Protein AF-A0A9D0LI19-F1 (afdb_monomer_lite)

Sequence (854 aa):
GFLISRSLTASMRCRFCRLLSAALICAGLSLLLEYLQAHLPGRVPAASDLILNSIGGLTGALLASVTRQGAPFVQRMMRVRNRWIVPGTLADLGLLVLAFWALSQLSPLVPSLDIGNLRHGIKPLWHALFDPGRISILRTLEYLLGLAAIGVVIGSLLRIRSYSLQPFILFSLLVLLLKVPVLSRQLSAEAVLGLLGSILLLLLLQPLSRPLRTGVAACALIGAVLAAGLFEVPGADPATGFNWVPFRAHLTNNLIGIIDILGGLWPFLALSYLALLQGKRQRRLLFWIGTPLIFLFTFALEWHQQTLPGRSADITDALLALLAWLLPLLYVRRHTPGQMEKADATPVSVPAFPTAGRSRWTVISLLLFPPLVFGLLALVGQAPIEQGLDESRQPLLPAPEALPDAVLPGFRSVHPRLPAPTPGEIARLREKNRGYLAKLQRGVRHPKAPFDTIILYAYLAPGTQDLDALYQRLMKLKISWRGHAQAKPVAMAYDWLYDQWSPEQRRGLRDRLANNALYLIDRIRRKERLSPYNVYLYNSPLQALMATAIALYRDDPRGGPVMNFLYDYWKNRTLPVWRQVMGNNGGWHEGGEYVGIGIGQAVYQLPAMWRRATGEDLFATEPAIRGFLDFLVYRIRPDGTQIRWGDAAYFDRDAPDRIPLAIEYRDRGAYSTPACPSPYRPSSWPWGPLTDPALCDPEAIRNRPLQRLFDGIGLLVARSSWDRDATFLTFKAGDNFWSHSHLDQGAFTLFKGAPLAIDSGLYGPRYGADHHMNYTYQSVAHNLITVTDPADRTPTPPRRQRDKPREIANDGGQRRIGSGWGIESAPLDRQEWEQKRDIYHTGRIERYLSAEDL

Foldseek 3Di:
DQVQLVVCVVVDDDLVVSLVVQLVVQLVVQVVVLVVQVVPPPGHRDPVSSVVSSVVSSVNNVVNVCCDPPRPVVVVVVVVLVQWFDDDLLLVLLVVLLVLVLCLQQPVVAFAPPPVLLCVQAVQVVCCVVPVVPADPLLLLLLQLLLLLNLLSQCNTTPDNVCSLVCSLVSLVVSLVSQSRHGPGHRHPSNVSSSVNSSVVNVVCVVPDLLLSLLSSLLSLLSSVLSVLPDFDAPAAAQDPAAEDACPVCVVDVRVSVSVLSVLQSSLSSNLSSLVPDDPVSSVVCCVVVLVVLLCSLLVSLVVSSRGGNDHSYNNSSVSSNCSNCVSVVSCCVPPVDVSPPVPPDDDDDDDDDDDDDPPVSVVVSVPPVVVVVVVVVPPPDDDAPAFDDPVPDDFDDALVPFDFFDFPQFDPAFPLFDADDPVLLVCCVVPPVVVLVVLVVQLPDPPRQLLSLLNNCLSPPPPDDVVSSLVVLLPDDQDDLRQSNLQSLLSNCRRCVVVDDPVSNVSSLVVLLVSLVVLSCCCTPVPVDALLAQSCQLGSLLSLLSSLLSNQPVDPSSRSSVSSNSCLVPVFNVQVLCQQQPLQADHQQFQPSLLSGCLQPLCSVQSSVCSRRVDRCLVVPSRSVNNLVVLQLQQALQRFGHPFFADPGRNRHRLNNQLNCVVVLPLCSCQVPHHDDFSDFSHPPGGRTRHCVSHDNCSVQPDDQWDQSASFRKIWGWPTSHSQIKIKIATAWWAQAARGALAHRFMWIDGPHTDFDQDDHSDPDQLDLCNQQENRWHLSTRHDAAFDVPPFDFQRAPDPPRHGHTYDRPSTFDDGHDNRSRDDRQRGPVSCVVVVVRGTGGHDPDDADPVND

Radius of gyration: 36.64 Å; chains: 1; bounding box: 106×63×86 Å

pLDDT: mean 86.01, std 15.21, range [27.78, 98.81]

Secondary structure (DSSP, 8-state):
-HHHHHHTTTT---HHHHHHHHHHHHHHHHHHHHHHHTTSTT----HHHHHHHHHHHHHHHHHHHHTSTT-HHHHHHHHHHHHHB--SHHHHHHHHHHHHHHHHHHTT--B---HHHHHHHHHHHHHHHH-GGG--HHHHHHHHHHHHHHHHHHHHHBS-GGGSHHHHHHHHHHHHHHTTTBTT----HHHHHHHHHHHHHHHHHTTS-HHHHHHHHHHHHHHHHHHHHS---TTPPPPEEEE-STTHHHHHSHHHHHHHHHHHHHHHHHHHHHHHTS-HHHHHHHHHHHHHHHHHHHHHHHHHHTTSTT-EEEHHHHHHHHHHHHHHHHHHHHH-TTTTTGGGS-------------SSHHHHTTTSSHHHHHHHHTTS---PPPPP--GGGSPPPPPGGGSPPP--TT---SSP-S----HHHHHHHHHH-HHHHHHHHHHHTSTT--HHHHHHHHHHSTTSS-HHHHHHHHHT----TTSHHHHHHHHHHHHHTGGGS-HHHHHHHHHHHHHHHHHHHHIIIIIS---TTSHHHHTTHHHHHHHHHHHHTTTSTTHHHHHHHHHIIIIIIIHHHHHHHHTTT---TTHHHHHHHTGGGTTTHHHHHHHHHH---HHHH-HHHHHHHHHHHHTB-TTSPBP--SS-S-S----TTHHHHHHHTT-HHHHHSSSPPPSS-B-STTT-PBP-GGG--GGGGGGS-SEEEETTTTEEEEES-SSTT--EEEEE-S---STT--S-TT-EEEEESEEEE---S---SSTT-HHIIIIITSGGGSBS-----TT--PPBPPSSTTSPPBP----S-S---STTT-SSPPPSSHHHHHHTHHHH-----S----TT--

Structure (mmCIF, N/CA/C/O backbone):
data_AF-A0A9D0LI19-F1
#
_entry.id   AF-A0A9D0LI19-F1
#
loop_
_atom_site.group_PDB
_atom_site.id
_atom_site.type_symbol
_atom_site.label_atom_id
_atom_site.label_alt_id
_atom_site.label_comp_id
_atom_site.label_asym_id
_atom_site.label_entity_id
_atom_site.label_seq_id
_atom_site.pdbx_PDB_ins_code
_atom_site.Cartn_x
_atom_site.Cartn_y
_atom_site.Cartn_z
_atom_site.occupancy
_atom_site.B_iso_or_equiv
_atom_site.auth_seq_id
_atom_site.auth_comp_id
_atom_site.auth_asym_id
_atom_site.auth_atom_id
_atom_site.pdbx_PDB_model_num
ATOM 1 N N . GLY A 1 1 ? 39.579 -21.455 -3.914 1.00 83.69 1 GLY A N 1
ATOM 2 C CA . GLY A 1 1 ? 40.216 -22.602 -4.590 1.00 83.69 1 GLY A CA 1
ATOM 3 C C . GLY A 1 1 ? 41.482 -22.231 -5.346 1.00 83.69 1 GLY A C 1
ATOM 4 O O . GLY A 1 1 ? 42.576 -22.523 -4.877 1.00 83.69 1 GLY A O 1
ATOM 5 N N . PHE A 1 2 ? 41.351 -21.575 -6.506 1.00 88.31 2 PHE A N 1
ATOM 6 C CA . PHE A 1 2 ? 42.458 -21.348 -7.452 1.00 88.31 2 PHE A CA 1
ATOM 7 C C . PHE A 1 2 ? 43.676 -20.628 -6.851 1.00 88.31 2 PHE A C 1
ATOM 9 O O . PHE A 1 2 ? 44.794 -21.137 -6.920 1.00 88.31 2 PHE A O 1
ATOM 16 N N . LEU A 1 3 ? 43.458 -19.469 -6.218 1.00 88.62 3 LEU A N 1
ATOM 17 C CA . LEU A 1 3 ? 44.534 -18.671 -5.614 1.00 88.62 3 LEU A CA 1
ATOM 18 C C . LEU A 1 3 ? 45.218 -19.400 -4.450 1.00 88.62 3 LEU A C 1
ATOM 20 O O . LEU A 1 3 ? 46.441 -19.390 -4.366 1.00 88.62 3 LEU A O 1
ATOM 24 N N . ILE A 1 4 ? 44.441 -20.092 -3.610 1.00 88.56 4 ILE A N 1
ATOM 25 C CA . ILE A 1 4 ? 44.950 -20.885 -2.479 1.00 88.56 4 ILE A CA 1
ATOM 26 C C . ILE A 1 4 ? 45.829 -22.034 -2.989 1.00 88.56 4 ILE A C 1
ATOM 28 O O . ILE A 1 4 ? 46.943 -22.229 -2.524 1.00 88.56 4 ILE A O 1
ATOM 32 N N . SER A 1 5 ? 45.390 -22.768 -4.013 1.00 88.62 5 SER A N 1
ATOM 33 C CA . SER A 1 5 ? 46.210 -23.835 -4.601 1.00 88.62 5 SER A CA 1
ATOM 34 C C . SER A 1 5 ? 47.517 -23.294 -5.215 1.00 88.62 5 SER A C 1
ATOM 36 O O . SER A 1 5 ? 48.574 -23.926 -5.109 1.00 88.62 5 SER A O 1
ATOM 38 N N . ARG A 1 6 ? 47.486 -22.085 -5.799 1.00 85.38 6 ARG A N 1
ATOM 39 C CA . ARG A 1 6 ? 48.684 -21.398 -6.309 1.00 85.38 6 ARG A CA 1
ATOM 40 C C . ARG A 1 6 ? 49.636 -20.943 -5.210 1.00 85.38 6 ARG A C 1
ATOM 42 O O . ARG A 1 6 ? 50.831 -21.178 -5.360 1.00 85.38 6 ARG A O 1
ATOM 49 N N . SER A 1 7 ? 49.148 -20.355 -4.121 1.00 85.88 7 SER A N 1
ATOM 50 C CA . SER A 1 7 ? 50.007 -19.946 -3.002 1.00 85.88 7 SER A CA 1
ATOM 51 C C . SER A 1 7 ? 50.646 -21.157 -2.315 1.00 85.88 7 SER A C 1
ATOM 53 O O . SER A 1 7 ? 51.851 -21.167 -2.077 1.00 85.88 7 SER A O 1
ATOM 55 N N . LEU A 1 8 ? 49.882 -22.237 -2.127 1.00 85.69 8 LEU A N 1
ATOM 56 C CA . LEU A 1 8 ? 50.369 -23.495 -1.548 1.00 85.69 8 LEU A CA 1
ATOM 57 C C . LEU A 1 8 ? 51.350 -24.252 -2.456 1.00 85.69 8 LEU A C 1
ATOM 59 O O . LEU A 1 8 ? 51.994 -25.203 -2.020 1.00 85.69 8 LEU A O 1
ATOM 63 N N . THR A 1 9 ? 51.500 -23.849 -3.722 1.00 79.06 9 THR A N 1
ATOM 64 C CA . THR A 1 9 ? 52.505 -24.433 -4.624 1.00 79.06 9 THR A CA 1
ATOM 65 C C . THR A 1 9 ? 53.933 -24.092 -4.196 1.00 79.06 9 THR A C 1
ATOM 67 O O . THR A 1 9 ? 54.839 -24.868 -4.487 1.00 79.06 9 THR A O 1
ATOM 70 N N . ALA A 1 10 ? 54.135 -22.983 -3.477 1.00 72.62 10 ALA A N 1
ATOM 71 C CA . ALA A 1 10 ? 55.438 -22.623 -2.923 1.00 72.62 10 ALA A CA 1
ATOM 72 C C . ALA A 1 10 ? 55.803 -23.441 -1.669 1.00 72.62 10 ALA A C 1
ATOM 74 O O . ALA A 1 10 ? 56.981 -23.677 -1.424 1.00 72.62 10 ALA A O 1
ATOM 75 N N . SER A 1 11 ? 54.810 -23.896 -0.896 1.00 77.62 11 SER A N 1
ATOM 76 C CA . SER A 1 11 ? 55.011 -24.547 0.406 1.00 77.62 11 SER A CA 1
ATOM 77 C C . SER A 1 11 ? 54.778 -26.063 0.411 1.00 77.62 11 SER A C 1
ATOM 79 O O . SER A 1 11 ? 55.285 -26.744 1.296 1.00 77.62 11 SER A O 1
ATOM 81 N N . MET A 1 12 ? 54.056 -26.630 -0.568 1.00 80.81 12 MET A N 1
ATOM 82 C CA . MET A 1 12 ? 53.722 -28.061 -0.602 1.00 80.81 12 MET A CA 1
ATOM 83 C C . MET A 1 12 ? 54.031 -28.733 -1.945 1.00 80.81 12 MET A C 1
ATOM 85 O O . MET A 1 12 ? 53.520 -28.354 -3.001 1.00 80.81 12 MET A O 1
ATOM 89 N N . ARG A 1 13 ? 54.817 -29.819 -1.901 1.00 76.81 13 ARG A N 1
ATOM 90 C CA . ARG A 1 13 ? 55.215 -30.597 -3.093 1.00 76.81 13 ARG A CA 1
ATOM 91 C C . ARG A 1 13 ? 54.128 -31.581 -3.558 1.00 76.81 13 ARG A C 1
ATOM 93 O O . ARG A 1 13 ? 53.882 -31.712 -4.761 1.00 76.81 13 ARG A O 1
ATOM 100 N N . CYS A 1 14 ? 53.417 -32.212 -2.621 1.00 85.12 14 CYS A N 1
ATOM 101 C CA . CYS A 1 14 ? 52.343 -33.175 -2.890 1.00 85.12 14 CYS A CA 1
ATOM 102 C C . CYS A 1 14 ? 51.148 -32.518 -3.618 1.00 85.12 14 CYS A C 1
ATOM 104 O O . CYS A 1 14 ? 50.566 -31.540 -3.148 1.00 85.12 14 CYS A O 1
ATOM 106 N N . ARG A 1 15 ? 50.777 -33.037 -4.801 1.00 80.88 15 ARG A N 1
ATOM 107 C CA . ARG A 1 15 ? 49.671 -32.494 -5.624 1.00 80.88 15 ARG A CA 1
ATOM 108 C C . ARG A 1 15 ? 48.304 -32.745 -4.999 1.00 80.88 15 ARG A C 1
ATOM 110 O O . ARG A 1 15 ? 47.504 -31.820 -4.918 1.00 80.88 15 ARG A O 1
ATOM 117 N N . PHE A 1 16 ? 48.074 -33.972 -4.541 1.00 85.88 16 PHE A N 1
ATOM 118 C CA . PHE A 1 16 ? 46.836 -34.354 -3.870 1.00 85.88 16 PHE A CA 1
ATOM 119 C C . PHE A 1 16 ? 46.623 -33.523 -2.599 1.00 85.88 16 PHE A C 1
ATOM 121 O O . PHE A 1 16 ? 45.575 -32.913 -2.431 1.00 85.88 16 PHE A O 1
ATOM 128 N N . CYS A 1 17 ? 47.670 -33.374 -1.786 1.00 87.94 17 CYS A N 1
ATOM 129 C CA . CYS A 1 17 ? 47.646 -32.581 -0.563 1.00 87.94 17 CYS A CA 1
ATOM 130 C C . CYS A 1 17 ? 47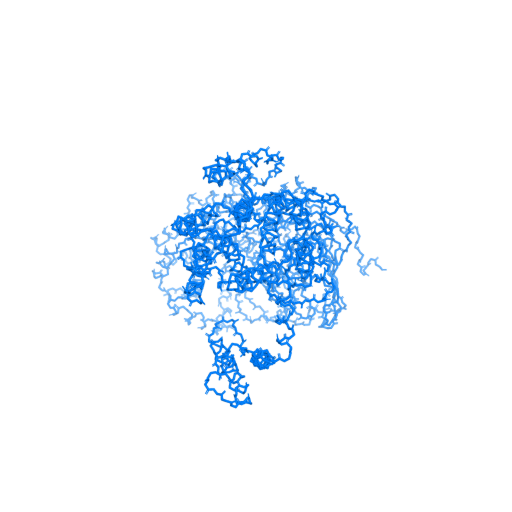.300 -31.108 -0.838 1.00 87.94 17 CYS A C 1
ATOM 132 O O . CYS A 1 17 ? 46.469 -30.540 -0.148 1.00 87.94 17 CYS A O 1
ATOM 134 N N . ARG A 1 18 ? 47.840 -30.493 -1.903 1.00 86.94 18 ARG A N 1
ATOM 135 C CA . ARG A 1 18 ? 47.467 -29.119 -2.296 1.00 86.94 18 ARG A CA 1
ATOM 136 C C . ARG A 1 18 ? 46.001 -28.971 -2.686 1.00 86.94 18 ARG A C 1
ATOM 138 O O . ARG A 1 18 ? 45.389 -27.962 -2.343 1.00 86.94 18 ARG A O 1
ATOM 145 N N . LEU A 1 19 ? 45.464 -29.930 -3.438 1.00 88.31 19 LEU A N 1
ATOM 146 C CA . LEU A 1 19 ? 44.056 -29.928 -3.841 1.00 88.31 19 LEU A CA 1
ATOM 147 C C . LEU A 1 19 ? 43.154 -30.097 -2.620 1.00 88.31 19 LEU A C 1
ATOM 149 O O . LEU A 1 19 ? 42.242 -29.296 -2.428 1.00 88.31 19 LEU A O 1
ATOM 153 N N . LEU A 1 20 ? 43.471 -31.077 -1.772 1.00 89.38 20 LEU A N 1
ATOM 154 C CA . LEU A 1 20 ? 42.736 -31.368 -0.550 1.00 89.38 20 LEU A CA 1
ATOM 155 C C . LEU A 1 20 ? 42.773 -30.183 0.419 1.00 89.38 20 LEU A C 1
ATOM 157 O O . LEU A 1 20 ? 41.724 -29.733 0.858 1.00 89.38 20 LEU A O 1
ATOM 161 N N . SER A 1 21 ? 43.944 -29.599 0.688 1.00 89.94 21 SER A N 1
ATOM 162 C CA . SER A 1 21 ? 44.060 -28.425 1.560 1.00 89.94 21 SER A CA 1
ATOM 163 C C . SER A 1 21 ? 43.317 -27.213 1.000 1.00 89.94 21 SER A C 1
ATOM 165 O O . SER A 1 21 ? 42.638 -26.522 1.749 1.00 89.94 21 SER A O 1
ATOM 167 N N . ALA A 1 22 ? 43.391 -26.952 -0.309 1.00 90.06 22 ALA A N 1
ATOM 168 C CA . ALA A 1 22 ? 42.645 -25.847 -0.910 1.00 90.06 22 ALA A CA 1
ATOM 169 C C . ALA A 1 22 ? 41.122 -26.061 -0.834 1.00 90.06 22 ALA A C 1
ATOM 171 O O . ALA A 1 22 ? 40.392 -25.094 -0.623 1.00 90.06 22 ALA A O 1
ATOM 172 N N . ALA A 1 23 ? 40.651 -27.303 -0.987 1.00 90.31 23 ALA A N 1
ATOM 173 C CA . ALA A 1 23 ? 39.244 -27.658 -0.834 1.00 90.31 23 ALA A CA 1
ATOM 174 C C . ALA A 1 23 ? 38.786 -27.538 0.628 1.00 90.31 23 ALA A C 1
ATOM 176 O O . ALA A 1 23 ? 37.778 -26.888 0.883 1.00 90.31 23 ALA A O 1
ATOM 177 N N . LEU A 1 24 ? 39.560 -28.065 1.582 1.00 93.00 24 LEU A N 1
ATOM 178 C CA . LEU A 1 24 ? 39.268 -27.986 3.017 1.00 93.00 24 LEU A CA 1
ATOM 179 C C . LEU A 1 24 ? 39.262 -26.544 3.533 1.00 93.00 24 LEU A C 1
ATOM 181 O O . LEU A 1 24 ? 38.381 -26.187 4.303 1.00 93.00 24 LEU A O 1
ATOM 185 N N . ILE A 1 25 ? 40.188 -25.689 3.081 1.00 94.06 25 ILE A N 1
ATOM 186 C CA . ILE A 1 25 ? 40.191 -24.264 3.449 1.00 94.06 25 ILE A CA 1
ATOM 187 C C . ILE A 1 25 ? 38.940 -23.561 2.901 1.00 94.06 25 ILE A C 1
ATOM 189 O O . ILE A 1 25 ? 38.335 -22.758 3.603 1.00 94.06 25 ILE A O 1
ATOM 193 N N . CYS A 1 26 ? 38.524 -23.859 1.664 1.00 92.75 26 CYS A N 1
ATOM 194 C CA . CYS A 1 26 ? 37.291 -23.297 1.104 1.00 92.75 26 CYS A CA 1
ATOM 195 C C . CYS A 1 26 ? 36.032 -23.805 1.818 1.00 92.75 26 CYS A C 1
ATOM 197 O O . CYS A 1 26 ? 35.148 -23.003 2.102 1.00 92.75 26 CYS A O 1
ATOM 199 N N . ALA A 1 27 ? 35.972 -25.099 2.138 1.00 93.62 27 ALA A N 1
ATOM 200 C CA . ALA A 1 27 ? 34.876 -25.692 2.897 1.00 93.62 27 ALA A CA 1
ATOM 201 C C . ALA A 1 27 ? 34.802 -25.113 4.316 1.00 93.62 27 ALA A C 1
ATOM 203 O O . ALA A 1 27 ? 33.733 -24.711 4.759 1.00 93.62 27 ALA A O 1
ATOM 204 N N . GLY A 1 28 ? 35.945 -24.984 4.997 1.00 95.50 28 GLY A N 1
ATOM 205 C CA . GLY A 1 28 ? 36.040 -24.369 6.321 1.00 95.50 28 GLY A CA 1
ATOM 206 C C . GLY A 1 28 ? 35.636 -22.895 6.320 1.00 95.50 28 GLY A C 1
ATOM 207 O O . GLY A 1 28 ? 34.908 -22.466 7.208 1.00 95.50 28 GLY A O 1
ATOM 208 N N . LEU A 1 29 ? 36.035 -22.128 5.297 1.00 93.06 29 LEU A N 1
ATOM 209 C CA . LEU A 1 29 ? 35.585 -20.744 5.127 1.00 93.06 29 LEU A CA 1
ATOM 210 C C . LEU A 1 29 ? 34.069 -20.667 4.909 1.00 93.06 29 LEU A C 1
ATOM 212 O O . LEU A 1 29 ? 33.416 -19.827 5.518 1.00 93.06 29 LEU A O 1
ATOM 216 N N . SER A 1 30 ? 33.505 -21.540 4.070 1.00 92.62 30 SER A N 1
ATOM 217 C CA . SER A 1 30 ? 32.058 -21.570 3.849 1.00 92.62 30 SER A CA 1
ATOM 218 C C . SER A 1 30 ? 31.309 -21.958 5.122 1.00 92.62 30 SER A C 1
ATOM 220 O O . SER A 1 30 ? 30.335 -21.303 5.460 1.00 92.62 30 SER A O 1
ATOM 222 N N . LEU A 1 31 ? 31.788 -22.960 5.865 1.00 94.00 31 LEU A N 1
ATOM 223 C CA . LEU A 1 31 ? 31.192 -23.377 7.135 1.00 94.00 31 LEU A CA 1
ATOM 224 C C . LEU A 1 31 ? 31.229 -22.250 8.173 1.00 94.00 31 LEU A C 1
ATOM 226 O O . LEU A 1 31 ? 30.242 -22.022 8.866 1.00 94.00 31 LEU A O 1
ATOM 230 N N . LEU A 1 32 ? 32.347 -21.522 8.258 1.00 94.44 32 LEU A N 1
ATOM 231 C CA . LEU A 1 32 ? 32.470 -20.356 9.129 1.00 94.44 32 LEU A CA 1
ATOM 232 C C . LEU A 1 32 ? 31.457 -19.266 8.753 1.00 94.44 32 LEU A C 1
ATOM 234 O O . LEU A 1 32 ? 30.861 -18.664 9.640 1.00 94.44 32 LEU A O 1
ATOM 238 N N . LEU A 1 33 ? 31.243 -19.015 7.459 1.00 89.50 33 LEU A N 1
ATOM 239 C CA . LEU A 1 33 ? 30.260 -18.033 6.999 1.00 89.50 33 LEU A CA 1
ATOM 240 C C . LEU A 1 33 ? 28.823 -18.463 7.314 1.00 89.50 33 LEU A C 1
ATOM 242 O O . LEU A 1 33 ? 28.077 -17.644 7.843 1.00 89.50 33 LEU A O 1
ATOM 246 N N . GLU A 1 34 ? 28.458 -19.726 7.074 1.00 90.50 34 GLU A N 1
ATOM 247 C CA . GLU A 1 34 ? 27.141 -20.267 7.454 1.00 90.50 34 GLU A CA 1
ATOM 248 C C . GLU A 1 34 ? 26.913 -20.167 8.970 1.00 90.50 34 GLU A C 1
ATOM 250 O O . GLU A 1 34 ? 25.854 -19.734 9.425 1.00 90.50 34 GLU A O 1
ATOM 255 N N . TYR A 1 35 ? 27.936 -20.491 9.770 1.00 91.06 35 TYR A N 1
ATOM 256 C CA . TYR A 1 35 ? 27.887 -20.357 11.226 1.00 91.06 35 TYR A CA 1
ATOM 257 C C . TYR A 1 35 ? 27.665 -18.902 11.663 1.00 91.06 35 TYR A C 1
ATOM 259 O O . TYR A 1 35 ? 26.803 -18.625 12.494 1.00 91.06 35 TYR A O 1
ATOM 267 N N . LEU A 1 36 ? 28.397 -17.947 11.082 1.00 87.19 36 LEU A N 1
ATOM 268 C CA . LEU A 1 36 ? 28.219 -16.525 11.392 1.00 87.19 36 LEU A CA 1
ATOM 269 C C . LEU A 1 36 ? 26.844 -16.004 10.945 1.00 87.19 36 LEU A C 1
ATOM 271 O O . LEU A 1 36 ? 26.243 -15.188 11.643 1.00 87.19 36 LEU A O 1
ATOM 275 N N . GLN A 1 37 ? 26.323 -16.482 9.814 1.00 83.06 37 GLN A N 1
ATOM 276 C CA . GLN A 1 37 ? 24.997 -16.112 9.317 1.00 83.06 37 GLN A CA 1
ATOM 277 C C . GLN A 1 37 ? 23.862 -16.623 10.204 1.00 83.06 37 GLN A C 1
ATOM 279 O O . GLN A 1 37 ? 22.851 -15.933 10.319 1.00 83.06 37 GLN A O 1
ATOM 284 N N . ALA A 1 38 ? 24.037 -17.758 10.888 1.00 85.00 38 ALA A N 1
ATOM 285 C CA . ALA A 1 38 ? 23.067 -18.262 11.863 1.00 85.00 38 ALA A CA 1
ATOM 286 C C . ALA A 1 38 ? 22.809 -17.277 13.023 1.00 85.00 38 ALA A C 1
ATOM 288 O O . ALA A 1 38 ? 21.765 -17.335 13.671 1.00 85.00 38 ALA A O 1
ATOM 289 N N . HIS A 1 39 ? 23.740 -16.348 13.270 1.00 85.19 39 HIS A N 1
ATOM 290 C CA . HIS A 1 39 ? 23.617 -15.301 14.284 1.00 85.19 39 HIS A CA 1
ATOM 291 C C . HIS A 1 39 ? 23.064 -13.968 13.744 1.00 85.19 39 HIS A C 1
ATOM 293 O O . HIS A 1 39 ? 22.946 -13.007 14.506 1.00 85.19 39 HIS A O 1
ATOM 299 N N . LEU A 1 40 ? 22.711 -13.882 12.455 1.00 76.88 40 LEU A N 1
ATOM 300 C CA . LEU A 1 40 ? 22.134 -12.684 11.839 1.00 76.88 40 LEU A CA 1
ATOM 301 C C . LEU A 1 40 ? 20.605 -12.814 11.696 1.00 76.88 40 LEU A C 1
ATOM 303 O O . LEU A 1 40 ? 20.129 -13.740 11.035 1.00 76.88 40 LEU A O 1
ATOM 307 N N . PRO A 1 41 ? 19.806 -11.873 12.243 1.00 58.22 41 PRO A N 1
ATOM 308 C CA . PRO A 1 41 ? 18.353 -11.895 12.091 1.00 58.22 41 PRO A CA 1
ATOM 309 C C . PRO A 1 41 ? 17.939 -11.871 10.611 1.00 58.22 41 PRO A C 1
ATOM 311 O O . PRO A 1 41 ? 18.337 -10.978 9.865 1.00 58.22 41 PRO A O 1
ATOM 314 N N . GLY A 1 42 ? 17.119 -12.838 10.189 1.00 66.00 42 GLY A N 1
ATOM 315 C CA . GLY A 1 42 ? 16.572 -12.905 8.826 1.00 66.00 42 GLY A CA 1
ATOM 316 C C . GLY A 1 42 ? 17.422 -13.664 7.798 1.00 66.00 42 GLY A C 1
ATOM 317 O O . GLY A 1 42 ? 17.065 -13.669 6.621 1.00 66.00 42 GLY A O 1
ATOM 318 N N . ARG A 1 43 ? 18.517 -14.321 8.204 1.00 74.44 43 ARG A N 1
ATOM 319 C CA . ARG A 1 43 ? 19.264 -15.267 7.357 1.00 74.44 43 ARG A CA 1
ATOM 320 C C . ARG A 1 43 ? 19.093 -16.696 7.872 1.00 74.44 43 ARG A C 1
ATOM 322 O O . ARG A 1 43 ? 19.108 -16.926 9.075 1.00 74.44 43 ARG A O 1
ATOM 329 N N . VAL A 1 44 ? 18.907 -17.640 6.949 1.00 75.12 44 VAL A N 1
ATOM 330 C CA . VAL A 1 44 ? 18.804 -19.075 7.245 1.00 75.12 44 VAL A CA 1
ATOM 331 C C . VAL A 1 44 ? 20.059 -19.744 6.686 1.00 75.12 44 VAL A C 1
ATOM 333 O O . VAL A 1 44 ? 20.258 -19.651 5.474 1.00 75.12 44 VAL A O 1
ATOM 336 N N . PRO A 1 45 ? 20.904 -20.372 7.523 1.00 83.25 45 PRO A N 1
ATOM 337 C CA . PRO A 1 45 ? 22.075 -21.093 7.038 1.00 83.25 45 PRO A CA 1
ATOM 338 C C . PRO A 1 45 ? 21.648 -22.294 6.185 1.00 83.25 45 PRO A C 1
ATOM 340 O O . PRO A 1 45 ? 20.681 -22.987 6.519 1.00 83.25 45 PRO A O 1
ATOM 343 N N . ALA A 1 46 ? 22.362 -22.554 5.092 1.00 83.06 46 ALA A N 1
ATOM 344 C CA . ALA A 1 46 ? 21.979 -23.543 4.091 1.00 83.06 46 ALA A CA 1
ATOM 345 C C . ALA A 1 46 ? 23.099 -24.555 3.810 1.00 83.06 46 ALA A C 1
ATOM 347 O O . ALA A 1 46 ? 24.213 -24.222 3.409 1.00 83.06 46 ALA A O 1
ATOM 348 N N . ALA A 1 47 ? 22.777 -25.847 3.933 1.00 84.81 47 ALA A N 1
ATOM 349 C CA . ALA A 1 47 ? 23.710 -26.923 3.591 1.00 84.81 47 ALA A CA 1
ATOM 350 C C . ALA A 1 47 ? 24.097 -26.917 2.098 1.00 84.81 47 ALA A C 1
ATOM 352 O O . ALA A 1 47 ? 25.207 -27.318 1.742 1.00 84.81 47 ALA A O 1
ATOM 353 N N . SER A 1 48 ? 23.206 -26.431 1.225 1.00 83.81 48 SER A N 1
ATOM 354 C CA . SER A 1 48 ? 23.478 -26.251 -0.205 1.00 83.81 48 SER A CA 1
ATOM 355 C C . SER A 1 48 ? 24.649 -25.308 -0.456 1.00 83.81 48 SER A C 1
ATOM 357 O O . SER A 1 48 ? 25.477 -25.589 -1.321 1.00 83.81 48 SER A O 1
ATOM 359 N N . ASP A 1 49 ? 24.757 -24.234 0.323 1.00 82.69 49 ASP A N 1
ATOM 360 C CA . ASP A 1 49 ? 25.754 -23.187 0.116 1.00 82.69 49 ASP A CA 1
ATOM 361 C C . ASP A 1 49 ? 27.136 -23.700 0.515 1.00 82.69 49 ASP A C 1
ATOM 363 O O . ASP A 1 49 ? 28.100 -23.563 -0.242 1.00 82.69 49 ASP A O 1
ATOM 367 N N . LEU A 1 50 ? 27.213 -24.437 1.629 1.00 89.12 50 LEU A N 1
ATOM 368 C CA . LEU A 1 50 ? 28.415 -25.164 2.031 1.00 89.12 50 LEU A CA 1
ATOM 369 C C . LEU A 1 50 ? 28.884 -26.149 0.950 1.00 89.12 50 LEU A C 1
ATOM 371 O O . LEU A 1 50 ? 30.073 -26.178 0.613 1.00 89.12 50 LEU A O 1
ATOM 375 N N . ILE A 1 51 ? 27.971 -26.942 0.385 1.00 89.12 51 ILE A N 1
ATOM 376 C CA . ILE A 1 51 ? 28.293 -27.937 -0.647 1.00 89.12 51 ILE A CA 1
ATOM 377 C C . ILE A 1 51 ? 28.780 -27.250 -1.928 1.00 89.12 51 ILE A C 1
ATOM 379 O O . ILE A 1 51 ? 29.857 -27.577 -2.433 1.00 89.12 51 ILE A O 1
ATOM 383 N N . LEU A 1 52 ? 28.032 -26.271 -2.440 1.00 87.00 52 LEU A N 1
ATOM 384 C CA . LEU A 1 52 ? 28.348 -25.583 -3.693 1.00 87.00 52 LEU A CA 1
ATOM 385 C C . LEU A 1 52 ? 29.652 -24.782 -3.594 1.00 87.00 52 LEU A C 1
ATOM 387 O O . LEU A 1 52 ? 30.489 -24.867 -4.496 1.00 87.00 52 LEU A O 1
ATOM 391 N N . ASN A 1 53 ? 29.889 -24.083 -2.480 1.00 89.25 53 ASN A N 1
ATOM 392 C CA . ASN A 1 53 ? 31.143 -23.360 -2.250 1.00 89.25 53 ASN A CA 1
ATOM 393 C C . ASN A 1 53 ? 32.338 -24.311 -2.112 1.00 89.25 53 ASN A C 1
ATOM 395 O O . ASN A 1 53 ? 33.434 -24.007 -2.595 1.00 89.25 53 ASN A O 1
ATOM 399 N N . SER A 1 54 ? 32.138 -25.488 -1.512 1.00 92.06 54 SER A N 1
ATOM 400 C CA . SER A 1 54 ? 33.173 -26.524 -1.415 1.00 92.06 54 SER A CA 1
ATOM 401 C C . SER A 1 54 ? 33.514 -27.112 -2.788 1.00 92.06 54 SER A C 1
ATOM 403 O O . SER A 1 54 ? 34.694 -27.205 -3.143 1.00 92.06 54 SER A O 1
ATOM 405 N N . ILE A 1 55 ? 32.502 -27.428 -3.605 1.00 91.94 55 ILE A N 1
ATOM 406 C CA . ILE A 1 55 ? 32.672 -27.903 -4.988 1.00 91.94 55 ILE A CA 1
ATOM 407 C C . ILE A 1 55 ? 33.360 -26.833 -5.845 1.00 91.94 55 ILE A C 1
ATOM 409 O O . ILE A 1 55 ? 34.319 -27.134 -6.563 1.00 91.94 55 ILE A O 1
ATOM 413 N N . GLY A 1 56 ? 32.938 -25.571 -5.746 1.00 88.88 56 GLY A N 1
ATOM 414 C CA . GLY A 1 56 ? 33.579 -24.449 -6.433 1.00 88.88 56 GLY A CA 1
ATOM 415 C C . GLY A 1 56 ? 35.032 -24.251 -5.986 1.00 88.88 56 GLY A C 1
ATOM 416 O O . GLY A 1 56 ? 35.931 -24.040 -6.807 1.00 88.88 56 GLY A O 1
ATOM 417 N N . GLY A 1 57 ? 35.298 -24.406 -4.686 1.00 92.12 57 GLY A N 1
ATOM 418 C CA . GLY A 1 57 ? 36.633 -24.395 -4.097 1.00 92.12 57 GLY A CA 1
ATOM 419 C C . GLY A 1 57 ? 37.553 -25.461 -4.694 1.00 92.12 57 GLY A C 1
ATOM 420 O O . GLY A 1 57 ? 38.658 -25.129 -5.145 1.00 92.12 57 GLY A O 1
ATOM 421 N N . LEU A 1 58 ? 37.077 -26.707 -4.758 1.00 92.88 58 LEU A N 1
ATOM 422 C CA . LEU A 1 58 ? 37.778 -27.839 -5.367 1.00 92.88 58 LEU A CA 1
ATOM 423 C C . LEU A 1 58 ? 38.003 -27.625 -6.868 1.00 92.88 58 LEU A C 1
ATOM 425 O O . LEU A 1 58 ? 39.128 -27.766 -7.348 1.00 92.88 58 LEU A O 1
ATOM 429 N N . THR A 1 59 ? 36.970 -27.206 -7.597 1.00 92.25 59 THR A N 1
ATOM 430 C CA . THR A 1 59 ? 37.040 -26.916 -9.038 1.00 92.25 59 THR A CA 1
ATOM 431 C C . THR A 1 59 ? 38.090 -25.846 -9.330 1.00 92.25 59 THR A C 1
ATOM 433 O O . THR A 1 59 ? 38.942 -26.015 -10.202 1.00 92.25 59 THR A O 1
ATOM 436 N N . GLY A 1 60 ? 38.122 -24.773 -8.534 1.00 90.19 60 GLY A N 1
ATOM 437 C CA . GLY A 1 60 ? 39.158 -23.748 -8.632 1.00 90.19 60 GLY A CA 1
ATOM 438 C C . GLY A 1 60 ? 40.566 -24.293 -8.363 1.00 90.19 60 GLY A C 1
ATOM 439 O O . GLY A 1 60 ? 41.516 -23.908 -9.043 1.00 90.19 60 GLY A O 1
ATOM 440 N N . ALA A 1 61 ? 40.727 -25.195 -7.391 1.00 90.56 61 ALA A N 1
ATOM 441 C CA . ALA A 1 61 ? 42.016 -25.825 -7.102 1.00 90.56 61 ALA A CA 1
ATOM 442 C C . ALA A 1 61 ? 42.474 -26.757 -8.244 1.00 90.56 61 ALA A C 1
ATOM 444 O O . ALA A 1 61 ? 43.645 -26.734 -8.631 1.00 90.56 61 ALA A O 1
ATOM 445 N N . LEU A 1 62 ? 41.551 -27.511 -8.849 1.00 89.94 62 LEU A N 1
ATOM 446 C CA . LEU A 1 62 ? 41.810 -28.327 -10.039 1.00 89.94 62 LEU A CA 1
ATOM 447 C C . LEU A 1 62 ? 42.234 -27.455 -11.227 1.00 89.94 62 LEU A C 1
ATOM 449 O O . LEU A 1 62 ? 43.261 -27.734 -11.851 1.00 89.94 62 LEU A O 1
ATOM 453 N N . LEU A 1 63 ? 41.534 -26.343 -11.472 1.00 88.44 63 LEU A N 1
ATOM 454 C CA . LEU A 1 63 ? 41.899 -25.356 -12.495 1.00 88.44 63 LEU A CA 1
ATOM 455 C C . LEU A 1 63 ? 43.314 -24.794 -12.284 1.00 88.44 63 LEU A C 1
ATOM 457 O O . LEU A 1 63 ? 44.076 -24.630 -13.243 1.00 88.44 63 LEU A O 1
ATOM 461 N N . ALA A 1 64 ? 43.725 -24.548 -11.038 1.00 87.38 64 ALA A N 1
ATOM 462 C CA . ALA A 1 64 ? 45.089 -24.108 -10.739 1.00 87.38 64 ALA A CA 1
ATOM 463 C C . ALA A 1 64 ? 46.146 -25.158 -11.121 1.00 87.38 64 ALA A C 1
ATOM 465 O O . ALA A 1 64 ? 47.231 -24.792 -11.582 1.00 87.38 64 ALA A O 1
ATOM 466 N N . SER A 1 65 ? 45.824 -26.447 -10.984 1.00 81.44 65 SER A N 1
ATOM 467 C CA . SER A 1 65 ? 46.732 -27.551 -11.308 1.00 81.44 65 SER A CA 1
ATOM 468 C C . SER A 1 65 ? 46.943 -27.737 -12.820 1.00 81.44 65 SER A C 1
ATOM 470 O O . SER A 1 65 ? 48.080 -27.934 -13.259 1.00 81.44 65 SER A O 1
ATOM 472 N N . VAL A 1 66 ? 45.886 -27.585 -13.629 1.00 83.06 66 VAL A N 1
ATOM 473 C CA . VAL A 1 66 ? 45.948 -27.701 -15.101 1.00 83.06 66 VAL A CA 1
ATOM 474 C C . VAL A 1 66 ? 46.520 -26.451 -15.772 1.00 83.06 66 VAL A C 1
ATOM 476 O O . VAL A 1 66 ? 47.085 -26.532 -16.860 1.00 83.06 66 VAL A O 1
ATOM 479 N N . THR A 1 67 ? 46.462 -25.298 -15.099 1.00 82.44 67 THR A N 1
ATOM 480 C CA . THR A 1 67 ? 47.051 -24.034 -15.579 1.00 82.44 67 THR A CA 1
ATOM 481 C C . THR A 1 67 ? 48.492 -23.806 -15.109 1.00 82.44 67 THR A C 1
ATOM 483 O O . THR A 1 67 ? 49.036 -22.713 -15.296 1.00 82.44 67 THR A O 1
ATOM 486 N N . ARG A 1 68 ? 49.144 -24.792 -14.474 1.00 81.00 68 ARG A N 1
ATOM 487 C CA . ARG A 1 68 ? 50.520 -24.649 -13.965 1.00 81.00 68 ARG A CA 1
ATOM 488 C C . ARG A 1 68 ? 51.500 -24.190 -15.052 1.00 81.00 68 ARG A C 1
ATOM 490 O O . ARG A 1 68 ? 51.355 -24.534 -16.227 1.00 81.00 68 ARG A O 1
ATOM 497 N N . GLN A 1 69 ? 52.536 -23.454 -14.646 1.00 70.25 69 GLN A N 1
ATOM 498 C CA . GLN A 1 69 ? 53.629 -23.103 -15.556 1.00 70.25 69 GLN A CA 1
ATOM 499 C C . GLN A 1 69 ? 54.210 -24.389 -16.178 1.00 70.25 69 GLN A C 1
ATOM 501 O O . GLN A 1 69 ? 54.464 -25.372 -15.479 1.00 70.25 69 GLN A O 1
ATOM 506 N N . GLY A 1 70 ? 54.323 -24.407 -17.510 1.00 72.00 70 GLY A N 1
ATOM 507 C CA . GLY A 1 70 ? 54.780 -25.569 -18.281 1.00 72.00 70 GLY A CA 1
ATOM 508 C C . GLY A 1 70 ? 53.712 -26.612 -18.644 1.00 72.00 70 GLY A C 1
ATOM 509 O O . GLY A 1 70 ? 54.050 -27.598 -19.289 1.00 72.00 70 GLY A O 1
ATOM 510 N N . ALA A 1 71 ? 52.436 -26.437 -18.278 1.00 80.75 71 ALA A N 1
ATOM 511 C CA . ALA A 1 71 ? 51.373 -27.312 -18.783 1.00 80.75 71 ALA A CA 1
ATOM 512 C C . ALA A 1 71 ? 51.214 -27.170 -20.315 1.00 80.75 71 ALA A C 1
ATOM 514 O O . ALA A 1 71 ? 51.287 -26.042 -20.813 1.00 80.75 71 ALA A O 1
ATOM 515 N N . PRO A 1 72 ? 50.929 -28.256 -21.068 1.00 82.38 72 PRO A N 1
ATOM 516 C CA . PRO A 1 72 ? 50.804 -28.203 -22.531 1.00 82.38 72 PRO A CA 1
ATOM 517 C C . PRO A 1 72 ? 49.789 -27.162 -23.020 1.00 82.38 72 PRO A C 1
ATOM 519 O O . PRO A 1 72 ? 50.049 -26.427 -23.974 1.00 82.38 72 PRO A O 1
ATOM 522 N N . PHE A 1 73 ? 48.658 -27.042 -22.316 1.00 81.88 73 PHE A N 1
ATOM 523 C CA . PHE A 1 73 ? 47.635 -26.030 -22.579 1.00 81.88 73 PHE A CA 1
ATOM 524 C C . PHE A 1 73 ? 48.176 -24.600 -22.417 1.00 81.88 73 PHE A C 1
ATOM 526 O O . PHE A 1 73 ? 48.021 -23.768 -23.310 1.00 81.88 73 PHE A O 1
ATOM 533 N N . VAL A 1 74 ? 48.894 -24.326 -21.324 1.00 84.75 74 VAL A N 1
ATOM 534 C CA . VAL A 1 74 ? 49.491 -23.008 -21.050 1.00 84.75 74 VAL A CA 1
ATOM 535 C C . VAL A 1 74 ? 50.586 -22.680 -22.060 1.00 84.75 74 VAL A C 1
ATOM 537 O O . VAL A 1 74 ? 50.641 -21.560 -22.554 1.00 84.75 74 VAL A O 1
ATOM 540 N N . GLN A 1 75 ? 51.426 -23.649 -22.429 1.00 85.31 75 GLN A N 1
ATOM 541 C CA . GLN A 1 75 ? 52.442 -23.462 -23.467 1.00 85.31 75 GLN A CA 1
ATOM 542 C C . GLN A 1 75 ? 51.816 -23.178 -24.839 1.00 85.31 75 GLN A C 1
ATOM 544 O O . GLN A 1 75 ? 52.335 -22.356 -25.594 1.00 85.31 75 GLN A O 1
ATOM 549 N N . ARG A 1 76 ? 50.690 -23.822 -25.175 1.00 87.06 76 ARG A N 1
ATOM 550 C CA . ARG A 1 76 ? 49.923 -23.515 -26.391 1.00 87.06 76 ARG A CA 1
ATOM 551 C C . ARG A 1 76 ? 49.355 -22.093 -26.336 1.00 87.06 76 ARG A C 1
ATOM 553 O O . ARG A 1 76 ? 49.565 -21.341 -27.284 1.00 87.06 76 ARG A O 1
ATOM 560 N N . MET A 1 77 ? 48.737 -21.690 -25.225 1.00 84.31 77 MET A N 1
ATOM 561 C CA . MET A 1 77 ? 48.239 -20.319 -25.051 1.00 84.31 77 MET A CA 1
ATOM 562 C C . MET A 1 77 ? 49.357 -19.274 -25.131 1.00 84.31 77 MET A C 1
ATOM 564 O O . MET A 1 77 ? 49.197 -18.254 -25.793 1.00 84.31 77 MET A O 1
ATOM 568 N N . MET A 1 78 ? 50.511 -19.533 -24.511 1.00 84.75 78 MET A N 1
ATOM 569 C CA . MET A 1 78 ? 51.661 -18.626 -24.548 1.00 84.75 78 MET A CA 1
ATOM 570 C C . MET A 1 78 ? 52.265 -18.517 -25.948 1.00 84.75 78 MET A C 1
ATOM 572 O O . MET A 1 78 ? 52.662 -17.425 -26.342 1.00 84.75 78 MET A O 1
ATOM 576 N N . ARG A 1 79 ? 52.277 -19.598 -26.743 1.00 86.75 79 ARG A N 1
ATOM 577 C CA . ARG A 1 79 ? 52.656 -19.533 -28.165 1.00 86.75 79 ARG A CA 1
ATOM 578 C C . ARG A 1 79 ? 51.704 -18.648 -28.967 1.00 86.75 79 ARG A C 1
ATOM 580 O O . ARG A 1 79 ? 52.170 -17.819 -29.742 1.00 86.75 79 ARG A O 1
ATOM 587 N N . VAL A 1 80 ? 50.393 -18.777 -28.749 1.00 85.44 80 VAL A N 1
ATOM 588 C CA . VAL A 1 80 ? 49.388 -17.916 -29.397 1.00 85.44 80 VAL A CA 1
ATOM 589 C C . VAL A 1 80 ? 49.560 -16.459 -28.956 1.00 85.44 80 VAL A C 1
ATOM 591 O O . VAL A 1 80 ? 49.697 -15.587 -29.810 1.00 85.44 80 VAL A O 1
ATOM 594 N N . ARG A 1 81 ? 49.666 -16.188 -27.647 1.00 87.88 81 ARG A N 1
ATOM 595 C CA . ARG A 1 81 ? 49.950 -14.847 -27.107 1.00 87.88 81 ARG A CA 1
ATOM 596 C C . ARG A 1 81 ? 51.203 -14.258 -27.744 1.00 87.88 81 ARG A C 1
ATOM 598 O O . ARG A 1 81 ? 51.156 -13.155 -28.262 1.00 87.88 81 ARG A O 1
ATOM 605 N N . ASN A 1 82 ? 52.311 -14.993 -27.752 1.00 86.38 82 ASN A N 1
ATOM 606 C CA . ASN A 1 82 ? 53.585 -14.497 -28.268 1.00 86.38 82 ASN A CA 1
ATOM 607 C C . ASN A 1 82 ? 53.587 -14.313 -29.792 1.00 86.38 82 ASN A C 1
ATOM 609 O O . ASN A 1 82 ? 54.427 -13.577 -30.299 1.00 86.38 82 ASN A O 1
ATOM 613 N N . ARG A 1 83 ? 52.664 -14.947 -30.527 1.00 87.12 83 ARG A N 1
ATOM 614 C CA . ARG A 1 83 ? 52.484 -14.721 -31.967 1.00 87.12 83 ARG A CA 1
ATOM 615 C C . ARG A 1 83 ? 51.803 -13.382 -32.251 1.00 87.12 83 ARG A C 1
ATOM 617 O O . ARG A 1 83 ? 52.226 -12.676 -33.160 1.00 87.12 83 ARG A O 1
ATOM 624 N N . TRP A 1 84 ? 50.777 -13.034 -31.477 1.00 84.19 84 TRP A N 1
ATOM 625 C CA . TRP A 1 84 ? 49.921 -11.873 -31.751 1.00 84.19 84 TRP A CA 1
ATOM 626 C C . TRP A 1 84 ? 50.269 -10.633 -30.920 1.00 84.19 84 TRP A C 1
ATOM 628 O O . TRP A 1 84 ? 50.161 -9.516 -31.418 1.00 84.19 84 TRP A O 1
ATOM 638 N N . ILE A 1 85 ? 50.719 -10.815 -29.678 1.00 89.44 85 ILE A N 1
ATOM 639 C CA . ILE A 1 85 ? 50.897 -9.757 -28.677 1.00 89.44 85 ILE A CA 1
ATOM 640 C C . ILE A 1 85 ? 52.389 -9.480 -28.437 1.00 89.44 85 ILE A C 1
ATOM 642 O O . ILE A 1 85 ? 53.237 -10.384 -28.429 1.00 89.44 85 ILE A O 1
ATOM 646 N N . VAL A 1 86 ? 52.739 -8.204 -28.274 1.00 86.62 86 VAL A N 1
ATOM 647 C CA . VAL A 1 86 ? 54.103 -7.771 -27.938 1.00 86.62 86 VAL A CA 1
ATOM 648 C C . VAL A 1 86 ? 54.513 -8.323 -26.561 1.00 86.62 86 VAL A C 1
ATOM 650 O O . VAL A 1 86 ? 53.682 -8.432 -25.663 1.00 86.62 86 VAL A O 1
ATOM 653 N N . PRO A 1 87 ? 55.771 -8.748 -26.359 1.00 81.81 87 PRO A N 1
ATOM 654 C CA . PRO A 1 87 ? 56.208 -9.258 -25.062 1.00 81.81 87 PRO A CA 1
ATOM 655 C C . PRO A 1 87 ? 56.420 -8.115 -24.053 1.00 81.81 87 PRO A C 1
ATOM 657 O O . PRO A 1 87 ? 56.643 -6.969 -24.437 1.00 81.81 87 PRO A O 1
ATOM 660 N N . GLY A 1 88 ? 56.416 -8.446 -22.758 1.00 84.50 88 GLY A N 1
ATOM 661 C CA . GLY A 1 88 ? 56.796 -7.531 -21.677 1.00 84.50 88 GLY A CA 1
ATOM 662 C C . GLY A 1 88 ? 55.645 -7.054 -20.789 1.00 84.50 88 GLY A C 1
ATOM 663 O O . GLY A 1 88 ? 54.470 -7.134 -21.144 1.00 84.50 88 GLY A O 1
ATOM 664 N N . THR A 1 89 ? 56.023 -6.507 -19.634 1.00 84.81 89 THR A N 1
ATOM 665 C CA . THR A 1 89 ? 55.139 -6.115 -18.523 1.00 84.81 89 THR A CA 1
ATOM 666 C C . THR A 1 89 ? 54.039 -5.134 -18.934 1.00 84.81 89 THR A C 1
ATOM 668 O O . THR A 1 89 ? 52.915 -5.214 -18.448 1.00 84.81 89 THR A O 1
ATOM 671 N N . LEU A 1 90 ? 54.336 -4.209 -19.855 1.00 86.75 90 LEU A N 1
ATOM 672 C CA . LEU A 1 90 ? 53.339 -3.265 -20.368 1.00 86.75 90 LEU A CA 1
ATOM 673 C C . LEU A 1 90 ? 52.260 -3.977 -21.192 1.00 86.75 90 LEU A C 1
ATOM 675 O O . LEU A 1 90 ? 51.091 -3.629 -21.091 1.00 86.75 90 LEU A O 1
ATOM 679 N N . ALA A 1 91 ? 52.621 -4.994 -21.972 1.00 88.31 91 ALA A N 1
ATOM 680 C CA . ALA A 1 91 ? 51.641 -5.755 -22.736 1.00 88.31 91 ALA A CA 1
ATOM 681 C C . ALA A 1 91 ? 50.694 -6.537 -21.818 1.00 88.31 91 ALA A C 1
ATOM 683 O O . ALA A 1 91 ? 49.492 -6.586 -22.061 1.00 88.31 91 ALA A O 1
ATOM 684 N N . ASP A 1 92 ? 51.226 -7.088 -20.724 1.00 89.38 92 ASP A N 1
ATOM 685 C CA . ASP A 1 92 ? 50.423 -7.767 -19.704 1.00 89.38 92 ASP A CA 1
ATOM 686 C C . ASP A 1 92 ? 49.445 -6.811 -19.015 1.00 89.38 92 ASP A C 1
ATOM 688 O O . ASP A 1 92 ? 48.293 -7.173 -18.786 1.00 89.38 92 ASP A O 1
ATOM 692 N N . LEU A 1 93 ? 49.862 -5.568 -18.757 1.00 91.31 93 LEU A N 1
ATOM 693 C CA . LEU A 1 93 ? 48.971 -4.533 -18.232 1.00 91.31 93 LEU A CA 1
ATOM 694 C C . LEU A 1 93 ? 47.864 -4.152 -19.216 1.00 91.31 93 LEU A C 1
ATOM 696 O O . LEU A 1 93 ? 46.720 -4.004 -18.801 1.00 91.31 93 LEU A O 1
ATOM 700 N N . GLY A 1 94 ? 48.161 -4.025 -20.510 1.00 91.94 94 GLY A N 1
ATOM 701 C CA . GLY A 1 94 ? 47.111 -3.757 -21.493 1.00 91.94 94 GLY A CA 1
ATOM 702 C C . GLY A 1 94 ? 46.123 -4.924 -21.617 1.00 91.94 94 GLY A C 1
ATOM 703 O O . GLY A 1 94 ? 44.924 -4.690 -21.712 1.00 91.94 94 GLY A O 1
ATOM 704 N N . LEU A 1 95 ? 46.580 -6.180 -21.523 1.00 93.31 95 LEU A N 1
ATOM 705 C CA . LEU A 1 95 ? 45.679 -7.341 -21.446 1.00 93.31 95 LEU A CA 1
ATOM 706 C C . LEU A 1 95 ? 44.818 -7.324 -20.178 1.00 93.31 95 LEU A C 1
ATOM 708 O O . LEU A 1 95 ? 43.642 -7.678 -20.236 1.00 93.31 95 LEU A O 1
ATOM 712 N N . LEU A 1 96 ? 45.383 -6.884 -19.051 1.00 93.31 96 LEU A N 1
ATOM 713 C CA . LEU A 1 96 ? 44.644 -6.698 -17.807 1.00 93.31 96 LEU A CA 1
ATOM 714 C C . LEU A 1 96 ? 43.540 -5.645 -17.979 1.00 93.31 96 LEU A C 1
ATOM 716 O O . LEU A 1 96 ? 42.409 -5.894 -17.582 1.00 93.31 96 LEU A O 1
ATOM 720 N N . VAL A 1 97 ? 43.830 -4.516 -18.632 1.00 95.19 97 VAL A N 1
ATOM 721 C CA . VAL A 1 97 ? 42.825 -3.484 -18.951 1.00 95.19 97 VAL A CA 1
ATOM 722 C C . VAL A 1 97 ? 41.667 -4.070 -19.763 1.00 95.19 97 VAL A C 1
ATOM 724 O O . VAL A 1 97 ? 40.508 -3.855 -19.412 1.00 95.19 97 VAL A O 1
ATOM 727 N N . LEU A 1 98 ? 41.960 -4.857 -20.805 1.00 95.75 98 LEU A N 1
ATOM 728 C CA . LEU A 1 98 ? 40.924 -5.516 -21.613 1.00 95.75 98 LEU A CA 1
ATOM 729 C C . LEU A 1 98 ? 40.097 -6.513 -20.797 1.00 95.75 98 LEU A C 1
ATOM 731 O O . LEU A 1 98 ? 38.883 -6.589 -20.977 1.00 95.75 98 LEU A O 1
ATOM 735 N N . ALA A 1 99 ? 40.735 -7.252 -19.887 1.00 94.44 99 ALA A N 1
ATOM 736 C CA . ALA A 1 99 ? 40.045 -8.173 -18.994 1.00 94.44 99 ALA A CA 1
ATOM 737 C C . ALA A 1 99 ? 39.111 -7.432 -18.026 1.00 94.44 99 ALA A C 1
ATOM 739 O O . ALA A 1 99 ? 37.965 -7.839 -17.872 1.00 94.44 99 ALA A O 1
ATOM 740 N N . PHE A 1 100 ? 39.556 -6.327 -17.420 1.00 94.00 100 PHE A N 1
ATOM 741 C CA . PHE A 1 100 ? 38.723 -5.513 -16.527 1.00 94.00 100 PHE A CA 1
ATOM 742 C C . PHE A 1 100 ? 37.546 -4.865 -17.258 1.00 94.00 100 PHE A C 1
ATOM 744 O O . PHE A 1 100 ? 36.438 -4.863 -16.728 1.00 94.00 100 PHE A O 1
ATOM 751 N N . TRP A 1 101 ? 37.752 -4.383 -18.487 1.00 95.19 101 TRP A N 1
ATOM 752 C CA . TRP A 1 101 ? 36.652 -3.898 -19.319 1.00 95.19 101 TRP A CA 1
ATOM 753 C C . TRP A 1 101 ? 35.659 -5.023 -19.644 1.00 95.19 101 TRP A C 1
ATOM 755 O O . TRP A 1 101 ? 34.467 -4.875 -19.407 1.00 95.19 101 TRP A O 1
ATOM 765 N N . ALA A 1 102 ? 36.124 -6.188 -20.105 1.00 95.31 102 ALA A N 1
ATOM 766 C CA . ALA A 1 102 ? 35.230 -7.312 -20.387 1.00 95.31 102 ALA A CA 1
ATOM 767 C C . ALA A 1 102 ? 34.460 -7.769 -19.134 1.00 95.31 102 ALA A C 1
ATOM 769 O O . ALA A 1 102 ? 33.260 -8.026 -19.200 1.00 95.31 102 ALA A O 1
ATOM 770 N N . LEU A 1 103 ? 35.116 -7.809 -17.972 1.00 93.00 103 LEU A N 1
ATOM 771 C CA . LEU A 1 103 ? 34.477 -8.133 -16.697 1.00 93.00 103 LEU A CA 1
ATOM 772 C C . LEU A 1 103 ? 33.449 -7.077 -16.277 1.00 93.00 103 LEU A C 1
ATOM 774 O O . LEU A 1 103 ? 32.388 -7.454 -15.782 1.00 93.00 103 LEU A O 1
ATOM 778 N N . SER A 1 104 ? 33.698 -5.784 -16.508 1.00 91.62 104 SER A N 1
ATOM 779 C CA . SER A 1 104 ? 32.707 -4.736 -16.216 1.00 91.62 104 SER A CA 1
ATOM 780 C C . SER A 1 104 ? 31.455 -4.877 -17.085 1.00 91.62 104 SER A C 1
ATOM 782 O O . SER A 1 104 ? 30.349 -4.588 -16.627 1.00 91.62 104 SER A O 1
ATOM 784 N N . GLN A 1 105 ? 31.608 -5.396 -18.308 1.00 91.69 105 GLN A N 1
ATOM 785 C CA . GLN A 1 105 ? 30.504 -5.670 -19.227 1.00 91.69 105 GLN A CA 1
ATOM 786 C C . GLN A 1 105 ? 29.742 -6.966 -18.902 1.00 91.69 105 GLN A C 1
ATOM 788 O O . GLN A 1 105 ? 28.532 -7.013 -19.115 1.00 91.69 105 GLN A O 1
ATOM 793 N N . LEU A 1 106 ? 30.431 -7.997 -18.399 1.00 91.62 106 LEU A N 1
ATOM 794 C CA . LEU A 1 106 ? 29.891 -9.356 -18.228 1.00 91.62 106 LEU A CA 1
ATOM 795 C C . LEU A 1 106 ? 29.541 -9.728 -16.776 1.00 91.62 106 LEU A C 1
ATOM 797 O O . LEU A 1 106 ? 28.934 -10.769 -16.542 1.00 91.62 106 LEU A O 1
ATOM 801 N N . SER A 1 107 ? 29.898 -8.912 -15.781 1.00 89.62 107 SER A N 1
ATOM 802 C CA . SER A 1 107 ? 29.503 -9.148 -14.379 1.00 89.62 107 SER A CA 1
ATOM 803 C C . SER A 1 107 ? 27.983 -9.026 -14.212 1.00 89.62 107 SER A C 1
ATOM 805 O O . SER A 1 107 ? 27.421 -8.121 -14.818 1.00 89.62 107 SER A O 1
ATOM 807 N N . PRO A 1 108 ? 27.295 -9.879 -13.431 1.00 84.94 108 PRO A N 1
ATOM 808 C CA . PRO A 1 108 ? 27.827 -10.731 -12.364 1.00 84.94 108 PRO A CA 1
ATOM 809 C C . PRO A 1 108 ? 28.338 -12.113 -12.809 1.00 84.94 108 PRO A C 1
ATOM 811 O O . PRO A 1 108 ? 28.602 -12.951 -11.954 1.00 84.94 108 PRO A O 1
ATOM 814 N N . LEU A 1 109 ? 28.509 -12.366 -14.116 1.00 84.12 109 LEU A N 1
ATOM 815 C CA . LEU A 1 109 ? 28.980 -13.648 -14.665 1.00 84.12 109 LEU A CA 1
ATOM 816 C C . LEU A 1 109 ? 28.031 -14.824 -14.372 1.00 84.12 109 LEU A C 1
ATOM 818 O O . LEU A 1 109 ? 28.473 -15.959 -14.205 1.00 84.12 109 LEU A O 1
ATOM 822 N N . VAL A 1 110 ? 26.723 -14.552 -14.335 1.00 82.69 110 VAL A N 1
ATOM 823 C CA . VAL A 1 110 ? 25.667 -15.561 -14.168 1.00 82.69 110 VAL A CA 1
ATOM 824 C C . VAL A 1 110 ? 25.002 -15.801 -15.530 1.00 82.69 110 VAL A C 1
ATOM 826 O O . VAL A 1 110 ? 24.100 -15.044 -15.897 1.00 82.69 110 VAL A O 1
ATOM 829 N N . PRO A 1 111 ? 25.462 -16.783 -16.331 1.00 84.94 111 PRO A N 1
ATOM 830 C CA . PRO A 1 111 ? 24.845 -17.084 -17.617 1.00 84.94 111 PRO A CA 1
ATOM 831 C C . PRO A 1 111 ? 23.505 -17.804 -17.421 1.00 84.94 111 PRO A C 1
ATOM 833 O O . PRO A 1 111 ? 23.404 -18.745 -16.637 1.00 84.94 111 PRO A O 1
ATOM 836 N N . SER A 1 112 ? 22.492 -17.395 -18.179 1.00 81.62 112 SER A N 1
ATOM 837 C CA . SER A 1 112 ? 21.192 -18.049 -18.280 1.00 81.62 112 SER A CA 1
ATOM 838 C C . SER A 1 112 ? 20.766 -18.125 -19.746 1.00 81.62 112 SER A C 1
ATOM 840 O O . SER A 1 112 ? 20.653 -17.109 -20.436 1.00 81.62 112 SER A O 1
ATOM 842 N N . LEU A 1 113 ? 20.529 -19.351 -20.215 1.00 83.00 113 LEU A N 1
ATOM 843 C CA . LEU A 1 113 ? 20.010 -19.643 -21.556 1.00 83.00 113 LEU A CA 1
ATOM 844 C C . LEU A 1 113 ? 18.477 -19.728 -21.583 1.00 83.00 113 LEU A C 1
ATOM 846 O O . LEU A 1 113 ? 17.904 -20.174 -22.574 1.00 83.00 113 LEU A O 1
ATOM 850 N N . ASP A 1 114 ? 17.817 -19.313 -20.500 1.00 81.06 114 ASP A N 1
ATOM 851 C CA . ASP A 1 114 ? 16.367 -19.178 -20.459 1.00 81.06 114 ASP A CA 1
ATOM 852 C C . ASP A 1 114 ? 15.880 -18.235 -21.573 1.00 81.06 114 ASP A C 1
ATOM 854 O O . ASP A 1 114 ? 16.437 -17.156 -21.790 1.00 81.06 114 ASP A O 1
ATOM 858 N N . ILE A 1 115 ? 14.828 -18.641 -22.284 1.00 76.81 115 ILE A N 1
ATOM 859 C CA . ILE A 1 115 ? 14.300 -17.906 -23.443 1.00 76.81 115 ILE A CA 1
ATOM 860 C C . ILE A 1 115 ? 13.792 -16.518 -23.032 1.00 76.81 115 ILE A C 1
ATOM 862 O O . ILE A 1 115 ? 13.964 -15.552 -23.782 1.00 76.81 115 ILE A O 1
ATOM 866 N N . GLY A 1 116 ? 13.223 -16.389 -21.831 1.00 71.44 116 GLY A N 1
ATOM 867 C CA . GLY A 1 116 ? 12.831 -15.107 -21.255 1.00 71.44 116 GLY A CA 1
ATOM 868 C C . GLY A 1 116 ? 14.036 -14.201 -21.010 1.00 71.44 116 GLY A C 1
ATOM 869 O O . GLY A 1 116 ? 14.012 -13.036 -21.413 1.00 71.44 116 GLY A O 1
ATOM 870 N N . ASN A 1 117 ? 15.116 -14.738 -20.433 1.00 78.56 117 ASN A N 1
ATOM 871 C CA . ASN A 1 117 ? 16.367 -14.000 -20.222 1.00 78.56 117 ASN A CA 1
ATOM 872 C C . ASN A 1 117 ? 17.020 -13.563 -21.543 1.00 78.56 117 ASN A C 1
ATOM 874 O O . ASN A 1 117 ? 17.397 -12.403 -21.685 1.00 78.56 117 ASN A O 1
ATOM 878 N N . LEU A 1 118 ? 17.094 -14.447 -22.541 1.00 81.06 118 LEU A N 1
ATOM 879 C CA . LEU A 1 118 ? 17.644 -14.113 -23.860 1.00 81.06 118 LEU A CA 1
ATOM 880 C C . LEU A 1 118 ? 16.822 -13.017 -24.553 1.00 81.06 118 LEU A C 1
ATOM 882 O O . LEU A 1 118 ? 17.393 -12.063 -25.086 1.00 81.06 118 LEU A O 1
ATOM 886 N N . ARG A 1 119 ? 15.484 -13.101 -24.487 1.00 78.38 119 ARG A N 1
ATOM 887 C CA . ARG A 1 119 ? 14.582 -12.057 -24.997 1.00 78.38 119 ARG A CA 1
ATOM 888 C C . ARG A 1 119 ? 14.789 -10.736 -24.257 1.00 78.38 119 ARG A C 1
ATOM 890 O O . ARG A 1 119 ? 14.825 -9.686 -24.893 1.00 78.38 119 ARG A O 1
ATOM 897 N N . HIS A 1 120 ? 14.952 -10.777 -22.937 1.00 78.81 120 HIS A N 1
ATOM 898 C CA . HIS A 1 120 ? 15.252 -9.602 -22.123 1.00 78.81 120 HIS A CA 1
ATOM 899 C C . HIS A 1 120 ? 16.605 -8.974 -22.497 1.00 78.81 120 HIS A C 1
ATOM 901 O O . HIS A 1 120 ? 16.697 -7.755 -22.631 1.00 78.81 120 HIS A O 1
ATOM 907 N N . GLY A 1 121 ? 17.624 -9.798 -22.754 1.00 81.44 121 GLY A N 1
ATOM 908 C CA . GLY A 1 121 ? 18.967 -9.368 -23.133 1.00 81.44 121 GLY A CA 1
ATOM 909 C C . GLY A 1 121 ? 19.030 -8.594 -24.455 1.00 81.44 121 GLY A C 1
ATOM 910 O O . GLY A 1 121 ? 19.871 -7.712 -24.591 1.00 81.44 121 GLY A O 1
ATOM 911 N N . ILE A 1 122 ? 18.131 -8.857 -25.410 1.00 87.12 122 ILE A N 1
ATOM 912 C CA . ILE A 1 122 ? 18.047 -8.126 -26.696 1.00 87.12 122 ILE A CA 1
ATOM 913 C C . ILE A 1 122 ? 16.950 -7.052 -26.730 1.00 87.12 122 ILE A C 1
ATOM 915 O O . ILE A 1 122 ? 16.852 -6.291 -27.693 1.00 87.12 122 ILE A O 1
ATOM 919 N N . LYS A 1 123 ? 16.111 -6.983 -25.692 1.00 83.75 123 LYS A N 1
ATOM 920 C CA . LYS A 1 123 ? 14.915 -6.133 -25.644 1.00 83.75 123 LYS A CA 1
ATOM 921 C C . LYS A 1 123 ? 15.196 -4.650 -25.949 1.00 83.75 123 LYS A C 1
ATOM 923 O O . LYS A 1 123 ? 14.439 -4.079 -26.734 1.00 83.75 123 LYS A O 1
ATOM 928 N N . PRO A 1 124 ? 16.261 -4.007 -25.426 1.00 80.94 124 PRO A N 1
ATOM 929 C CA . PRO A 1 124 ? 16.532 -2.601 -25.741 1.00 80.94 124 PRO A CA 1
ATOM 930 C C . PRO A 1 124 ? 16.909 -2.369 -27.206 1.00 80.94 124 PRO A C 1
ATOM 932 O O . PRO A 1 124 ? 16.499 -1.369 -27.789 1.00 80.94 124 PRO A O 1
ATOM 935 N N . LEU A 1 125 ? 17.653 -3.300 -27.815 1.00 79.38 125 LEU A N 1
ATOM 936 C CA . LEU A 1 125 ? 17.988 -3.243 -29.237 1.00 79.38 125 LEU A CA 1
ATOM 937 C C . LEU A 1 125 ? 16.724 -3.351 -30.102 1.00 79.38 125 LEU A C 1
ATOM 939 O O . LEU A 1 125 ? 16.558 -2.573 -31.036 1.00 79.38 125 LEU A O 1
ATOM 943 N N . TRP A 1 126 ? 15.813 -4.265 -29.752 1.00 75.81 126 TRP A N 1
ATOM 944 C CA . TRP A 1 126 ? 14.516 -4.394 -30.418 1.00 75.81 126 TRP A CA 1
ATOM 945 C C . TRP A 1 126 ? 13.687 -3.110 -30.304 1.00 75.81 126 TRP A C 1
ATOM 947 O O . TRP A 1 126 ? 13.198 -2.607 -31.308 1.00 75.81 126 TRP A O 1
ATOM 957 N N . HIS A 1 127 ? 13.565 -2.527 -29.108 1.00 75.81 127 HIS A N 1
ATOM 958 C CA . HIS A 1 127 ? 12.791 -1.296 -28.920 1.00 75.81 127 HIS A CA 1
ATOM 959 C C . HIS A 1 127 ? 13.347 -0.105 -29.700 1.00 75.81 127 HIS A C 1
ATOM 961 O O . HIS A 1 127 ? 12.569 0.644 -30.280 1.00 75.81 127 HIS A O 1
ATOM 967 N N . ALA A 1 128 ? 14.667 0.047 -29.765 1.00 78.50 128 ALA A N 1
ATOM 968 C CA . ALA A 1 128 ? 15.295 1.132 -30.513 1.00 78.50 128 ALA A CA 1
ATOM 969 C C . ALA A 1 128 ? 15.079 1.038 -32.036 1.00 78.50 128 ALA A C 1
ATOM 971 O O . ALA A 1 128 ? 15.107 2.065 -32.709 1.00 78.50 128 ALA A O 1
ATOM 972 N N . LEU A 1 129 ? 14.839 -0.162 -32.586 1.00 71.44 129 LEU A N 1
ATOM 973 C CA . LEU A 1 129 ? 14.514 -0.337 -34.010 1.00 71.44 129 LEU A CA 1
ATOM 974 C C . LEU A 1 129 ? 13.129 0.220 -34.371 1.00 71.44 129 LEU A C 1
ATOM 976 O O . LEU A 1 129 ? 12.953 0.733 -35.471 1.00 71.44 129 LEU A O 1
ATOM 980 N N . PHE A 1 130 ? 12.161 0.130 -33.455 1.00 70.50 130 PHE A N 1
ATOM 981 C CA . PHE A 1 130 ? 10.780 0.586 -33.675 1.00 70.50 130 PHE A CA 1
ATOM 982 C C . PHE A 1 130 ? 10.482 1.952 -33.044 1.00 70.50 130 PHE A C 1
ATOM 984 O O . PHE A 1 130 ? 9.441 2.544 -33.316 1.00 70.50 130 PHE A O 1
ATOM 991 N N . ASP A 1 131 ? 11.382 2.453 -32.199 1.00 67.56 131 ASP A N 1
ATOM 992 C CA . ASP A 1 131 ? 11.273 3.750 -31.541 1.00 67.56 131 ASP A CA 1
ATOM 993 C C . ASP A 1 131 ? 12.663 4.391 -31.354 1.00 67.56 131 ASP A C 1
ATOM 995 O O . ASP A 1 131 ? 13.233 4.353 -30.255 1.00 67.56 131 ASP A O 1
ATOM 999 N N . PRO A 1 132 ? 13.242 4.975 -32.424 1.00 72.31 132 PRO A N 1
ATOM 1000 C CA . PRO A 1 132 ? 14.585 5.558 -32.386 1.00 72.31 132 PRO A CA 1
ATOM 1001 C C . PRO A 1 132 ? 14.742 6.690 -31.361 1.00 72.31 132 PRO A C 1
ATOM 1003 O O . PRO A 1 132 ? 15.857 6.962 -30.920 1.00 72.31 132 PRO A O 1
ATOM 1006 N N . GLY A 1 133 ? 13.637 7.318 -30.936 1.00 70.81 133 GLY A N 1
ATOM 1007 C CA . GLY A 1 133 ? 13.627 8.369 -29.914 1.00 70.81 133 GLY A CA 1
ATOM 1008 C C . GLY A 1 133 ? 14.091 7.906 -28.528 1.00 70.81 133 GLY A C 1
ATOM 1009 O O . GLY A 1 133 ? 14.443 8.737 -27.696 1.00 70.81 133 GLY A O 1
ATOM 1010 N N . ARG A 1 134 ? 14.157 6.590 -28.280 1.00 69.38 134 ARG A N 1
ATOM 1011 C CA . ARG A 1 134 ? 14.664 6.010 -27.021 1.00 69.38 134 ARG A CA 1
ATOM 1012 C C . ARG A 1 134 ? 16.189 5.959 -26.928 1.00 69.38 134 ARG A C 1
ATOM 1014 O O . ARG A 1 134 ? 16.717 5.665 -25.858 1.00 69.38 134 ARG A O 1
ATOM 1021 N N . ILE A 1 135 ? 16.898 6.201 -28.032 1.00 80.00 135 ILE A N 1
ATOM 1022 C CA . ILE A 1 135 ? 18.360 6.126 -28.087 1.00 80.00 135 ILE A CA 1
ATOM 1023 C C . ILE A 1 135 ? 18.950 7.319 -27.333 1.00 80.00 135 ILE A C 1
ATOM 1025 O O . ILE A 1 135 ? 18.807 8.472 -27.739 1.00 80.00 135 ILE A O 1
ATOM 1029 N N . SER A 1 136 ? 19.673 7.047 -26.247 1.00 83.62 136 SER A N 1
ATOM 1030 C CA . SER A 1 136 ? 20.349 8.110 -25.503 1.00 83.62 136 SER A CA 1
ATOM 1031 C C . SER A 1 136 ? 21.633 8.556 -26.205 1.00 83.62 136 SER A C 1
ATOM 1033 O O . SER A 1 136 ? 22.567 7.771 -26.402 1.00 83.62 136 SER A O 1
ATOM 1035 N N . ILE A 1 137 ? 21.722 9.852 -26.514 1.00 84.81 137 ILE A N 1
ATOM 1036 C CA . ILE A 1 137 ? 22.929 10.461 -27.090 1.00 84.81 137 ILE A CA 1
ATOM 1037 C C . ILE A 1 137 ? 24.109 10.334 -26.120 1.00 84.81 137 ILE A C 1
ATOM 1039 O O . ILE A 1 137 ? 25.178 9.881 -26.523 1.00 84.81 137 ILE A O 1
ATOM 1043 N N . LEU A 1 138 ? 23.919 10.668 -24.835 1.00 81.25 138 LEU A N 1
ATOM 1044 C CA . LEU A 1 138 ? 24.984 10.589 -23.825 1.00 81.25 138 LEU A CA 1
ATOM 1045 C C . LEU A 1 138 ? 25.526 9.164 -23.685 1.00 81.25 138 LEU A C 1
ATOM 1047 O O . LEU A 1 138 ? 26.738 8.969 -23.658 1.00 81.25 138 LEU A O 1
ATOM 1051 N N . ARG A 1 139 ? 24.642 8.162 -23.661 1.00 86.69 139 ARG A N 1
ATOM 1052 C CA . ARG A 1 139 ? 25.044 6.756 -23.539 1.00 86.69 139 ARG A CA 1
ATOM 1053 C C . ARG A 1 139 ? 25.702 6.226 -24.815 1.00 86.69 139 ARG A C 1
ATOM 1055 O O . ARG A 1 139 ? 26.633 5.428 -24.751 1.00 86.69 139 ARG A O 1
ATOM 1062 N N . THR A 1 140 ? 25.274 6.704 -25.983 1.00 90.00 140 THR A N 1
ATOM 1063 C CA . THR A 1 140 ? 25.946 6.407 -27.260 1.00 90.00 140 THR A CA 1
ATOM 1064 C C . THR A 1 140 ? 27.355 6.999 -27.285 1.00 90.00 140 THR A C 1
ATOM 1066 O O . THR A 1 140 ? 28.299 6.322 -27.691 1.00 90.00 140 THR A O 1
ATOM 1069 N N . LEU A 1 141 ? 27.521 8.233 -26.795 1.00 87.50 141 LEU A N 1
ATOM 1070 C CA . LEU A 1 141 ? 28.824 8.886 -26.654 1.00 87.50 141 LEU A CA 1
ATOM 1071 C C . LEU A 1 141 ? 29.724 8.157 -25.649 1.00 87.50 141 LEU A C 1
ATOM 1073 O O . LEU A 1 141 ? 30.897 7.946 -25.945 1.00 87.50 141 LEU A O 1
ATOM 1077 N N . GLU A 1 142 ? 29.188 7.718 -24.508 1.00 91.62 142 GLU A N 1
ATOM 1078 C CA . GLU A 1 142 ? 29.908 6.887 -23.534 1.00 91.62 142 GLU A CA 1
ATOM 1079 C C . GLU A 1 142 ? 30.494 5.633 -24.204 1.00 91.62 142 GLU A C 1
ATOM 1081 O O . GLU A 1 142 ? 31.707 5.403 -24.142 1.00 91.62 142 GLU A O 1
ATOM 1086 N N . TYR A 1 143 ? 29.657 4.852 -24.902 1.00 93.50 143 TYR A N 1
ATOM 1087 C CA . TYR A 1 143 ? 30.103 3.647 -25.604 1.00 93.50 143 TYR A CA 1
ATOM 1088 C C . TYR A 1 143 ? 31.105 3.959 -26.715 1.00 93.50 143 TYR A C 1
ATOM 1090 O O . TYR A 1 143 ? 32.118 3.267 -26.819 1.00 93.50 143 TYR A O 1
ATOM 1098 N N . LEU A 1 144 ? 30.866 4.997 -27.521 1.00 94.56 144 LEU A N 1
ATOM 1099 C CA . LEU A 1 144 ? 31.761 5.408 -28.605 1.00 94.56 144 LEU A CA 1
ATOM 1100 C C . LEU A 1 144 ? 33.157 5.735 -28.079 1.00 94.56 144 LEU A C 1
ATOM 1102 O O . LEU A 1 144 ? 34.154 5.195 -28.567 1.00 94.56 144 LEU A O 1
ATOM 1106 N N . LEU A 1 145 ? 33.233 6.613 -27.079 1.00 93.69 145 LEU A N 1
ATOM 1107 C CA . LEU A 1 145 ? 34.493 7.096 -26.529 1.00 93.69 145 LEU A CA 1
ATOM 1108 C C . LEU A 1 145 ? 35.233 5.989 -25.764 1.00 93.69 145 LEU A C 1
ATOM 1110 O O . LEU A 1 145 ? 36.444 5.821 -25.937 1.00 93.69 145 LEU A O 1
ATOM 1114 N N . GLY A 1 146 ? 34.508 5.185 -24.978 1.00 94.62 146 GLY A N 1
ATOM 1115 C CA . GLY A 1 146 ? 35.071 4.043 -24.260 1.00 94.62 146 GLY A CA 1
ATOM 1116 C C . GLY A 1 146 ? 35.626 2.970 -25.202 1.00 94.62 146 GLY A C 1
ATOM 1117 O O . GLY A 1 146 ? 36.766 2.529 -25.040 1.00 94.62 146 GLY A O 1
ATOM 1118 N N . LEU A 1 147 ? 34.866 2.585 -26.233 1.00 95.19 147 LEU A N 1
ATOM 1119 C CA . LEU A 1 147 ? 35.294 1.590 -27.223 1.00 95.19 147 LEU A CA 1
ATOM 1120 C C . LEU A 1 147 ? 36.448 2.097 -28.095 1.00 95.19 147 LEU A C 1
ATOM 1122 O O . LEU A 1 147 ? 37.367 1.331 -28.384 1.00 95.19 147 LEU A O 1
ATOM 1126 N N . ALA A 1 148 ? 36.471 3.384 -28.450 1.00 93.44 148 ALA A N 1
ATOM 1127 C CA . ALA A 1 148 ? 37.594 3.971 -29.179 1.00 93.44 148 ALA A CA 1
ATOM 1128 C C . ALA A 1 148 ? 38.903 3.871 -28.378 1.00 93.44 148 ALA A C 1
ATOM 1130 O O . ALA A 1 148 ? 39.952 3.519 -28.923 1.00 93.44 148 ALA A O 1
ATOM 1131 N N . ALA A 1 149 ? 38.852 4.102 -27.065 1.00 93.94 149 ALA A N 1
ATOM 1132 C CA . ALA A 1 149 ? 40.017 3.924 -26.209 1.00 93.94 149 ALA A CA 1
ATOM 1133 C C . ALA A 1 149 ? 40.471 2.458 -26.121 1.00 93.94 149 ALA A C 1
ATOM 1135 O O . ALA A 1 149 ? 41.669 2.183 -26.228 1.00 93.94 149 ALA A O 1
ATOM 1136 N N . ILE A 1 150 ? 39.532 1.510 -26.011 1.00 95.75 150 ILE A N 1
ATOM 1137 C CA . ILE A 1 150 ? 39.823 0.067 -26.067 1.00 95.75 150 ILE A CA 1
ATOM 1138 C C . ILE A 1 150 ? 40.486 -0.316 -27.397 1.00 95.75 150 ILE A C 1
ATOM 1140 O O . ILE A 1 150 ? 41.463 -1.068 -27.397 1.00 95.75 150 ILE A O 1
ATOM 1144 N N . GLY A 1 151 ? 40.040 0.248 -28.520 1.00 93.00 151 GLY A N 1
ATOM 1145 C CA . GLY A 1 151 ? 40.669 0.035 -29.824 1.00 93.00 151 GLY A CA 1
ATOM 1146 C C . GLY A 1 151 ? 42.122 0.511 -29.882 1.00 93.00 151 GLY A C 1
ATOM 1147 O O . GLY A 1 151 ? 42.984 -0.193 -30.415 1.00 93.00 151 GLY A O 1
ATOM 1148 N N . VAL A 1 152 ? 42.441 1.654 -29.262 1.00 91.81 152 VAL A N 1
ATOM 1149 C CA . VAL A 1 152 ? 43.831 2.134 -29.143 1.00 91.81 152 VAL A CA 1
ATOM 1150 C C . VAL A 1 152 ? 44.664 1.228 -28.228 1.00 91.81 152 VAL A C 1
ATOM 1152 O O . VAL A 1 152 ? 45.821 0.942 -28.553 1.00 91.81 152 VAL A O 1
ATOM 1155 N N . VAL A 1 153 ? 44.088 0.715 -27.133 1.00 93.06 153 VAL A N 1
ATOM 1156 C CA . VAL A 1 153 ? 44.745 -0.271 -26.256 1.00 93.06 153 VAL A CA 1
ATOM 1157 C C . VAL A 1 153 ? 45.068 -1.548 -27.035 1.00 93.06 153 VAL A C 1
ATOM 1159 O O . VAL A 1 153 ? 46.235 -1.939 -27.088 1.00 93.06 153 VAL A O 1
ATOM 1162 N N . ILE A 1 154 ? 44.095 -2.150 -27.725 1.00 92.50 154 ILE A N 1
ATOM 1163 C CA . ILE A 1 154 ? 44.299 -3.353 -28.553 1.00 92.50 154 ILE A CA 1
ATOM 1164 C C . ILE A 1 154 ? 45.358 -3.101 -29.631 1.00 92.50 154 ILE A C 1
ATOM 1166 O O . ILE A 1 154 ? 46.306 -3.877 -29.765 1.00 92.50 154 ILE A O 1
ATOM 1170 N N . GLY A 1 155 ? 45.271 -1.978 -30.346 1.00 89.38 155 GLY A N 1
ATOM 1171 C CA . GLY A 1 155 ? 46.244 -1.611 -31.377 1.00 89.38 155 GLY A CA 1
ATOM 1172 C C . GLY A 1 155 ? 47.672 -1.416 -30.850 1.00 89.38 155 GLY A C 1
ATOM 1173 O O . GLY A 1 155 ? 48.634 -1.576 -31.604 1.00 89.38 155 GLY A O 1
ATOM 1174 N N . SER A 1 156 ? 47.836 -1.098 -29.563 1.00 88.31 156 SER A N 1
ATOM 1175 C CA . SER A 1 156 ? 49.149 -0.991 -28.915 1.00 88.31 156 SER A CA 1
ATOM 1176 C C . SER A 1 156 ? 49.722 -2.329 -28.430 1.00 88.31 156 SER A C 1
ATOM 1178 O O . SER A 1 156 ? 50.936 -2.429 -28.243 1.00 88.31 156 SER A O 1
ATOM 1180 N N . LEU A 1 157 ? 48.876 -3.354 -28.277 1.00 89.56 157 LEU A N 1
ATOM 1181 C CA . LEU A 1 157 ? 49.262 -4.705 -27.861 1.00 89.56 157 LEU A CA 1
ATOM 1182 C C . LEU A 1 157 ? 49.722 -5.583 -29.025 1.00 89.56 157 LEU A C 1
ATOM 1184 O O . LEU A 1 157 ? 50.534 -6.485 -28.823 1.00 89.56 157 LEU A O 1
ATOM 1188 N N . LEU A 1 158 ? 49.203 -5.351 -30.229 1.00 87.19 158 LEU A N 1
ATOM 1189 C CA . LEU A 1 158 ? 49.447 -6.214 -31.382 1.00 87.19 158 LEU A CA 1
ATOM 1190 C C . LEU A 1 158 ? 50.847 -6.009 -31.981 1.00 87.19 158 LEU 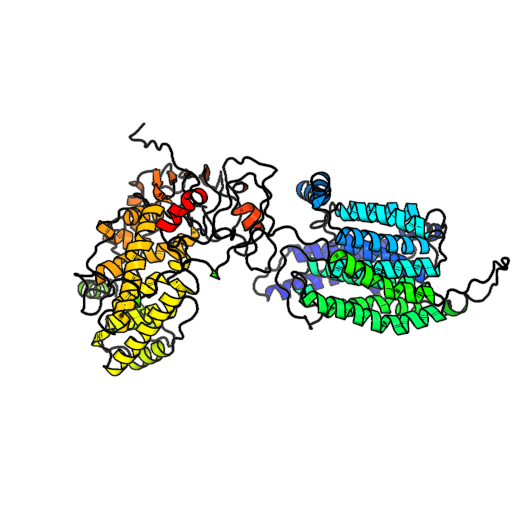A C 1
ATOM 1192 O O . LEU A 1 158 ? 51.300 -4.881 -32.176 1.00 87.19 158 LEU A O 1
ATOM 1196 N N . ARG A 1 159 ? 51.524 -7.113 -32.331 1.00 80.19 159 ARG A N 1
ATOM 1197 C CA . ARG A 1 159 ? 52.818 -7.082 -33.046 1.00 80.19 159 ARG A CA 1
ATOM 1198 C C . ARG A 1 159 ? 52.679 -6.575 -34.480 1.00 80.19 159 ARG A C 1
ATOM 1200 O O . ARG A 1 159 ? 53.551 -5.859 -34.962 1.00 80.19 159 ARG A O 1
ATOM 1207 N N . ILE A 1 160 ? 51.590 -6.946 -35.155 1.00 72.94 160 ILE A N 1
ATOM 1208 C CA . ILE A 1 160 ? 51.329 -6.600 -36.555 1.00 72.94 160 ILE A CA 1
ATOM 1209 C C . ILE A 1 160 ? 50.244 -5.519 -36.592 1.00 72.94 160 ILE A C 1
ATOM 1211 O O . ILE A 1 160 ? 49.067 -5.796 -36.372 1.00 72.94 160 ILE A O 1
ATOM 1215 N N . ARG A 1 161 ? 50.647 -4.271 -36.853 1.00 65.69 161 ARG A N 1
ATOM 1216 C CA . ARG A 1 161 ? 49.757 -3.096 -36.779 1.00 65.69 161 ARG A CA 1
ATOM 1217 C C . ARG A 1 161 ? 48.710 -3.007 -37.889 1.00 65.69 161 ARG A C 1
ATOM 1219 O O . ARG A 1 161 ? 47.690 -2.363 -37.668 1.00 65.69 161 ARG A O 1
ATOM 1226 N N . SER A 1 162 ? 48.941 -3.637 -39.041 1.00 58.56 162 SER A N 1
ATOM 1227 C CA . SER A 1 162 ? 48.009 -3.641 -40.181 1.00 58.56 162 SER A CA 1
ATOM 1228 C C . SER A 1 162 ? 46.690 -4.368 -39.889 1.00 58.56 162 SER A C 1
ATOM 1230 O O . SER A 1 162 ? 45.702 -4.124 -40.569 1.00 58.56 162 SER A O 1
ATOM 1232 N N . TYR A 1 163 ? 46.642 -5.187 -38.833 1.00 59.28 163 TYR A N 1
ATOM 1233 C CA . TYR A 1 163 ? 45.444 -5.889 -38.377 1.00 59.28 163 TYR A CA 1
ATOM 1234 C C . TYR A 1 163 ? 44.923 -5.332 -37.050 1.00 59.28 163 TYR A C 1
ATOM 1236 O O . TYR A 1 163 ? 44.463 -6.104 -36.230 1.00 59.28 163 TYR A O 1
ATOM 1244 N N . SER A 1 164 ? 45.036 -4.036 -36.743 1.00 74.19 164 SER A N 1
ATOM 1245 C CA . SER A 1 164 ? 44.586 -3.536 -35.427 1.00 74.19 164 SER A CA 1
ATOM 1246 C C . SER A 1 164 ? 43.062 -3.469 -35.282 1.00 74.19 164 SER A C 1
ATOM 1248 O O . SER A 1 164 ? 42.536 -3.697 -34.193 1.00 74.19 164 SER A O 1
ATOM 1250 N N . LEU A 1 165 ? 42.350 -3.211 -36.382 1.00 82.75 165 LEU A N 1
ATOM 1251 C CA . LEU A 1 165 ? 40.904 -2.994 -36.374 1.00 82.75 165 LEU A CA 1
ATOM 1252 C C . LEU A 1 165 ? 40.104 -4.304 -36.284 1.00 82.75 165 LEU A C 1
ATOM 1254 O O . LEU A 1 165 ? 39.119 -4.365 -35.558 1.00 82.75 165 LEU A O 1
ATOM 1258 N N . GLN A 1 166 ? 40.542 -5.370 -36.963 1.00 85.62 166 GLN A N 1
ATOM 1259 C CA . GLN A 1 166 ? 39.822 -6.654 -36.976 1.00 85.62 166 GLN A CA 1
ATOM 1260 C C . GLN A 1 166 ? 39.760 -7.329 -35.587 1.00 85.62 166 GLN A C 1
ATOM 1262 O O . GLN A 1 166 ? 38.660 -7.664 -35.153 1.00 85.62 166 GLN A O 1
ATOM 1267 N N . PRO A 1 167 ? 40.865 -7.491 -34.829 1.00 88.31 167 PRO A N 1
ATOM 1268 C CA . PRO A 1 167 ? 40.838 -8.018 -33.468 1.00 88.31 167 PRO A CA 1
ATOM 1269 C C . PRO A 1 167 ? 40.061 -7.123 -32.509 1.00 88.31 167 PRO A C 1
ATOM 1271 O O . PRO A 1 167 ? 39.434 -7.651 -31.600 1.00 88.31 167 PRO A O 1
ATOM 1274 N N . PHE A 1 168 ? 40.071 -5.799 -32.710 1.00 92.44 168 PHE A N 1
ATOM 1275 C CA . PHE A 1 168 ? 39.222 -4.885 -31.946 1.00 92.44 168 PHE A CA 1
ATOM 1276 C C . PHE A 1 168 ? 37.738 -5.179 -32.184 1.00 92.44 168 PHE A C 1
ATOM 1278 O O . PHE A 1 168 ? 37.023 -5.453 -31.225 1.00 92.44 168 PHE A O 1
ATOM 1285 N N . ILE A 1 169 ? 37.296 -5.207 -33.447 1.00 91.06 169 ILE A N 1
ATOM 1286 C CA . ILE A 1 169 ? 35.899 -5.490 -33.802 1.00 91.06 169 ILE A CA 1
ATOM 1287 C C . ILE A 1 169 ? 35.475 -6.853 -33.253 1.00 91.06 169 ILE A C 1
ATOM 1289 O O . ILE A 1 169 ? 34.451 -6.945 -32.585 1.00 91.06 169 ILE A O 1
ATOM 1293 N N . LEU A 1 170 ? 36.275 -7.899 -33.484 1.00 91.38 170 LEU A N 1
ATOM 1294 C CA . LEU A 1 170 ? 35.966 -9.253 -33.022 1.00 91.38 170 LEU A CA 1
ATOM 1295 C C . LEU A 1 170 ? 35.885 -9.334 -31.496 1.00 91.38 170 LEU A C 1
ATOM 1297 O O . LEU A 1 170 ? 34.951 -9.930 -30.968 1.00 91.38 170 LEU A O 1
ATOM 1301 N N . PHE A 1 171 ? 36.835 -8.725 -30.782 1.00 93.88 171 PHE A N 1
ATOM 1302 C CA . PHE A 1 171 ? 36.843 -8.716 -29.322 1.00 93.88 171 PHE A CA 1
ATOM 1303 C C . PHE A 1 171 ? 35.641 -7.956 -28.753 1.00 93.88 171 PHE A C 1
ATOM 1305 O O . PHE A 1 171 ? 34.926 -8.487 -27.904 1.00 93.88 171 PHE A O 1
ATOM 1312 N N . SER A 1 172 ? 35.390 -6.736 -29.231 1.00 93.88 172 SER A N 1
ATOM 1313 C CA . SER A 1 172 ? 34.285 -5.906 -28.751 1.00 93.88 172 SER A CA 1
ATOM 1314 C C . SER A 1 172 ? 32.926 -6.519 -29.084 1.00 93.88 172 SER A C 1
ATOM 1316 O O . SER A 1 172 ? 32.062 -6.561 -28.212 1.00 93.88 172 SER A O 1
ATOM 1318 N N . LEU A 1 173 ? 32.749 -7.060 -30.293 1.00 92.00 173 LEU A N 1
ATOM 1319 C CA . LEU A 1 173 ? 31.526 -7.757 -30.686 1.00 92.00 173 LEU A CA 1
ATOM 1320 C C . LEU A 1 173 ? 31.298 -9.005 -29.830 1.00 92.00 173 LEU A C 1
ATOM 1322 O O . LEU A 1 173 ? 30.195 -9.201 -29.331 1.00 92.00 173 LEU A O 1
ATOM 1326 N N . LEU A 1 174 ? 32.338 -9.815 -29.605 1.00 94.31 174 LEU A N 1
ATOM 1327 C CA . LEU A 1 174 ? 32.246 -10.998 -28.753 1.00 94.31 174 LEU A CA 1
ATOM 1328 C C . LEU A 1 174 ? 31.798 -10.626 -27.336 1.00 94.31 174 LEU A C 1
ATOM 1330 O O . LEU A 1 174 ? 30.867 -11.234 -26.817 1.00 94.31 174 LEU A O 1
ATOM 1334 N N . VAL A 1 175 ? 32.418 -9.616 -26.718 1.00 95.25 175 VAL A N 1
ATOM 1335 C CA . VAL A 1 175 ? 32.047 -9.175 -25.365 1.00 95.25 175 VAL A CA 1
ATOM 1336 C C . VAL A 1 175 ? 30.612 -8.645 -25.328 1.00 95.25 175 VAL A C 1
ATOM 1338 O O . VAL A 1 175 ? 29.865 -9.002 -24.422 1.00 95.25 175 VAL A O 1
ATOM 1341 N N . LEU A 1 176 ? 30.199 -7.836 -26.309 1.00 92.88 176 LEU A N 1
ATOM 1342 C CA . LEU A 1 176 ? 28.836 -7.301 -26.373 1.00 92.88 176 LEU A CA 1
ATOM 1343 C C . LEU A 1 176 ? 27.780 -8.390 -26.613 1.00 92.88 176 LEU A C 1
ATOM 1345 O O . LEU A 1 176 ? 26.715 -8.327 -26.007 1.00 92.88 176 LEU A O 1
ATOM 1349 N N . LEU A 1 177 ? 28.067 -9.406 -27.430 1.00 90.06 177 LEU A N 1
ATOM 1350 C CA . LEU A 1 177 ? 27.160 -10.538 -27.649 1.00 90.06 177 LEU A CA 1
ATOM 1351 C C . LEU A 1 177 ? 27.072 -11.445 -26.419 1.00 90.06 177 LEU A C 1
ATOM 1353 O O . LEU A 1 177 ? 25.982 -11.873 -26.046 1.00 90.06 177 LEU A O 1
ATOM 1357 N N . LEU A 1 178 ? 28.197 -11.682 -25.738 1.00 92.62 178 LEU A N 1
ATOM 1358 C CA . LEU A 1 178 ? 28.229 -12.447 -24.490 1.00 92.62 178 LEU A CA 1
ATOM 1359 C C . LEU A 1 178 ? 27.472 -11.760 -23.346 1.00 92.62 178 LEU A C 1
ATOM 1361 O O . LEU A 1 178 ? 27.167 -12.431 -22.364 1.00 92.62 178 LEU A O 1
ATOM 1365 N N . LYS A 1 179 ? 27.113 -10.471 -23.464 1.00 90.38 179 LYS A N 1
ATOM 1366 C CA . LYS A 1 179 ? 26.204 -9.818 -22.509 1.00 90.38 179 LYS A CA 1
ATOM 1367 C C . LYS A 1 179 ? 24.791 -10.393 -22.543 1.00 90.38 179 LYS A C 1
ATOM 1369 O O . LYS A 1 179 ? 24.161 -10.441 -21.498 1.00 90.38 179 LYS A O 1
ATOM 1374 N N . VAL A 1 180 ? 24.289 -10.787 -23.716 1.00 89.44 180 VAL A N 1
ATOM 1375 C CA . VAL A 1 180 ? 22.888 -11.202 -23.916 1.00 89.44 180 VAL A CA 1
ATOM 1376 C C . VAL A 1 180 ? 22.471 -12.364 -23.001 1.00 89.44 180 VAL A C 1
ATOM 1378 O O . VAL A 1 180 ? 21.419 -12.258 -22.377 1.00 89.44 180 VAL A O 1
ATOM 1381 N N . PRO A 1 181 ? 23.254 -13.452 -22.865 1.00 88.50 181 PRO A N 1
ATOM 1382 C CA . PRO A 1 181 ? 22.900 -14.539 -21.956 1.00 88.50 181 PRO A CA 1
ATOM 1383 C C . PRO A 1 181 ? 23.208 -14.244 -20.481 1.00 88.50 181 PRO A C 1
ATOM 1385 O O . PRO A 1 181 ? 22.904 -15.080 -19.639 1.00 88.50 181 PRO A O 1
ATOM 1388 N N . VAL A 1 182 ? 23.831 -13.119 -20.118 1.00 88.94 182 VAL A N 1
ATOM 1389 C CA . VAL A 1 182 ? 24.162 -12.827 -18.713 1.00 88.94 182 VAL A CA 1
ATOM 1390 C C . VAL A 1 182 ? 22.961 -12.193 -18.016 1.00 88.94 182 VAL A C 1
ATOM 1392 O O . VAL A 1 182 ? 22.409 -11.199 -18.482 1.00 88.94 182 VAL A O 1
ATOM 1395 N N . LEU A 1 183 ? 22.580 -12.746 -16.864 1.00 80.88 183 LEU A N 1
ATOM 1396 C CA . LEU A 1 183 ? 21.462 -12.255 -16.063 1.00 80.88 183 LEU A CA 1
ATOM 1397 C C . LEU A 1 183 ? 21.643 -10.768 -15.701 1.00 80.88 183 LEU A C 1
ATOM 1399 O O . LEU A 1 183 ? 22.729 -10.340 -15.301 1.00 80.88 183 LEU A O 1
ATOM 1403 N N . SER A 1 184 ? 20.575 -9.981 -15.855 1.00 80.25 184 SER A N 1
ATOM 1404 C CA . SER A 1 184 ? 20.556 -8.522 -15.641 1.00 80.25 184 SER A CA 1
ATOM 1405 C C . SER A 1 184 ? 21.485 -7.711 -16.559 1.00 80.25 184 SER A C 1
ATOM 1407 O O . SER A 1 184 ? 21.753 -6.538 -16.288 1.00 80.25 184 SER A O 1
ATOM 1409 N N . ARG A 1 185 ? 21.974 -8.295 -17.662 1.00 86.56 185 ARG A N 1
ATOM 1410 C CA . ARG A 1 185 ? 22.696 -7.580 -18.722 1.00 86.56 185 ARG A CA 1
ATOM 1411 C C . ARG A 1 185 ? 21.904 -7.569 -20.014 1.00 86.56 185 ARG A C 1
ATOM 1413 O O . ARG A 1 185 ? 21.110 -8.454 -20.303 1.00 86.56 185 ARG A O 1
ATOM 1420 N N . GLN A 1 186 ? 22.108 -6.499 -20.772 1.00 90.06 186 GLN A N 1
ATOM 1421 C CA . GLN A 1 186 ? 21.377 -6.240 -22.001 1.00 90.06 186 GLN A CA 1
ATOM 1422 C C . GLN A 1 186 ? 22.321 -5.667 -23.058 1.00 90.06 186 GLN A C 1
ATOM 1424 O O . GLN A 1 186 ? 23.261 -4.923 -22.747 1.00 90.06 186 GLN A O 1
ATOM 1429 N N . LEU A 1 187 ? 22.052 -6.010 -24.312 1.00 90.50 187 LEU A N 1
ATOM 1430 C CA . LEU A 1 187 ? 22.632 -5.393 -25.491 1.00 90.50 187 LEU A CA 1
ATOM 1431 C C . LEU A 1 187 ? 21.701 -4.270 -25.957 1.00 90.50 187 LEU A C 1
ATOM 1433 O O . LEU A 1 187 ? 20.531 -4.506 -26.260 1.00 90.50 187 LEU A O 1
ATOM 1437 N N . SER A 1 188 ? 22.224 -3.046 -26.001 1.00 91.69 188 SER A N 1
ATOM 1438 C CA . SER A 1 188 ? 21.460 -1.854 -26.370 1.00 91.69 188 SER A CA 1
ATOM 1439 C C . SER A 1 188 ? 21.890 -1.291 -27.723 1.00 91.69 188 SER A C 1
ATOM 1441 O O . SER A 1 188 ? 23.003 -1.553 -28.190 1.00 91.69 188 SER A O 1
ATOM 1443 N N . ALA A 1 189 ? 21.017 -0.503 -28.355 1.00 88.19 189 ALA A N 1
ATOM 1444 C CA . ALA A 1 189 ? 21.332 0.156 -29.621 1.00 88.19 189 ALA A CA 1
ATOM 1445 C C . ALA A 1 189 ? 22.479 1.165 -29.480 1.00 88.19 189 ALA A C 1
ATOM 1447 O O . ALA A 1 189 ? 23.318 1.253 -30.370 1.00 88.19 189 ALA A O 1
ATOM 1448 N N . GLU A 1 190 ? 22.588 1.851 -28.341 1.00 92.81 190 GLU A N 1
ATOM 1449 C CA . GLU A 1 190 ? 23.688 2.775 -28.041 1.00 92.81 190 GLU A CA 1
ATOM 1450 C C . GLU A 1 190 ? 25.046 2.071 -28.044 1.00 92.81 190 GLU A C 1
ATOM 1452 O O . GLU A 1 190 ? 26.031 2.642 -28.503 1.00 92.81 190 GLU A O 1
ATOM 1457 N N . ALA A 1 191 ? 25.111 0.817 -27.579 1.00 92.00 191 ALA A N 1
ATOM 1458 C CA . ALA A 1 191 ? 26.342 0.029 -27.613 1.00 92.00 191 ALA A CA 1
ATOM 1459 C C . ALA A 1 191 ? 26.745 -0.344 -29.050 1.00 92.00 191 ALA A C 1
ATOM 1461 O O . ALA A 1 191 ? 27.929 -0.319 -29.386 1.00 92.00 191 ALA A O 1
ATOM 1462 N N . VAL A 1 192 ? 25.766 -0.657 -29.906 1.00 90.56 192 VAL A N 1
ATOM 1463 C CA . VAL A 1 192 ? 25.992 -0.971 -31.327 1.00 90.56 192 VAL A CA 1
ATOM 1464 C C . VAL A 1 192 ? 26.405 0.283 -32.101 1.00 90.56 192 VAL A C 1
ATOM 1466 O O . VAL A 1 192 ? 27.417 0.267 -32.801 1.00 90.56 192 VAL A O 1
ATOM 1469 N N . LEU A 1 193 ? 25.679 1.389 -31.930 1.00 90.25 193 LEU A N 1
ATOM 1470 C CA . LEU A 1 193 ? 25.997 2.682 -32.540 1.00 90.25 193 LEU A CA 1
ATOM 1471 C C . LEU A 1 193 ? 27.342 3.222 -32.045 1.00 90.25 193 LEU A C 1
ATOM 1473 O O . LEU A 1 193 ? 28.144 3.704 -32.843 1.00 90.25 193 LEU A O 1
ATOM 1477 N N . GLY A 1 194 ? 27.630 3.073 -30.751 1.00 92.38 194 GLY A N 1
ATOM 1478 C CA . GLY A 1 194 ? 28.921 3.409 -30.167 1.00 92.38 194 GLY A CA 1
ATOM 1479 C C . GLY A 1 194 ? 30.059 2.586 -30.770 1.00 92.38 194 GLY A C 1
ATOM 1480 O O . GLY A 1 194 ? 31.099 3.147 -31.113 1.00 92.38 194 GLY A O 1
ATOM 1481 N N . LEU A 1 195 ? 29.862 1.281 -30.995 1.00 91.94 195 LEU A N 1
ATOM 1482 C CA . LEU A 1 195 ? 30.845 0.442 -31.685 1.00 91.94 195 LEU A CA 1
ATOM 1483 C C . LEU A 1 195 ? 31.090 0.927 -33.120 1.00 91.94 195 LEU A C 1
ATOM 1485 O O . LEU A 1 195 ? 32.245 1.133 -33.491 1.00 91.94 195 LEU A O 1
ATOM 1489 N N . LEU A 1 196 ? 30.038 1.182 -33.901 1.00 90.69 196 LEU A N 1
ATOM 1490 C CA . LEU A 1 196 ? 30.163 1.702 -35.270 1.00 90.69 196 LEU A CA 1
ATOM 1491 C C . LEU A 1 196 ? 30.885 3.059 -35.309 1.00 90.69 196 LEU A C 1
ATOM 1493 O O . LEU A 1 196 ? 31.828 3.242 -36.081 1.00 90.69 196 LEU A O 1
ATOM 1497 N N . GLY A 1 197 ? 30.508 3.984 -34.424 1.00 90.12 197 GLY A N 1
ATOM 1498 C CA . GLY A 1 197 ? 31.159 5.288 -34.297 1.00 90.12 197 GLY A CA 1
ATOM 1499 C C . GLY A 1 197 ? 32.624 5.182 -33.863 1.00 90.12 197 GLY A C 1
ATOM 1500 O O . GLY A 1 197 ? 33.478 5.906 -34.374 1.00 90.12 197 GLY A O 1
ATOM 1501 N N . SER A 1 198 ? 32.949 4.238 -32.976 1.00 91.50 198 SER A N 1
ATOM 1502 C CA . SER A 1 198 ? 34.327 4.008 -32.533 1.00 91.50 198 SER A CA 1
ATOM 1503 C C . SER A 1 198 ? 35.218 3.459 -33.651 1.00 91.50 198 SER A C 1
ATOM 1505 O O . SER A 1 198 ? 36.381 3.845 -33.737 1.00 91.50 198 SER A O 1
ATOM 1507 N N . ILE A 1 199 ? 34.680 2.623 -34.550 1.00 87.56 199 ILE A N 1
ATOM 1508 C CA . ILE A 1 199 ? 35.395 2.131 -35.737 1.00 87.56 199 ILE A CA 1
ATOM 1509 C C . ILE A 1 199 ? 35.760 3.307 -36.646 1.00 87.56 199 ILE A C 1
ATOM 1511 O O . ILE A 1 199 ? 36.921 3.436 -37.037 1.00 87.56 199 ILE A O 1
ATOM 1515 N N . LEU A 1 200 ? 34.797 4.191 -36.929 1.00 87.12 200 LEU A N 1
ATOM 1516 C CA . LEU A 1 200 ? 35.030 5.390 -37.735 1.00 87.12 200 LEU A CA 1
ATOM 1517 C C . LEU A 1 200 ? 36.087 6.295 -37.092 1.00 87.12 200 LEU A C 1
ATOM 1519 O O . LEU A 1 200 ? 37.036 6.711 -37.756 1.00 87.12 200 LEU A O 1
ATOM 1523 N N . LEU A 1 201 ? 35.974 6.546 -35.787 1.00 85.88 201 LEU A N 1
ATOM 1524 C CA . LEU A 1 201 ? 36.951 7.347 -35.057 1.00 85.88 201 LEU A CA 1
ATOM 1525 C C . LEU A 1 201 ? 38.347 6.711 -35.113 1.00 85.88 201 LEU A C 1
ATOM 1527 O O . LEU A 1 201 ? 39.324 7.397 -35.392 1.00 85.88 201 LEU A O 1
ATOM 1531 N N . LEU A 1 202 ? 38.468 5.397 -34.917 1.00 87.00 202 LEU A N 1
ATOM 1532 C CA . LEU A 1 202 ? 39.751 4.697 -34.989 1.00 87.00 202 LEU A CA 1
ATOM 1533 C C . LEU A 1 202 ? 40.395 4.784 -36.374 1.00 87.00 202 LEU A C 1
ATOM 1535 O O . LEU A 1 202 ? 41.614 4.942 -36.438 1.00 87.00 202 LEU A O 1
ATOM 1539 N N . LEU A 1 203 ? 39.607 4.728 -37.455 1.00 85.44 203 LEU A N 1
ATOM 1540 C CA . LEU A 1 203 ? 40.083 4.954 -38.825 1.00 85.44 203 LEU A CA 1
ATOM 1541 C C . LEU A 1 203 ? 40.661 6.368 -38.985 1.00 85.44 203 LEU A C 1
ATOM 1543 O O . LEU A 1 203 ? 41.772 6.520 -39.491 1.00 85.44 203 LEU A O 1
ATOM 1547 N N . LEU A 1 204 ? 39.970 7.386 -38.461 1.00 84.44 204 LEU A N 1
ATOM 1548 C CA . LEU A 1 204 ? 40.440 8.779 -38.467 1.00 84.44 204 LEU A CA 1
ATOM 1549 C C . LEU A 1 204 ? 41.698 8.992 -37.610 1.00 84.44 204 LEU A C 1
ATOM 1551 O O . LEU A 1 204 ? 42.503 9.879 -37.893 1.00 84.44 204 LEU A O 1
ATOM 1555 N N . LEU A 1 205 ? 41.900 8.175 -36.573 1.00 83.00 205 LEU A N 1
ATOM 1556 C CA . LEU A 1 205 ? 43.084 8.236 -35.714 1.00 83.00 205 LEU A CA 1
ATOM 1557 C C . LEU A 1 205 ? 44.295 7.494 -36.291 1.00 83.00 205 LEU A C 1
ATOM 1559 O O . LEU A 1 205 ? 45.411 7.749 -35.836 1.00 83.00 205 LEU A O 1
ATOM 1563 N N . GLN A 1 206 ? 44.132 6.601 -37.276 1.00 81.56 206 GLN A N 1
ATOM 1564 C CA . GLN A 1 206 ? 45.241 5.837 -37.866 1.00 81.56 206 GLN A CA 1
ATOM 1565 C C . GLN A 1 206 ? 46.446 6.679 -38.325 1.00 81.56 206 GLN A C 1
ATOM 1567 O O . GLN A 1 206 ? 47.562 6.287 -37.956 1.00 81.56 206 GLN A O 1
ATOM 1572 N N . PRO A 1 207 ? 46.277 7.807 -39.055 1.00 81.44 207 PRO A N 1
ATOM 1573 C CA . PRO A 1 207 ? 47.401 8.598 -39.563 1.00 81.44 207 PRO A CA 1
ATOM 1574 C C . PRO A 1 207 ? 48.150 9.372 -38.470 1.00 81.44 207 PRO A C 1
ATOM 1576 O O . PRO A 1 207 ? 49.243 9.884 -38.707 1.00 81.44 207 PRO A O 1
ATOM 1579 N N . LEU A 1 208 ? 47.591 9.473 -37.261 1.00 81.44 208 LEU A N 1
ATOM 1580 C CA . LEU A 1 208 ? 48.184 10.257 -36.185 1.00 81.44 208 LEU A CA 1
ATOM 1581 C C . LEU A 1 208 ? 49.393 9.550 -35.553 1.00 81.44 208 LEU A C 1
ATOM 1583 O O . LEU A 1 208 ? 49.478 8.319 -35.456 1.00 81.44 208 LEU A O 1
ATOM 1587 N N . SER A 1 209 ? 50.327 10.351 -35.036 1.00 82.19 209 SER A N 1
ATOM 1588 C CA . SER A 1 209 ? 51.490 9.840 -34.310 1.00 82.19 209 SER A CA 1
ATOM 1589 C C . SER A 1 209 ? 51.069 9.087 -33.041 1.00 82.19 209 SER A C 1
ATOM 1591 O O . SER A 1 209 ? 50.034 9.361 -32.431 1.00 82.19 209 SER A O 1
ATOM 1593 N N . ARG A 1 210 ? 51.886 8.117 -32.602 1.00 80.69 210 ARG A N 1
ATOM 1594 C CA . ARG A 1 210 ? 51.634 7.339 -31.373 1.00 80.69 210 ARG A CA 1
ATOM 1595 C C . ARG A 1 210 ? 51.260 8.204 -30.152 1.00 80.69 210 ARG A C 1
ATOM 1597 O O . ARG A 1 210 ? 50.229 7.879 -29.571 1.00 80.69 210 ARG A O 1
ATOM 1604 N N . PRO A 1 211 ? 52.008 9.262 -29.773 1.00 80.25 211 PRO A N 1
ATOM 1605 C CA . PRO A 1 211 ? 51.664 10.077 -28.605 1.00 80.25 211 PRO A CA 1
ATOM 1606 C C . PRO A 1 211 ? 50.324 10.807 -28.769 1.00 80.25 211 PRO A C 1
ATOM 1608 O O . PRO A 1 211 ? 49.553 10.890 -27.815 1.00 80.25 211 PRO A O 1
ATOM 1611 N N . LEU A 1 212 ? 50.004 11.269 -29.983 1.00 81.75 212 LEU A N 1
ATOM 1612 C CA . LEU A 1 212 ? 48.738 11.941 -30.263 1.00 81.75 212 LEU A CA 1
ATOM 1613 C C . LEU A 1 212 ? 47.553 10.970 -30.173 1.00 81.75 212 LEU A C 1
ATOM 1615 O O . LEU A 1 212 ? 46.575 11.278 -29.504 1.00 81.75 212 LEU A O 1
ATOM 1619 N N . ARG A 1 213 ? 47.670 9.760 -30.737 1.00 85.19 213 ARG A N 1
ATOM 1620 C CA . ARG A 1 213 ? 46.630 8.715 -30.633 1.00 85.19 213 ARG A CA 1
ATOM 1621 C C . ARG A 1 213 ? 46.334 8.324 -29.191 1.00 85.19 213 ARG A C 1
ATOM 1623 O O . ARG A 1 213 ? 45.178 8.234 -28.800 1.00 85.19 213 ARG A O 1
ATOM 1630 N N . THR A 1 214 ? 47.374 8.112 -28.389 1.00 86.19 214 THR A N 1
ATOM 1631 C CA . THR A 1 214 ? 47.219 7.801 -26.961 1.00 86.19 214 THR A CA 1
ATOM 1632 C C . THR A 1 214 ? 46.669 8.982 -26.161 1.00 86.19 214 THR A C 1
ATOM 1634 O O . THR A 1 214 ? 45.942 8.761 -25.201 1.00 86.19 214 THR A O 1
ATOM 1637 N N . GLY A 1 215 ? 46.985 10.221 -26.559 1.00 84.94 215 GLY A N 1
ATOM 1638 C CA . GLY A 1 215 ? 46.420 11.428 -25.956 1.00 84.94 215 GLY A CA 1
ATOM 1639 C C . GLY A 1 215 ? 44.925 11.560 -26.242 1.00 84.94 215 GLY A C 1
ATOM 1640 O O . GLY A 1 215 ? 44.150 11.736 -25.312 1.00 84.94 215 GLY A O 1
ATOM 1641 N N . VAL A 1 216 ? 44.510 11.367 -27.498 1.00 85.19 216 VAL A N 1
ATOM 1642 C CA . VAL A 1 216 ? 43.090 11.365 -27.886 1.00 85.19 216 VAL A CA 1
ATOM 1643 C C . VAL A 1 216 ? 42.325 10.229 -27.202 1.00 85.19 216 VAL A C 1
ATOM 1645 O O . VAL A 1 216 ? 41.224 10.451 -26.710 1.00 85.19 216 VAL A O 1
ATOM 1648 N N . ALA A 1 217 ? 42.912 9.034 -27.086 1.00 88.94 217 ALA A N 1
ATOM 1649 C CA . ALA A 1 217 ? 42.307 7.932 -26.333 1.00 88.94 217 ALA A CA 1
ATOM 1650 C C . ALA A 1 217 ? 42.142 8.257 -24.839 1.00 88.94 217 ALA A C 1
ATOM 1652 O O . ALA A 1 217 ? 41.142 7.878 -24.236 1.00 88.94 217 ALA A O 1
ATOM 1653 N N . ALA A 1 218 ? 43.091 8.987 -24.244 1.00 89.88 218 ALA A N 1
ATOM 1654 C CA . ALA A 1 218 ? 42.969 9.454 -22.867 1.00 89.88 218 ALA A CA 1
ATOM 1655 C C . ALA A 1 218 ? 41.862 10.515 -22.715 1.00 89.88 218 ALA A C 1
ATOM 1657 O O . ALA A 1 218 ? 41.073 10.422 -21.778 1.00 89.88 218 ALA A O 1
ATOM 1658 N N . CYS A 1 219 ? 41.735 11.461 -23.659 1.00 88.25 219 CYS A N 1
ATOM 1659 C CA . CYS A 1 219 ? 40.591 12.384 -23.708 1.00 88.25 219 CYS A CA 1
ATOM 1660 C C . CYS A 1 219 ? 39.268 11.626 -23.787 1.00 88.25 219 CYS A C 1
ATOM 1662 O O . CYS A 1 219 ? 38.334 11.939 -23.058 1.00 88.25 219 CYS A O 1
ATOM 1664 N N . ALA A 1 220 ? 39.198 10.639 -24.685 1.00 88.75 220 ALA A N 1
ATOM 1665 C CA . ALA A 1 220 ? 38.002 9.848 -24.909 1.00 88.75 220 ALA A CA 1
ATOM 1666 C C . ALA A 1 220 ? 37.603 9.093 -23.635 1.00 88.75 220 ALA A C 1
ATOM 1668 O O . ALA A 1 220 ? 36.442 9.133 -23.257 1.00 88.75 220 ALA A O 1
ATOM 1669 N N . LEU A 1 221 ? 38.553 8.498 -22.905 1.00 92.06 221 LEU A N 1
ATOM 1670 C CA . LEU A 1 221 ? 38.264 7.858 -21.615 1.00 92.06 221 LEU A CA 1
ATOM 1671 C C . LEU A 1 221 ? 37.720 8.835 -20.574 1.00 92.06 221 LEU A C 1
ATOM 1673 O O . LEU A 1 221 ? 36.743 8.513 -19.910 1.00 92.06 221 LEU A O 1
ATOM 1677 N N . ILE A 1 222 ? 38.315 10.024 -20.443 1.00 91.88 222 ILE A N 1
ATOM 1678 C CA . ILE A 1 222 ? 37.815 11.049 -19.512 1.00 91.88 222 ILE A CA 1
ATOM 1679 C C . ILE A 1 222 ? 36.403 11.488 -19.919 1.00 91.88 222 ILE A C 1
ATOM 1681 O O . ILE A 1 222 ? 35.525 11.589 -19.068 1.00 91.88 222 ILE A O 1
ATOM 1685 N N . GLY A 1 223 ? 36.165 11.690 -21.218 1.00 88.25 223 GLY A N 1
ATOM 1686 C CA . GLY A 1 223 ? 34.847 12.016 -21.759 1.00 88.25 223 GLY A CA 1
ATOM 1687 C C . GLY A 1 223 ? 33.822 10.899 -21.557 1.00 88.25 223 GLY A C 1
ATOM 1688 O O . GLY A 1 223 ? 32.675 11.192 -21.249 1.00 88.25 223 GLY A O 1
ATOM 1689 N N . ALA A 1 224 ? 34.230 9.632 -21.659 1.00 90.44 224 ALA A N 1
ATOM 1690 C CA . ALA A 1 224 ? 33.377 8.481 -21.381 1.00 90.44 224 ALA A CA 1
ATOM 1691 C C . ALA A 1 224 ? 33.003 8.410 -19.896 1.00 90.44 224 ALA A C 1
ATOM 1693 O O . ALA A 1 224 ? 31.835 8.230 -19.579 1.00 90.44 224 ALA A O 1
ATOM 1694 N N . VAL A 1 225 ? 33.966 8.617 -18.988 1.00 91.00 225 VAL A N 1
ATOM 1695 C CA . VAL A 1 225 ? 33.708 8.677 -17.537 1.00 91.00 225 VAL A CA 1
ATOM 1696 C C . VAL A 1 225 ? 32.790 9.849 -17.195 1.00 91.00 225 VAL A C 1
ATOM 1698 O O . VAL A 1 225 ? 31.864 9.689 -16.408 1.00 91.00 225 VAL A O 1
ATOM 1701 N N . LEU A 1 226 ? 33.004 11.012 -17.814 1.00 88.00 226 LEU A N 1
ATOM 1702 C CA . LEU A 1 226 ? 32.144 12.176 -17.630 1.00 88.00 226 LEU A CA 1
ATOM 1703 C C . LEU A 1 226 ? 30.724 11.910 -18.150 1.00 88.00 226 LEU A C 1
ATOM 1705 O O . LEU A 1 226 ? 29.765 12.156 -17.432 1.00 88.00 226 LEU A O 1
ATOM 1709 N N . ALA A 1 227 ? 30.579 11.369 -19.363 1.00 84.81 227 ALA A N 1
ATOM 1710 C CA . ALA A 1 227 ? 29.280 11.016 -19.936 1.00 84.81 227 ALA A CA 1
ATOM 1711 C C . ALA A 1 227 ? 28.548 9.974 -19.078 1.00 84.81 227 ALA A C 1
ATOM 1713 O O . ALA A 1 227 ? 27.355 10.124 -18.831 1.00 84.81 227 ALA A O 1
ATOM 1714 N N . ALA A 1 228 ? 29.271 8.973 -18.567 1.00 85.38 228 ALA A N 1
ATOM 1715 C CA . ALA A 1 228 ? 28.734 7.965 -17.660 1.00 85.38 228 ALA A CA 1
ATOM 1716 C C . ALA A 1 228 ? 28.329 8.554 -16.300 1.00 85.38 228 ALA A C 1
ATOM 1718 O O . ALA A 1 228 ? 27.295 8.165 -15.765 1.00 85.38 228 ALA A O 1
ATOM 1719 N N . GLY A 1 229 ? 29.111 9.480 -15.735 1.00 82.06 229 GLY A N 1
ATOM 1720 C CA . GLY A 1 229 ? 28.835 10.116 -14.440 1.00 82.06 229 GLY A CA 1
ATOM 1721 C C . GLY A 1 229 ? 27.744 11.189 -14.492 1.00 82.06 229 GLY A C 1
ATOM 1722 O O . GLY A 1 229 ? 27.044 11.395 -13.507 1.00 82.06 229 GLY A O 1
ATOM 1723 N N . LEU A 1 230 ? 27.558 11.833 -15.649 1.00 80.75 230 LEU A N 1
ATOM 1724 C CA . LEU A 1 230 ? 26.468 12.781 -15.913 1.00 80.75 230 LEU A CA 1
ATOM 1725 C C . LEU A 1 230 ? 25.195 12.100 -16.434 1.00 80.75 230 LEU A C 1
ATOM 1727 O O . LEU A 1 230 ? 24.171 12.757 -16.610 1.00 80.75 230 LEU A O 1
ATOM 1731 N N . PHE A 1 231 ? 25.244 10.793 -16.704 1.00 75.38 231 PHE A N 1
ATOM 1732 C CA . PHE A 1 231 ? 24.069 10.049 -17.126 1.00 75.38 231 PHE A CA 1
ATOM 1733 C C . PHE A 1 231 ? 23.086 9.919 -15.958 1.00 75.38 231 PHE A C 1
ATOM 1735 O O . PHE A 1 231 ? 23.325 9.178 -14.995 1.00 75.38 231 PHE A O 1
ATOM 1742 N N . GLU A 1 232 ? 21.967 10.626 -16.071 1.00 64.31 232 GLU A N 1
ATOM 1743 C CA . GLU A 1 232 ? 20.821 10.494 -15.180 1.00 64.31 232 GLU A CA 1
ATOM 1744 C C . GLU A 1 232 ? 20.108 9.169 -15.448 1.00 64.31 232 GLU A C 1
ATOM 1746 O O . GLU A 1 232 ? 19.700 8.895 -16.578 1.00 64.31 232 GLU A O 1
ATOM 1751 N N . VAL A 1 233 ? 19.928 8.356 -14.405 1.00 54.94 233 VAL A N 1
ATOM 1752 C CA . VAL A 1 233 ? 19.107 7.145 -14.486 1.00 54.94 233 VAL A CA 1
ATOM 1753 C C . VAL A 1 233 ? 17.648 7.574 -14.306 1.00 54.94 233 VAL A C 1
ATOM 1755 O O . VAL A 1 233 ? 17.281 8.020 -13.215 1.00 54.94 233 VAL A O 1
ATOM 1758 N N . PRO A 1 234 ? 16.799 7.494 -15.346 1.00 49.16 234 PRO A N 1
ATOM 1759 C CA . PRO A 1 234 ? 15.416 7.943 -15.236 1.00 49.16 234 PRO A CA 1
ATOM 1760 C C . PRO A 1 234 ? 14.672 7.130 -14.166 1.00 49.16 234 PRO A C 1
ATOM 1762 O O . PRO A 1 234 ? 14.701 5.902 -14.198 1.00 49.16 234 PRO A O 1
ATOM 1765 N N . GLY A 1 235 ? 14.011 7.804 -13.219 1.00 47.38 235 GLY A N 1
ATOM 1766 C CA . GLY A 1 235 ? 13.179 7.156 -12.193 1.00 47.38 235 GLY A CA 1
ATOM 1767 C C . GLY A 1 235 ? 13.906 6.656 -10.936 1.00 47.38 235 GLY A C 1
ATOM 1768 O O . GLY A 1 235 ? 13.316 5.906 -10.161 1.00 47.38 235 GLY A O 1
ATOM 1769 N N . ALA A 1 236 ? 15.161 7.047 -10.718 1.00 43.69 236 ALA A N 1
ATOM 1770 C CA . ALA A 1 236 ? 15.941 6.626 -9.559 1.00 43.69 236 ALA A CA 1
ATOM 1771 C C . ALA A 1 236 ? 15.788 7.579 -8.344 1.00 43.69 236 ALA A C 1
ATOM 1773 O O . ALA A 1 236 ? 15.330 8.713 -8.490 1.00 43.69 236 ALA A O 1
ATOM 1774 N N . ASP A 1 237 ? 16.096 7.084 -7.135 1.00 47.94 237 ASP A N 1
ATOM 1775 C CA . ASP A 1 237 ? 15.808 7.750 -5.850 1.00 47.94 237 ASP A CA 1
ATOM 1776 C C . ASP A 1 237 ? 16.402 9.181 -5.750 1.00 47.94 237 ASP A C 1
ATOM 1778 O O . ASP A 1 237 ? 17.350 9.513 -6.470 1.00 47.94 237 ASP A O 1
ATOM 1782 N N . PRO A 1 238 ? 15.876 10.055 -4.862 1.00 51.22 238 PRO A N 1
ATOM 1783 C CA . PRO A 1 238 ? 16.393 11.411 -4.689 1.00 51.22 238 PRO A CA 1
ATOM 1784 C C . PRO A 1 238 ? 17.891 11.408 -4.400 1.00 51.22 238 PRO A C 1
ATOM 1786 O O . PRO A 1 238 ? 18.392 10.494 -3.744 1.00 51.22 238 PRO A O 1
ATOM 1789 N N . ALA A 1 239 ? 18.578 12.466 -4.828 1.00 56.12 239 ALA A N 1
ATOM 1790 C CA . ALA A 1 239 ? 19.993 12.634 -4.552 1.00 56.12 239 ALA A CA 1
ATOM 1791 C C . ALA A 1 239 ? 20.303 12.422 -3.061 1.00 56.12 239 ALA A C 1
ATOM 1793 O O . ALA A 1 239 ? 19.763 13.096 -2.177 1.00 56.12 239 ALA A O 1
ATOM 1794 N N . THR A 1 240 ? 21.160 11.445 -2.787 1.00 61.28 240 THR A N 1
ATOM 1795 C CA . THR A 1 240 ? 21.636 11.144 -1.440 1.00 61.28 240 THR A CA 1
ATOM 1796 C C . THR A 1 240 ? 22.827 12.039 -1.116 1.00 61.28 240 THR A C 1
ATOM 1798 O O . THR A 1 240 ? 23.647 12.316 -1.990 1.00 61.28 240 THR A O 1
ATOM 1801 N N . GLY A 1 241 ? 22.958 12.473 0.141 1.00 73.19 241 GLY A N 1
ATOM 1802 C CA . GLY A 1 241 ? 24.143 13.219 0.574 1.00 73.19 241 GLY A CA 1
ATOM 1803 C C . GLY A 1 241 ? 25.434 12.417 0.373 1.00 73.19 241 GLY A C 1
ATOM 1804 O O . GLY A 1 241 ? 25.402 11.186 0.370 1.00 73.19 241 GLY A O 1
ATOM 1805 N N . PHE A 1 242 ? 26.561 13.118 0.225 1.00 84.00 242 PHE A N 1
ATOM 1806 C CA . PHE A 1 242 ? 27.867 12.498 -0.009 1.00 84.00 242 PHE A CA 1
ATOM 1807 C C . PHE A 1 242 ? 28.206 11.429 1.040 1.00 84.00 242 PHE A C 1
ATOM 1809 O O . PHE A 1 242 ? 28.260 11.709 2.244 1.00 84.00 242 PHE A O 1
ATOM 1816 N N . ASN A 1 243 ? 28.474 10.204 0.590 1.00 85.69 243 ASN A N 1
ATOM 1817 C CA . ASN A 1 243 ? 28.916 9.132 1.463 1.00 85.69 243 ASN A CA 1
ATOM 1818 C C . ASN A 1 243 ? 30.432 9.206 1.687 1.00 85.69 243 ASN A C 1
ATOM 1820 O O . ASN A 1 243 ? 31.238 8.999 0.782 1.00 85.69 243 ASN A O 1
ATOM 1824 N N . TRP A 1 244 ? 30.812 9.439 2.941 1.00 89.50 244 TRP A N 1
ATOM 1825 C CA . TRP A 1 244 ? 32.209 9.493 3.373 1.00 89.50 244 TRP A CA 1
ATOM 1826 C C . TRP A 1 244 ? 32.770 8.146 3.839 1.00 89.50 244 TRP A C 1
ATOM 1828 O O . TRP A 1 244 ? 33.953 8.066 4.159 1.00 89.50 244 TRP A O 1
ATOM 1838 N N . VAL A 1 245 ? 31.948 7.093 3.915 1.00 87.44 245 VAL A N 1
ATOM 1839 C CA . VAL A 1 245 ? 32.371 5.771 4.401 1.00 87.44 245 VAL A CA 1
ATOM 1840 C C . VAL A 1 245 ? 32.719 4.873 3.210 1.00 87.44 245 VAL A C 1
ATOM 1842 O O . VAL A 1 245 ? 31.795 4.463 2.501 1.00 87.44 245 VAL A O 1
ATOM 1845 N N . PRO A 1 246 ? 34.001 4.510 2.998 1.00 87.06 246 PRO A N 1
ATOM 1846 C CA . PRO A 1 246 ? 34.394 3.674 1.869 1.00 87.06 246 PRO A CA 1
ATOM 1847 C C . PRO A 1 246 ? 33.626 2.345 1.814 1.00 87.06 246 PRO A C 1
ATOM 1849 O O . PRO A 1 246 ? 33.394 1.706 2.840 1.00 87.06 246 PRO A O 1
ATOM 1852 N N . PHE A 1 247 ? 33.260 1.920 0.605 1.00 82.75 247 PHE A N 1
ATOM 1853 C CA . PHE A 1 247 ? 32.540 0.690 0.257 1.00 82.75 247 PHE A CA 1
ATOM 1854 C C . PHE A 1 247 ? 31.127 0.534 0.838 1.00 82.75 247 PHE A C 1
ATOM 1856 O O . PHE A 1 247 ? 30.499 -0.500 0.617 1.00 82.75 247 PHE A O 1
ATOM 1863 N N . ARG A 1 248 ? 30.573 1.532 1.535 1.00 81.00 248 ARG A N 1
ATOM 1864 C CA . ARG A 1 248 ? 29.254 1.403 2.177 1.00 81.00 248 ARG A CA 1
ATOM 1865 C C . ARG A 1 248 ? 28.137 1.090 1.175 1.00 81.00 248 ARG A C 1
ATOM 1867 O O . ARG A 1 248 ? 27.397 0.138 1.406 1.00 81.00 248 ARG A O 1
ATOM 1874 N N . ALA A 1 249 ? 28.041 1.839 0.073 1.00 70.44 249 ALA A N 1
ATOM 1875 C CA . ALA A 1 249 ? 27.026 1.611 -0.965 1.00 70.44 249 ALA A CA 1
ATOM 1876 C C . ALA A 1 249 ? 27.209 0.251 -1.674 1.00 70.44 249 ALA A C 1
ATOM 1878 O O . ALA A 1 249 ? 26.249 -0.456 -1.987 1.00 70.44 249 ALA A O 1
ATOM 1879 N N . HIS A 1 250 ? 28.466 -0.165 -1.830 1.00 79.75 250 HIS A N 1
ATOM 1880 C CA . HIS A 1 250 ? 28.865 -1.407 -2.486 1.00 79.75 250 HIS A CA 1
ATOM 1881 C C . HIS A 1 250 ? 28.551 -2.660 -1.647 1.00 79.75 250 HIS A C 1
ATOM 1883 O O . HIS A 1 250 ? 28.318 -3.734 -2.199 1.00 79.75 250 HIS A O 1
ATOM 1889 N N . LEU A 1 251 ? 28.510 -2.520 -0.317 1.00 72.69 251 LEU A N 1
ATOM 1890 C CA . LEU A 1 251 ? 28.184 -3.591 0.634 1.00 72.69 251 LEU A CA 1
ATOM 1891 C C . LEU A 1 251 ? 26.679 -3.732 0.901 1.00 72.69 251 LEU A C 1
ATOM 1893 O O . LEU A 1 251 ? 26.242 -4.766 1.399 1.00 72.69 251 LEU A O 1
ATOM 1897 N N . THR A 1 252 ? 25.869 -2.717 0.586 1.00 65.06 252 THR A N 1
ATOM 1898 C CA . THR A 1 252 ? 24.407 -2.797 0.743 1.00 65.06 252 THR A CA 1
ATOM 1899 C C . THR A 1 252 ? 23.715 -3.540 -0.400 1.00 65.06 252 THR A C 1
ATOM 1901 O O . THR A 1 252 ? 22.613 -4.048 -0.205 1.00 65.06 252 THR A O 1
ATOM 1904 N N . ASN A 1 253 ? 24.348 -3.645 -1.576 1.00 63.97 253 ASN A N 1
ATOM 1905 C CA . ASN A 1 253 ? 23.801 -4.360 -2.731 1.00 63.97 253 ASN A CA 1
ATOM 1906 C C . ASN A 1 253 ? 24.889 -5.150 -3.485 1.00 63.97 253 ASN A C 1
ATOM 1908 O O . ASN A 1 253 ? 25.443 -4.688 -4.480 1.00 63.97 253 ASN A O 1
ATOM 1912 N N . ASN A 1 254 ? 25.195 -6.358 -3.000 1.00 62.97 254 ASN A N 1
ATOM 1913 C CA . ASN A 1 254 ? 26.394 -7.125 -3.378 1.00 62.97 254 ASN A CA 1
ATOM 1914 C C . ASN A 1 254 ? 26.574 -7.382 -4.889 1.00 62.97 254 ASN A C 1
ATOM 1916 O O . ASN A 1 254 ? 27.707 -7.458 -5.359 1.00 62.97 254 ASN A O 1
ATOM 1920 N N . LEU A 1 255 ? 25.487 -7.534 -5.658 1.00 63.94 255 LEU A N 1
ATOM 1921 C CA . LEU A 1 255 ? 25.561 -7.791 -7.106 1.00 63.94 255 LEU A CA 1
ATOM 1922 C C . LEU A 1 255 ? 25.864 -6.519 -7.908 1.00 63.94 255 LEU A C 1
ATOM 1924 O O . LEU A 1 255 ? 26.655 -6.565 -8.848 1.00 63.94 255 LEU A O 1
ATOM 1928 N N . ILE A 1 256 ? 25.260 -5.394 -7.520 1.00 68.25 256 ILE A N 1
ATOM 1929 C CA . ILE A 1 256 ? 25.464 -4.092 -8.165 1.00 68.25 256 ILE A CA 1
ATOM 1930 C C . ILE A 1 256 ? 26.824 -3.507 -7.760 1.00 68.25 256 ILE A C 1
ATOM 1932 O O . ILE A 1 256 ? 27.571 -3.055 -8.622 1.00 68.25 256 ILE A O 1
ATOM 1936 N N . GLY A 1 257 ? 27.239 -3.678 -6.501 1.00 78.00 257 GLY A N 1
ATOM 1937 C CA . GLY A 1 257 ? 28.531 -3.188 -6.019 1.00 78.00 257 GLY A CA 1
ATOM 1938 C C . GLY A 1 257 ? 29.743 -3.754 -6.777 1.00 78.00 257 GLY A C 1
ATOM 1939 O O . GLY A 1 257 ? 30.689 -3.030 -7.066 1.00 78.00 257 GLY A O 1
ATOM 1940 N N . ILE A 1 258 ? 29.743 -5.031 -7.174 1.00 79.94 258 ILE A N 1
ATOM 1941 C CA . ILE A 1 258 ? 30.859 -5.577 -7.976 1.00 79.94 258 ILE A CA 1
ATOM 1942 C C . ILE A 1 258 ? 30.902 -4.947 -9.375 1.00 79.94 258 ILE A C 1
ATOM 1944 O O . ILE A 1 258 ? 31.985 -4.707 -9.915 1.00 79.94 258 ILE A O 1
ATOM 1948 N N . ILE A 1 259 ? 29.734 -4.686 -9.965 1.00 82.94 259 ILE A N 1
ATOM 1949 C CA . ILE A 1 259 ? 29.621 -4.052 -11.280 1.00 82.94 259 ILE A CA 1
ATOM 1950 C C . ILE A 1 259 ? 30.179 -2.631 -11.221 1.00 82.94 259 ILE A C 1
ATOM 1952 O O . ILE A 1 259 ? 30.985 -2.277 -12.083 1.00 82.94 259 ILE A O 1
ATOM 1956 N N . ASP A 1 260 ? 29.815 -1.873 -10.189 1.00 82.44 260 ASP A N 1
ATOM 1957 C CA . ASP A 1 260 ? 30.246 -0.488 -10.002 1.00 82.44 260 ASP A CA 1
ATOM 1958 C C . ASP A 1 260 ? 31.754 -0.402 -9.741 1.00 82.44 260 ASP A C 1
ATOM 1960 O O . ASP A 1 260 ? 32.448 0.345 -10.429 1.00 82.44 260 ASP A O 1
ATOM 1964 N N . ILE A 1 261 ? 32.314 -1.277 -8.893 1.00 89.19 261 ILE A N 1
ATOM 1965 C CA . ILE A 1 261 ? 33.771 -1.361 -8.674 1.00 89.19 261 ILE A CA 1
ATOM 1966 C C . ILE A 1 261 ? 34.508 -1.633 -9.991 1.00 89.19 261 ILE A C 1
ATOM 1968 O O . ILE A 1 261 ? 35.501 -0.977 -10.307 1.00 89.19 261 ILE A O 1
ATOM 1972 N N . LEU A 1 262 ? 34.054 -2.609 -10.783 1.00 89.50 262 LEU A N 1
ATOM 1973 C CA . LEU A 1 262 ? 34.704 -2.935 -12.056 1.00 89.50 262 LEU A CA 1
ATOM 1974 C C . LEU A 1 262 ? 34.543 -1.810 -13.085 1.00 89.50 262 LEU A C 1
ATOM 1976 O O . LEU A 1 262 ? 35.488 -1.536 -13.829 1.00 89.50 262 LEU A O 1
ATOM 1980 N N . GLY A 1 263 ? 33.376 -1.159 -13.110 1.00 87.62 263 GLY A N 1
ATOM 1981 C CA . GLY A 1 263 ? 33.073 0.022 -13.916 1.00 87.62 263 GLY A CA 1
ATOM 1982 C C . GLY A 1 263 ? 33.970 1.211 -13.575 1.00 87.62 263 GLY A C 1
ATOM 1983 O O . GLY A 1 263 ? 34.486 1.855 -14.486 1.00 87.62 263 GLY A O 1
ATOM 1984 N N . GLY A 1 264 ? 34.227 1.428 -12.285 1.00 88.31 264 GLY A N 1
ATOM 1985 C CA . GLY A 1 264 ? 35.101 2.471 -11.764 1.00 88.31 264 GLY A CA 1
ATOM 1986 C C . GLY A 1 264 ? 36.590 2.179 -11.947 1.00 88.31 264 GLY A C 1
ATOM 1987 O O . GLY A 1 264 ? 37.357 3.102 -12.163 1.00 88.31 264 GLY A O 1
ATOM 1988 N N . LEU A 1 265 ? 37.045 0.921 -11.930 1.00 93.50 265 LEU A N 1
ATOM 1989 C CA . LEU A 1 265 ? 38.480 0.602 -12.038 1.00 93.50 265 LEU A CA 1
ATOM 1990 C C . LEU A 1 265 ? 39.021 0.649 -13.476 1.00 93.50 265 LEU A C 1
ATOM 1992 O O . LEU A 1 265 ? 40.123 1.154 -13.716 1.00 93.50 265 LEU A O 1
ATOM 1996 N N . TRP A 1 266 ? 38.293 0.079 -14.442 1.00 95.31 266 TRP A N 1
ATOM 1997 C CA . TRP A 1 266 ? 38.835 -0.145 -15.789 1.00 95.31 266 TRP A CA 1
ATOM 1998 C C . TRP A 1 266 ? 39.245 1.140 -16.545 1.00 95.31 266 TRP A C 1
ATOM 2000 O O . TRP A 1 266 ? 40.304 1.101 -17.185 1.00 95.31 266 TRP A O 1
ATOM 2010 N N . PRO A 1 267 ? 38.519 2.283 -16.476 1.00 95.44 267 PRO A N 1
ATOM 2011 C CA . PRO A 1 267 ? 38.873 3.477 -17.241 1.00 95.44 267 PRO A CA 1
ATOM 2012 C C . PRO A 1 267 ? 40.191 4.080 -16.757 1.00 95.44 267 PRO A C 1
ATOM 2014 O O . PRO A 1 267 ? 41.026 4.485 -17.5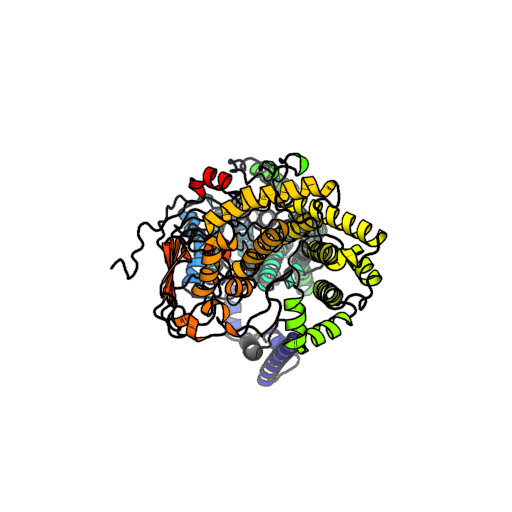64 1.00 95.44 267 PRO A O 1
ATOM 2017 N N . PHE A 1 268 ? 40.430 4.086 -15.443 1.00 96.06 268 PHE A N 1
ATOM 2018 C CA . PHE A 1 268 ? 41.655 4.647 -14.867 1.00 96.06 268 PHE A CA 1
ATOM 2019 C C . PHE A 1 268 ? 42.848 3.693 -14.979 1.00 96.06 268 PHE A C 1
ATOM 2021 O O . PHE A 1 268 ? 43.974 4.156 -15.176 1.00 96.06 268 PHE A O 1
ATOM 2028 N N . LEU A 1 269 ? 42.616 2.372 -14.978 1.00 95.88 269 LEU A N 1
ATOM 2029 C CA . LEU A 1 269 ? 43.630 1.393 -15.389 1.00 95.88 269 LEU A CA 1
ATOM 2030 C C . LEU A 1 269 ? 44.053 1.632 -16.849 1.00 95.88 269 LEU A C 1
ATOM 2032 O O . LEU A 1 269 ? 45.248 1.621 -17.157 1.00 95.88 269 LEU A O 1
ATOM 2036 N N . ALA A 1 270 ? 43.092 1.896 -17.741 1.00 95.25 270 ALA A N 1
ATOM 2037 C CA . ALA A 1 270 ? 43.354 2.212 -19.143 1.00 95.25 270 ALA A CA 1
ATOM 2038 C C . ALA A 1 270 ? 44.108 3.543 -19.300 1.00 95.25 270 ALA A C 1
ATOM 2040 O O . ALA A 1 270 ? 45.104 3.598 -20.021 1.00 95.25 270 ALA A O 1
ATOM 2041 N N . LEU A 1 271 ? 43.706 4.596 -18.579 1.00 95.12 271 LEU A N 1
ATOM 2042 C CA . LEU A 1 271 ? 44.411 5.882 -18.557 1.00 95.12 271 LEU A CA 1
ATOM 2043 C C . LEU A 1 271 ? 45.862 5.722 -18.084 1.00 95.12 271 LEU A C 1
ATOM 2045 O O . LEU A 1 271 ? 46.782 6.237 -18.723 1.00 95.12 271 LEU A O 1
ATOM 2049 N N . SER A 1 272 ? 46.079 4.971 -17.002 1.00 94.69 272 SER A N 1
ATOM 2050 C CA . SER A 1 272 ? 47.414 4.687 -16.468 1.00 94.69 272 SER A CA 1
ATOM 2051 C C . SER A 1 272 ? 48.269 3.933 -17.482 1.00 94.69 272 SER A C 1
ATOM 2053 O O . SER A 1 272 ? 49.411 4.311 -17.754 1.00 94.69 272 SER A O 1
ATOM 2055 N N . TYR A 1 273 ? 47.695 2.919 -18.133 1.00 94.69 273 TYR A N 1
ATOM 2056 C CA . TYR A 1 273 ? 48.349 2.194 -19.215 1.00 94.69 273 TYR A CA 1
ATOM 2057 C C . TYR A 1 273 ? 48.756 3.121 -20.374 1.00 94.69 273 TYR A C 1
ATOM 2059 O O . TYR A 1 273 ? 49.920 3.113 -20.778 1.00 94.69 273 TYR A O 1
ATOM 2067 N N . LEU A 1 274 ? 47.854 3.979 -20.865 1.00 91.75 274 LEU A N 1
ATOM 2068 C CA . LEU A 1 274 ? 48.144 4.934 -21.945 1.00 91.75 274 LEU A CA 1
ATOM 2069 C C . LEU A 1 274 ? 49.233 5.952 -21.558 1.00 91.75 274 LEU A C 1
ATOM 2071 O O . LEU A 1 274 ? 50.072 6.310 -22.394 1.00 91.75 274 LEU A O 1
ATOM 2075 N N . ALA A 1 275 ? 49.271 6.380 -20.292 1.00 90.38 275 ALA A N 1
ATOM 2076 C CA . ALA A 1 275 ? 50.322 7.244 -19.755 1.00 90.38 275 ALA A CA 1
ATOM 2077 C C . ALA A 1 275 ? 51.683 6.527 -19.677 1.00 90.38 275 ALA A C 1
ATOM 2079 O O . ALA A 1 275 ? 52.728 7.127 -19.949 1.00 90.38 275 ALA A O 1
ATOM 2080 N N . LEU A 1 276 ? 51.692 5.228 -19.361 1.00 90.25 276 LEU A N 1
ATOM 2081 C CA . LEU A 1 276 ? 52.901 4.399 -19.336 1.00 90.25 276 LEU A CA 1
ATOM 2082 C C . LEU A 1 276 ? 53.504 4.162 -20.730 1.00 90.25 276 LEU A C 1
ATOM 2084 O O . LEU A 1 276 ? 54.700 3.877 -20.815 1.00 90.25 276 LEU A O 1
ATOM 2088 N N . LEU A 1 277 ? 52.719 4.319 -21.804 1.00 86.75 277 LEU A N 1
ATOM 2089 C CA . LEU A 1 277 ? 53.199 4.252 -23.191 1.00 86.75 277 LEU A CA 1
ATOM 2090 C C . LEU A 1 277 ? 53.954 5.517 -23.645 1.00 86.75 277 LEU A C 1
ATOM 2092 O O . LEU A 1 277 ? 54.544 5.492 -24.729 1.00 86.75 277 LEU A O 1
ATOM 2096 N N . GLN A 1 278 ? 53.941 6.600 -22.855 1.00 85.31 278 GLN A N 1
ATOM 2097 C CA . GLN A 1 278 ? 54.644 7.851 -23.167 1.00 85.31 278 GLN A CA 1
ATOM 2098 C C . GLN A 1 278 ? 56.138 7.803 -22.816 1.00 85.31 278 GLN A C 1
ATOM 2100 O O . GLN A 1 278 ? 56.591 6.990 -22.005 1.00 85.31 278 GLN A O 1
ATOM 2105 N N . GLY A 1 279 ? 56.914 8.735 -23.383 1.00 79.50 279 GLY A N 1
ATOM 2106 C CA . GLY A 1 279 ? 58.341 8.876 -23.088 1.00 79.50 279 GLY A CA 1
ATOM 2107 C C . GLY A 1 279 ? 58.618 9.204 -21.613 1.00 79.50 279 GLY A C 1
ATOM 2108 O O . GLY A 1 279 ? 57.780 9.775 -20.917 1.00 79.50 279 GLY A O 1
ATOM 2109 N N . LYS A 1 280 ? 59.822 8.883 -21.114 1.00 76.25 280 LYS A N 1
ATOM 2110 C CA . LYS A 1 280 ? 60.203 8.973 -19.683 1.00 76.25 280 LYS A CA 1
ATOM 2111 C C . LYS A 1 280 ? 59.862 10.323 -19.031 1.00 76.25 280 LYS A C 1
ATOM 2113 O O . LYS A 1 280 ? 59.331 10.334 -17.919 1.00 76.25 280 LYS A O 1
ATOM 2118 N N . ARG A 1 281 ? 60.133 11.439 -19.722 1.00 77.88 281 ARG A N 1
ATOM 2119 C CA . ARG A 1 281 ? 59.842 12.808 -19.251 1.00 77.88 281 ARG A CA 1
ATOM 2120 C C . ARG A 1 281 ? 58.336 13.082 -19.166 1.00 77.88 281 ARG A C 1
ATOM 2122 O O . ARG A 1 281 ? 57.860 13.519 -18.124 1.00 77.88 281 ARG A O 1
ATOM 2129 N N . GLN A 1 282 ? 57.593 12.763 -20.226 1.00 80.44 282 GLN A N 1
ATOM 2130 C CA . GLN A 1 282 ? 56.136 12.929 -20.299 1.00 80.44 282 GLN A CA 1
ATOM 2131 C C . GLN A 1 282 ? 55.421 12.043 -19.285 1.00 80.44 282 GLN A C 1
ATOM 2133 O O . GLN A 1 282 ? 54.561 12.520 -18.566 1.00 80.44 282 GLN A O 1
ATOM 2138 N N . ARG A 1 283 ? 55.834 10.781 -19.151 1.00 84.88 283 ARG A N 1
ATOM 2139 C CA . ARG A 1 283 ? 55.295 9.847 -18.160 1.00 84.88 283 ARG A CA 1
ATOM 2140 C C . ARG A 1 283 ? 55.465 10.374 -16.736 1.00 84.88 283 ARG A C 1
ATOM 2142 O O . ARG A 1 283 ? 54.512 10.351 -15.971 1.00 84.88 283 ARG A O 1
ATOM 2149 N N . ARG A 1 284 ? 56.662 10.855 -16.366 1.00 82.69 284 ARG A N 1
ATOM 2150 C CA . ARG A 1 284 ? 56.878 11.457 -15.037 1.00 82.69 284 ARG A CA 1
ATOM 2151 C C . ARG A 1 284 ? 55.919 12.624 -14.817 1.00 82.69 284 ARG A C 1
ATOM 2153 O O . ARG A 1 284 ? 55.242 12.641 -13.800 1.00 82.69 284 ARG A O 1
ATOM 2160 N N . LEU A 1 285 ? 55.824 13.535 -15.783 1.00 84.06 285 LEU A N 1
ATOM 2161 C CA . LEU A 1 285 ? 54.918 14.680 -15.709 1.00 84.06 285 LEU A CA 1
ATOM 2162 C C . LEU A 1 285 ? 53.446 14.249 -15.583 1.00 84.06 285 LEU A C 1
ATOM 2164 O O . LEU A 1 285 ? 52.739 14.753 -14.720 1.00 84.06 285 LEU A O 1
ATOM 2168 N N . LEU A 1 286 ? 53.009 13.274 -16.384 1.00 87.31 286 LEU A N 1
ATOM 2169 C CA . LEU A 1 286 ? 51.649 12.737 -16.365 1.00 87.31 286 LEU A CA 1
ATOM 2170 C C . LEU A 1 286 ? 51.304 12.094 -15.027 1.00 87.31 286 LEU A C 1
ATOM 2172 O O . LEU A 1 286 ? 50.208 12.313 -14.549 1.00 87.31 286 LEU A O 1
ATOM 2176 N N . PHE A 1 287 ? 52.206 11.348 -14.388 1.00 89.19 287 PHE A N 1
ATOM 2177 C CA . PHE A 1 287 ? 51.922 10.779 -13.067 1.00 89.19 287 PHE A CA 1
ATOM 2178 C C . PHE A 1 287 ? 52.021 11.814 -11.939 1.00 89.19 287 PHE A C 1
ATOM 2180 O O . PHE A 1 287 ? 51.236 11.738 -11.001 1.00 89.19 287 PHE A O 1
ATOM 2187 N N . TRP A 1 288 ? 52.916 12.803 -12.025 1.00 86.06 288 TRP A N 1
ATOM 2188 C CA . TRP A 1 288 ? 52.989 13.887 -11.035 1.00 86.06 288 TRP A CA 1
ATOM 2189 C C . TRP A 1 288 ? 51.743 14.777 -11.058 1.00 86.06 288 TRP A C 1
ATOM 2191 O O . TRP A 1 288 ? 51.176 15.051 -10.007 1.00 86.06 288 TRP A O 1
ATOM 2201 N N . ILE A 1 289 ? 51.299 15.190 -12.247 1.00 86.75 289 ILE A N 1
ATOM 2202 C CA . ILE A 1 289 ? 50.131 16.065 -12.418 1.00 86.75 289 ILE A CA 1
ATOM 2203 C C . ILE A 1 289 ? 48.827 15.255 -12.424 1.00 86.75 289 ILE A C 1
ATOM 2205 O O . ILE A 1 289 ? 47.830 15.656 -11.835 1.00 86.75 289 ILE A O 1
ATOM 2209 N N . GLY A 1 290 ? 48.816 14.095 -13.072 1.00 86.25 290 GLY A N 1
ATOM 2210 C CA . GLY A 1 290 ? 47.619 13.274 -13.253 1.00 86.25 290 GLY A CA 1
ATOM 2211 C C . GLY A 1 290 ? 47.115 12.629 -11.969 1.00 86.25 290 GLY A C 1
ATOM 2212 O O . GLY A 1 290 ? 45.918 12.427 -11.844 1.00 86.25 290 GLY A O 1
ATOM 2213 N N . THR A 1 291 ? 47.983 12.358 -10.989 1.00 90.12 291 THR A N 1
ATOM 2214 C CA . THR A 1 291 ? 47.558 11.788 -9.696 1.00 90.12 291 THR A CA 1
ATOM 2215 C C . THR A 1 291 ? 46.601 12.715 -8.930 1.00 90.12 291 THR A C 1
ATOM 2217 O O . THR A 1 291 ? 45.493 12.271 -8.628 1.00 90.12 291 THR A O 1
ATOM 2220 N N . PRO A 1 292 ? 46.945 13.993 -8.649 1.00 89.25 292 PRO A N 1
ATOM 2221 C CA . PRO A 1 292 ? 45.994 14.910 -8.026 1.00 89.25 292 PRO A CA 1
ATOM 2222 C C . PRO A 1 292 ? 44.818 15.241 -8.952 1.00 89.25 292 PRO A C 1
ATOM 2224 O O . PRO A 1 292 ? 43.693 15.326 -8.473 1.00 89.25 292 PRO A O 1
ATOM 2227 N N . LEU A 1 293 ? 45.037 15.375 -10.268 1.00 89.56 293 LEU A N 1
ATOM 2228 C CA . LEU A 1 293 ? 43.949 15.685 -11.202 1.00 89.56 293 LEU A CA 1
ATOM 2229 C C . LEU A 1 293 ? 42.897 14.582 -11.290 1.00 89.56 293 LEU A C 1
ATOM 2231 O O . LEU A 1 293 ? 41.722 14.908 -11.340 1.00 89.56 293 LEU A O 1
ATOM 2235 N N . ILE A 1 294 ? 43.288 13.305 -11.308 1.00 91.88 294 ILE A N 1
ATOM 2236 C CA . ILE A 1 294 ? 42.330 12.194 -11.355 1.00 91.88 294 ILE A CA 1
ATOM 2237 C C . ILE A 1 294 ? 41.496 12.187 -10.091 1.00 91.88 294 ILE A C 1
ATOM 2239 O O . ILE A 1 294 ? 40.279 12.200 -10.208 1.00 91.88 294 ILE A O 1
ATOM 2243 N N . PHE A 1 295 ? 42.128 12.261 -8.915 1.00 91.31 295 PHE A N 1
ATOM 2244 C CA . PHE A 1 295 ? 41.392 12.305 -7.656 1.00 91.31 295 PHE A CA 1
ATOM 2245 C C . PHE A 1 295 ? 40.417 13.486 -7.620 1.00 91.31 295 PHE A C 1
ATOM 2247 O O . PHE A 1 295 ? 39.238 13.275 -7.360 1.00 91.31 295 PHE A O 1
ATOM 2254 N N . LEU A 1 296 ? 40.879 14.700 -7.945 1.00 90.75 296 LEU A N 1
ATOM 2255 C CA . LEU A 1 296 ? 40.040 15.902 -7.966 1.00 90.75 296 LEU A CA 1
ATOM 2256 C C . LEU A 1 296 ? 38.926 15.823 -9.012 1.00 90.75 296 LEU A C 1
ATOM 2258 O O . LEU A 1 296 ? 37.814 16.247 -8.726 1.00 90.75 296 LEU A O 1
ATOM 2262 N N . PHE A 1 297 ? 39.197 15.276 -10.198 1.00 91.38 297 PHE A N 1
ATOM 2263 C CA . PHE A 1 297 ? 38.202 15.089 -11.252 1.00 91.38 297 PHE A CA 1
ATOM 2264 C C . PHE A 1 297 ? 37.099 14.133 -10.804 1.00 91.38 297 PHE A C 1
ATOM 2266 O O . PHE A 1 297 ? 35.929 14.501 -10.861 1.00 91.38 297 PHE A O 1
ATOM 2273 N N . THR A 1 298 ? 37.449 12.940 -10.313 1.00 91.62 298 THR A N 1
ATOM 2274 C CA . THR A 1 298 ? 36.443 11.997 -9.806 1.00 91.62 298 THR A CA 1
ATOM 2275 C C . THR A 1 298 ? 35.748 12.524 -8.569 1.00 91.62 298 THR A C 1
ATOM 2277 O O . THR A 1 298 ? 34.538 12.415 -8.486 1.00 91.62 298 THR A O 1
ATOM 2280 N N . PHE A 1 299 ? 36.462 13.162 -7.643 1.00 91.31 299 PHE A N 1
ATOM 2281 C CA . PHE A 1 299 ? 35.841 13.755 -6.465 1.00 91.31 299 PHE A CA 1
ATOM 2282 C C . PHE A 1 299 ? 34.857 14.861 -6.848 1.00 91.31 299 PHE A C 1
ATOM 2284 O O . PHE A 1 299 ? 33.765 14.901 -6.305 1.00 91.31 299 PHE A O 1
ATOM 2291 N N . ALA A 1 300 ? 35.201 15.734 -7.799 1.00 89.00 300 ALA A N 1
ATOM 2292 C CA . ALA A 1 300 ? 34.297 16.771 -8.288 1.00 89.00 300 ALA A CA 1
ATOM 2293 C C . ALA A 1 300 ? 33.093 16.181 -9.036 1.00 89.00 300 ALA A C 1
ATOM 2295 O O . ALA A 1 300 ? 31.983 16.686 -8.891 1.00 89.00 300 ALA A O 1
ATOM 2296 N N . LEU A 1 301 ? 33.300 15.109 -9.806 1.00 87.31 301 LEU A N 1
ATOM 2297 C CA . LEU A 1 301 ? 32.230 14.388 -10.490 1.00 87.31 301 LEU A CA 1
ATOM 2298 C C . LEU A 1 301 ? 31.272 13.733 -9.485 1.00 87.31 301 LEU A C 1
ATOM 2300 O O . LEU A 1 301 ? 30.069 13.935 -9.588 1.00 87.31 301 LEU A O 1
ATOM 2304 N N . GLU A 1 302 ? 31.793 13.029 -8.481 1.00 88.44 302 GLU A N 1
ATOM 2305 C CA . GLU A 1 302 ? 31.015 12.459 -7.372 1.00 88.44 302 GLU A CA 1
ATOM 2306 C C . GLU A 1 302 ? 30.323 13.555 -6.555 1.00 88.44 302 GLU A C 1
ATOM 2308 O O . GLU A 1 302 ? 29.141 13.472 -6.236 1.00 88.44 302 GLU A O 1
ATOM 2313 N N . TRP A 1 303 ? 31.021 14.654 -6.275 1.00 86.56 303 TRP A N 1
ATOM 2314 C CA . TRP A 1 303 ? 30.447 15.799 -5.579 1.00 86.56 303 TRP A CA 1
ATOM 2315 C C . TRP A 1 303 ? 29.265 16.388 -6.346 1.00 86.56 303 TRP A C 1
ATOM 2317 O O . TRP A 1 303 ? 28.254 16.731 -5.736 1.00 86.56 303 TRP A O 1
ATOM 2327 N N . HIS A 1 304 ? 29.380 16.479 -7.672 1.00 83.44 304 HIS A N 1
ATOM 2328 C CA . HIS A 1 304 ? 28.308 16.928 -8.549 1.00 83.44 304 HIS A CA 1
ATOM 2329 C C . HIS A 1 304 ? 27.154 15.923 -8.615 1.00 83.44 304 HIS A C 1
ATOM 2331 O O . HIS A 1 304 ? 26.003 16.337 -8.635 1.00 83.44 304 HIS A O 1
ATOM 2337 N N . GLN A 1 305 ? 27.422 14.618 -8.559 1.00 82.69 305 GLN A N 1
ATOM 2338 C CA . GLN A 1 305 ? 26.378 13.590 -8.542 1.00 82.69 305 GLN A CA 1
ATOM 2339 C C . GLN A 1 305 ? 25.408 13.712 -7.350 1.00 82.69 305 GLN A C 1
ATOM 2341 O O . GLN A 1 305 ? 24.287 13.227 -7.444 1.00 82.69 305 GLN A O 1
ATOM 2346 N N . GLN A 1 306 ? 25.755 14.451 -6.285 1.00 80.06 306 GLN A N 1
ATOM 2347 C CA . GLN A 1 306 ? 24.816 14.834 -5.213 1.00 80.06 306 GLN A CA 1
ATOM 2348 C C . GLN A 1 306 ? 23.641 15.706 -5.680 1.00 80.06 306 GLN A C 1
ATOM 2350 O O . GLN A 1 306 ? 22.745 16.003 -4.893 1.00 80.06 306 GLN A O 1
ATOM 2355 N N . THR A 1 307 ? 23.650 16.193 -6.917 1.00 74.12 307 THR A N 1
ATOM 2356 C CA . THR A 1 307 ? 22.526 16.929 -7.505 1.00 74.12 307 THR A CA 1
ATOM 2357 C C . THR A 1 307 ? 21.792 16.108 -8.565 1.00 74.12 307 THR A C 1
ATOM 2359 O O . THR A 1 307 ? 20.735 16.537 -9.025 1.00 74.12 307 THR A O 1
ATOM 2362 N N . LEU A 1 308 ? 22.307 14.919 -8.908 1.00 71.06 308 LEU A N 1
ATOM 2363 C CA . LEU A 1 308 ? 21.769 14.030 -9.934 1.00 71.06 308 LEU A CA 1
ATOM 2364 C C . LEU A 1 308 ? 20.941 12.901 -9.285 1.00 71.06 308 LEU A C 1
ATOM 2366 O O . LEU A 1 308 ? 21.471 12.120 -8.492 1.00 71.06 308 LEU A O 1
ATOM 2370 N N . PRO A 1 309 ? 19.639 12.777 -9.604 1.00 59.19 309 PRO A N 1
ATOM 2371 C CA . PRO A 1 309 ? 18.795 11.699 -9.092 1.00 59.19 309 PRO A CA 1
ATOM 2372 C C . PRO A 1 309 ? 19.325 10.314 -9.485 1.00 59.19 309 PRO A C 1
ATOM 2374 O O . PRO A 1 309 ? 19.783 10.104 -10.610 1.00 59.19 309 PRO A O 1
ATOM 2377 N N . GLY A 1 310 ? 19.256 9.357 -8.560 1.00 63.91 310 GLY A N 1
ATOM 2378 C CA . GLY A 1 310 ? 19.712 7.985 -8.780 1.00 63.91 310 GLY A CA 1
ATOM 2379 C C . GLY A 1 310 ? 21.197 7.725 -8.680 1.00 63.91 310 GLY A C 1
ATOM 2380 O O . GLY A 1 310 ? 21.621 6.587 -8.885 1.00 63.91 310 GLY A O 1
ATOM 2381 N N . ARG A 1 311 ? 21.984 8.755 -8.387 1.00 71.56 311 ARG A N 1
ATOM 2382 C CA . ARG A 1 311 ? 23.407 8.619 -8.125 1.00 71.56 311 ARG A CA 1
ATOM 2383 C C . ARG A 1 311 ? 23.664 8.752 -6.635 1.00 71.56 311 ARG A C 1
ATOM 2385 O O . ARG A 1 311 ? 23.129 9.634 -5.966 1.00 71.56 311 ARG A O 1
ATOM 2392 N N . SER A 1 312 ? 24.488 7.850 -6.123 1.00 72.56 312 SER A N 1
ATOM 2393 C CA . SER A 1 312 ? 24.996 7.916 -4.762 1.00 72.56 312 SER A CA 1
ATOM 2394 C C . SER A 1 312 ? 26.434 8.390 -4.817 1.00 72.56 312 SER A C 1
ATOM 2396 O O . SER A 1 312 ? 27.321 7.596 -5.111 1.00 72.56 312 SER A O 1
ATOM 2398 N N . ALA A 1 313 ? 26.647 9.672 -4.531 1.00 83.94 313 ALA A N 1
ATOM 2399 C CA . ALA A 1 313 ? 27.985 10.229 -4.441 1.00 83.94 313 ALA A CA 1
ATOM 2400 C C . ALA A 1 313 ? 28.791 9.501 -3.356 1.00 83.94 313 ALA A C 1
ATOM 2402 O O . ALA A 1 313 ? 28.407 9.534 -2.179 1.00 83.94 313 ALA A O 1
ATOM 2403 N N . ASP A 1 314 ? 29.893 8.855 -3.731 1.00 86.44 314 ASP A N 1
ATOM 2404 C CA . ASP A 1 314 ? 30.683 8.031 -2.815 1.00 86.44 314 ASP A CA 1
ATOM 2405 C C . ASP A 1 314 ? 32.182 8.339 -2.931 1.00 86.44 314 ASP A C 1
ATOM 2407 O O . ASP A 1 314 ? 32.783 8.324 -4.005 1.00 86.44 314 ASP A O 1
ATOM 2411 N N . ILE A 1 315 ? 32.836 8.571 -1.787 1.00 91.81 315 ILE A N 1
ATOM 2412 C CA . ILE A 1 315 ? 34.295 8.737 -1.733 1.00 91.81 315 ILE A CA 1
ATOM 2413 C C . ILE A 1 315 ? 35.046 7.526 -2.314 1.00 91.81 315 ILE A C 1
ATOM 2415 O O . ILE A 1 315 ? 36.184 7.653 -2.773 1.00 91.81 315 ILE A O 1
ATOM 2419 N N . THR A 1 316 ? 34.415 6.351 -2.301 1.00 91.62 316 THR A N 1
ATOM 2420 C CA . THR A 1 316 ? 34.948 5.090 -2.819 1.00 91.62 316 THR A CA 1
ATOM 2421 C C . THR A 1 316 ? 35.340 5.202 -4.282 1.00 91.62 316 THR A C 1
ATOM 2423 O O . THR A 1 316 ? 36.412 4.719 -4.635 1.00 91.62 316 THR A O 1
ATOM 2426 N N . ASP A 1 317 ? 34.555 5.881 -5.118 1.00 90.25 317 ASP A N 1
ATOM 2427 C CA . ASP A 1 317 ? 34.832 5.969 -6.554 1.00 90.25 317 ASP A CA 1
ATOM 2428 C C . ASP A 1 317 ? 36.075 6.814 -6.840 1.00 90.25 317 ASP A C 1
ATOM 2430 O O . ASP A 1 317 ? 36.940 6.418 -7.627 1.00 90.25 317 ASP A O 1
ATOM 2434 N N . ALA A 1 318 ? 36.260 7.911 -6.099 1.00 92.75 318 ALA A N 1
ATOM 2435 C CA . ALA A 1 318 ? 37.483 8.709 -6.162 1.00 92.75 318 ALA A CA 1
ATOM 2436 C C . ALA A 1 318 ? 38.719 7.931 -5.664 1.00 92.75 318 ALA A C 1
ATOM 2438 O O . ALA A 1 318 ? 39.808 8.039 -6.239 1.00 92.75 318 ALA A O 1
ATOM 2439 N N . LEU A 1 319 ? 38.566 7.112 -4.616 1.00 93.44 319 LEU A N 1
ATOM 2440 C CA . LEU A 1 319 ? 39.645 6.268 -4.090 1.00 93.44 319 LEU A CA 1
ATOM 2441 C C . LEU A 1 319 ? 39.998 5.113 -5.038 1.00 93.44 319 LEU A C 1
ATOM 2443 O O . LEU A 1 319 ? 41.181 4.831 -5.246 1.00 93.44 319 LEU A O 1
ATOM 2447 N N . LEU A 1 320 ? 39.000 4.460 -5.640 1.00 93.19 320 LEU A N 1
ATOM 2448 C CA . LEU A 1 320 ? 39.191 3.391 -6.621 1.00 93.19 320 LEU A CA 1
ATOM 2449 C C . LEU A 1 320 ? 39.840 3.925 -7.898 1.00 93.19 320 LEU A C 1
ATOM 2451 O O . LEU A 1 320 ? 40.767 3.292 -8.406 1.00 93.19 320 LEU A O 1
ATOM 2455 N N . ALA A 1 321 ? 39.433 5.104 -8.371 1.00 94.38 321 ALA A N 1
ATOM 2456 C CA . ALA A 1 321 ? 40.057 5.774 -9.508 1.00 94.38 321 ALA A CA 1
ATOM 2457 C C . ALA A 1 321 ? 41.539 6.082 -9.252 1.00 94.38 321 ALA A C 1
ATOM 2459 O O . ALA A 1 321 ? 42.399 5.780 -10.086 1.00 94.38 321 ALA A O 1
ATOM 2460 N N . LEU A 1 322 ? 41.862 6.615 -8.068 1.00 94.44 322 LEU A N 1
ATOM 2461 C CA . LEU A 1 322 ? 43.240 6.887 -7.655 1.00 94.44 322 LEU A CA 1
ATOM 2462 C C . LEU A 1 322 ? 44.074 5.598 -7.550 1.00 94.44 322 LEU A C 1
ATOM 2464 O O . LEU A 1 322 ? 45.216 5.549 -8.021 1.00 94.44 322 LEU A O 1
ATOM 2468 N N . LEU A 1 323 ? 43.503 4.538 -6.973 1.00 94.44 323 LEU A N 1
ATOM 2469 C CA . LEU A 1 323 ? 44.148 3.231 -6.868 1.00 94.44 323 LEU A CA 1
ATOM 2470 C C . LEU A 1 323 ? 44.425 2.635 -8.256 1.00 94.44 323 LEU A C 1
ATOM 2472 O O . LEU A 1 323 ? 45.558 2.242 -8.543 1.00 94.44 323 LEU A O 1
ATOM 2476 N N . ALA A 1 324 ? 43.418 2.606 -9.129 1.00 94.94 324 ALA A N 1
ATOM 2477 C CA . ALA A 1 324 ? 43.519 2.128 -10.506 1.00 94.94 324 ALA A CA 1
ATOM 2478 C C . ALA A 1 324 ? 44.542 2.921 -11.329 1.00 94.94 324 ALA A C 1
ATOM 2480 O O . ALA A 1 324 ? 45.259 2.346 -12.150 1.00 94.94 324 ALA A O 1
ATOM 2481 N N . TRP A 1 325 ? 44.670 4.225 -11.079 1.00 95.50 325 TRP A N 1
ATOM 2482 C CA . TRP A 1 325 ? 45.688 5.055 -11.708 1.00 95.50 325 TRP A CA 1
ATOM 2483 C C . TRP A 1 325 ? 47.114 4.684 -11.265 1.00 95.50 325 TRP A C 1
ATOM 2485 O O . TRP A 1 325 ? 48.010 4.546 -12.103 1.00 95.50 325 TRP A O 1
ATOM 2495 N N . LEU A 1 326 ? 47.354 4.489 -9.965 1.00 93.94 326 LEU A N 1
ATOM 2496 C CA . LEU A 1 326 ? 48.703 4.287 -9.414 1.00 93.94 326 LEU A CA 1
ATOM 2497 C C . LEU A 1 326 ? 49.216 2.842 -9.516 1.00 93.94 326 LEU A C 1
ATOM 2499 O O . LEU A 1 326 ? 50.422 2.617 -9.660 1.00 93.94 326 LEU A O 1
ATOM 2503 N N . LEU A 1 327 ? 48.328 1.851 -9.449 1.00 91.94 327 LEU A N 1
ATOM 2504 C CA . LEU A 1 327 ? 48.695 0.438 -9.335 1.00 91.94 327 LEU A CA 1
ATOM 2505 C C . LEU A 1 327 ? 49.524 -0.086 -10.531 1.00 91.94 327 LEU A C 1
ATOM 2507 O O . LEU A 1 327 ? 50.550 -0.735 -10.291 1.00 91.94 327 LEU A O 1
ATOM 2511 N N . PRO A 1 328 ? 49.211 0.246 -11.802 1.00 92.25 328 PRO A N 1
ATOM 2512 C CA . PRO A 1 328 ? 50.049 -0.133 -12.942 1.00 92.25 328 PRO A CA 1
ATOM 2513 C C . PRO A 1 328 ? 51.461 0.470 -12.894 1.00 92.25 328 PRO A C 1
ATOM 2515 O O . PRO A 1 328 ? 52.431 -0.203 -13.251 1.00 92.25 328 PRO A O 1
ATOM 2518 N N . LEU A 1 329 ? 51.617 1.707 -12.403 1.00 88.88 329 LEU A N 1
ATOM 2519 C CA . LEU A 1 329 ? 52.930 2.343 -12.242 1.00 88.88 329 LEU A CA 1
ATOM 2520 C C . LEU A 1 329 ? 53.791 1.593 -11.218 1.00 88.88 329 LEU A C 1
ATOM 2522 O O . LEU A 1 329 ? 54.969 1.328 -11.475 1.00 88.88 329 LEU A O 1
ATOM 2526 N N . LEU A 1 330 ? 53.207 1.243 -10.069 1.00 88.38 330 LEU A N 1
ATOM 2527 C CA . LEU A 1 330 ? 53.882 0.469 -9.024 1.00 88.38 330 LEU A CA 1
ATOM 2528 C C . LEU A 1 330 ? 54.263 -0.928 -9.527 1.00 88.38 330 LEU A C 1
ATOM 2530 O O . LEU A 1 330 ? 55.382 -1.391 -9.291 1.00 88.38 330 LEU A O 1
ATOM 2534 N N . TYR A 1 331 ? 53.368 -1.570 -10.280 1.00 86.50 331 TYR A N 1
ATOM 2535 C CA . TYR A 1 331 ? 53.603 -2.884 -10.869 1.00 86.50 331 TYR A CA 1
ATOM 2536 C C . TYR A 1 331 ? 54.798 -2.883 -11.834 1.00 86.50 331 TYR A C 1
ATOM 2538 O O . TYR A 1 331 ? 55.693 -3.723 -11.694 1.00 86.50 331 TYR A O 1
ATOM 2546 N N . VAL A 1 332 ? 54.865 -1.909 -12.753 1.00 85.25 332 VAL A N 1
ATOM 2547 C CA . VAL A 1 332 ? 55.981 -1.771 -13.709 1.00 85.25 332 VAL A CA 1
ATOM 2548 C C . VAL A 1 332 ? 57.304 -1.510 -12.995 1.00 85.25 332 VAL A C 1
ATOM 2550 O O . VAL A 1 332 ? 58.301 -2.148 -13.338 1.00 85.25 332 VAL A O 1
ATOM 2553 N N . ARG A 1 333 ? 57.314 -0.620 -11.989 1.00 82.31 333 ARG A N 1
ATOM 2554 C CA . ARG A 1 333 ? 58.516 -0.307 -11.194 1.00 82.31 333 ARG A CA 1
ATOM 2555 C C . ARG A 1 333 ? 59.075 -1.540 -10.483 1.00 82.31 333 ARG A C 1
ATOM 2557 O O . ARG A 1 333 ? 60.287 -1.706 -10.437 1.00 82.31 333 ARG A O 1
ATOM 2564 N N . ARG A 1 334 ? 58.203 -2.407 -9.959 1.00 80.94 334 ARG A N 1
ATOM 2565 C CA . ARG A 1 334 ? 58.600 -3.603 -9.201 1.00 80.94 334 ARG A CA 1
ATOM 2566 C C . ARG A 1 334 ? 59.099 -4.751 -10.084 1.00 80.94 334 ARG A C 1
ATOM 2568 O O . ARG A 1 334 ? 60.028 -5.444 -9.691 1.00 80.94 334 ARG A O 1
ATOM 2575 N N . HIS A 1 335 ? 58.495 -4.960 -11.254 1.00 73.00 335 HIS A N 1
ATOM 2576 C CA . HIS A 1 335 ? 58.773 -6.136 -12.097 1.00 73.00 335 HIS A CA 1
ATOM 2577 C C . HIS A 1 335 ? 59.766 -5.870 -13.232 1.00 73.00 335 HIS A C 1
ATOM 2579 O O . HIS A 1 335 ? 60.196 -6.806 -13.901 1.00 73.00 335 HIS A O 1
ATOM 2585 N N . THR A 1 336 ? 60.144 -4.609 -13.464 1.00 65.31 336 THR A N 1
ATOM 2586 C CA . THR A 1 336 ? 61.043 -4.257 -14.574 1.00 65.31 336 THR A CA 1
ATOM 2587 C C . THR A 1 336 ? 62.031 -3.130 -14.224 1.00 65.31 336 THR A C 1
ATOM 2589 O O . THR A 1 336 ? 62.100 -2.137 -14.952 1.00 65.31 336 THR A O 1
ATOM 2592 N N . PRO A 1 337 ? 62.839 -3.253 -13.147 1.00 51.81 337 PRO A N 1
ATOM 2593 C CA . PRO A 1 337 ? 63.761 -2.188 -12.740 1.00 51.81 337 PRO A CA 1
ATOM 2594 C C . PRO A 1 337 ? 64.818 -1.830 -13.811 1.00 51.81 337 PRO A C 1
ATOM 2596 O O . PRO A 1 337 ? 65.222 -0.676 -13.874 1.00 51.81 337 PRO A O 1
ATOM 2599 N N . GLY A 1 338 ? 65.194 -2.756 -14.715 1.00 49.59 338 GLY A N 1
ATOM 2600 C CA . GLY A 1 338 ? 66.252 -2.551 -15.730 1.00 49.59 338 GLY A CA 1
ATOM 2601 C C . GLY A 1 338 ? 65.823 -2.337 -17.199 1.00 49.59 338 GLY A C 1
ATOM 2602 O O . GLY A 1 338 ? 66.650 -1.946 -18.020 1.00 49.59 338 GLY A O 1
ATOM 2603 N N . GLN A 1 339 ? 64.553 -2.548 -17.583 1.00 44.81 339 GLN A N 1
ATOM 2604 C CA . GLN A 1 339 ? 64.082 -2.210 -18.950 1.00 44.81 339 GLN A CA 1
ATOM 2605 C C . GLN A 1 339 ? 63.690 -0.732 -19.101 1.00 44.81 339 GLN A C 1
ATOM 2607 O O . GLN A 1 339 ? 63.518 -0.254 -20.219 1.00 44.81 339 GLN A O 1
ATOM 2612 N N . MET A 1 340 ? 63.576 0.013 -17.995 1.00 46.25 340 MET A N 1
ATOM 2613 C CA . MET A 1 340 ? 63.329 1.461 -18.023 1.00 46.25 340 MET A CA 1
ATOM 2614 C C . MET A 1 340 ? 64.570 2.283 -18.433 1.00 46.25 340 MET A C 1
ATOM 2616 O O . MET A 1 340 ? 64.420 3.483 -18.668 1.00 46.25 340 MET A O 1
ATOM 2620 N N . GLU A 1 341 ? 65.749 1.653 -18.532 1.00 41.97 341 GLU A N 1
ATOM 2621 C CA . GLU A 1 341 ? 67.019 2.260 -18.978 1.00 41.97 341 GLU A CA 1
ATOM 2622 C C . GLU A 1 341 ? 67.513 1.759 -20.350 1.00 41.97 341 GLU A C 1
ATOM 2624 O O . GLU A 1 341 ? 68.143 2.519 -21.072 1.00 41.97 341 GLU A O 1
ATOM 2629 N N . LYS A 1 342 ? 67.203 0.522 -20.772 1.00 38.22 342 LYS A N 1
ATOM 2630 C CA . LYS A 1 342 ? 67.750 -0.074 -22.017 1.00 38.22 342 LYS A CA 1
ATOM 2631 C C . LYS A 1 342 ? 66.994 0.231 -23.321 1.00 38.22 342 LYS A C 1
ATOM 2633 O O . LYS A 1 342 ? 67.416 -0.230 -24.376 1.00 38.22 342 LYS A O 1
ATOM 2638 N N . ALA A 1 343 ? 65.907 1.004 -23.293 1.00 41.88 343 ALA A N 1
ATOM 2639 C CA . ALA A 1 343 ? 65.214 1.436 -24.518 1.00 41.88 343 ALA A CA 1
ATOM 2640 C C . ALA A 1 343 ? 65.950 2.564 -25.284 1.00 41.88 343 ALA A C 1
ATOM 2642 O O . ALA A 1 343 ? 65.471 2.984 -26.333 1.00 41.88 343 ALA A O 1
ATOM 2643 N N . ASP A 1 344 ? 67.100 3.021 -24.773 1.00 42.44 344 ASP A N 1
ATOM 2644 C CA . ASP A 1 344 ? 67.882 4.154 -25.289 1.00 42.44 344 ASP A CA 1
ATOM 2645 C C . ASP A 1 344 ? 69.095 3.753 -26.169 1.00 42.44 344 ASP A C 1
ATOM 2647 O O . ASP A 1 344 ? 69.878 4.618 -26.546 1.00 42.44 344 ASP A O 1
ATOM 2651 N N . ALA A 1 345 ? 69.282 2.477 -26.542 1.00 34.12 345 ALA A N 1
ATOM 2652 C CA . ALA A 1 345 ? 70.518 2.022 -27.204 1.00 34.12 345 ALA A CA 1
ATOM 2653 C C . ALA A 1 345 ? 70.317 1.281 -28.543 1.00 34.12 345 ALA A C 1
ATOM 2655 O O . ALA A 1 345 ? 70.773 0.157 -28.685 1.00 34.12 345 ALA A O 1
ATOM 2656 N N . THR A 1 346 ? 69.664 1.908 -29.527 1.00 29.42 346 THR A N 1
ATOM 2657 C CA . THR A 1 346 ? 69.949 1.713 -30.971 1.00 29.42 346 THR A CA 1
ATOM 2658 C C . THR A 1 346 ? 69.287 2.847 -31.769 1.00 29.42 346 THR A C 1
ATOM 2660 O O . THR A 1 346 ? 68.054 2.881 -31.834 1.00 29.42 346 THR A O 1
ATOM 2663 N N . PRO A 1 347 ? 70.047 3.773 -32.383 1.00 35.97 347 PRO A N 1
ATOM 2664 C CA . PRO A 1 347 ? 69.488 4.778 -33.275 1.00 35.97 347 PRO A CA 1
ATOM 2665 C C . PRO A 1 347 ? 69.238 4.132 -34.642 1.00 35.97 347 PRO A C 1
ATOM 2667 O O . PRO A 1 347 ? 70.175 3.784 -35.354 1.00 35.97 347 PRO A O 1
ATOM 2670 N N . VAL A 1 348 ? 67.972 3.951 -35.017 1.00 32.81 348 VAL A N 1
ATOM 2671 C CA . VAL A 1 348 ? 67.620 3.663 -36.414 1.00 32.81 348 VAL A CA 1
ATOM 2672 C C . VAL A 1 348 ? 67.515 5.005 -37.130 1.00 32.81 348 VAL A C 1
ATOM 2674 O O . VAL A 1 348 ? 66.601 5.787 -36.871 1.00 32.81 348 VAL A O 1
ATOM 2677 N N . SER A 1 349 ? 68.491 5.279 -37.991 1.00 33.41 349 SER A N 1
ATOM 2678 C CA . SER A 1 349 ? 68.507 6.387 -38.939 1.00 33.41 349 SER A CA 1
ATOM 2679 C C . SER A 1 349 ? 67.374 6.229 -39.960 1.00 33.41 349 SER A C 1
ATOM 2681 O O . SER A 1 349 ? 67.327 5.265 -40.718 1.00 33.41 349 SER A O 1
ATOM 2683 N N . VAL A 1 350 ? 66.456 7.197 -39.988 1.00 32.78 350 VAL A N 1
ATOM 2684 C CA . VAL A 1 350 ? 65.463 7.391 -41.057 1.00 32.78 350 VAL A CA 1
ATOM 2685 C C . VAL A 1 350 ? 65.445 8.892 -41.393 1.00 32.78 350 VAL A C 1
ATOM 2687 O O . VAL A 1 350 ? 65.596 9.694 -40.467 1.00 32.78 350 VAL A O 1
ATOM 2690 N N . PRO A 1 351 ? 65.329 9.297 -42.676 1.00 32.16 351 PRO A N 1
ATOM 2691 C CA . PRO A 1 351 ? 65.621 10.660 -43.117 1.00 32.16 351 PRO A CA 1
ATOM 2692 C C . PRO A 1 351 ? 64.671 11.705 -42.530 1.00 32.16 351 PRO A C 1
ATOM 2694 O O . PRO A 1 351 ? 63.501 11.435 -42.254 1.00 32.16 351 PRO A O 1
ATOM 2697 N N . ALA A 1 352 ? 65.204 12.915 -42.376 1.00 35.31 352 ALA A N 1
ATOM 2698 C CA . ALA A 1 352 ? 64.512 14.082 -41.858 1.00 35.31 352 ALA A CA 1
ATOM 2699 C C . ALA A 1 352 ? 63.285 14.458 -42.707 1.00 35.31 352 ALA A C 1
ATOM 2701 O O . ALA A 1 352 ? 63.402 14.735 -43.897 1.00 35.31 352 ALA A O 1
ATOM 2702 N N . PHE A 1 353 ? 62.127 14.554 -42.051 1.00 31.31 353 PHE A N 1
ATOM 2703 C CA . PHE A 1 353 ? 61.008 15.383 -42.499 1.00 31.31 353 PHE A CA 1
ATOM 2704 C C . PHE A 1 353 ? 60.905 16.615 -41.587 1.00 31.31 353 PHE A C 1
ATOM 2706 O O . PHE A 1 353 ? 61.235 16.525 -40.399 1.00 31.31 353 PHE A O 1
ATOM 2713 N N . PRO A 1 354 ? 60.504 17.774 -42.136 1.00 34.25 354 PRO A N 1
ATOM 2714 C CA . PRO A 1 354 ? 60.774 19.073 -41.543 1.00 34.25 354 PRO A CA 1
ATOM 2715 C C . PRO A 1 354 ? 60.030 19.285 -40.226 1.00 34.25 354 PRO A C 1
ATOM 2717 O O . PRO A 1 354 ? 58.888 18.874 -40.018 1.00 34.25 354 PRO A O 1
ATOM 2720 N N . THR A 1 355 ? 60.729 19.973 -39.333 1.00 45.53 355 THR A N 1
ATOM 2721 C CA . THR A 1 355 ? 60.285 20.442 -38.029 1.00 45.53 355 THR A CA 1
ATOM 2722 C C . THR A 1 355 ? 59.027 21.301 -38.141 1.00 45.53 355 THR A C 1
ATOM 2724 O O . THR A 1 355 ? 59.088 22.442 -38.589 1.00 45.53 355 THR A O 1
ATOM 2727 N N . ALA A 1 356 ? 57.902 20.801 -37.634 1.00 34.53 356 ALA A N 1
ATOM 2728 C CA . ALA A 1 356 ? 56.780 21.638 -37.229 1.00 34.53 356 ALA A CA 1
ATOM 2729 C C . ALA A 1 356 ? 56.578 21.468 -35.721 1.00 34.53 356 ALA A C 1
ATOM 2731 O O . ALA A 1 356 ? 56.082 20.450 -35.233 1.00 34.53 356 ALA A O 1
ATOM 2732 N N . GLY A 1 357 ? 57.022 22.470 -34.964 1.00 49.00 357 GLY A N 1
ATOM 2733 C CA . GLY A 1 357 ? 56.867 22.521 -33.520 1.00 49.00 357 GLY A CA 1
ATOM 2734 C C . GLY A 1 357 ? 55.395 22.489 -33.119 1.00 49.00 357 GLY A C 1
ATOM 2735 O O . GLY A 1 357 ? 54.688 23.479 -33.251 1.00 49.00 357 GLY A O 1
ATOM 2736 N N . ARG A 1 358 ? 54.930 21.373 -32.557 1.00 43.69 358 ARG A N 1
ATOM 2737 C CA . ARG A 1 358 ? 53.669 21.316 -31.803 1.00 43.69 358 ARG A CA 1
ATOM 2738 C C . ARG A 1 358 ? 53.813 20.375 -30.610 1.00 43.69 358 ARG A C 1
ATOM 2740 O O . ARG A 1 358 ? 53.365 19.239 -30.628 1.00 43.69 358 ARG A O 1
ATOM 2747 N N . SER A 1 359 ? 54.437 20.893 -29.550 1.00 49.62 359 SER A N 1
ATOM 2748 C CA . SER A 1 359 ? 54.447 20.283 -28.208 1.00 49.62 359 SER A CA 1
ATOM 2749 C C . SER A 1 359 ? 53.630 21.080 -27.175 1.00 49.62 359 SER A C 1
ATOM 2751 O O . SER A 1 359 ? 53.555 20.670 -26.020 1.00 49.62 359 SER A O 1
ATOM 2753 N N . ARG A 1 360 ? 53.005 22.206 -27.555 1.00 41.97 360 ARG A N 1
ATOM 2754 C CA . ARG A 1 360 ? 52.140 23.005 -26.661 1.00 41.97 360 ARG A CA 1
ATOM 2755 C C . ARG A 1 360 ? 50.641 22.827 -26.934 1.00 41.97 360 ARG A C 1
ATOM 2757 O O . ARG A 1 360 ? 49.855 22.849 -25.999 1.00 41.97 360 ARG A O 1
ATOM 2764 N N . TRP A 1 361 ? 50.250 22.544 -28.177 1.00 43.72 361 TRP A N 1
ATOM 2765 C CA . TRP A 1 361 ? 48.838 22.418 -28.559 1.00 43.72 361 TRP A CA 1
ATOM 2766 C C . TRP A 1 361 ? 48.174 21.123 -28.079 1.00 43.72 361 TRP A C 1
ATOM 2768 O O . TRP A 1 361 ? 47.014 21.156 -27.701 1.00 43.72 361 TRP A O 1
ATOM 2778 N N . THR A 1 362 ? 48.905 20.012 -27.965 1.00 47.09 362 THR A N 1
ATOM 2779 C CA . THR A 1 362 ? 48.346 18.725 -27.507 1.00 47.09 362 THR A CA 1
ATOM 2780 C C . THR A 1 362 ? 47.869 18.754 -26.051 1.00 47.09 362 THR A C 1
ATOM 2782 O O . THR A 1 362 ? 46.933 18.048 -25.703 1.00 47.09 362 THR A O 1
ATOM 2785 N N . VAL A 1 363 ? 48.490 19.587 -25.207 1.00 46.03 363 VAL A N 1
ATOM 2786 C CA . VAL A 1 363 ? 48.097 19.788 -23.799 1.00 46.03 363 VAL A CA 1
ATOM 2787 C C . VAL A 1 363 ? 46.911 20.758 -23.690 1.00 46.03 363 VAL A C 1
ATOM 2789 O O . VAL A 1 363 ? 46.060 20.589 -22.825 1.00 46.03 363 VAL A O 1
ATOM 2792 N N . ILE A 1 364 ? 46.809 21.725 -24.607 1.00 46.19 364 ILE A N 1
ATOM 2793 C CA . ILE A 1 364 ? 45.723 22.718 -24.658 1.00 46.19 364 ILE A CA 1
ATOM 2794 C C . ILE A 1 364 ? 44.435 22.108 -25.246 1.00 46.19 364 ILE A C 1
ATOM 2796 O O . ILE A 1 364 ? 43.347 22.356 -24.734 1.00 46.19 364 ILE A O 1
ATOM 2800 N N . SER A 1 365 ? 44.541 21.226 -26.247 1.00 42.97 365 SER A N 1
ATOM 2801 C CA . SER A 1 365 ? 43.399 20.486 -26.814 1.00 42.97 365 SER A CA 1
ATOM 2802 C C . SER A 1 365 ? 42.745 19.517 -25.816 1.00 42.97 365 SER A C 1
ATOM 2804 O O . SER A 1 365 ? 41.565 19.212 -25.947 1.00 42.97 365 SER A O 1
ATOM 2806 N N . LEU A 1 366 ? 43.493 19.068 -24.802 1.00 44.12 366 LEU A N 1
ATOM 2807 C CA . LEU A 1 366 ? 43.019 18.222 -23.698 1.00 44.12 366 LEU A CA 1
ATOM 2808 C C . LEU A 1 366 ? 42.212 19.001 -22.640 1.00 44.12 366 LEU A C 1
ATOM 2810 O O . LEU A 1 366 ? 41.438 18.393 -21.908 1.00 44.12 366 LEU A O 1
ATOM 2814 N N . LEU A 1 367 ? 42.376 20.328 -22.570 1.00 44.84 367 LEU A N 1
ATOM 2815 C CA . LEU A 1 367 ? 41.758 21.195 -21.557 1.00 44.84 367 LEU A CA 1
ATOM 2816 C C . LEU A 1 367 ? 40.515 21.948 -22.064 1.00 44.84 367 LEU A C 1
ATOM 2818 O O . LEU A 1 367 ? 39.688 22.355 -21.257 1.00 44.84 367 LEU A O 1
ATOM 2822 N N . LEU A 1 368 ? 40.361 22.120 -23.382 1.00 43.09 368 LEU A N 1
ATOM 2823 C CA . LEU A 1 368 ? 39.310 22.968 -23.973 1.00 43.09 368 LEU A CA 1
ATOM 2824 C C . LEU A 1 368 ? 38.116 22.210 -24.581 1.00 43.09 368 LEU A C 1
ATOM 2826 O O . LEU A 1 368 ? 37.156 22.840 -25.012 1.00 43.09 368 LEU A O 1
ATOM 2830 N N . PHE A 1 369 ? 38.138 20.875 -24.610 1.00 44.78 369 PHE A N 1
ATOM 2831 C CA . PHE A 1 369 ? 37.054 20.063 -25.187 1.00 44.78 369 PHE A CA 1
ATOM 2832 C C . PHE A 1 369 ? 35.836 19.812 -24.259 1.00 44.78 369 PHE A C 1
ATOM 2834 O O . PHE A 1 369 ? 34.714 19.800 -24.764 1.00 44.78 369 PHE A O 1
ATOM 2841 N N . PRO A 1 370 ? 35.983 19.671 -22.921 1.00 43.69 370 PRO A N 1
ATOM 2842 C CA . PRO A 1 370 ? 34.841 19.470 -22.018 1.00 43.69 370 PRO A CA 1
ATOM 2843 C C . PRO A 1 370 ? 33.778 20.595 -22.007 1.00 43.69 370 PRO A C 1
ATOM 2845 O O . PRO A 1 370 ? 32.592 20.265 -21.977 1.00 43.69 370 PRO A O 1
ATOM 2848 N N . PRO A 1 371 ? 34.122 21.901 -22.083 1.00 42.69 371 PRO A N 1
ATOM 2849 C CA . PRO A 1 371 ? 33.107 22.958 -22.032 1.00 42.69 371 PRO A CA 1
ATOM 2850 C C . PRO A 1 371 ? 32.292 23.104 -23.330 1.00 42.69 371 PRO A C 1
ATOM 2852 O O . PRO A 1 371 ? 31.156 23.570 -23.282 1.00 42.69 371 PRO A O 1
ATOM 2855 N N . LEU A 1 372 ? 32.812 22.652 -24.481 1.00 38.72 372 LEU A N 1
ATOM 2856 C CA . LEU A 1 372 ? 32.105 22.719 -25.769 1.00 38.72 372 LEU A CA 1
ATOM 2857 C C . LEU A 1 372 ? 30.953 21.696 -25.857 1.00 38.72 372 LEU A C 1
ATOM 2859 O O . LEU A 1 372 ? 29.924 21.964 -26.469 1.00 38.72 372 LEU A O 1
ATOM 2863 N N . VAL A 1 373 ? 31.104 20.541 -25.197 1.00 44.19 373 VAL A N 1
ATOM 2864 C CA . VAL A 1 373 ? 30.056 19.507 -25.092 1.00 44.19 373 VAL A CA 1
ATOM 2865 C C . VAL A 1 373 ? 28.969 19.923 -24.092 1.00 44.19 373 VAL A C 1
ATOM 2867 O O . VAL A 1 373 ? 27.793 19.639 -24.305 1.00 44.19 373 VAL A O 1
ATOM 2870 N N . PHE A 1 374 ? 29.345 20.665 -23.045 1.00 42.91 374 PHE A N 1
ATOM 2871 C CA . PHE A 1 374 ? 28.418 21.200 -22.044 1.00 42.91 374 PHE A CA 1
ATOM 2872 C C . PHE A 1 374 ? 27.452 22.244 -22.638 1.00 42.91 374 PHE A C 1
ATOM 2874 O O . PHE A 1 374 ? 26.265 22.239 -22.325 1.00 42.91 374 PHE A O 1
ATOM 2881 N N . GLY A 1 375 ? 27.935 23.096 -23.553 1.00 38.72 375 GLY A N 1
ATOM 2882 C CA . GLY A 1 375 ? 27.123 24.138 -24.197 1.00 38.72 375 GLY A CA 1
ATOM 2883 C C . GLY A 1 375 ? 26.088 23.624 -25.206 1.00 38.72 375 GLY A C 1
ATOM 2884 O O . GLY A 1 375 ? 25.043 24.248 -25.370 1.00 38.72 375 GLY A O 1
ATOM 2885 N N . LEU A 1 376 ? 26.332 22.478 -25.853 1.00 38.38 376 LEU A N 1
ATOM 2886 C CA . LEU A 1 376 ? 25.424 21.928 -26.871 1.00 38.38 376 LEU A CA 1
ATOM 2887 C C . LEU A 1 376 ? 24.246 21.133 -26.270 1.00 38.38 376 LEU A C 1
ATOM 2889 O O . LEU A 1 376 ? 23.210 20.987 -26.911 1.00 38.38 376 LEU A O 1
ATOM 2893 N N . LEU A 1 377 ? 24.389 20.635 -25.036 1.00 41.56 377 LEU A N 1
ATOM 2894 C CA . LEU A 1 377 ? 23.375 19.826 -24.342 1.00 41.56 377 LEU A CA 1
ATOM 2895 C C . LEU A 1 377 ? 22.329 20.661 -23.588 1.00 41.56 377 LEU A C 1
ATOM 2897 O O . LEU A 1 377 ? 21.234 20.171 -23.323 1.00 41.56 377 LEU A O 1
ATOM 2901 N N . ALA A 1 378 ? 22.620 21.933 -23.302 1.00 39.94 378 ALA A N 1
ATOM 2902 C CA . ALA A 1 378 ? 21.693 22.840 -22.621 1.00 39.94 378 ALA A CA 1
ATOM 2903 C C . ALA A 1 378 ? 20.553 23.368 -23.522 1.00 39.94 378 ALA A C 1
ATOM 2905 O O . ALA A 1 378 ? 19.655 24.046 -23.029 1.00 39.94 378 ALA A O 1
ATOM 2906 N N . LEU A 1 379 ? 20.566 23.064 -24.827 1.00 36.22 379 LEU A N 1
ATOM 2907 C CA . LEU A 1 379 ? 19.673 23.675 -25.825 1.00 36.22 379 LEU A CA 1
ATOM 2908 C C . LEU A 1 379 ? 18.621 22.737 -26.447 1.00 36.22 379 LEU A C 1
ATOM 2910 O O . LEU A 1 379 ? 17.849 23.194 -27.281 1.00 36.22 379 LEU A O 1
ATOM 2914 N N . VAL A 1 380 ? 18.529 21.460 -26.049 1.00 37.44 380 VAL A N 1
ATOM 2915 C CA . VAL A 1 380 ? 17.583 20.489 -26.669 1.00 37.44 380 VAL A CA 1
ATOM 2916 C C . VAL A 1 380 ? 16.535 19.931 -25.684 1.00 37.44 380 VAL A C 1
ATOM 2918 O O . VAL A 1 380 ? 15.736 19.066 -26.017 1.00 37.44 380 VAL A O 1
ATOM 2921 N N . GLY A 1 381 ? 16.467 20.449 -24.458 1.00 35.19 381 GLY A N 1
ATOM 2922 C CA . GLY A 1 381 ? 15.622 19.897 -23.394 1.00 35.19 381 GLY A CA 1
ATOM 2923 C C . GLY A 1 381 ? 14.333 20.659 -23.090 1.00 35.19 381 GLY A C 1
ATOM 2924 O O . GLY A 1 381 ? 14.061 20.866 -21.912 1.00 35.19 381 GLY A O 1
ATOM 2925 N N . GLN A 1 382 ? 13.549 21.101 -24.078 1.00 33.69 382 GLN A N 1
ATOM 2926 C CA . GLN A 1 382 ? 12.196 21.611 -23.804 1.00 33.69 382 GLN A CA 1
ATOM 2927 C C . GLN A 1 382 ? 11.167 21.022 -24.771 1.00 33.69 382 GLN A C 1
ATOM 2929 O O . GLN A 1 382 ? 10.931 21.540 -25.857 1.00 33.69 382 GLN A O 1
ATOM 2934 N N . ALA A 1 383 ? 10.541 19.932 -24.329 1.00 27.78 383 ALA A N 1
ATOM 2935 C CA . ALA A 1 383 ? 9.211 19.524 -24.766 1.00 27.78 383 ALA A CA 1
ATOM 2936 C C . ALA A 1 383 ? 8.234 19.735 -23.590 1.00 27.78 383 ALA A C 1
ATOM 2938 O O . ALA A 1 383 ? 8.674 19.716 -22.434 1.00 27.78 383 ALA A O 1
ATOM 2939 N N . PRO A 1 384 ? 6.936 19.971 -23.848 1.00 28.17 384 PRO A N 1
ATOM 2940 C CA . PRO A 1 384 ? 5.984 20.361 -22.816 1.00 28.17 384 PRO A CA 1
ATOM 2941 C C . PRO A 1 384 ? 5.766 19.205 -21.835 1.00 28.17 384 PRO A C 1
ATOM 2943 O O . PRO A 1 384 ? 5.450 18.089 -22.237 1.00 28.17 384 PRO A O 1
ATOM 2946 N N . ILE A 1 385 ? 5.941 19.485 -20.546 1.00 35.31 385 ILE A N 1
ATOM 2947 C CA . ILE A 1 385 ? 5.594 18.578 -19.452 1.00 35.31 385 ILE A CA 1
ATOM 2948 C C . ILE A 1 385 ? 4.090 18.737 -19.210 1.00 35.31 385 ILE A C 1
ATOM 2950 O O . ILE A 1 385 ? 3.652 19.821 -18.820 1.00 35.31 385 ILE A O 1
ATOM 2954 N N . GLU A 1 386 ? 3.301 17.680 -19.414 1.00 34.72 386 GLU A N 1
ATOM 2955 C CA . GLU A 1 386 ? 1.979 17.597 -18.787 1.00 34.72 386 GLU A CA 1
ATOM 2956 C C . GLU A 1 386 ? 2.167 17.694 -17.269 1.00 34.72 386 GLU A C 1
ATOM 2958 O O . GLU A 1 386 ? 2.925 16.931 -16.660 1.00 34.72 386 GLU A O 1
ATOM 2963 N N . GLN A 1 387 ? 1.554 18.718 -16.676 1.00 39.06 387 GLN A N 1
ATOM 2964 C CA . GLN A 1 387 ? 1.742 19.075 -15.275 1.00 39.06 387 GLN A CA 1
ATOM 2965 C C . GLN A 1 387 ? 1.271 17.932 -14.374 1.00 39.06 387 GLN A C 1
ATOM 2967 O O . GLN A 1 387 ? 0.118 17.515 -14.436 1.00 39.06 387 GLN A O 1
ATOM 2972 N N . GLY A 1 388 ? 2.162 17.459 -13.499 1.00 49.25 388 GLY A N 1
ATOM 2973 C CA . GLY A 1 388 ? 1.749 16.643 -12.363 1.00 49.25 388 GLY A CA 1
ATOM 2974 C C . GLY A 1 388 ? 0.774 17.408 -11.467 1.00 49.25 388 GLY A C 1
ATOM 2975 O O . GLY A 1 388 ? 0.767 18.640 -11.444 1.00 49.25 388 GLY A O 1
ATOM 2976 N N . LEU A 1 389 ? -0.050 16.657 -10.742 1.00 54.12 389 LEU A N 1
ATOM 2977 C CA . LEU A 1 389 ? -1.089 17.158 -9.848 1.00 54.12 389 LEU A CA 1
ATOM 2978 C C . LEU A 1 389 ? -0.535 18.238 -8.888 1.00 54.12 389 LEU A C 1
ATOM 2980 O O . LEU A 1 389 ? 0.285 17.945 -8.018 1.00 54.12 389 LEU A O 1
ATOM 2984 N N . ASP A 1 390 ? -0.975 19.492 -9.030 1.00 60.84 390 ASP A N 1
ATOM 2985 C CA . ASP A 1 390 ? -0.600 20.574 -8.109 1.00 60.84 390 ASP A CA 1
ATOM 2986 C C . ASP A 1 390 ? -1.453 20.492 -6.835 1.00 60.84 390 ASP A C 1
ATOM 2988 O O . ASP A 1 390 ? -2.560 21.034 -6.763 1.00 60.84 390 ASP A O 1
ATOM 2992 N N . GLU A 1 391 ? -0.933 19.803 -5.816 1.00 57.06 391 GLU A N 1
ATOM 2993 C CA . GLU A 1 391 ? -1.593 19.643 -4.512 1.00 57.06 391 GLU A CA 1
ATOM 2994 C C . GLU A 1 391 ? -1.973 20.989 -3.861 1.00 57.06 391 GLU A C 1
ATOM 2996 O O . GLU A 1 391 ? -2.949 21.053 -3.115 1.00 57.06 391 GLU A O 1
ATOM 3001 N N . SER A 1 392 ? -1.263 22.084 -4.174 1.00 57.88 392 SER A N 1
ATOM 3002 C CA . SER A 1 392 ? -1.534 23.413 -3.605 1.00 57.88 392 SER A CA 1
ATOM 3003 C C . SER A 1 392 ? -2.778 24.097 -4.183 1.00 57.88 392 SER A C 1
ATOM 3005 O O . SER A 1 392 ? -3.315 25.018 -3.567 1.00 57.88 392 SER A O 1
ATOM 3007 N N . ARG A 1 393 ? -3.261 23.636 -5.344 1.00 65.12 393 ARG A N 1
ATOM 3008 C CA . ARG A 1 393 ? -4.449 24.170 -6.033 1.00 65.12 393 ARG A CA 1
ATOM 3009 C C . ARG A 1 393 ? -5.709 23.351 -5.787 1.00 65.12 393 ARG A C 1
ATOM 3011 O O . ARG A 1 393 ? -6.766 23.690 -6.317 1.00 65.12 393 ARG A O 1
ATOM 3018 N N . GLN A 1 394 ? -5.620 22.272 -5.014 1.00 71.38 394 GLN A N 1
ATOM 3019 C CA . GLN A 1 394 ? -6.774 21.415 -4.779 1.00 71.38 394 GLN A CA 1
ATOM 3020 C C . GLN A 1 394 ? -7.798 22.071 -3.853 1.00 71.38 394 GLN A C 1
ATOM 3022 O O . GLN A 1 394 ? -7.418 22.718 -2.872 1.00 71.38 394 GLN A O 1
ATOM 3027 N N . PRO A 1 395 ? -9.103 21.863 -4.107 1.00 76.19 395 PRO A N 1
ATOM 3028 C CA . PRO A 1 395 ? -10.131 22.322 -3.194 1.00 76.19 395 PRO A CA 1
ATOM 3029 C C . PRO A 1 395 ? -9.951 21.621 -1.844 1.00 76.19 395 PRO A C 1
ATOM 3031 O O . PRO A 1 395 ? -9.884 20.389 -1.754 1.00 76.19 395 PRO A O 1
ATOM 3034 N N . LEU A 1 396 ? -9.847 22.433 -0.794 1.00 84.88 396 LEU A N 1
ATOM 3035 C CA . LEU A 1 396 ? -9.808 21.981 0.590 1.00 84.88 396 LEU A CA 1
ATOM 3036 C C . LEU A 1 396 ? -11.231 21.916 1.145 1.00 84.88 396 LEU A C 1
ATOM 3038 O O . LEU A 1 396 ? -12.103 22.686 0.744 1.00 84.88 396 LEU A O 1
ATOM 3042 N N . LEU A 1 397 ? -11.443 21.051 2.136 1.00 90.94 397 LEU A N 1
ATOM 3043 C CA . LEU A 1 397 ? -12.684 21.063 2.912 1.00 90.94 397 LEU A CA 1
ATOM 3044 C C . LEU A 1 397 ? -12.864 22.434 3.603 1.00 90.94 397 LEU A C 1
ATOM 3046 O O . LEU A 1 397 ? -11.865 23.089 3.937 1.00 90.94 397 LEU A O 1
ATOM 3050 N N . PRO A 1 398 ? -14.103 22.895 3.835 1.00 91.81 398 PRO A N 1
ATOM 3051 C CA . PRO A 1 398 ? -14.361 24.158 4.525 1.00 91.81 398 PRO A CA 1
ATOM 3052 C C . PRO A 1 398 ? -13.802 24.150 5.955 1.00 91.81 398 PRO A C 1
ATOM 3054 O O . PRO A 1 398 ? -13.607 23.100 6.571 1.00 91.81 398 PRO A O 1
ATOM 3057 N N . ALA A 1 399 ? -13.482 25.337 6.475 1.00 93.69 399 ALA A N 1
ATOM 3058 C CA . ALA A 1 399 ? -13.066 25.480 7.867 1.00 93.69 399 ALA A CA 1
ATOM 3059 C C . ALA A 1 399 ? -14.260 25.232 8.814 1.00 93.69 399 ALA A C 1
ATOM 3061 O O . ALA A 1 399 ? -15.388 25.542 8.429 1.00 93.69 399 ALA A O 1
ATOM 3062 N N . PRO A 1 400 ? -14.031 24.718 10.038 1.00 95.44 400 PRO A N 1
ATOM 3063 C CA . PRO A 1 400 ? -15.091 24.473 11.021 1.00 95.44 400 PRO A CA 1
ATOM 3064 C C . PRO A 1 400 ? -16.018 25.669 11.263 1.00 95.44 400 PRO A C 1
ATOM 3066 O O . PRO A 1 400 ? -17.223 25.503 11.390 1.00 95.44 400 PRO A O 1
ATOM 3069 N N . GLU A 1 401 ? -15.456 26.876 11.287 1.00 92.75 401 GLU A N 1
ATOM 3070 C CA . GLU A 1 401 ? -16.164 28.127 11.566 1.00 92.75 401 GLU A CA 1
ATOM 3071 C C . GLU A 1 401 ? -16.987 28.631 10.372 1.00 92.75 401 GLU A C 1
ATOM 3073 O O . GLU A 1 401 ? -17.860 29.476 10.539 1.00 92.75 401 GLU A O 1
ATOM 3078 N N . ALA A 1 402 ? -16.702 28.136 9.164 1.00 95.12 402 ALA A N 1
ATOM 3079 C CA . ALA A 1 402 ? -17.411 28.505 7.939 1.00 95.12 402 ALA A CA 1
ATOM 3080 C C . ALA A 1 402 ? -18.595 27.572 7.633 1.00 95.12 402 ALA A C 1
ATOM 3082 O O . ALA A 1 402 ? -19.324 27.800 6.669 1.00 95.12 402 ALA A O 1
ATOM 3083 N N . LEU A 1 403 ? -18.753 26.498 8.409 1.00 96.88 403 LEU A N 1
ATOM 3084 C CA . LEU A 1 403 ? -19.823 25.523 8.243 1.00 96.88 403 LEU A CA 1
ATOM 3085 C C . LEU A 1 403 ? -21.065 25.927 9.046 1.00 96.88 403 LEU A C 1
ATOM 3087 O O . LEU A 1 403 ? -20.927 26.469 10.145 1.00 96.88 403 LEU A O 1
ATOM 3091 N N . PRO A 1 404 ? -22.272 25.628 8.532 1.00 96.38 404 PRO A N 1
ATOM 3092 C CA . PRO A 1 404 ? -23.502 25.860 9.272 1.00 96.38 404 PRO A CA 1
ATOM 3093 C C . PRO A 1 404 ? -23.541 25.023 10.554 1.00 96.38 404 PRO A C 1
ATOM 3095 O O . PRO A 1 404 ? -22.890 23.978 10.659 1.00 96.38 404 PRO A O 1
ATOM 3098 N N . ASP A 1 405 ? -24.351 25.471 11.510 1.00 95.44 405 ASP A N 1
ATOM 3099 C CA . ASP A 1 405 ? -24.530 24.759 12.769 1.00 95.44 405 ASP A CA 1
ATOM 3100 C C . ASP A 1 405 ? -25.105 23.356 12.566 1.00 95.44 405 ASP A C 1
ATOM 3102 O O . ASP A 1 405 ? -26.064 23.141 11.819 1.00 95.44 405 ASP A O 1
ATOM 3106 N N . ALA A 1 406 ? -24.517 22.385 13.266 1.00 94.50 406 ALA A N 1
ATOM 3107 C CA . ALA A 1 406 ? -24.977 21.006 13.249 1.00 94.50 406 ALA A CA 1
ATOM 3108 C C . ALA A 1 406 ? -26.394 20.893 13.839 1.00 94.50 406 ALA A C 1
ATOM 3110 O O . ALA A 1 406 ? -26.630 21.197 15.013 1.00 94.50 406 ALA A O 1
ATOM 3111 N N . VAL A 1 407 ? -27.339 20.386 13.043 1.00 92.94 407 VAL A N 1
ATOM 3112 C CA . VAL A 1 407 ? -28.730 20.183 13.467 1.00 92.94 407 VAL A CA 1
ATOM 3113 C C . VAL A 1 407 ? -28.855 18.831 14.166 1.00 92.94 407 VAL A C 1
ATOM 3115 O O . VAL A 1 407 ? -28.995 17.789 13.531 1.00 92.94 407 VAL A O 1
ATOM 3118 N N . LEU A 1 408 ? -28.782 18.848 15.497 1.00 94.88 408 LEU A N 1
ATOM 3119 C CA . LEU A 1 408 ? -28.775 17.644 16.334 1.00 94.88 408 LEU A CA 1
ATOM 3120 C C . LEU A 1 408 ? -29.825 17.740 17.461 1.00 94.88 408 LEU A C 1
ATOM 3122 O O . LEU A 1 408 ? -29.461 17.884 18.633 1.00 94.88 408 LEU A O 1
ATOM 3126 N N . PRO A 1 409 ? -31.135 17.677 17.142 1.00 89.62 409 PRO A N 1
ATOM 3127 C CA . PRO A 1 409 ? -32.203 17.838 18.134 1.00 89.62 409 PRO A CA 1
ATOM 3128 C C . PRO A 1 409 ? -32.190 16.739 19.208 1.00 89.62 409 PRO A C 1
ATOM 3130 O O . PRO A 1 409 ? -32.505 17.007 20.363 1.00 89.62 409 PRO A O 1
ATOM 3133 N N . GLY A 1 410 ? -31.764 15.523 18.850 1.00 91.81 410 GLY A N 1
ATOM 3134 C CA . GLY A 1 410 ? -31.624 14.384 19.763 1.00 91.81 410 GLY A CA 1
ATOM 3135 C C . GLY A 1 410 ? -30.277 14.297 20.487 1.00 91.81 410 GLY A C 1
ATOM 3136 O O . GLY A 1 410 ? -29.975 13.254 21.065 1.00 91.81 410 GLY A O 1
ATOM 3137 N N . PHE A 1 411 ? -29.432 15.340 20.443 1.00 97.19 411 PHE A N 1
ATOM 3138 C CA . PHE A 1 411 ? -28.091 15.245 21.024 1.00 97.19 411 PHE A CA 1
ATOM 3139 C C . PHE A 1 411 ? -28.125 15.051 22.544 1.00 97.19 411 PHE A C 1
ATOM 3141 O O . PHE A 1 411 ? -28.620 15.895 23.295 1.00 97.19 411 PHE A O 1
ATOM 3148 N N . ARG A 1 412 ? -27.503 13.970 23.010 1.00 96.06 412 ARG A N 1
ATOM 3149 C CA . ARG A 1 412 ? -27.359 13.644 24.426 1.00 96.06 412 ARG A CA 1
ATOM 3150 C C . ARG A 1 412 ? -26.319 14.549 25.091 1.00 96.06 412 ARG A C 1
ATOM 3152 O O . ARG A 1 412 ? -25.123 14.408 24.863 1.00 96.06 412 ARG A O 1
ATOM 3159 N N . SER A 1 413 ? -26.760 15.420 25.995 1.00 92.62 413 SER A N 1
ATOM 3160 C CA . SER A 1 413 ? -25.872 16.298 26.774 1.00 92.62 413 SER A CA 1
ATOM 3161 C C . SER A 1 413 ? -25.181 15.597 27.951 1.00 92.62 413 SER A C 1
ATOM 3163 O O . SER A 1 413 ? -24.106 16.017 28.364 1.00 92.62 413 SER A O 1
ATOM 3165 N N . VAL A 1 414 ? -25.744 14.514 28.487 1.00 95.44 414 VAL A N 1
ATOM 3166 C CA . VAL A 1 414 ? -25.209 13.847 29.688 1.00 95.44 414 VAL A CA 1
ATOM 3167 C C . VAL A 1 414 ? -24.162 12.790 29.323 1.00 95.44 414 VAL A C 1
ATOM 3169 O O . VAL A 1 414 ? -24.441 11.886 28.530 1.00 95.44 414 VAL A O 1
ATOM 3172 N N . HIS A 1 415 ? -22.979 12.862 29.936 1.00 97.25 415 HIS A N 1
ATOM 3173 C CA . HIS A 1 415 ? -21.925 11.851 29.803 1.00 97.25 415 HIS A CA 1
ATOM 3174 C C . HIS A 1 415 ? -22.323 10.502 30.453 1.00 97.25 415 HIS A C 1
ATOM 3176 O O . HIS A 1 415 ? -23.118 10.487 31.392 1.00 97.25 415 HIS A O 1
ATOM 3182 N N . PRO A 1 416 ? -21.838 9.343 29.962 1.00 97.38 416 PRO A N 1
ATOM 3183 C CA . PRO A 1 416 ? -21.059 9.168 28.740 1.00 97.38 416 PRO A CA 1
ATOM 3184 C C . PRO A 1 416 ? -21.930 9.271 27.480 1.00 97.38 416 PRO A C 1
ATOM 3186 O O . PRO A 1 416 ? -23.006 8.656 27.376 1.00 97.38 416 PRO A O 1
ATOM 3189 N N . ARG A 1 417 ? -21.433 10.046 26.516 1.00 97.75 417 ARG A N 1
ATOM 3190 C CA . ARG A 1 417 ? -22.010 10.267 25.183 1.00 97.75 417 ARG A CA 1
ATOM 3191 C C . ARG A 1 417 ? -21.428 9.313 24.145 1.00 97.75 417 ARG A C 1
ATOM 3193 O O . ARG A 1 417 ? -22.044 9.095 23.109 1.00 97.75 417 ARG A O 1
ATOM 3200 N N . LEU A 1 418 ? -20.269 8.722 24.416 1.00 98.31 418 LEU A N 1
ATOM 3201 C CA . LEU A 1 418 ? -19.733 7.605 23.651 1.00 98.31 418 LEU A CA 1
ATOM 3202 C C . LEU A 1 418 ? -20.401 6.296 24.109 1.00 98.31 418 LEU A C 1
ATOM 3204 O O . LEU A 1 418 ? -20.892 6.210 25.241 1.00 98.31 418 LEU A O 1
ATOM 3208 N N . PRO A 1 419 ? -20.445 5.256 23.254 1.00 98.00 419 PRO A N 1
ATOM 3209 C CA . PRO A 1 419 ? -20.866 3.924 23.666 1.00 98.00 419 PRO A CA 1
ATOM 3210 C C . PRO A 1 419 ? -20.060 3.485 24.887 1.00 98.00 419 PRO A C 1
ATOM 3212 O O . PRO A 1 419 ? -18.835 3.592 24.884 1.00 98.00 419 PRO A O 1
ATOM 3215 N N . ALA A 1 420 ? -20.755 3.022 25.922 1.00 97.31 420 ALA A N 1
ATOM 3216 C CA . ALA A 1 420 ? -20.188 2.604 27.198 1.00 97.31 420 ALA A CA 1
ATOM 3217 C C . ALA A 1 420 ? -20.996 1.417 27.757 1.00 97.31 420 ALA A C 1
ATOM 3219 O O . ALA A 1 420 ? -22.180 1.296 27.417 1.00 97.31 420 ALA A O 1
ATOM 3220 N N . PRO A 1 421 ? -20.399 0.568 28.616 1.00 96.19 421 PRO A N 1
ATOM 3221 C CA . PRO A 1 421 ? -21.094 -0.559 29.229 1.00 96.19 421 PRO A CA 1
ATOM 3222 C C . PRO A 1 421 ? -22.344 -0.115 29.990 1.00 96.19 421 PRO A C 1
ATOM 3224 O O . PRO A 1 421 ? -22.274 0.720 30.891 1.00 96.19 421 PRO A O 1
ATOM 3227 N N . THR A 1 422 ? -23.491 -0.712 29.680 1.00 95.00 422 THR A N 1
ATOM 3228 C CA . THR A 1 422 ? -24.712 -0.505 30.469 1.00 95.00 422 THR A CA 1
ATOM 3229 C C . THR A 1 422 ? -24.630 -1.234 31.817 1.00 95.00 422 THR A C 1
ATOM 3231 O O . THR A 1 422 ? -23.936 -2.249 31.923 1.00 95.00 422 THR A O 1
ATOM 3234 N N . PRO A 1 423 ? -25.385 -0.812 32.852 1.00 94.75 423 PRO A N 1
ATOM 3235 C CA . PRO A 1 423 ? -25.433 -1.535 34.126 1.00 94.75 423 PRO A CA 1
ATOM 3236 C C . PRO A 1 423 ? -25.762 -3.029 33.973 1.00 94.75 423 PRO A C 1
ATOM 3238 O O . PRO A 1 423 ? -25.164 -3.868 34.648 1.00 94.75 423 PRO A O 1
ATOM 3241 N N . GLY A 1 424 ? -26.654 -3.375 33.037 1.00 95.62 424 GLY A N 1
ATOM 3242 C CA . GLY A 1 424 ? -26.998 -4.763 32.721 1.00 95.62 424 GLY A CA 1
ATOM 3243 C C . GLY A 1 424 ? -25.838 -5.549 32.101 1.00 95.62 424 GLY A C 1
ATOM 3244 O O . GLY A 1 424 ? -25.597 -6.694 32.482 1.00 95.62 424 GLY A O 1
ATOM 3245 N N . GLU A 1 425 ? -25.071 -4.942 31.193 1.00 95.25 425 GLU A N 1
ATOM 3246 C CA . GLU A 1 425 ? -23.865 -5.569 30.635 1.00 95.25 425 GLU A CA 1
ATOM 3247 C C . GLU A 1 425 ? -22.764 -5.724 31.684 1.00 95.25 425 GLU A C 1
ATOM 3249 O O . GLU A 1 425 ? -22.108 -6.762 31.720 1.00 95.25 425 GLU A O 1
ATOM 3254 N N . ILE A 1 426 ? -22.586 -4.747 32.579 1.00 95.38 426 ILE A N 1
ATOM 3255 C CA . ILE A 1 426 ? -21.632 -4.840 33.694 1.00 95.38 426 ILE A CA 1
ATOM 3256 C C . ILE A 1 426 ? -22.009 -6.003 34.618 1.00 95.38 426 ILE A C 1
ATOM 3258 O O . ILE A 1 426 ? -21.148 -6.812 34.974 1.00 95.38 426 ILE A O 1
ATOM 3262 N N . ALA A 1 427 ? -23.288 -6.113 34.989 1.00 95.44 427 ALA A N 1
ATOM 3263 C CA . ALA A 1 427 ? -23.789 -7.212 35.809 1.00 95.44 427 ALA A CA 1
ATOM 3264 C C . ALA A 1 427 ? -23.552 -8.566 35.124 1.00 95.44 427 ALA A C 1
ATOM 3266 O O . ALA A 1 427 ? -22.961 -9.468 35.722 1.00 95.44 427 ALA A O 1
ATOM 3267 N N . ARG A 1 428 ? -23.901 -8.674 33.836 1.00 94.44 428 ARG A N 1
ATOM 3268 C CA . ARG A 1 428 ? -23.679 -9.885 33.035 1.00 94.44 428 ARG A CA 1
ATOM 3269 C C . ARG A 1 428 ? -22.198 -10.239 32.917 1.00 94.44 428 ARG A C 1
ATOM 3271 O O . ARG A 1 428 ? -21.846 -11.410 33.013 1.00 94.44 428 ARG A O 1
ATOM 3278 N N . LEU A 1 429 ? -21.316 -9.255 32.750 1.00 93.94 429 LEU A N 1
ATOM 3279 C CA . LEU A 1 429 ? -19.871 -9.468 32.675 1.00 93.94 429 LEU A CA 1
ATOM 3280 C C . LEU A 1 429 ? -19.312 -10.017 33.999 1.00 93.94 429 LEU A C 1
ATOM 3282 O O . LEU A 1 429 ? -18.513 -10.954 33.989 1.00 93.94 429 LEU A O 1
ATOM 3286 N N . ARG A 1 430 ? -19.766 -9.473 35.138 1.00 93.69 430 ARG A N 1
ATOM 3287 C CA . ARG A 1 430 ? -19.401 -9.939 36.491 1.00 93.69 430 ARG A CA 1
ATOM 3288 C C . ARG A 1 430 ? -19.910 -11.347 36.783 1.00 93.69 430 ARG A C 1
ATOM 3290 O O . ARG A 1 430 ? -19.217 -12.128 37.436 1.00 93.69 430 ARG A O 1
ATOM 3297 N N . GLU A 1 431 ? -21.098 -11.673 36.292 1.00 95.38 431 GLU A N 1
ATOM 3298 C CA . GLU A 1 431 ? -21.706 -12.985 36.473 1.00 95.38 431 GLU A CA 1
ATOM 3299 C C . GLU A 1 431 ? -21.053 -14.041 35.569 1.00 95.38 431 GLU A C 1
ATOM 3301 O O . GLU A 1 431 ? -20.595 -15.076 36.051 1.00 95.38 431 GLU A O 1
ATOM 3306 N N . LYS A 1 432 ? -20.979 -13.772 34.262 1.00 95.62 432 LYS A N 1
ATOM 3307 C CA . LYS A 1 432 ? -20.673 -14.778 33.238 1.00 95.62 432 LYS A CA 1
ATOM 3308 C C . LYS A 1 432 ? -19.212 -14.804 32.780 1.00 95.62 432 LYS A C 1
ATOM 3310 O O . LYS A 1 432 ? -18.813 -15.765 32.128 1.00 95.62 432 LYS A O 1
ATOM 3315 N N . ASN A 1 433 ? -18.391 -13.793 33.095 1.00 94.38 433 ASN A N 1
ATOM 3316 C CA . ASN A 1 433 ? -16.989 -13.742 32.649 1.00 94.38 433 ASN A CA 1
ATOM 3317 C C . ASN A 1 433 ? -16.020 -13.125 33.670 1.00 94.38 433 ASN A C 1
ATOM 3319 O O . ASN A 1 433 ? -15.274 -12.182 33.388 1.00 94.38 433 ASN A O 1
ATOM 3323 N N . ARG A 1 434 ? -15.962 -13.719 34.866 1.00 92.88 434 ARG A N 1
ATOM 3324 C CA . ARG A 1 434 ? -15.010 -13.321 35.921 1.00 92.88 434 ARG A CA 1
ATOM 3325 C C . ARG A 1 434 ? -13.547 -13.381 35.465 1.00 92.88 434 ARG A C 1
ATOM 3327 O O . ARG A 1 434 ? -12.736 -12.563 35.892 1.00 92.88 434 ARG A O 1
ATOM 3334 N N . GLY A 1 435 ? -13.208 -14.311 34.568 1.00 93.38 435 GLY A N 1
ATOM 3335 C CA . GLY A 1 435 ? -11.857 -14.453 34.018 1.00 93.38 435 GLY A CA 1
ATOM 3336 C C . GLY A 1 435 ? -11.401 -13.234 33.209 1.00 93.38 435 GLY A C 1
ATOM 3337 O O . GLY A 1 435 ? -10.251 -12.807 33.337 1.00 93.38 435 GLY A O 1
ATOM 3338 N N . TYR A 1 436 ? -12.298 -12.631 32.421 1.00 92.50 436 TYR A N 1
ATOM 3339 C CA . TYR A 1 436 ? -12.015 -11.386 31.705 1.00 92.50 436 TYR A CA 1
ATOM 3340 C C . TYR A 1 436 ? -11.752 -10.221 32.668 1.00 92.50 436 TYR A C 1
ATOM 3342 O O . TYR A 1 436 ? -10.757 -9.513 32.511 1.00 92.50 436 TYR A O 1
ATOM 3350 N N . LEU A 1 437 ? -12.570 -10.075 33.716 1.00 92.25 437 LEU A N 1
ATOM 3351 C CA . LEU A 1 437 ? -12.369 -9.049 34.746 1.00 92.25 437 LEU A CA 1
ATOM 3352 C C . LEU A 1 437 ? -11.047 -9.237 35.499 1.00 92.25 437 LEU A C 1
ATOM 3354 O O . LEU A 1 437 ? -10.301 -8.277 35.673 1.00 92.25 437 LEU A O 1
ATOM 3358 N N . ALA A 1 438 ? -10.702 -10.473 35.865 1.00 92.62 438 ALA A N 1
ATOM 3359 C CA . ALA A 1 438 ? -9.415 -10.780 36.486 1.00 92.62 438 ALA A CA 1
ATOM 3360 C C . ALA A 1 438 ? -8.234 -10.447 35.555 1.00 92.62 438 ALA A C 1
ATOM 3362 O O . ALA A 1 438 ? -7.190 -9.976 36.010 1.00 92.62 438 ALA A O 1
ATOM 3363 N N . LYS A 1 439 ? -8.387 -10.655 34.238 1.00 93.44 439 LYS A N 1
ATOM 3364 C CA . LYS A 1 439 ? -7.385 -10.252 33.240 1.00 93.44 439 LYS A CA 1
ATOM 3365 C C . LYS A 1 439 ? -7.243 -8.729 33.169 1.00 93.44 439 LYS A C 1
ATOM 3367 O O . LYS A 1 439 ? -6.109 -8.256 33.152 1.00 93.44 439 LYS A O 1
ATOM 3372 N N . LEU A 1 440 ? -8.346 -7.975 33.168 1.00 93.06 440 LEU A N 1
ATOM 3373 C CA . LEU A 1 440 ? -8.311 -6.507 33.221 1.00 93.06 440 LEU A CA 1
ATOM 3374 C C . LEU A 1 440 ? -7.624 -6.015 34.500 1.00 93.06 440 LEU A C 1
ATOM 3376 O O . LEU A 1 440 ? -6.687 -5.224 34.420 1.00 93.06 440 LEU A O 1
ATOM 3380 N N . GLN A 1 441 ? -8.007 -6.558 35.659 1.00 93.25 441 GLN A N 1
ATOM 3381 C CA . GLN A 1 441 ? -7.431 -6.201 36.955 1.00 93.25 441 GLN A CA 1
ATOM 3382 C C . GLN A 1 441 ? -5.921 -6.479 37.026 1.00 93.25 441 GLN A C 1
ATOM 3384 O O . GLN A 1 441 ? -5.164 -5.677 37.568 1.00 93.25 441 GLN A O 1
ATOM 3389 N N . ARG A 1 442 ? -5.448 -7.603 36.470 1.00 93.19 442 ARG A N 1
ATOM 3390 C CA . ARG A 1 442 ? -4.003 -7.864 36.350 1.00 93.19 442 ARG A CA 1
ATOM 3391 C C . ARG A 1 442 ? -3.336 -6.903 35.370 1.00 93.19 442 ARG A C 1
ATOM 3393 O O . ARG A 1 442 ? -2.234 -6.438 35.638 1.00 93.19 442 ARG A O 1
ATOM 3400 N N . GLY A 1 443 ? -4.003 -6.600 34.258 1.00 91.25 443 GLY A N 1
ATOM 3401 C CA . GLY A 1 443 ? -3.502 -5.707 33.218 1.00 91.25 443 GLY A CA 1
ATOM 3402 C C . GLY A 1 443 ? -3.228 -4.294 33.725 1.00 91.25 443 GLY A C 1
ATOM 3403 O O . GLY A 1 443 ? -2.172 -3.751 33.417 1.00 91.25 443 GLY A O 1
ATOM 3404 N N . VAL A 1 444 ? -4.119 -3.725 34.546 1.00 93.50 444 VAL A N 1
ATOM 3405 C CA . VAL A 1 444 ? -3.952 -2.358 35.080 1.00 93.50 444 VAL A CA 1
ATOM 3406 C C . VAL A 1 444 ? -2.792 -2.212 36.067 1.00 93.50 444 VAL A C 1
ATOM 3408 O O . VAL A 1 444 ? -2.268 -1.115 36.219 1.00 93.50 444 VAL A O 1
ATOM 3411 N N . ARG A 1 445 ? -2.319 -3.308 36.679 1.00 88.31 445 ARG A N 1
ATOM 3412 C CA . ARG A 1 445 ? -1.132 -3.293 37.557 1.00 88.31 445 ARG A CA 1
ATOM 3413 C C . ARG A 1 445 ? 0.177 -3.089 36.790 1.00 88.31 445 ARG A C 1
ATOM 3415 O O . ARG A 1 445 ? 1.206 -2.814 37.398 1.00 88.31 445 ARG A O 1
ATOM 3422 N N . HIS A 1 446 ? 0.170 -3.253 35.467 1.00 87.75 446 HIS A N 1
ATOM 3423 C CA . HIS A 1 446 ? 1.368 -3.083 34.656 1.00 87.75 446 HIS A CA 1
ATOM 3424 C C . HIS A 1 446 ? 1.699 -1.586 34.465 1.00 87.75 446 HIS A C 1
ATOM 3426 O O . HIS A 1 446 ? 0.834 -0.833 34.013 1.00 87.75 446 HIS A O 1
ATOM 3432 N N . PRO A 1 447 ? 2.952 -1.129 34.678 1.00 80.31 447 PRO A N 1
ATOM 3433 C CA . PRO A 1 447 ? 3.317 0.293 34.556 1.00 80.31 447 PRO A CA 1
ATOM 3434 C C . PRO A 1 447 ? 3.023 0.912 33.180 1.00 80.31 447 PRO A C 1
ATOM 3436 O O . PRO A 1 447 ? 2.767 2.108 33.059 1.00 80.31 447 PRO A O 1
ATOM 3439 N N . LYS A 1 448 ? 3.041 0.088 32.125 1.00 85.44 448 LYS A N 1
ATOM 3440 C CA . LYS A 1 448 ? 2.717 0.476 30.740 1.00 85.44 448 LYS A CA 1
ATOM 3441 C C . LYS A 1 448 ? 1.360 -0.065 30.271 1.00 85.44 448 LYS A C 1
ATOM 3443 O O . LYS A 1 448 ? 1.207 -0.370 29.093 1.00 85.44 448 LYS A O 1
ATOM 3448 N N . ALA A 1 449 ? 0.407 -0.274 31.180 1.00 90.38 449 ALA A N 1
ATOM 3449 C CA . ALA A 1 449 ? -0.924 -0.763 30.821 1.00 90.38 449 ALA A CA 1
ATOM 3450 C C . ALA A 1 449 ? -1.578 0.130 29.740 1.00 90.38 449 ALA A C 1
ATOM 3452 O O . ALA A 1 449 ? -1.480 1.359 29.853 1.00 90.38 449 ALA A O 1
ATOM 3453 N N . PRO A 1 450 ? -2.231 -0.441 28.706 1.00 94.12 450 PRO A N 1
ATOM 3454 C CA . PRO A 1 450 ? -2.942 0.337 27.688 1.00 94.12 450 PRO A CA 1
ATOM 3455 C C . PRO A 1 450 ? -4.019 1.238 28.302 1.00 94.12 450 PRO A C 1
ATOM 3457 O O . PRO A 1 450 ? -4.669 0.840 29.268 1.00 94.12 450 PRO A O 1
ATOM 3460 N N . PHE A 1 451 ? -4.232 2.429 27.731 1.00 96.12 451 PHE A N 1
ATOM 3461 C CA . PHE A 1 451 ? -5.218 3.390 28.242 1.00 96.12 451 PHE A CA 1
ATOM 3462 C C . PHE A 1 451 ? -6.628 2.802 28.294 1.00 96.12 451 PHE A C 1
ATOM 3464 O O . PHE A 1 451 ? -7.249 2.859 29.348 1.00 96.12 451 PHE A O 1
ATOM 3471 N N . ASP A 1 452 ? -7.083 2.164 27.214 1.00 93.25 452 ASP A N 1
ATOM 3472 C CA . ASP A 1 452 ? -8.419 1.562 27.129 1.00 93.25 452 ASP A CA 1
ATOM 3473 C C . ASP A 1 452 ? -8.671 0.561 28.268 1.00 93.25 452 ASP A C 1
ATOM 3475 O O . ASP A 1 452 ? -9.751 0.540 28.848 1.00 93.25 452 ASP A O 1
ATOM 3479 N N . THR A 1 453 ? -7.652 -0.216 28.658 1.00 94.81 453 THR A N 1
ATOM 3480 C CA . THR A 1 453 ? -7.733 -1.166 29.779 1.00 94.81 453 THR A CA 1
ATOM 3481 C C . THR A 1 453 ? -7.921 -0.459 31.121 1.00 94.81 453 THR A C 1
ATOM 3483 O O . THR A 1 453 ? -8.738 -0.896 31.930 1.00 94.81 453 THR A O 1
ATOM 3486 N N . ILE A 1 454 ? -7.178 0.627 31.366 1.00 96.44 454 ILE A N 1
ATOM 3487 C CA . ILE A 1 454 ? -7.263 1.399 32.616 1.00 96.44 454 ILE A CA 1
ATOM 3488 C C . ILE A 1 454 ? -8.602 2.130 32.693 1.00 96.44 454 ILE A C 1
ATOM 3490 O O . ILE A 1 454 ? -9.272 2.056 33.718 1.00 96.44 454 ILE A O 1
ATOM 3494 N N . ILE A 1 455 ? -9.007 2.790 31.605 1.00 97.50 455 ILE A N 1
ATOM 3495 C CA . ILE A 1 455 ? -10.255 3.557 31.526 1.00 97.50 455 ILE A CA 1
ATOM 3496 C C . ILE A 1 455 ? -11.454 2.626 31.704 1.00 97.50 455 ILE A C 1
ATOM 3498 O O . ILE A 1 455 ? -12.325 2.902 32.525 1.00 97.50 455 ILE A O 1
ATOM 3502 N N . LEU A 1 456 ? -11.472 1.487 31.000 1.00 96.19 456 LEU A N 1
ATOM 3503 C CA . LEU A 1 456 ? -12.526 0.490 31.157 1.00 96.19 456 LEU A CA 1
ATOM 3504 C C . LEU A 1 456 ? -12.589 -0.026 32.596 1.00 96.19 456 LEU A C 1
ATOM 3506 O O . LEU A 1 456 ? -13.670 -0.093 33.169 1.00 96.19 456 LEU A O 1
ATOM 3510 N N . TYR A 1 457 ? -11.456 -0.367 33.213 1.00 95.75 457 TYR A N 1
ATOM 3511 C CA . TYR A 1 457 ? -11.473 -0.872 34.584 1.00 95.75 457 TYR A CA 1
ATOM 3512 C C . TYR A 1 457 ? -11.901 0.201 35.605 1.00 95.75 457 TYR A C 1
ATOM 3514 O O . TYR A 1 457 ? -12.699 -0.103 36.489 1.00 95.75 457 TYR A O 1
ATOM 3522 N N . ALA A 1 458 ? -11.456 1.454 35.450 1.00 96.25 458 ALA A N 1
ATOM 3523 C CA . ALA A 1 458 ? -11.900 2.589 36.268 1.00 96.25 458 ALA A CA 1
ATOM 3524 C C . ALA A 1 458 ? -13.409 2.861 36.128 1.00 96.25 458 ALA A C 1
ATOM 3526 O O . ALA A 1 458 ? -14.068 3.244 37.093 1.00 96.25 458 ALA A O 1
ATOM 3527 N N . TYR A 1 459 ? -13.972 2.622 34.942 1.00 96.62 459 TYR A N 1
ATOM 3528 C CA . TYR A 1 459 ? -15.412 2.712 34.711 1.00 96.62 459 TYR A CA 1
ATOM 3529 C C . TYR A 1 459 ? -16.174 1.558 35.382 1.00 96.62 459 TYR A C 1
ATOM 3531 O O . TYR A 1 459 ? -17.193 1.769 36.034 1.00 96.62 459 TYR A O 1
ATOM 3539 N N . LEU A 1 460 ? -15.665 0.325 35.262 1.00 95.00 460 LEU A N 1
ATOM 3540 C CA . LEU A 1 460 ? -16.289 -0.876 35.833 1.00 95.00 460 LEU A CA 1
ATOM 3541 C C . LEU A 1 460 ? -16.197 -0.951 37.364 1.00 95.00 460 LEU A C 1
ATOM 3543 O O . LEU A 1 460 ? -17.029 -1.616 37.990 1.00 95.00 460 LEU A O 1
ATOM 3547 N N . ALA A 1 461 ? -15.178 -0.332 37.958 1.00 93.00 461 ALA A N 1
ATOM 3548 C CA . ALA A 1 461 ? -14.937 -0.289 39.396 1.00 93.00 461 ALA A CA 1
ATOM 3549 C C . ALA A 1 461 ? -14.467 1.120 39.821 1.00 93.00 461 ALA A C 1
ATOM 3551 O O . ALA A 1 461 ? -13.263 1.329 40.028 1.00 93.00 461 ALA A O 1
ATOM 3552 N N . PRO A 1 462 ? -15.403 2.085 39.945 1.00 94.50 462 PRO A N 1
ATOM 3553 C CA . PRO A 1 462 ? -15.090 3.456 40.345 1.00 94.50 462 PRO A CA 1
ATOM 3554 C C . PRO A 1 462 ? -14.307 3.519 41.660 1.00 94.50 462 PRO A C 1
ATOM 3556 O O . PRO A 1 462 ? -14.532 2.716 42.565 1.00 94.50 462 PRO A O 1
ATOM 3559 N N . GLY A 1 463 ? -13.364 4.458 41.754 1.00 91.31 463 GLY A N 1
ATOM 3560 C CA . GLY A 1 463 ? -12.525 4.660 42.944 1.00 91.31 463 GLY A CA 1
ATOM 3561 C C . GLY A 1 463 ? -11.387 3.648 43.142 1.00 91.31 463 GLY A C 1
ATOM 3562 O O . GLY A 1 463 ? -10.626 3.772 44.094 1.00 91.31 463 GLY A O 1
ATOM 3563 N N . THR A 1 464 ? -11.225 2.656 42.258 1.00 90.88 464 THR A N 1
ATOM 3564 C CA . THR A 1 464 ? -10.154 1.645 42.399 1.00 90.88 464 THR A CA 1
ATOM 3565 C C . THR A 1 464 ? -8.842 2.002 41.699 1.00 90.88 464 THR A C 1
ATOM 3567 O O . THR A 1 464 ? -7.851 1.296 41.889 1.00 90.88 464 THR A O 1
ATOM 3570 N N . GLN A 1 465 ? -8.834 3.023 40.839 1.00 93.50 465 GLN A N 1
ATOM 3571 C CA . GLN A 1 465 ? -7.675 3.422 40.035 1.00 93.50 465 GLN A CA 1
ATOM 3572 C C . GLN A 1 465 ? -7.145 4.790 40.470 1.00 93.50 465 GLN A C 1
ATOM 3574 O O . GLN A 1 465 ? -7.921 5.664 40.845 1.00 93.50 465 GLN A O 1
ATOM 3579 N N . ASP A 1 466 ? -5.829 4.979 40.358 1.00 93.88 466 ASP A N 1
ATOM 3580 C CA . ASP A 1 466 ? -5.173 6.275 40.549 1.00 93.88 466 ASP A CA 1
ATOM 3581 C C . ASP A 1 466 ? -5.454 7.184 39.339 1.00 93.88 466 ASP A C 1
ATOM 3583 O O . ASP A 1 466 ? -4.819 7.084 38.278 1.00 93.88 466 ASP A O 1
ATOM 3587 N N . LEU A 1 467 ? -6.468 8.041 39.489 1.00 95.88 467 LEU A N 1
ATOM 3588 C CA . LEU A 1 467 ? -6.883 8.978 38.452 1.00 95.88 467 LEU A CA 1
ATOM 3589 C C . LEU A 1 467 ? -5.858 10.096 38.238 1.00 95.88 467 LEU A C 1
ATOM 3591 O O . LEU A 1 467 ? -5.711 10.546 37.103 1.00 95.88 467 LEU A O 1
ATOM 3595 N N . ASP A 1 468 ? -5.079 10.482 39.251 1.00 97.12 468 ASP A N 1
ATOM 3596 C CA . ASP A 1 468 ? -4.000 11.456 39.078 1.00 97.12 468 ASP A CA 1
ATOM 3597 C C . ASP A 1 468 ? -2.904 10.897 38.168 1.00 97.12 468 ASP A C 1
ATOM 3599 O O . ASP A 1 468 ? -2.495 11.545 37.199 1.00 97.12 468 ASP A O 1
ATOM 3603 N N . ALA A 1 469 ? -2.477 9.653 38.397 1.00 95.06 469 ALA A N 1
ATOM 3604 C CA . ALA A 1 469 ? -1.512 8.987 37.529 1.00 95.06 469 ALA A CA 1
ATOM 3605 C C . ALA A 1 469 ? -2.042 8.821 36.095 1.00 95.06 469 ALA A C 1
ATOM 3607 O O . ALA A 1 469 ? -1.299 9.040 35.128 1.00 95.06 469 ALA A O 1
ATOM 3608 N N . LEU A 1 470 ? -3.321 8.460 35.928 1.00 96.31 470 LEU A N 1
ATOM 3609 C CA . LEU A 1 470 ? -3.950 8.365 34.608 1.00 96.31 470 LEU A CA 1
ATOM 3610 C C . LEU A 1 470 ? -3.997 9.732 33.911 1.00 96.31 470 LEU A C 1
ATOM 3612 O O . LEU A 1 470 ? -3.584 9.832 32.752 1.00 96.31 470 LEU A O 1
ATOM 3616 N N . TYR A 1 471 ? -4.427 10.781 34.613 1.00 98.25 471 TYR A N 1
ATOM 3617 C CA . TYR A 1 471 ? -4.460 12.154 34.114 1.00 98.25 471 TYR A CA 1
ATOM 3618 C C . TYR A 1 471 ? -3.073 12.604 33.642 1.00 98.25 471 TYR A C 1
ATOM 3620 O O . TYR A 1 471 ? -2.911 13.003 32.488 1.00 98.25 471 TYR A O 1
ATOM 3628 N N . GLN A 1 472 ? -2.036 12.441 34.469 1.00 97.06 472 GLN A N 1
ATOM 3629 C CA . GLN A 1 472 ? -0.665 12.814 34.105 1.00 97.06 472 GLN A CA 1
ATOM 3630 C C . GLN A 1 472 ? -0.165 12.065 32.865 1.00 97.06 472 GLN A C 1
ATOM 3632 O O . GLN A 1 472 ? 0.530 12.633 32.018 1.00 97.06 472 GLN A O 1
ATOM 3637 N N . ARG A 1 473 ? -0.524 10.786 32.715 1.00 96.06 473 ARG A N 1
ATOM 3638 C CA . ARG A 1 473 ? -0.175 10.001 31.524 1.00 96.06 473 ARG A CA 1
ATOM 3639 C C . ARG A 1 473 ? -0.903 10.485 30.273 1.00 96.06 473 ARG A C 1
ATOM 3641 O O . ARG A 1 473 ? -0.271 10.559 29.221 1.00 96.06 473 ARG A O 1
ATOM 3648 N N . LEU A 1 474 ? -2.188 10.821 30.379 1.00 97.12 474 LEU A N 1
ATOM 3649 C CA . LEU A 1 474 ? -2.975 11.371 29.272 1.00 97.12 474 LEU A CA 1
ATOM 3650 C C . LEU A 1 474 ? -2.431 12.737 28.833 1.00 97.12 474 LEU A C 1
ATOM 3652 O O . LEU A 1 474 ? -2.236 12.964 27.639 1.00 97.12 474 LEU A O 1
ATOM 3656 N N . MET A 1 475 ? -2.088 13.611 29.782 1.00 97.44 475 MET A N 1
ATOM 3657 C CA . MET A 1 475 ? -1.544 14.942 29.491 1.00 97.44 475 MET A CA 1
ATOM 3658 C C . MET A 1 475 ? -0.142 14.901 28.864 1.00 97.44 475 MET A C 1
ATOM 3660 O O . MET A 1 475 ? 0.205 15.780 28.073 1.00 97.44 475 MET A O 1
ATOM 3664 N N . LYS A 1 476 ? 0.651 13.855 29.140 1.00 95.81 476 LYS A N 1
ATOM 3665 C CA . LYS A 1 476 ? 1.978 13.637 28.530 1.00 95.81 476 LYS A CA 1
ATOM 3666 C C . LYS A 1 476 ? 1.934 13.150 27.080 1.00 95.81 476 LYS A C 1
ATOM 3668 O O . LYS A 1 476 ? 2.971 13.170 26.412 1.00 95.81 476 LYS A O 1
ATOM 3673 N N . LEU A 1 477 ? 0.782 12.702 26.574 1.00 94.44 477 LEU A N 1
ATOM 3674 C CA . LEU A 1 477 ? 0.671 12.274 25.181 1.00 94.44 477 LEU A CA 1
ATOM 3675 C C . LEU A 1 477 ? 1.029 13.437 24.251 1.00 94.44 477 LEU A C 1
ATOM 3677 O O . LEU A 1 477 ? 0.568 14.561 24.428 1.00 94.44 477 LEU A O 1
ATOM 3681 N N . LYS A 1 478 ? 1.831 13.183 23.217 1.00 92.62 478 LYS A N 1
ATOM 3682 C CA . LYS A 1 478 ? 2.116 14.161 22.158 1.00 92.62 478 LYS A CA 1
ATOM 3683 C C . LYS A 1 478 ? 1.377 13.736 20.900 1.00 92.62 478 LYS A C 1
ATOM 3685 O O . LYS A 1 478 ? 1.684 12.686 20.333 1.00 92.62 478 LYS A O 1
ATOM 3690 N N . ILE A 1 479 ? 0.370 14.516 20.508 1.00 91.31 479 ILE A N 1
ATOM 3691 C CA . ILE A 1 479 ? -0.390 14.220 19.296 1.00 91.31 479 ILE A CA 1
ATOM 3692 C C . ILE A 1 479 ? 0.532 14.362 18.084 1.00 91.31 479 ILE A C 1
ATOM 3694 O O . ILE A 1 479 ? 1.282 15.329 17.960 1.00 91.31 479 ILE A O 1
ATOM 3698 N N . SER A 1 480 ? 0.561 13.334 17.248 1.00 90.00 480 SER A N 1
ATOM 3699 C CA . SER A 1 480 ? 1.492 13.224 16.127 1.00 90.00 480 SER A CA 1
ATOM 3700 C C . SER A 1 480 ? 0.966 12.213 15.115 1.00 90.00 480 SER A C 1
ATOM 3702 O O . SER A 1 480 ? 0.037 11.456 15.412 1.00 90.00 480 SER A O 1
ATOM 3704 N N . TRP A 1 481 ? 1.568 12.189 13.922 1.00 88.06 481 TRP A N 1
ATOM 3705 C CA . TRP A 1 481 ? 1.143 11.309 12.833 1.00 88.06 481 TRP A CA 1
ATOM 3706 C C . TRP A 1 481 ? -0.380 11.425 12.609 1.00 88.06 481 TRP A C 1
ATOM 3708 O O . TRP A 1 481 ? -0.897 12.535 12.566 1.00 88.06 481 TRP A O 1
ATOM 3718 N N . ARG A 1 482 ? -1.133 10.327 12.517 1.00 85.62 482 ARG A N 1
ATOM 3719 C CA . ARG A 1 482 ? -2.596 10.365 12.321 1.00 85.62 482 ARG A CA 1
ATOM 3720 C C . ARG A 1 482 ? -3.403 10.820 13.546 1.00 85.62 482 ARG A C 1
ATOM 3722 O O . ARG A 1 482 ? -4.623 10.884 13.467 1.00 85.62 482 ARG A O 1
ATOM 3729 N N . GLY A 1 483 ? -2.768 11.080 14.690 1.00 89.94 483 GLY A N 1
ATOM 3730 C CA . GLY A 1 483 ? -3.382 11.630 15.906 1.00 89.94 483 GLY A CA 1
ATOM 3731 C C . GLY A 1 483 ? -4.339 10.708 16.677 1.00 89.94 483 GLY A C 1
ATOM 3732 O O . GLY A 1 483 ? -4.555 10.913 17.872 1.00 89.94 483 GLY A O 1
ATOM 3733 N N . HIS A 1 484 ? -4.887 9.666 16.046 1.00 93.50 484 HIS A N 1
ATOM 3734 C CA . HIS A 1 484 ? -5.906 8.807 16.652 1.00 93.50 484 HIS A CA 1
ATOM 3735 C C . HIS A 1 484 ? -5.435 8.087 17.921 1.00 93.50 484 HIS A C 1
ATOM 3737 O O . HIS A 1 484 ? -6.198 7.978 18.877 1.00 93.50 484 HIS A O 1
ATOM 3743 N N . ALA A 1 485 ? -4.176 7.640 17.962 1.00 92.25 485 ALA A N 1
ATOM 3744 C CA . ALA A 1 485 ? -3.628 6.897 19.096 1.00 92.25 485 ALA A CA 1
ATOM 3745 C C . ALA A 1 485 ? -3.581 7.743 20.379 1.00 92.25 485 ALA A C 1
ATOM 3747 O O . ALA A 1 485 ? -3.614 7.197 21.478 1.00 92.25 485 ALA A O 1
ATOM 3748 N N . GLN A 1 486 ? -3.517 9.073 20.246 1.00 95.56 486 GLN A N 1
ATOM 3749 C CA . GLN A 1 486 ? -3.547 10.007 21.370 1.00 95.56 486 GLN A CA 1
ATOM 3750 C C . GLN A 1 486 ? -4.948 10.575 21.616 1.00 95.56 486 GLN A C 1
ATOM 3752 O O . GLN A 1 486 ? -5.325 10.797 22.762 1.00 95.56 486 GLN A O 1
ATOM 3757 N N . ALA A 1 487 ? -5.724 10.803 20.557 1.00 97.81 487 ALA A N 1
ATOM 3758 C CA . ALA A 1 487 ? -7.048 11.404 20.646 1.00 97.81 487 ALA A CA 1
ATOM 3759 C C . ALA A 1 487 ? -8.110 10.454 21.224 1.00 97.81 487 ALA A C 1
ATOM 3761 O O . ALA A 1 487 ? -8.849 10.852 22.124 1.00 97.81 487 ALA A O 1
ATOM 3762 N N . LYS A 1 488 ? -8.146 9.193 20.765 1.00 98.19 488 LYS A N 1
ATOM 3763 C CA . LYS A 1 488 ? -9.098 8.165 21.223 1.00 98.19 488 LYS A CA 1
ATOM 3764 C C . LYS A 1 488 ? -9.085 7.962 22.749 1.00 98.19 488 LYS A C 1
ATOM 3766 O O . LYS A 1 488 ? -10.158 8.061 23.343 1.00 98.19 488 LYS A O 1
ATOM 3771 N N . PRO A 1 489 ? -7.930 7.744 23.416 1.00 98.12 489 PRO A N 1
ATOM 3772 C CA . PRO A 1 489 ? -7.919 7.535 24.863 1.00 98.12 489 PRO A CA 1
ATOM 3773 C C . PRO A 1 489 ? -8.300 8.789 25.656 1.00 98.12 489 PRO A C 1
ATOM 3775 O O . PRO A 1 489 ? -8.931 8.660 26.698 1.00 98.12 489 PRO A O 1
ATOM 3778 N N . VAL A 1 490 ? -7.974 9.998 25.175 1.00 98.44 490 VAL A N 1
ATOM 3779 C CA . VAL A 1 490 ? -8.390 11.248 25.841 1.00 98.44 490 VAL A CA 1
ATOM 3780 C C . VAL A 1 490 ? -9.907 11.429 25.751 1.00 98.44 490 VAL A C 1
ATOM 3782 O O . VAL A 1 490 ? -10.527 11.734 26.764 1.00 98.44 490 VAL A O 1
ATOM 3785 N N . ALA A 1 491 ? -10.510 11.188 24.580 1.00 98.56 491 ALA A N 1
ATOM 3786 C CA . ALA A 1 491 ? -11.963 11.257 24.404 1.00 98.56 491 ALA A CA 1
ATOM 3787 C C . ALA A 1 491 ? -12.696 10.240 25.288 1.00 98.56 491 ALA A C 1
ATOM 3789 O O . ALA A 1 491 ? -13.611 10.605 26.019 1.00 98.56 491 ALA A O 1
ATOM 3790 N N . MET A 1 492 ? -12.245 8.983 25.269 1.00 98.56 492 MET A N 1
ATOM 3791 C CA . MET A 1 492 ? -12.826 7.910 26.076 1.00 98.56 492 MET A CA 1
ATOM 3792 C C . MET A 1 492 ? -12.685 8.189 27.580 1.00 98.56 492 MET A C 1
ATOM 3794 O O . MET A 1 492 ? -13.656 8.052 28.312 1.00 98.56 492 MET A O 1
ATOM 3798 N N . ALA A 1 493 ? -11.509 8.623 28.049 1.00 98.44 493 ALA A N 1
ATOM 3799 C CA . ALA A 1 493 ? -11.277 8.936 29.460 1.00 98.44 493 ALA A CA 1
ATOM 3800 C C . ALA A 1 493 ? -12.111 10.129 29.945 1.00 98.44 493 ALA A C 1
ATOM 3802 O O . ALA A 1 493 ? -12.685 10.070 31.031 1.00 98.44 493 ALA A O 1
ATOM 3803 N N . TYR A 1 494 ? -12.172 11.202 29.152 1.00 98.69 494 TYR A N 1
ATOM 3804 C CA . TYR A 1 494 ? -12.963 12.386 29.477 1.00 98.69 494 TYR A CA 1
ATOM 3805 C C . TYR A 1 494 ? -14.451 12.049 29.583 1.00 98.69 494 TYR A C 1
ATOM 3807 O O . TYR A 1 494 ? -15.092 12.415 30.562 1.00 98.69 494 TYR A O 1
ATOM 3815 N N . ASP A 1 495 ? -14.977 11.312 28.602 1.00 98.62 495 ASP A N 1
ATOM 3816 C CA . ASP A 1 495 ? -16.402 11.011 28.499 1.00 98.62 495 ASP A CA 1
ATOM 3817 C C . ASP A 1 495 ? -16.865 9.935 29.492 1.00 98.62 495 ASP A C 1
ATOM 3819 O O . ASP A 1 495 ? -17.885 10.102 30.154 1.00 98.62 495 ASP A O 1
ATOM 3823 N N . TRP A 1 496 ? -16.124 8.833 29.639 1.00 98.50 496 TRP A N 1
ATOM 3824 C CA . TRP A 1 496 ? -16.536 7.728 30.513 1.00 98.50 496 TRP A CA 1
ATOM 3825 C C . TRP A 1 496 ? -16.342 8.033 31.994 1.00 98.50 496 TRP A C 1
ATOM 3827 O O . TRP A 1 496 ? -17.156 7.624 32.818 1.00 98.50 496 TRP A O 1
ATOM 3837 N N . LEU A 1 497 ? -15.259 8.727 32.346 1.00 98.38 497 LEU A N 1
ATOM 3838 C CA . LEU A 1 497 ? -14.904 9.013 33.739 1.00 98.38 497 LEU A CA 1
ATOM 3839 C C . LEU A 1 497 ? -15.271 10.447 34.138 1.00 98.38 497 LEU A C 1
ATOM 3841 O O . LEU A 1 497 ? -14.753 10.945 35.133 1.00 98.38 497 LEU A O 1
ATOM 3845 N N . TYR A 1 498 ? -16.156 11.104 33.378 1.00 97.94 498 TYR A N 1
ATOM 3846 C CA . TYR A 1 498 ? -16.509 12.518 33.532 1.00 97.94 498 TYR A CA 1
ATOM 3847 C C . TYR A 1 498 ? -16.763 12.914 34.991 1.00 97.94 498 TYR A C 1
ATOM 3849 O O . TYR A 1 498 ? -16.119 13.832 35.504 1.00 97.94 498 TYR A O 1
ATOM 3857 N N . ASP A 1 499 ? -17.627 12.161 35.677 1.00 96.38 499 ASP A N 1
ATOM 3858 C CA . ASP A 1 499 ? -18.037 12.409 37.064 1.00 96.38 499 ASP A CA 1
ATOM 3859 C C . ASP A 1 499 ? -16.972 12.042 38.107 1.00 96.38 499 ASP A C 1
ATOM 3861 O O . ASP A 1 499 ? -17.083 12.450 39.259 1.00 96.38 499 ASP A O 1
ATOM 3865 N N . GLN A 1 500 ? -15.932 11.298 37.719 1.00 97.88 500 GLN A N 1
ATOM 3866 C CA . GLN A 1 500 ? -14.837 10.906 38.610 1.00 97.88 500 GLN A CA 1
ATOM 3867 C C . GLN A 1 500 ? -13.664 11.900 38.584 1.00 97.88 500 GLN A C 1
ATOM 3869 O O . GLN A 1 500 ? -12.846 11.902 39.502 1.00 97.88 500 GLN A O 1
ATOM 3874 N N . TRP A 1 501 ? -13.559 12.741 37.549 1.00 98.00 501 TRP A N 1
ATOM 3875 C CA . TRP A 1 501 ? -12.508 13.756 37.444 1.00 98.00 501 TRP A CA 1
ATOM 3876 C C . TRP A 1 501 ? -12.759 14.944 38.372 1.00 98.00 501 TRP A C 1
ATOM 3878 O O . TRP A 1 501 ? -13.881 15.455 38.441 1.00 98.00 501 TRP A O 1
ATOM 3888 N N . SER A 1 502 ? -11.693 15.465 38.989 1.00 98.00 502 SER A N 1
ATOM 3889 C CA . SER A 1 502 ? -11.762 16.761 39.666 1.00 98.00 502 SER A CA 1
ATOM 3890 C C . SER A 1 502 ? -12.083 17.886 38.669 1.00 98.00 502 SER A C 1
ATOM 3892 O O . SER A 1 502 ? -11.801 17.751 37.469 1.00 98.00 502 SER A O 1
ATOM 3894 N N . PRO A 1 503 ? -12.631 19.029 39.121 1.00 97.94 503 PRO A N 1
ATOM 3895 C CA . PRO A 1 503 ? -12.869 20.177 38.247 1.00 97.94 503 PRO A CA 1
ATOM 3896 C C . PRO A 1 503 ? -11.617 20.609 37.463 1.00 97.94 503 PRO A C 1
ATOM 3898 O O . PRO A 1 503 ? -11.711 20.942 36.282 1.00 97.94 503 PRO A O 1
ATOM 3901 N N . GLU A 1 504 ? -10.436 20.562 38.082 1.00 97.56 504 GLU A N 1
ATOM 3902 C CA . GLU A 1 504 ? -9.144 20.911 37.481 1.00 97.56 504 GLU A CA 1
ATOM 3903 C C . GLU A 1 504 ? -8.744 19.911 36.392 1.00 97.56 504 GLU A C 1
ATOM 3905 O O . GLU A 1 504 ? -8.429 20.314 35.268 1.00 97.56 504 GLU A O 1
ATOM 3910 N N . GLN A 1 505 ? -8.796 18.612 36.702 1.00 98.44 505 GLN A N 1
ATOM 3911 C CA . GLN A 1 505 ? -8.477 17.545 35.752 1.00 98.44 505 GLN A CA 1
ATOM 3912 C C . GLN A 1 505 ? -9.437 17.582 34.560 1.00 98.44 505 GLN A C 1
ATOM 3914 O O . GLN A 1 505 ? -9.007 17.487 33.409 1.00 98.44 505 GLN A O 1
ATOM 3919 N N . ARG A 1 506 ? -10.734 17.800 34.816 1.00 98.12 506 ARG A N 1
ATOM 3920 C CA . ARG A 1 506 ? -11.761 17.922 33.779 1.00 98.12 506 ARG A CA 1
ATOM 3921 C C . ARG A 1 506 ? -11.487 19.113 32.860 1.00 98.12 506 ARG A C 1
ATOM 3923 O O . ARG A 1 506 ? -11.569 18.959 31.644 1.00 98.12 506 ARG A O 1
ATOM 3930 N N . ARG A 1 507 ? -11.101 20.279 33.398 1.00 97.94 507 ARG A N 1
ATOM 3931 C CA . ARG A 1 507 ? -10.693 21.441 32.581 1.00 97.94 507 ARG A CA 1
ATOM 3932 C C . ARG A 1 507 ? -9.471 21.125 31.712 1.00 97.94 507 ARG A C 1
ATOM 3934 O O . ARG A 1 507 ? -9.494 21.426 30.520 1.00 97.94 507 ARG A O 1
ATOM 3941 N N . GLY A 1 508 ? -8.440 20.493 32.278 1.00 97.94 508 GLY A N 1
ATOM 3942 C CA . GLY A 1 508 ? -7.224 20.122 31.545 1.00 97.94 508 GLY A CA 1
ATOM 3943 C C . GLY A 1 508 ? -7.476 19.104 30.428 1.00 97.94 508 GLY A C 1
ATOM 3944 O O . GLY A 1 508 ? -7.015 19.286 29.300 1.00 97.94 508 GLY A O 1
ATOM 3945 N N . LEU A 1 509 ? -8.265 18.062 30.708 1.00 98.44 509 LEU A N 1
ATOM 3946 C CA . LEU A 1 509 ? -8.658 17.060 29.714 1.00 98.44 509 LEU A CA 1
ATOM 3947 C C . LEU A 1 509 ? -9.538 17.659 28.616 1.00 98.44 509 LEU A C 1
ATOM 3949 O O . LEU A 1 509 ? -9.346 17.317 27.453 1.00 98.44 509 LEU A O 1
ATOM 3953 N N . ARG A 1 510 ? -10.453 18.576 28.954 1.00 98.19 510 ARG A N 1
ATOM 3954 C CA . ARG A 1 510 ? -11.287 19.282 27.973 1.00 98.19 510 ARG A CA 1
ATOM 3955 C C . ARG A 1 510 ? -10.454 20.121 27.010 1.00 98.19 510 ARG A C 1
ATOM 3957 O O . ARG A 1 510 ? -10.657 20.041 25.801 1.00 98.19 510 ARG A O 1
ATOM 3964 N N . ASP A 1 511 ? -9.482 20.875 27.521 1.00 97.69 511 ASP A N 1
ATOM 3965 C CA . ASP A 1 511 ? -8.575 21.637 26.660 1.00 97.69 511 ASP A CA 1
ATOM 3966 C C . ASP A 1 511 ? -7.753 20.713 25.753 1.00 97.69 511 ASP A C 1
ATOM 3968 O O . ASP A 1 511 ? -7.634 20.926 24.543 1.00 97.69 511 ASP A O 1
ATOM 3972 N N . ARG A 1 512 ? -7.261 19.606 26.316 1.00 97.06 512 ARG A N 1
ATOM 3973 C CA . ARG A 1 512 ? -6.552 18.586 25.547 1.00 97.06 512 ARG A CA 1
ATOM 3974 C C . ARG A 1 512 ? -7.422 17.961 24.458 1.00 97.06 512 ARG A C 1
ATOM 3976 O O . ARG A 1 512 ? -6.932 17.720 23.354 1.00 97.06 512 ARG A O 1
ATOM 3983 N N . LEU A 1 513 ? -8.689 17.701 24.761 1.00 97.19 513 LEU A N 1
ATOM 3984 C CA . LEU A 1 513 ? -9.672 17.147 23.840 1.00 97.19 513 LEU A CA 1
ATOM 3985 C C . LEU A 1 513 ? -9.916 18.090 22.656 1.00 97.19 513 LEU A C 1
ATOM 3987 O O . LEU A 1 513 ? -9.859 17.644 21.510 1.00 97.19 513 LEU A O 1
ATOM 3991 N N . ALA A 1 514 ? -10.085 19.388 22.923 1.00 98.06 514 ALA A N 1
ATOM 3992 C CA . ALA A 1 514 ? -10.213 20.418 21.894 1.00 98.06 514 ALA A CA 1
ATOM 3993 C C . ALA A 1 514 ? -8.975 20.495 20.990 1.00 98.06 514 ALA A C 1
ATOM 3995 O O . ALA A 1 514 ? -9.098 20.450 19.766 1.00 98.06 514 ALA A O 1
ATOM 3996 N N . ASN A 1 515 ? -7.775 20.516 21.575 1.00 97.50 515 ASN A N 1
ATOM 3997 C CA . ASN A 1 515 ? -6.523 20.531 20.811 1.00 97.50 515 ASN A CA 1
ATOM 3998 C C . ASN A 1 515 ? -6.365 19.278 19.932 1.00 97.50 515 ASN A C 1
ATOM 4000 O O . ASN A 1 515 ? -5.917 19.365 18.787 1.00 97.50 515 ASN A O 1
ATOM 4004 N N . ASN A 1 516 ? -6.766 18.109 20.442 1.00 98.06 516 ASN A N 1
ATOM 4005 C CA . ASN A 1 516 ? -6.751 16.869 19.674 1.00 98.06 516 ASN A CA 1
ATOM 4006 C C . ASN A 1 516 ? -7.747 16.910 18.497 1.00 98.06 516 ASN A C 1
ATOM 4008 O O . ASN A 1 516 ? -7.387 16.502 17.393 1.00 98.06 516 ASN A O 1
ATOM 4012 N N . ALA A 1 517 ? -8.965 17.420 18.709 1.00 98.19 517 ALA A N 1
ATOM 4013 C CA . ALA A 1 517 ? -9.972 17.556 17.656 1.00 98.19 517 ALA A CA 1
ATOM 4014 C C . ALA A 1 517 ? -9.503 18.507 16.543 1.00 98.19 517 ALA A C 1
ATOM 4016 O O . ALA A 1 517 ? -9.529 18.144 15.369 1.00 98.19 517 ALA A O 1
ATOM 4017 N N . LEU A 1 518 ? -8.982 19.683 16.905 1.00 97.50 518 LEU A N 1
ATOM 4018 C CA . LEU A 1 518 ? -8.459 20.661 15.945 1.00 97.50 518 LEU A CA 1
ATOM 4019 C C . LEU A 1 518 ? -7.276 20.107 15.138 1.00 97.50 518 LEU A C 1
ATOM 4021 O O . LEU A 1 518 ? -7.189 20.343 13.933 1.00 97.50 518 LEU A O 1
ATOM 4025 N N . TYR A 1 519 ? -6.396 19.318 15.762 1.00 97.31 519 TYR A N 1
ATOM 4026 C CA . TYR A 1 519 ? -5.324 18.618 15.050 1.00 97.31 519 TYR A CA 1
ATOM 4027 C C . TYR A 1 519 ? -5.868 17.623 14.016 1.00 97.31 519 TYR A C 1
ATOM 4029 O O . TYR A 1 519 ? -5.363 17.562 12.895 1.00 97.31 519 TYR A O 1
ATOM 4037 N N . LEU A 1 520 ? -6.884 16.833 14.379 1.00 97.94 520 LEU A N 1
ATOM 4038 C CA . LEU A 1 520 ? -7.501 15.857 13.477 1.00 97.94 520 LEU A CA 1
ATOM 4039 C C . LEU A 1 520 ? -8.203 16.545 12.302 1.00 97.94 520 LEU A C 1
ATOM 4041 O O . LEU A 1 520 ? -8.024 16.118 11.163 1.00 97.94 520 LEU A O 1
ATOM 4045 N N . ILE A 1 521 ? -8.923 17.639 12.558 1.00 97.62 521 ILE A N 1
ATOM 4046 C CA . ILE A 1 521 ? -9.533 18.472 11.514 1.00 97.62 521 ILE A CA 1
ATOM 4047 C C . ILE A 1 521 ? -8.455 19.025 10.581 1.00 97.62 521 ILE A C 1
ATOM 4049 O O . ILE A 1 521 ? -8.573 18.891 9.369 1.00 97.62 521 ILE A O 1
ATOM 4053 N N . ASP A 1 522 ? -7.376 19.601 11.117 1.00 94.69 522 ASP A N 1
ATOM 4054 C CA . ASP A 1 522 ? -6.266 20.129 10.317 1.00 94.69 522 ASP A CA 1
ATOM 4055 C C . ASP A 1 522 ? -5.628 19.054 9.423 1.00 94.69 522 ASP A C 1
ATOM 4057 O O . ASP A 1 522 ? -5.304 19.307 8.259 1.00 94.69 522 ASP A O 1
ATOM 4061 N N . ARG A 1 523 ? -5.496 17.830 9.947 1.00 91.88 523 ARG A N 1
ATOM 4062 C CA . ARG A 1 523 ? -5.011 16.668 9.197 1.00 91.88 523 ARG A CA 1
ATOM 4063 C C . ARG A 1 523 ? -5.952 16.276 8.062 1.00 91.88 523 ARG A C 1
ATOM 4065 O O . ARG A 1 523 ? -5.497 16.192 6.924 1.00 91.88 523 ARG A O 1
ATOM 4072 N N . ILE A 1 524 ? -7.234 16.075 8.370 1.00 94.56 524 ILE A N 1
ATOM 4073 C CA . ILE A 1 524 ? -8.270 15.683 7.402 1.00 94.56 524 ILE A CA 1
ATOM 4074 C C . ILE A 1 524 ? -8.423 16.749 6.317 1.00 94.56 524 ILE A C 1
ATOM 4076 O O . ILE A 1 524 ? -8.486 16.421 5.140 1.00 94.56 524 ILE A O 1
ATOM 4080 N N . ARG A 1 525 ? -8.443 18.024 6.705 1.00 92.44 525 ARG A N 1
ATOM 4081 C CA . ARG A 1 525 ? -8.731 19.147 5.815 1.00 92.44 525 ARG A CA 1
ATOM 4082 C C . ARG A 1 525 ? -7.528 19.610 5.004 1.00 92.44 525 ARG A C 1
ATOM 4084 O O . ARG A 1 525 ? -7.653 19.746 3.796 1.00 92.44 525 ARG A O 1
ATOM 4091 N N . ARG A 1 526 ? -6.413 19.945 5.666 1.00 84.56 526 ARG A N 1
ATOM 4092 C CA . ARG A 1 526 ? -5.305 20.705 5.057 1.00 84.56 526 ARG A CA 1
ATOM 4093 C C . ARG A 1 526 ? -4.073 19.865 4.777 1.00 84.56 526 ARG A C 1
ATOM 4095 O O . ARG A 1 526 ? -3.497 19.997 3.709 1.00 84.56 526 ARG A O 1
ATOM 4102 N N . LYS A 1 527 ? -3.634 19.046 5.738 1.00 79.81 527 LYS A N 1
ATOM 4103 C CA . LYS A 1 527 ? -2.345 18.346 5.606 1.00 79.81 527 LYS A CA 1
ATOM 4104 C C . LYS A 1 527 ? -2.400 17.146 4.670 1.00 79.81 527 LYS A C 1
ATOM 4106 O O . LYS A 1 527 ? -1.417 16.895 3.992 1.00 79.81 527 LYS A O 1
ATOM 4111 N N . GLU A 1 528 ? -3.493 16.384 4.692 1.00 82.56 528 GLU A N 1
ATOM 4112 C CA . GLU A 1 528 ? -3.588 15.125 3.937 1.00 82.56 528 GLU A CA 1
ATOM 4113 C C . GLU A 1 528 ? -4.844 15.015 3.066 1.00 82.56 528 GLU A C 1
ATOM 4115 O O . GLU A 1 528 ? -4.971 14.023 2.356 1.00 82.56 528 GLU A O 1
ATOM 4120 N N . ARG A 1 529 ? -5.764 15.997 3.119 1.00 90.00 529 ARG A N 1
ATOM 4121 C CA . ARG A 1 529 ? -7.019 16.015 2.340 1.00 90.00 529 ARG A CA 1
ATOM 4122 C C . ARG A 1 529 ? -7.699 14.633 2.339 1.00 90.00 529 ARG A C 1
ATOM 4124 O O . ARG A 1 529 ? -7.938 14.031 1.294 1.00 90.00 529 ARG A O 1
ATOM 4131 N N . LEU A 1 530 ? -7.919 14.082 3.537 1.00 92.12 530 LEU A N 1
ATOM 4132 C CA . LEU A 1 530 ? -8.342 12.691 3.699 1.00 92.12 530 LEU A CA 1
ATOM 4133 C C . LEU A 1 530 ? -9.726 12.485 3.075 1.00 92.12 530 LEU A C 1
ATOM 4135 O O . LEU A 1 530 ? -10.671 13.214 3.372 1.00 92.12 530 LEU A O 1
ATOM 4139 N N . SER A 1 531 ? -9.821 11.481 2.209 1.00 94.69 531 SER A N 1
ATOM 4140 C CA . SER A 1 531 ? -11.006 11.172 1.410 1.00 94.69 531 SER A CA 1
ATOM 4141 C C . SER A 1 531 ? -11.778 9.977 1.989 1.00 94.69 531 SER A C 1
ATOM 4143 O O . SER A 1 531 ? -11.141 9.001 2.399 1.00 94.69 531 SER A O 1
ATOM 4145 N N . PRO A 1 532 ? -13.125 9.988 1.953 1.00 96.62 532 PRO A N 1
ATOM 4146 C CA . PRO A 1 532 ? -13.954 8.817 2.252 1.00 96.62 532 PRO A CA 1
ATOM 4147 C C . PRO A 1 532 ? -13.766 7.620 1.304 1.00 96.62 532 PRO A C 1
ATOM 4149 O O . PRO A 1 532 ? -14.217 6.523 1.607 1.00 96.62 532 PRO A O 1
ATOM 4152 N N . TYR A 1 533 ? -13.076 7.788 0.177 1.00 95.31 533 TYR A N 1
ATOM 4153 C CA . TYR A 1 533 ? -12.720 6.688 -0.724 1.00 95.31 533 TYR A CA 1
ATOM 4154 C C . TYR A 1 533 ? -11.358 6.052 -0.391 1.00 95.31 533 TYR A C 1
ATOM 4156 O O . TYR A 1 533 ? -10.895 5.173 -1.113 1.00 95.31 533 TYR A O 1
ATOM 4164 N N . ASN A 1 534 ? -10.677 6.499 0.670 1.00 92.88 534 ASN A N 1
ATOM 4165 C CA . ASN A 1 534 ? -9.304 6.104 0.979 1.00 92.88 534 ASN A CA 1
ATOM 4166 C C . ASN A 1 534 ? -9.176 5.530 2.401 1.00 92.88 534 ASN A C 1
ATOM 4168 O O . ASN A 1 534 ? -9.520 6.185 3.390 1.00 92.88 534 ASN A O 1
ATOM 4172 N N . VAL A 1 535 ? -8.567 4.347 2.518 1.00 91.12 535 VAL A N 1
ATOM 4173 C CA . VAL A 1 535 ? -8.262 3.657 3.778 1.00 91.12 535 VAL A CA 1
ATOM 4174 C C . VAL A 1 535 ? -7.589 4.532 4.834 1.00 91.12 535 VAL A C 1
ATOM 4176 O O . VAL A 1 535 ? -7.799 4.321 6.030 1.00 91.12 535 VAL A O 1
ATOM 4179 N N . TYR A 1 536 ? -6.790 5.530 4.442 1.00 90.19 536 TYR A N 1
ATOM 4180 C CA . TYR A 1 536 ? -6.117 6.417 5.393 1.00 90.19 536 TYR A CA 1
ATOM 4181 C C . TYR A 1 536 ? -7.100 7.106 6.345 1.00 90.19 536 TYR A C 1
ATOM 4183 O O . TYR A 1 536 ? -6.754 7.299 7.513 1.00 90.19 536 TYR A O 1
ATOM 4191 N N . LEU A 1 537 ? -8.318 7.415 5.887 1.00 95.31 537 LEU A N 1
ATOM 4192 C CA . LEU A 1 537 ? -9.365 7.999 6.721 1.00 95.31 537 LEU A CA 1
ATOM 4193 C C . LEU A 1 537 ? -9.869 7.027 7.796 1.00 95.31 537 LEU A C 1
ATOM 4195 O O . LEU A 1 537 ? -10.061 7.418 8.951 1.00 95.31 537 LEU A O 1
ATOM 4199 N N . TYR A 1 538 ? -10.066 5.765 7.409 1.00 95.62 538 TYR A N 1
ATOM 4200 C CA . TYR A 1 538 ? -10.645 4.715 8.252 1.00 95.62 538 TYR A CA 1
ATOM 4201 C C . TYR A 1 538 ? -9.620 3.995 9.115 1.00 95.62 538 TYR A C 1
ATOM 4203 O O . TYR A 1 538 ? -9.993 3.309 10.066 1.00 95.62 538 TYR A O 1
ATOM 4211 N N . ASN A 1 539 ? -8.329 4.229 8.883 1.00 91.25 539 ASN A N 1
ATOM 4212 C CA . ASN A 1 539 ? -7.254 3.815 9.780 1.00 91.25 539 ASN A CA 1
ATOM 4213 C C . ASN A 1 539 ? -7.160 4.730 11.025 1.00 91.25 539 ASN A C 1
ATOM 4215 O O . ASN A 1 539 ? -6.088 5.183 11.437 1.00 91.25 539 ASN A O 1
ATOM 4219 N N . SER A 1 540 ? -8.337 4.997 11.599 1.00 94.81 540 SER A N 1
ATOM 4220 C CA . SER A 1 540 ? -8.675 5.699 12.834 1.00 94.81 540 SER A CA 1
ATOM 4221 C C . SER A 1 540 ? -8.756 7.242 12.895 1.00 94.81 540 SER A C 1
ATOM 4223 O O . SER A 1 540 ? -9.274 7.698 13.919 1.00 94.81 540 SER A O 1
ATOM 4225 N N . PRO A 1 541 ? -8.353 8.086 11.913 1.00 96.75 541 PRO A N 1
ATOM 4226 C CA . PRO A 1 541 ? -8.627 9.526 11.977 1.00 96.75 541 PRO A CA 1
ATOM 4227 C C . PRO A 1 541 ? -10.101 9.890 12.174 1.00 96.75 541 PRO A C 1
ATOM 4229 O O . PRO A 1 541 ? -10.398 10.685 13.065 1.00 96.75 541 PRO A O 1
ATOM 4232 N N . LEU A 1 542 ? -11.022 9.307 11.396 1.00 98.38 542 LEU A N 1
ATOM 4233 C CA . LEU A 1 542 ? -12.443 9.664 11.481 1.00 98.38 542 LEU A CA 1
ATOM 4234 C C . LEU A 1 542 ? -13.077 9.182 12.789 1.00 98.38 542 LEU A C 1
ATOM 4236 O O . LEU A 1 542 ? -13.806 9.931 13.432 1.00 98.38 542 LEU A O 1
ATOM 4240 N N . GLN A 1 543 ? -12.745 7.967 13.234 1.00 98.31 543 GLN A N 1
ATOM 4241 C CA . GLN A 1 543 ? -13.205 7.428 14.516 1.00 98.31 543 GLN A CA 1
ATOM 4242 C C . GLN A 1 543 ? -12.722 8.295 15.683 1.00 98.31 543 GLN A C 1
ATOM 4244 O O . GLN A 1 543 ? -13.474 8.564 16.617 1.00 98.31 543 GLN A O 1
ATOM 4249 N N . ALA A 1 544 ? -11.473 8.765 15.621 1.00 98.44 544 ALA A N 1
ATOM 4250 C CA . ALA A 1 544 ? -10.929 9.672 16.619 1.00 98.44 544 ALA A CA 1
ATOM 4251 C C . ALA A 1 544 ? -11.614 11.042 16.579 1.00 98.44 544 ALA A C 1
ATOM 4253 O O . ALA A 1 544 ? -11.996 11.545 17.633 1.00 98.44 544 ALA A O 1
ATOM 4254 N N . LEU A 1 545 ? -11.814 11.624 15.390 1.00 98.69 545 LEU A N 1
ATOM 4255 C CA . LEU A 1 545 ? -12.499 12.909 15.249 1.00 98.69 545 LEU A CA 1
ATOM 4256 C C . LEU A 1 545 ? -13.915 12.812 15.815 1.00 98.69 545 LEU A C 1
ATOM 4258 O O . LEU A 1 545 ? -14.281 13.630 16.653 1.00 98.69 545 LEU A O 1
ATOM 4262 N N . MET A 1 546 ? -14.658 11.769 15.441 1.00 98.81 546 MET A N 1
ATOM 4263 C CA . MET A 1 546 ? -16.013 11.530 15.925 1.00 98.81 546 MET A CA 1
ATOM 4264 C C . MET A 1 546 ? -16.069 11.439 17.448 1.00 98.81 546 MET A C 1
ATOM 4266 O O . MET A 1 546 ? -16.847 12.154 18.077 1.00 98.81 546 MET A O 1
ATOM 4270 N N . ALA A 1 547 ? -15.189 10.636 18.051 1.00 98.81 547 ALA A N 1
ATOM 4271 C CA . ALA A 1 547 ? -15.131 10.506 19.500 1.00 98.81 547 ALA A CA 1
ATOM 4272 C C . ALA A 1 547 ? -14.789 11.834 20.192 1.00 98.81 547 ALA A C 1
ATOM 4274 O O . ALA A 1 547 ? -15.432 12.202 21.173 1.00 98.81 547 ALA A O 1
ATOM 4275 N N . THR A 1 548 ? -13.797 12.573 19.677 1.00 98.56 548 THR A N 1
ATOM 4276 C CA . THR A 1 548 ? -13.390 13.855 20.272 1.00 98.56 548 THR A CA 1
ATOM 4277 C C . THR A 1 548 ? -14.462 14.932 20.151 1.00 98.56 548 THR A C 1
ATOM 4279 O O . THR A 1 548 ? -14.725 15.632 21.123 1.00 98.56 548 THR A O 1
ATOM 4282 N N . ALA A 1 549 ? -15.118 15.036 18.996 1.00 98.56 549 ALA A N 1
ATOM 4283 C CA . ALA A 1 549 ? -16.169 16.010 18.747 1.00 98.56 549 ALA A CA 1
ATOM 4284 C C . ALA A 1 549 ? -17.412 15.733 19.605 1.00 98.56 549 ALA A C 1
ATOM 4286 O O . ALA A 1 549 ? -17.914 16.650 20.248 1.00 98.56 549 ALA A O 1
ATOM 4287 N N . ILE A 1 550 ? -17.866 14.475 19.687 1.00 98.69 550 ILE A N 1
ATOM 4288 C CA . ILE A 1 550 ? -19.002 14.081 20.539 1.00 98.69 550 ILE A CA 1
ATOM 4289 C C . ILE A 1 550 ? -18.714 14.379 22.015 1.00 98.69 550 ILE A C 1
ATOM 4291 O O . ILE A 1 550 ? -19.557 14.950 22.711 1.00 98.69 550 ILE A O 1
ATOM 4295 N N . ALA A 1 551 ? -17.520 14.022 22.494 1.00 98.44 551 ALA A N 1
ATOM 4296 C CA . ALA A 1 551 ? -17.139 14.246 23.883 1.00 98.44 551 ALA A CA 1
ATOM 4297 C C . ALA A 1 551 ? -16.980 15.745 24.224 1.00 98.44 551 ALA A C 1
ATOM 4299 O O . ALA A 1 551 ? -17.229 16.129 25.359 1.00 98.44 551 ALA A O 1
ATOM 4300 N N . LEU A 1 552 ? -16.600 16.594 23.260 1.00 98.25 552 LEU A N 1
ATOM 4301 C CA . LEU A 1 552 ? -16.351 18.029 23.467 1.00 98.25 552 LEU A CA 1
ATOM 4302 C C . LEU A 1 552 ? -17.591 18.917 23.281 1.00 98.25 552 LEU A C 1
ATOM 4304 O O . LEU A 1 552 ? -17.666 20.003 23.858 1.00 98.25 552 LEU A O 1
ATOM 4308 N N . TYR A 1 553 ? -18.533 18.511 22.428 1.00 97.81 553 TYR A N 1
ATOM 4309 C CA . TYR A 1 553 ? -19.652 19.357 22.008 1.00 97.81 553 TYR A CA 1
ATOM 4310 C C . TYR A 1 553 ? -20.470 19.851 23.209 1.00 97.81 553 TYR A C 1
ATOM 4312 O O . TYR A 1 553 ? -20.827 19.068 24.081 1.00 97.81 553 TYR A O 1
ATOM 4320 N N . ARG A 1 554 ? -20.758 21.159 23.258 1.00 95.44 554 ARG A N 1
ATOM 4321 C CA . ARG A 1 554 ? -21.434 21.870 24.368 1.00 95.44 554 ARG A CA 1
ATOM 4322 C C . ARG A 1 554 ? -20.679 21.951 25.706 1.00 95.44 554 ARG A C 1
ATOM 4324 O O . ARG A 1 554 ? -21.146 22.667 26.586 1.00 95.44 554 ARG A O 1
ATOM 4331 N N . ASP A 1 555 ? -19.509 21.329 25.843 1.00 96.00 555 ASP A N 1
ATOM 4332 C CA . ASP A 1 555 ? -18.678 21.427 27.057 1.00 96.00 555 ASP A CA 1
ATOM 4333 C C . ASP A 1 555 ? -17.601 22.519 26.962 1.00 96.00 555 ASP A C 1
ATOM 4335 O O . ASP A 1 555 ? -17.111 23.003 27.988 1.00 96.00 555 ASP A O 1
ATOM 4339 N N . ASP A 1 556 ? -17.235 22.908 25.737 1.00 96.69 556 ASP A N 1
ATOM 4340 C CA . ASP A 1 556 ? -16.263 23.954 25.403 1.00 96.69 556 ASP A CA 1
ATOM 4341 C C . ASP A 1 556 ? -16.783 24.797 24.219 1.00 96.69 556 ASP A C 1
ATOM 4343 O O . ASP A 1 556 ? -17.364 24.223 23.290 1.00 96.69 556 ASP A O 1
ATOM 4347 N N . PRO A 1 557 ? -16.537 26.121 24.175 1.00 96.25 557 PRO A N 1
ATOM 4348 C CA . PRO A 1 557 ? -16.899 26.962 23.028 1.00 96.25 557 PRO A CA 1
ATOM 4349 C C . PRO A 1 557 ? -16.328 26.473 21.687 1.00 96.25 557 PRO A C 1
ATOM 4351 O O . PRO A 1 557 ? -16.988 26.587 20.657 1.00 96.25 557 PRO A O 1
ATOM 4354 N N . ARG A 1 558 ? -15.135 25.856 21.687 1.00 97.50 558 ARG A N 1
ATOM 4355 C CA . ARG A 1 558 ? -14.525 25.256 20.483 1.00 97.50 558 ARG A CA 1
ATOM 4356 C C . ARG A 1 558 ? -15.276 24.013 19.998 1.00 97.50 558 ARG A C 1
ATOM 4358 O O . ARG A 1 558 ? -15.106 23.604 18.852 1.00 97.50 558 ARG A O 1
ATOM 4365 N N . GLY A 1 559 ? -16.102 23.404 20.851 1.00 97.25 559 GLY A N 1
ATOM 4366 C CA . GLY A 1 559 ? -16.875 22.208 20.534 1.00 97.25 559 GLY A CA 1
ATOM 4367 C C . GLY A 1 559 ? -17.920 22.426 19.442 1.00 97.25 559 GLY A C 1
ATOM 4368 O O . GLY A 1 559 ? -18.153 21.507 18.663 1.00 97.25 559 GLY A O 1
ATOM 4369 N N . GLY A 1 560 ? -18.514 23.624 19.351 1.00 97.69 560 GLY A N 1
ATOM 4370 C CA . GLY A 1 560 ? -19.502 23.969 18.319 1.00 97.69 560 GLY A CA 1
ATOM 4371 C C . GLY A 1 560 ? -18.938 23.826 16.900 1.00 97.69 560 GLY A C 1
ATOM 4372 O O . GLY A 1 560 ? -19.357 22.917 16.184 1.00 97.69 560 GLY A O 1
ATOM 4373 N N . PRO A 1 561 ? -17.916 24.618 16.525 1.00 98.38 561 PRO A N 1
ATOM 4374 C CA . PRO A 1 561 ? -17.271 24.506 15.216 1.00 98.38 561 PRO A CA 1
ATOM 4375 C C . PRO A 1 561 ? -16.743 23.094 14.919 1.00 98.38 561 PRO A C 1
ATOM 4377 O O . PRO A 1 561 ? -16.942 22.567 13.825 1.00 98.38 561 PRO A O 1
ATOM 4380 N N . VAL A 1 562 ? -16.118 22.431 15.902 1.00 98.50 562 VAL A N 1
ATOM 4381 C CA . VAL A 1 562 ? -15.632 21.045 15.753 1.00 98.50 562 VAL A CA 1
ATOM 4382 C C . VAL A 1 562 ? -16.767 20.082 15.376 1.00 98.50 562 VAL A C 1
ATOM 4384 O O . VAL A 1 562 ? -16.581 19.225 14.510 1.00 98.50 562 VAL A O 1
ATOM 4387 N N . MET A 1 563 ? -17.941 20.219 15.999 1.00 98.44 563 MET A N 1
ATOM 4388 C CA . MET A 1 563 ? -19.116 19.410 15.676 1.00 98.44 563 MET A CA 1
ATOM 4389 C C . MET A 1 563 ? -19.708 19.772 14.312 1.00 98.44 563 MET A C 1
ATOM 4391 O O . MET A 1 563 ? -20.090 18.861 13.587 1.00 98.44 563 MET A O 1
ATOM 4395 N N . ASN A 1 564 ? -19.728 21.051 13.923 1.00 98.50 564 ASN A N 1
ATOM 4396 C CA . ASN A 1 564 ? -20.171 21.474 12.587 1.00 98.50 564 ASN A CA 1
ATOM 4397 C C . ASN A 1 564 ? -19.325 20.797 11.495 1.00 98.50 564 ASN A C 1
ATOM 4399 O O . ASN A 1 564 ? -19.865 20.231 10.543 1.00 98.50 564 ASN A O 1
ATOM 4403 N N . PHE A 1 565 ? -17.999 20.751 11.687 1.00 98.62 565 PHE A N 1
ATOM 4404 C CA . PHE A 1 565 ? -17.093 20.027 10.793 1.00 98.62 565 PHE A CA 1
ATOM 4405 C C . PHE A 1 565 ? -17.356 18.521 10.764 1.00 98.62 565 PHE A C 1
ATOM 4407 O O . PHE A 1 565 ? -17.456 17.944 9.681 1.00 98.62 565 PHE A O 1
ATOM 4414 N N . LEU A 1 566 ? -17.479 17.870 11.929 1.00 98.56 566 LEU A N 1
ATOM 4415 C CA . LEU A 1 566 ? -17.810 16.444 11.976 1.00 98.56 566 LEU A CA 1
ATOM 4416 C C . LEU A 1 566 ? -19.137 16.166 11.264 1.00 98.56 566 LEU A C 1
ATOM 4418 O O . LEU A 1 566 ? -19.208 15.214 10.494 1.00 98.56 566 LEU A O 1
ATOM 4422 N N . TYR A 1 567 ? -20.170 16.960 11.543 1.00 98.50 567 TYR A N 1
ATOM 4423 C CA . TYR A 1 567 ? -21.509 16.785 10.996 1.00 98.50 567 TYR A CA 1
ATOM 4424 C C . TYR A 1 567 ? -21.479 16.837 9.469 1.00 98.50 567 TYR A C 1
ATOM 4426 O O . TYR A 1 567 ? -21.946 15.896 8.831 1.00 98.50 567 TYR A O 1
ATOM 4434 N N . ASP A 1 568 ? -20.870 17.876 8.885 1.00 98.06 568 ASP A N 1
ATOM 4435 C CA . ASP A 1 568 ? -20.725 17.992 7.430 1.00 98.06 568 ASP A CA 1
ATOM 4436 C C . ASP A 1 568 ? -19.955 16.800 6.853 1.00 98.06 568 ASP A C 1
ATOM 4438 O O . ASP A 1 568 ? -20.424 16.101 5.952 1.00 98.06 568 ASP A O 1
ATOM 4442 N N . TYR A 1 569 ? -18.787 16.512 7.426 1.00 98.06 569 TYR A N 1
ATOM 4443 C CA . TYR A 1 569 ? -17.911 15.470 6.913 1.00 98.06 569 TYR A CA 1
ATOM 4444 C C . TYR A 1 569 ? -18.527 14.066 7.034 1.00 98.06 569 TYR A C 1
ATOM 4446 O O . TYR A 1 569 ? -18.335 13.222 6.157 1.00 98.06 569 TYR A O 1
ATOM 4454 N N . TRP A 1 570 ? -19.310 13.809 8.083 1.00 97.88 570 TRP A N 1
ATOM 4455 C CA . TRP A 1 570 ? -20.026 12.554 8.286 1.00 97.88 570 TRP A CA 1
ATOM 4456 C C . TRP A 1 570 ? -21.269 12.449 7.396 1.00 97.88 570 TRP A C 1
ATOM 4458 O O . TRP A 1 570 ? -21.353 11.542 6.568 1.00 97.88 570 TRP A O 1
ATOM 4468 N N . LYS A 1 571 ? -22.223 13.376 7.542 1.00 96.75 571 LYS A N 1
ATOM 4469 C CA . LYS A 1 571 ? -23.560 13.287 6.937 1.00 96.75 571 LYS A CA 1
ATOM 4470 C C . LYS A 1 571 ? -23.586 13.670 5.465 1.00 96.75 571 LYS A C 1
ATOM 4472 O O . LYS A 1 571 ? -24.294 13.021 4.701 1.00 96.75 571 LYS A O 1
ATOM 4477 N N . ASN A 1 572 ? -22.823 14.687 5.071 1.00 96.56 572 ASN A N 1
ATOM 4478 C CA . ASN A 1 572 ? -22.904 15.256 3.724 1.00 96.56 572 ASN A CA 1
ATOM 4479 C C . ASN A 1 572 ? -21.823 14.713 2.783 1.00 96.56 572 ASN A C 1
ATOM 4481 O O . ASN A 1 572 ? -21.957 14.841 1.570 1.00 96.56 572 ASN A O 1
ATOM 4485 N N . ARG A 1 573 ? -20.764 14.092 3.321 1.00 96.69 573 ARG A N 1
ATOM 4486 C CA . ARG A 1 573 ? -19.634 13.590 2.520 1.00 96.69 573 ARG A CA 1
ATOM 4487 C C . ARG A 1 573 ? -19.423 12.094 2.680 1.00 96.69 573 ARG A C 1
ATOM 4489 O O . ARG A 1 573 ? -19.586 11.353 1.719 1.00 96.69 573 ARG A O 1
ATOM 4496 N N . THR A 1 574 ? -19.126 11.630 3.892 1.00 97.88 574 THR A N 1
ATOM 4497 C CA . THR A 1 574 ? -18.778 10.220 4.134 1.00 97.88 574 THR A CA 1
ATOM 4498 C C . THR A 1 574 ? -19.952 9.278 3.877 1.00 97.88 574 THR A C 1
ATOM 4500 O O . THR A 1 574 ? -19.799 8.298 3.152 1.00 97.88 574 THR A O 1
ATOM 4503 N N . LEU A 1 575 ? -21.130 9.567 4.435 1.00 97.62 575 LEU A N 1
ATOM 4504 C CA . LEU A 1 575 ? -22.292 8.686 4.312 1.00 97.62 575 LEU A CA 1
ATOM 4505 C C . LEU A 1 575 ? -22.797 8.557 2.856 1.00 97.62 575 LEU A C 1
ATOM 4507 O O . LEU A 1 575 ? -23.048 7.433 2.423 1.00 97.62 575 LEU A O 1
ATOM 4511 N N . PRO A 1 576 ? -22.875 9.634 2.045 1.00 98.06 576 PRO A N 1
ATOM 4512 C CA . PRO A 1 576 ? -23.151 9.511 0.613 1.00 98.06 576 PRO A CA 1
ATOM 4513 C C . PRO A 1 576 ? -22.137 8.653 -0.151 1.00 98.06 576 PRO A C 1
ATOM 4515 O O . PRO A 1 576 ? -22.542 7.898 -1.032 1.00 98.06 576 PRO A O 1
ATOM 4518 N N . VAL A 1 577 ? -20.846 8.729 0.197 1.00 97.94 577 VAL A N 1
ATOM 4519 C CA . VAL A 1 577 ? -19.813 7.863 -0.394 1.00 97.94 577 VAL A CA 1
ATOM 4520 C C . VAL A 1 577 ? -20.034 6.405 -0.006 1.00 97.94 577 VAL A C 1
ATOM 4522 O O . VAL A 1 577 ? -19.970 5.533 -0.866 1.00 97.94 577 VAL A O 1
ATOM 4525 N N . TRP A 1 578 ? -20.366 6.123 1.258 1.00 97.62 578 TRP A N 1
ATOM 4526 C CA . TRP A 1 578 ? -20.702 4.762 1.685 1.00 97.62 578 TRP A CA 1
ATOM 4527 C C . TRP A 1 578 ? -21.889 4.207 0.905 1.00 97.62 578 TRP A C 1
ATOM 4529 O O . TRP A 1 578 ? -21.796 3.099 0.394 1.00 97.62 578 TRP A O 1
ATOM 4539 N N . ARG A 1 579 ? -22.963 4.985 0.734 1.00 97.25 579 ARG A N 1
ATOM 4540 C CA . ARG A 1 579 ? -24.130 4.575 -0.067 1.00 97.25 579 ARG A CA 1
ATOM 4541 C C . ARG A 1 579 ? -23.773 4.280 -1.524 1.00 97.25 579 ARG A C 1
ATOM 4543 O O . ARG A 1 579 ? -24.348 3.373 -2.109 1.00 97.25 579 ARG A O 1
ATOM 4550 N N . GLN A 1 580 ? -22.834 5.026 -2.107 1.00 97.12 580 GLN A N 1
ATOM 4551 C CA . GLN A 1 580 ? -22.366 4.772 -3.468 1.00 97.12 580 GLN A CA 1
ATOM 4552 C C . GLN A 1 580 ? -21.530 3.487 -3.549 1.00 97.12 580 GLN A C 1
ATOM 4554 O O . GLN A 1 580 ? -21.853 2.599 -4.328 1.00 97.12 580 GLN A O 1
ATOM 4559 N N . VAL A 1 581 ? -20.467 3.384 -2.745 1.00 97.31 581 VAL A N 1
ATOM 4560 C CA . VAL A 1 581 ? -19.500 2.275 -2.821 1.00 97.31 581 VAL A CA 1
ATOM 4561 C C . VAL A 1 581 ? -20.125 0.962 -2.359 1.00 97.31 581 VAL A C 1
ATOM 4563 O O . VAL A 1 581 ? -19.937 -0.073 -2.987 1.00 97.31 581 VAL A O 1
ATOM 4566 N N . MET A 1 582 ? -20.874 0.987 -1.257 1.00 96.94 582 MET A N 1
ATOM 4567 C CA . MET A 1 582 ? -21.513 -0.207 -0.706 1.00 96.94 582 MET A CA 1
ATOM 4568 C C . MET A 1 582 ? -22.819 -0.555 -1.432 1.00 96.94 582 MET A C 1
ATOM 4570 O O . MET A 1 582 ? -23.301 -1.670 -1.277 1.00 96.94 582 MET A O 1
ATOM 4574 N N . GLY A 1 583 ? -23.427 0.369 -2.182 1.00 95.38 583 GLY A N 1
ATOM 4575 C CA . GLY A 1 583 ? -24.744 0.148 -2.783 1.00 95.38 583 GLY A CA 1
ATOM 4576 C C . GLY A 1 583 ? -25.790 -0.301 -1.754 1.00 95.38 583 GLY A C 1
ATOM 4577 O O . GLY A 1 583 ? -25.757 0.101 -0.587 1.00 95.38 583 GLY A O 1
ATOM 4578 N N . ASN A 1 584 ? -26.713 -1.165 -2.176 1.00 94.81 584 ASN A N 1
ATOM 4579 C CA . ASN A 1 584 ? -27.720 -1.752 -1.289 1.00 94.81 584 ASN A CA 1
ATOM 4580 C C . ASN A 1 584 ? -27.265 -3.077 -0.669 1.00 94.81 584 ASN A C 1
ATOM 4582 O O . ASN A 1 584 ? -27.719 -3.441 0.415 1.00 94.81 584 ASN A O 1
ATOM 4586 N N . ASN A 1 585 ? -26.373 -3.803 -1.346 1.00 95.25 585 ASN A N 1
ATOM 4587 C CA . ASN A 1 585 ? -25.968 -5.154 -0.956 1.00 95.25 585 ASN A CA 1
ATOM 4588 C C . ASN A 1 585 ? -24.620 -5.205 -0.232 1.00 95.25 585 ASN A C 1
ATOM 4590 O O . ASN A 1 585 ? -24.168 -6.290 0.139 1.00 95.25 585 ASN A O 1
ATOM 4594 N N . GLY A 1 586 ? -23.998 -4.053 0.016 1.00 94.75 586 GLY A N 1
ATOM 4595 C CA . GLY A 1 586 ? -22.690 -3.939 0.643 1.00 94.75 586 GLY A CA 1
ATOM 4596 C C . GLY A 1 586 ? -21.534 -4.010 -0.347 1.00 94.75 586 GLY A C 1
ATOM 4597 O O . GLY A 1 586 ? -21.703 -4.019 -1.562 1.00 94.75 586 GLY A O 1
ATOM 4598 N N . GLY A 1 587 ? -20.329 -4.131 0.203 1.00 94.56 587 GLY A N 1
ATOM 4599 C CA . GLY A 1 587 ? -19.095 -4.203 -0.573 1.00 94.56 587 GLY A CA 1
ATOM 4600 C C . GLY A 1 587 ? -18.110 -3.117 -0.174 1.00 94.56 587 GLY A C 1
ATOM 4601 O O . GLY A 1 587 ? -18.468 -2.123 0.454 1.00 94.56 587 GLY A O 1
ATOM 4602 N N . TRP A 1 588 ? -16.845 -3.322 -0.519 1.00 96.44 588 TRP A N 1
ATOM 4603 C CA . TRP A 1 588 ? -15.821 -2.289 -0.419 1.00 96.44 588 TRP A CA 1
ATOM 4604 C C . TRP A 1 588 ? -14.767 -2.489 -1.497 1.00 96.44 588 TRP A C 1
ATOM 4606 O O . TRP A 1 588 ? -14.384 -3.621 -1.795 1.00 96.44 588 TRP A O 1
ATOM 4616 N N . HIS A 1 589 ? -14.290 -1.389 -2.068 1.00 94.44 589 HIS A N 1
ATOM 4617 C CA . HIS A 1 589 ? -13.426 -1.381 -3.248 1.00 94.44 589 HIS A CA 1
ATOM 4618 C C . HIS A 1 589 ? -11.966 -1.735 -2.951 1.00 94.44 589 HIS A C 1
ATOM 4620 O O . HIS A 1 589 ? -11.292 -2.299 -3.805 1.00 94.44 589 HIS A O 1
ATOM 4626 N N . GLU A 1 590 ? -11.487 -1.497 -1.727 1.00 91.00 590 GLU A N 1
ATOM 4627 C CA . GLU A 1 590 ? -10.077 -1.699 -1.337 1.00 91.00 590 GLU A CA 1
ATOM 4628 C C . GLU A 1 590 ? -9.707 -3.167 -1.033 1.00 91.00 590 GLU A C 1
ATOM 4630 O O . GLU A 1 590 ? -8.722 -3.453 -0.353 1.00 91.00 590 GLU A O 1
ATOM 4635 N N . GLY A 1 591 ? -10.502 -4.123 -1.516 1.00 85.19 591 GLY A N 1
ATOM 4636 C CA . GLY A 1 591 ? -10.093 -5.521 -1.569 1.00 85.19 591 GLY A CA 1
ATOM 4637 C C . GLY A 1 591 ? -10.048 -6.271 -0.232 1.00 85.19 591 GLY A C 1
ATOM 4638 O O . GLY A 1 591 ? -10.790 -6.004 0.717 1.00 85.19 591 GLY A O 1
ATOM 4639 N N . GLY A 1 592 ? -9.195 -7.296 -0.171 1.00 82.62 592 GLY A N 1
ATOM 4640 C CA . GLY A 1 592 ? -9.081 -8.195 0.980 1.00 82.62 592 GLY A CA 1
ATOM 4641 C C . GLY A 1 592 ? -8.444 -7.524 2.201 1.00 82.62 592 GLY A C 1
ATOM 4642 O O . GLY A 1 592 ? -9.090 -7.323 3.230 1.00 82.62 592 GLY A O 1
ATOM 4643 N N . GLU A 1 593 ? -7.165 -7.175 2.112 1.00 87.88 593 GLU A N 1
ATOM 4644 C CA . GLU A 1 593 ? -6.371 -6.767 3.275 1.00 87.88 593 GLU A CA 1
ATOM 4645 C C . GLU A 1 593 ? -6.807 -5.418 3.871 1.00 87.88 593 GLU A C 1
ATOM 4647 O O . GLU A 1 593 ? -6.947 -5.296 5.094 1.00 87.88 593 GLU A O 1
ATOM 4652 N N . TYR A 1 594 ? -7.047 -4.410 3.026 1.00 90.38 594 TYR A N 1
ATOM 4653 C CA . TYR A 1 594 ? -7.315 -3.041 3.478 1.00 90.38 594 TYR A CA 1
ATOM 4654 C C . TYR A 1 594 ? -8.688 -2.858 4.122 1.00 90.38 594 TYR A C 1
ATOM 4656 O O . TYR A 1 594 ? -8.852 -1.977 4.962 1.00 90.38 594 TYR A O 1
ATOM 4664 N N . VAL A 1 595 ? -9.641 -3.753 3.862 1.00 93.75 595 VAL A N 1
ATOM 4665 C CA . VAL A 1 595 ? -10.889 -3.813 4.637 1.00 93.75 595 VAL A CA 1
ATOM 4666 C C . VAL A 1 595 ? -10.618 -4.148 6.104 1.00 93.75 595 VAL A C 1
ATOM 4668 O O . VAL A 1 595 ? -11.216 -3.528 6.978 1.00 93.75 595 VAL A O 1
ATOM 4671 N N . GLY A 1 596 ? -9.686 -5.062 6.402 1.00 89.25 596 GLY A N 1
ATOM 4672 C CA . GLY A 1 596 ? -9.373 -5.466 7.781 1.00 89.25 596 GLY A CA 1
ATOM 4673 C C . GLY A 1 596 ? -8.659 -4.383 8.603 1.00 89.25 596 GLY A C 1
ATOM 4674 O O . GLY A 1 596 ? -8.821 -4.313 9.823 1.00 89.25 596 GLY A O 1
ATOM 4675 N N . ILE A 1 597 ? -7.890 -3.507 7.945 1.00 87.94 597 ILE A N 1
ATOM 4676 C CA . ILE A 1 597 ? -7.143 -2.402 8.587 1.00 87.94 597 ILE A CA 1
ATOM 4677 C C . ILE A 1 597 ? -7.734 -1.006 8.339 1.00 87.94 597 ILE A C 1
ATOM 4679 O O . ILE A 1 597 ? -7.149 -0.003 8.754 1.00 87.94 597 ILE A O 1
ATOM 4683 N N . GLY A 1 598 ? -8.864 -0.947 7.642 1.00 92.38 598 GLY A N 1
ATOM 4684 C CA . GLY A 1 598 ? -9.539 0.271 7.215 1.00 92.38 598 GLY A CA 1
ATOM 4685 C C . GLY A 1 598 ? -10.998 0.273 7.643 1.00 92.38 598 GLY A C 1
ATOM 4686 O O . GLY A 1 598 ? -11.309 0.267 8.832 1.00 92.38 598 GLY A O 1
ATOM 4687 N N . ILE A 1 599 ? -11.900 0.281 6.661 1.00 95.62 599 ILE A N 1
ATOM 4688 C CA . ILE A 1 599 ? -13.350 0.412 6.864 1.00 95.62 599 ILE A CA 1
ATOM 4689 C C . ILE A 1 599 ? -13.946 -0.649 7.810 1.00 95.62 599 ILE A C 1
ATOM 4691 O O . ILE A 1 599 ? -14.881 -0.352 8.551 1.00 95.62 599 ILE A O 1
ATOM 4695 N N . GLY A 1 600 ? -13.366 -1.853 7.880 1.00 94.94 600 GLY A N 1
ATOM 4696 C CA . GLY A 1 600 ? -13.785 -2.928 8.788 1.00 94.94 600 GLY A CA 1
ATOM 4697 C C . GLY A 1 600 ? -13.498 -2.653 10.268 1.00 94.94 600 GLY A C 1
ATOM 4698 O O . GLY A 1 600 ? -13.793 -3.498 11.107 1.00 94.94 600 GLY A O 1
ATOM 4699 N N . GLN A 1 601 ? -12.916 -1.494 10.587 1.00 92.62 601 GLN A N 1
ATOM 4700 C CA . GLN A 1 601 ? -12.739 -0.952 11.939 1.00 92.62 601 GLN A CA 1
ATOM 4701 C C . GLN A 1 601 ? -13.530 0.352 12.150 1.00 92.62 601 GLN A C 1
ATOM 4703 O O . GLN A 1 601 ? -13.273 1.095 13.100 1.00 92.62 601 GLN A O 1
ATOM 4708 N N . ALA A 1 602 ? -14.393 0.719 11.206 1.00 96.81 602 ALA A N 1
ATOM 4709 C CA . ALA A 1 602 ? -15.141 1.971 11.211 1.00 96.81 602 ALA A CA 1
ATOM 4710 C C . ALA A 1 602 ? -16.646 1.757 11.005 1.00 96.81 602 ALA A C 1
ATOM 4712 O O . ALA A 1 602 ? -17.442 2.521 11.553 1.00 96.81 602 ALA A O 1
ATOM 4713 N N . VAL A 1 603 ? -17.022 0.743 10.219 1.00 97.31 603 VAL A N 1
ATOM 4714 C CA . VAL A 1 603 ? -18.396 0.472 9.776 1.00 97.31 603 VAL A CA 1
ATOM 4715 C C . VAL A 1 603 ? -19.373 0.218 10.926 1.00 97.31 603 VAL A C 1
ATOM 4717 O O . VAL A 1 603 ? -20.544 0.552 10.801 1.00 97.31 603 VAL A O 1
ATOM 4720 N N . TYR A 1 604 ? -18.907 -0.292 12.070 1.00 98.19 604 TYR A N 1
ATOM 4721 C CA . TYR A 1 604 ? -19.704 -0.353 13.297 1.00 98.19 604 TYR A CA 1
ATOM 4722 C C . TYR A 1 604 ? -19.400 0.820 14.233 1.00 98.19 604 TYR A C 1
ATOM 4724 O O . TYR A 1 604 ? -20.315 1.419 14.798 1.00 98.19 604 TYR A O 1
ATOM 4732 N N . GLN A 1 605 ? -18.121 1.175 14.402 1.00 97.88 605 GLN A N 1
ATOM 4733 C CA . GLN A 1 605 ? -17.706 2.175 15.396 1.00 97.88 605 GLN A CA 1
ATOM 4734 C C . GLN A 1 605 ? -18.344 3.547 15.159 1.00 97.88 605 GLN A C 1
ATOM 4736 O O . GLN A 1 605 ? -18.819 4.170 16.110 1.00 97.88 605 GLN A O 1
ATOM 4741 N N . LEU A 1 606 ? -18.359 4.023 13.908 1.00 98.56 606 LEU A N 1
ATOM 4742 C CA . LEU A 1 606 ? -18.891 5.346 13.574 1.00 98.56 606 LEU A CA 1
ATOM 4743 C C . LEU A 1 606 ? -20.414 5.403 13.771 1.00 98.56 606 LEU A C 1
ATOM 4745 O O . LEU A 1 606 ? -20.856 6.250 14.552 1.00 98.56 606 LEU A O 1
ATOM 4749 N N . PRO A 1 607 ? -21.228 4.492 13.193 1.00 98.50 607 PRO A N 1
ATOM 4750 C CA . PRO A 1 607 ? -22.668 4.505 13.437 1.00 98.50 607 PRO A CA 1
ATOM 4751 C C . PRO A 1 607 ? -23.037 4.277 14.904 1.00 98.50 607 PRO A C 1
ATOM 4753 O O . PRO A 1 607 ? -23.957 4.919 15.398 1.00 98.50 607 PRO A O 1
ATOM 4756 N N . ALA A 1 608 ? -22.302 3.435 15.642 1.00 98.56 608 ALA A N 1
ATOM 4757 C CA . ALA A 1 608 ? -22.564 3.211 17.063 1.00 98.56 608 ALA A CA 1
ATOM 4758 C C . ALA A 1 608 ? -22.302 4.466 17.912 1.00 98.56 608 ALA A C 1
ATOM 4760 O O . ALA A 1 608 ? -23.112 4.799 18.781 1.00 98.56 608 ALA A O 1
ATOM 4761 N N . MET A 1 609 ? -21.197 5.180 17.660 1.00 98.69 609 MET A N 1
ATOM 4762 C CA . MET A 1 609 ? -20.918 6.460 18.321 1.00 98.69 609 MET A CA 1
ATOM 4763 C C . MET A 1 609 ? -21.960 7.515 17.962 1.00 98.69 609 MET A C 1
ATOM 4765 O O . MET A 1 609 ? -22.469 8.194 18.854 1.00 98.69 609 MET A O 1
ATOM 4769 N N . TRP A 1 610 ? -22.315 7.610 16.681 1.00 98.44 610 TRP A N 1
ATOM 4770 C CA . TRP A 1 610 ? -23.327 8.539 16.201 1.00 98.44 610 TRP A CA 1
ATOM 4771 C C . TRP A 1 610 ? -24.690 8.273 16.845 1.00 98.44 610 TRP A C 1
ATOM 4773 O O . TRP A 1 610 ? -25.216 9.153 17.522 1.00 98.44 610 TRP A O 1
ATOM 4783 N N . ARG A 1 611 ? -25.198 7.036 16.760 1.00 98.06 611 ARG A N 1
ATOM 4784 C CA . ARG A 1 611 ? -26.464 6.602 17.371 1.00 98.06 611 ARG A CA 1
ATOM 4785 C C . ARG A 1 611 ? -26.509 6.909 18.860 1.00 98.06 611 ARG A C 1
ATOM 4787 O O . ARG A 1 611 ? -27.511 7.411 19.360 1.00 98.06 611 ARG A O 1
ATOM 4794 N N . ARG A 1 612 ? -25.420 6.641 19.588 1.00 97.69 612 ARG A N 1
ATOM 4795 C CA . ARG A 1 612 ? -25.356 6.908 21.030 1.00 97.69 612 ARG A CA 1
ATOM 4796 C C . ARG A 1 612 ? -25.443 8.401 21.359 1.00 97.69 612 ARG A C 1
ATOM 4798 O O . ARG A 1 612 ? -26.047 8.752 22.374 1.00 97.69 612 ARG A O 1
ATOM 4805 N N . ALA A 1 613 ? -24.832 9.249 20.539 1.00 98.06 613 ALA A N 1
ATOM 4806 C CA . ALA A 1 613 ? -24.786 10.685 20.771 1.00 98.06 613 ALA A CA 1
ATOM 4807 C C . ALA A 1 613 ? -26.044 11.413 20.283 1.00 98.06 613 ALA A C 1
ATOM 4809 O O . ALA A 1 613 ? -26.441 12.385 20.916 1.00 98.06 613 ALA A O 1
ATOM 4810 N N . THR A 1 614 ? -26.658 10.972 19.182 1.00 97.56 614 THR A N 1
ATOM 4811 C CA . THR A 1 614 ? -27.712 11.719 18.469 1.00 97.56 614 THR A CA 1
ATOM 4812 C C . THR A 1 614 ? -29.077 11.033 18.469 1.00 97.56 614 THR A C 1
ATOM 4814 O O . THR A 1 614 ? -30.078 11.686 18.184 1.00 97.56 614 THR A O 1
ATOM 4817 N N . GLY A 1 615 ? -29.125 9.728 18.755 1.00 96.75 615 GLY A N 1
ATOM 4818 C CA . GLY A 1 615 ? -30.320 8.895 18.618 1.00 96.75 615 GLY A CA 1
ATOM 4819 C C . GLY A 1 615 ? -30.611 8.420 17.189 1.00 96.75 615 GLY A C 1
ATOM 4820 O O . GLY A 1 615 ? -31.513 7.609 17.008 1.00 96.75 615 GLY A O 1
ATOM 4821 N N . GLU A 1 616 ? -29.865 8.875 16.176 1.00 97.38 616 GLU A N 1
ATOM 4822 C CA . GLU A 1 616 ? -30.074 8.440 14.790 1.00 97.38 616 GLU A CA 1
ATOM 4823 C C . GLU A 1 616 ? -29.547 7.013 14.574 1.00 97.38 616 GLU A C 1
ATOM 4825 O O . GLU A 1 616 ? -28.348 6.757 14.713 1.00 97.38 616 GLU A O 1
ATOM 4830 N N . ASP A 1 617 ? -30.435 6.086 14.202 1.00 97.38 617 ASP A N 1
ATOM 4831 C CA . ASP A 1 617 ? -30.082 4.682 13.990 1.00 97.38 617 ASP A CA 1
ATOM 4832 C C . ASP A 1 617 ? -29.797 4.357 12.519 1.00 97.38 617 ASP A C 1
ATOM 4834 O O . ASP A 1 617 ? -30.671 3.940 11.759 1.00 97.38 617 ASP A O 1
ATOM 4838 N N . LEU A 1 618 ? -28.530 4.514 12.136 1.00 97.00 618 LEU A N 1
ATOM 4839 C CA . LEU A 1 618 ? -28.065 4.186 10.790 1.00 97.00 618 LEU A CA 1
ATOM 4840 C C . LEU A 1 618 ? -28.005 2.675 10.524 1.00 97.00 618 LEU A C 1
ATOM 4842 O O . LEU A 1 618 ? -28.034 2.279 9.365 1.00 97.00 618 LEU A O 1
ATOM 4846 N N . PHE A 1 619 ? -27.960 1.814 11.550 1.00 97.94 619 PHE A N 1
ATOM 4847 C CA . PHE A 1 619 ? -28.001 0.363 11.325 1.00 97.94 619 PHE A CA 1
ATOM 4848 C C . PHE A 1 619 ? -29.362 -0.082 10.786 1.00 97.94 619 PHE A C 1
ATOM 4850 O O . PHE A 1 619 ? -29.424 -1.043 10.017 1.00 97.94 619 PHE A O 1
ATOM 4857 N N . ALA A 1 620 ? -30.426 0.625 11.180 1.00 96.81 620 ALA A N 1
ATOM 4858 C CA . ALA A 1 620 ? -31.787 0.392 10.716 1.00 96.81 620 ALA A CA 1
ATOM 4859 C C . ALA A 1 620 ? -32.087 1.065 9.366 1.00 96.81 620 ALA A C 1
ATOM 4861 O O . ALA A 1 620 ? -32.856 0.520 8.578 1.00 96.81 620 ALA A O 1
ATOM 4862 N N . THR A 1 621 ? -31.509 2.241 9.095 1.00 95.50 621 THR A N 1
ATOM 4863 C CA . THR A 1 621 ? -31.864 3.048 7.914 1.00 95.50 621 THR A CA 1
ATOM 4864 C C . THR A 1 621 ? -30.919 2.893 6.723 1.00 95.50 621 THR A C 1
ATOM 4866 O O . THR A 1 621 ? -31.332 3.177 5.602 1.00 95.50 621 THR A O 1
ATOM 4869 N N . GLU A 1 622 ? -29.679 2.431 6.922 1.00 96.25 622 GLU A N 1
ATOM 4870 C CA . GLU A 1 622 ? -28.685 2.290 5.850 1.00 96.25 622 GLU A CA 1
ATOM 4871 C C . GLU A 1 622 ? -28.495 0.814 5.448 1.00 96.25 622 GLU A C 1
ATOM 4873 O O . GLU A 1 622 ? -27.723 0.092 6.094 1.00 96.25 622 GLU A O 1
ATOM 4878 N N . PRO A 1 623 ? -29.124 0.338 4.352 1.00 95.19 623 PRO A N 1
ATOM 4879 C CA . PRO A 1 623 ? -29.002 -1.059 3.916 1.00 95.19 623 PRO A CA 1
ATOM 4880 C C . PRO A 1 623 ? -27.552 -1.451 3.591 1.00 95.19 623 PRO A C 1
ATOM 4882 O O . PRO A 1 623 ? -27.144 -2.587 3.839 1.00 95.19 623 PRO A O 1
ATOM 4885 N N . ALA A 1 624 ? -26.748 -0.480 3.145 1.00 93.81 624 ALA A N 1
ATOM 4886 C CA . ALA A 1 624 ? -25.311 -0.593 2.925 1.00 93.81 624 ALA A CA 1
ATOM 4887 C C . ALA A 1 624 ? -24.561 -1.252 4.098 1.00 93.81 624 ALA A C 1
ATOM 4889 O O . ALA A 1 624 ? -23.703 -2.107 3.881 1.00 93.81 624 ALA A O 1
ATOM 4890 N N . ILE A 1 625 ? -24.903 -0.908 5.347 1.00 96.88 625 ILE A N 1
ATOM 4891 C CA . ILE A 1 625 ? -24.217 -1.424 6.543 1.00 96.88 625 ILE A CA 1
ATOM 4892 C C . ILE A 1 625 ? -24.557 -2.905 6.764 1.00 96.88 625 ILE A C 1
ATOM 4894 O O . ILE A 1 625 ? -23.669 -3.717 7.049 1.00 96.88 625 ILE A O 1
ATOM 4898 N N . ARG A 1 626 ? -25.824 -3.290 6.563 1.00 95.88 626 ARG A N 1
ATOM 4899 C CA . ARG A 1 626 ? -26.251 -4.696 6.614 1.00 95.88 626 ARG A CA 1
ATOM 4900 C C . ARG A 1 626 ? -25.600 -5.521 5.511 1.00 95.88 626 ARG A C 1
ATOM 4902 O O . ARG A 1 626 ? -25.141 -6.635 5.774 1.00 95.88 626 ARG A O 1
ATOM 4909 N N . GLY A 1 627 ? -25.557 -4.980 4.298 1.00 96.44 627 GLY A N 1
ATOM 4910 C CA . GLY A 1 627 ? -24.892 -5.605 3.163 1.00 96.44 627 GLY A CA 1
ATOM 4911 C C . GLY A 1 627 ? -23.387 -5.753 3.385 1.00 96.44 627 GLY A C 1
ATOM 4912 O O . GLY A 1 627 ? -22.793 -6.764 3.015 1.00 96.44 627 GLY A O 1
ATOM 4913 N N . PHE A 1 628 ? -22.747 -4.791 4.054 1.00 97.25 628 PHE A N 1
ATOM 4914 C CA . PHE A 1 628 ? -21.326 -4.874 4.384 1.00 97.25 628 PHE A CA 1
ATOM 4915 C C . PHE A 1 628 ? -21.012 -6.086 5.274 1.00 97.25 628 PHE A C 1
ATOM 4917 O O . PHE A 1 628 ? -19.997 -6.749 5.069 1.00 97.25 628 PHE A O 1
ATOM 4924 N N . LEU A 1 629 ? -21.899 -6.439 6.214 1.00 97.31 629 LEU A N 1
ATOM 4925 C CA . LEU A 1 629 ? -21.763 -7.679 6.986 1.00 97.31 629 LEU A CA 1
ATOM 4926 C C . LEU A 1 629 ? -21.778 -8.919 6.082 1.00 97.31 629 LEU A C 1
ATOM 4928 O O . LEU A 1 629 ? -20.975 -9.828 6.289 1.00 97.31 629 LEU A O 1
ATOM 4932 N N . ASP A 1 630 ? -22.643 -8.952 5.063 1.00 96.12 630 ASP A N 1
ATOM 4933 C CA . ASP A 1 630 ? -22.622 -10.036 4.078 1.00 96.12 630 ASP A CA 1
ATOM 4934 C C . ASP A 1 630 ? -21.292 -10.040 3.321 1.00 96.12 630 ASP A C 1
ATOM 4936 O O . ASP A 1 630 ? -20.653 -11.084 3.205 1.00 96.12 630 ASP A O 1
ATOM 4940 N N . PHE A 1 631 ? -20.814 -8.878 2.878 1.00 96.81 631 PHE A N 1
ATOM 4941 C CA . PHE A 1 631 ? -19.527 -8.769 2.195 1.00 96.81 631 PHE A CA 1
ATOM 4942 C C . PHE A 1 631 ? -18.373 -9.354 3.013 1.00 96.81 631 PHE A C 1
ATOM 4944 O O . PHE A 1 631 ? -17.579 -10.118 2.465 1.00 96.81 631 PHE A O 1
ATOM 4951 N N . LEU A 1 632 ? -18.316 -9.084 4.323 1.00 95.75 632 LEU A N 1
ATOM 4952 C CA . LEU A 1 632 ? -17.305 -9.647 5.228 1.00 95.75 632 LEU A CA 1
ATOM 4953 C C . LEU A 1 632 ? -17.318 -11.182 5.289 1.00 95.75 632 LEU A C 1
ATOM 4955 O O . LEU A 1 632 ? -16.282 -11.782 5.568 1.00 95.75 632 LEU A O 1
ATOM 4959 N N . VAL A 1 633 ? -18.457 -11.814 5.007 1.00 95.12 633 VAL A N 1
ATOM 4960 C CA . VAL A 1 633 ? -18.632 -13.271 5.038 1.00 95.12 633 VAL A CA 1
ATOM 4961 C C . VAL A 1 633 ? -18.380 -13.904 3.669 1.00 95.12 633 VAL A C 1
ATOM 4963 O O . VAL A 1 633 ? -17.587 -14.837 3.555 1.00 95.12 633 VAL A O 1
ATOM 4966 N N . TYR A 1 634 ? -19.020 -13.400 2.610 1.00 96.12 634 TYR A N 1
ATOM 4967 C CA . TYR A 1 634 ? -18.929 -13.988 1.264 1.00 96.12 634 TYR A CA 1
ATOM 4968 C C . TYR A 1 634 ? -17.516 -13.923 0.688 1.00 96.12 634 TYR A C 1
ATOM 4970 O O . TYR A 1 634 ? -17.124 -14.777 -0.107 1.00 96.12 634 TYR A O 1
ATOM 4978 N N . ARG A 1 635 ? -16.722 -12.943 1.119 1.00 93.94 635 ARG A N 1
ATOM 4979 C CA . ARG A 1 635 ? -15.337 -12.786 0.683 1.00 93.94 635 ARG A CA 1
ATOM 4980 C C . ARG A 1 635 ? -14.351 -13.798 1.292 1.00 93.94 635 ARG A C 1
ATOM 4982 O O . ARG A 1 635 ? -13.173 -13.774 0.943 1.00 93.94 635 ARG A O 1
ATOM 4989 N N . ILE A 1 636 ? -14.787 -14.656 2.214 1.00 93.94 636 ILE A N 1
ATOM 4990 C CA . ILE A 1 636 ? -13.943 -15.698 2.813 1.00 93.94 636 ILE A CA 1
ATOM 4991 C C . ILE A 1 636 ? -13.959 -16.914 1.895 1.00 93.94 636 ILE A C 1
ATOM 4993 O O . ILE A 1 636 ? -14.988 -17.565 1.759 1.00 93.94 636 ILE A O 1
ATOM 4997 N N . ARG A 1 637 ? -12.835 -17.246 1.269 1.00 94.31 637 ARG A N 1
ATOM 4998 C CA . ARG A 1 637 ? -12.661 -18.425 0.414 1.00 94.31 637 ARG A CA 1
ATOM 4999 C C . ARG A 1 637 ? -12.821 -19.741 1.195 1.00 94.31 637 ARG A C 1
ATOM 5001 O O . ARG A 1 637 ? -12.676 -19.749 2.416 1.00 94.31 637 ARG A O 1
ATOM 5008 N N . PRO A 1 638 ? -13.035 -20.878 0.505 1.00 95.25 638 PRO A N 1
ATOM 5009 C CA . PRO A 1 638 ? -13.170 -22.186 1.159 1.00 95.25 638 PRO A CA 1
ATOM 5010 C C . PRO A 1 638 ? -11.932 -22.634 1.963 1.00 95.25 638 PRO A C 1
ATOM 5012 O O . PRO A 1 638 ? -12.056 -23.408 2.908 1.00 95.25 638 PRO A O 1
ATOM 5015 N N . ASP A 1 639 ? -10.743 -22.107 1.644 1.00 93.50 639 ASP A N 1
ATOM 5016 C CA . ASP A 1 639 ? -9.505 -22.327 2.411 1.00 93.50 639 ASP A CA 1
ATOM 5017 C C . ASP A 1 639 ? -9.384 -21.446 3.674 1.00 93.50 639 ASP A C 1
ATOM 5019 O O . ASP A 1 639 ? -8.383 -21.518 4.385 1.00 93.50 639 ASP A O 1
ATOM 5023 N N . GLY A 1 640 ? -10.388 -20.612 3.962 1.00 92.00 640 GLY A N 1
ATOM 5024 C CA . GLY A 1 640 ? -10.415 -19.689 5.097 1.00 92.00 640 GLY A CA 1
ATOM 5025 C C . GLY A 1 640 ? -9.697 -18.357 4.856 1.00 92.00 640 GLY A C 1
ATOM 5026 O O . GLY A 1 640 ? -9.716 -17.499 5.737 1.00 92.00 640 GLY A O 1
ATOM 5027 N N . THR A 1 641 ? -9.086 -18.150 3.684 1.00 92.44 641 THR A N 1
ATOM 5028 C CA . THR A 1 641 ? -8.417 -16.885 3.330 1.00 92.44 641 THR A CA 1
ATOM 5029 C C . THR A 1 641 ? -9.380 -15.906 2.645 1.00 92.44 641 THR A C 1
ATOM 5031 O O . THR A 1 641 ? -10.477 -16.270 2.241 1.00 92.44 641 THR A O 1
ATOM 5034 N N . GLN A 1 642 ? -9.004 -14.640 2.495 1.00 91.56 642 GLN A N 1
ATOM 5035 C CA . GLN A 1 642 ? -9.836 -13.593 1.885 1.00 91.56 642 GLN A CA 1
ATOM 5036 C C . GLN A 1 642 ? -9.775 -13.622 0.346 1.00 91.56 642 GLN A C 1
ATOM 5038 O O . GLN A 1 642 ? -8.816 -14.121 -0.234 1.00 91.56 642 GLN A O 1
ATOM 5043 N N . ILE A 1 643 ? -10.754 -13.053 -0.355 1.00 91.38 643 ILE A N 1
ATOM 5044 C CA . ILE A 1 643 ? -10.682 -12.815 -1.812 1.00 91.38 643 ILE A CA 1
ATOM 5045 C C . ILE A 1 643 ? -9.368 -12.136 -2.237 1.00 91.38 643 ILE A C 1
ATOM 5047 O O . ILE A 1 643 ? -8.797 -11.330 -1.500 1.00 91.38 643 ILE A O 1
ATOM 5051 N N . ARG A 1 644 ? -8.890 -12.475 -3.439 1.00 89.62 644 ARG A N 1
ATOM 5052 C CA . ARG A 1 644 ? -7.680 -11.908 -4.046 1.00 89.62 644 ARG A CA 1
ATOM 5053 C C . ARG A 1 644 ? -8.081 -10.733 -4.938 1.00 89.62 644 ARG A C 1
ATOM 5055 O O . ARG A 1 644 ? -8.134 -10.894 -6.140 1.00 89.62 644 ARG A O 1
ATOM 5062 N N . TRP A 1 645 ? -8.460 -9.620 -4.316 1.00 91.25 645 TRP A N 1
ATOM 5063 C CA . TRP A 1 645 ? -8.784 -8.367 -5.002 1.00 91.25 645 TRP A CA 1
ATOM 5064 C C . TRP A 1 645 ? -8.060 -7.215 -4.316 1.00 91.25 645 TRP A C 1
ATOM 5066 O O . TRP A 1 645 ? -7.988 -7.206 -3.080 1.00 91.25 645 TRP A O 1
ATOM 5076 N N . GLY A 1 646 ? -7.588 -6.257 -5.116 1.00 90.50 646 GLY A N 1
ATOM 5077 C CA . GLY A 1 646 ? -6.834 -5.088 -4.664 1.00 90.50 646 GLY A CA 1
ATOM 5078 C C . GLY A 1 646 ? -5.467 -5.420 -4.058 1.00 90.50 646 GLY A C 1
ATOM 5079 O O . GLY A 1 646 ? -5.006 -6.564 -4.076 1.00 90.50 646 GLY A O 1
ATOM 5080 N N . ASP A 1 647 ? -4.831 -4.401 -3.485 1.00 89.50 647 ASP A N 1
ATOM 5081 C CA . ASP A 1 647 ? -3.514 -4.547 -2.868 1.00 89.50 647 ASP A CA 1
ATOM 5082 C C . ASP A 1 647 ? -3.563 -5.433 -1.616 1.00 89.50 647 ASP A C 1
ATOM 5084 O O . ASP A 1 647 ? -4.291 -5.159 -0.656 1.00 89.50 647 ASP A O 1
ATOM 5088 N N . ALA A 1 648 ? -2.732 -6.476 -1.584 1.00 85.88 648 ALA A N 1
ATOM 5089 C CA . ALA A 1 648 ? -2.575 -7.317 -0.404 1.00 85.88 648 ALA A CA 1
ATOM 5090 C C . ALA A 1 648 ? -1.258 -8.110 -0.404 1.00 85.88 648 ALA A C 1
ATOM 5092 O O . ALA A 1 648 ? -0.830 -8.689 -1.403 1.00 85.88 648 ALA A O 1
ATOM 5093 N N . ALA A 1 649 ? -0.641 -8.172 0.771 1.00 81.38 649 ALA A N 1
ATOM 5094 C CA . ALA A 1 649 ? 0.419 -9.101 1.143 1.00 81.38 649 ALA A CA 1
ATOM 5095 C C . ALA A 1 649 ? -0.088 -10.202 2.098 1.00 81.38 649 ALA A C 1
ATOM 5097 O O . ALA A 1 649 ? 0.507 -11.277 2.157 1.00 81.38 649 ALA A O 1
ATOM 5098 N N . TYR A 1 650 ? -1.184 -9.951 2.826 1.00 84.00 650 TYR A N 1
ATOM 5099 C CA . TYR A 1 650 ? -1.752 -10.838 3.843 1.00 84.00 650 TYR A CA 1
ATOM 5100 C C . TYR A 1 650 ? -3.253 -11.046 3.613 1.00 84.00 650 TYR A C 1
ATOM 5102 O O . TYR A 1 650 ? -4.057 -10.120 3.729 1.00 84.00 650 TYR A O 1
ATOM 5110 N N . PHE A 1 651 ? -3.648 -12.289 3.336 1.00 85.19 651 PHE A N 1
ATOM 5111 C CA . PHE A 1 651 ? -5.034 -12.657 3.018 1.00 85.19 651 PHE A CA 1
ATOM 5112 C C . PHE A 1 651 ? -5.757 -13.362 4.170 1.00 85.19 651 PHE A C 1
ATOM 5114 O O . PHE A 1 651 ? -6.692 -14.122 3.943 1.00 85.19 651 PHE A O 1
ATOM 5121 N N . ASP A 1 652 ? -5.332 -13.136 5.405 1.00 85.75 652 ASP A N 1
ATOM 5122 C CA . ASP A 1 652 ? -5.870 -13.747 6.625 1.00 85.75 652 ASP A CA 1
ATOM 5123 C C . ASP A 1 652 ? -6.341 -12.706 7.655 1.00 85.75 652 ASP A C 1
ATOM 5125 O O . ASP A 1 652 ? -6.766 -13.056 8.755 1.00 85.75 652 ASP A O 1
ATOM 5129 N N . ARG A 1 653 ? -6.311 -11.414 7.304 1.00 85.38 653 ARG A N 1
ATOM 5130 C CA . ARG A 1 653 ? -6.768 -10.344 8.197 1.00 85.38 653 ARG A CA 1
ATOM 5131 C C . ARG A 1 653 ? -8.287 -10.354 8.364 1.00 85.38 653 ARG A C 1
ATOM 5133 O O . ARG A 1 653 ? -9.024 -10.157 7.396 1.00 85.38 653 ARG A O 1
ATOM 5140 N N . ASP A 1 654 ? -8.730 -10.527 9.608 1.00 85.62 654 ASP A N 1
ATOM 5141 C CA . ASP A 1 654 ? -10.135 -10.383 10.006 1.00 85.62 654 ASP A CA 1
ATOM 5142 C C . ASP A 1 654 ? -10.549 -8.902 10.061 1.00 85.62 654 ASP A C 1
ATOM 5144 O O . ASP A 1 654 ? -9.716 -8.011 10.258 1.00 85.62 654 ASP A O 1
ATOM 5148 N N . ALA A 1 655 ? -11.846 -8.647 9.903 1.00 92.38 655 ALA A N 1
ATOM 5149 C CA . ALA A 1 655 ? -12.453 -7.332 10.074 1.00 92.38 655 ALA A CA 1
ATOM 5150 C C . ALA A 1 655 ? -13.078 -7.244 11.479 1.00 92.38 655 ALA A C 1
ATOM 5152 O O . ALA A 1 655 ? -14.090 -7.908 11.725 1.00 92.38 655 ALA A O 1
ATOM 5153 N N . PRO A 1 656 ? -12.520 -6.438 12.405 1.00 90.94 656 PRO A N 1
ATOM 5154 C CA . PRO A 1 656 ? -12.976 -6.398 13.797 1.00 90.94 656 PRO A CA 1
ATOM 5155 C C . PRO A 1 656 ? -14.472 -6.108 13.968 1.00 90.94 656 PRO A C 1
ATOM 5157 O O . PRO A 1 656 ? -15.114 -6.700 14.835 1.00 90.94 656 PRO A O 1
ATOM 5160 N N . ASP A 1 657 ? -15.046 -5.262 13.110 1.00 95.69 657 ASP A N 1
ATOM 5161 C CA . ASP A 1 657 ? -16.450 -4.857 13.201 1.00 95.69 657 ASP A CA 1
ATOM 5162 C C . ASP A 1 657 ? -17.438 -5.944 12.709 1.00 95.69 657 ASP A C 1
ATOM 5164 O O . ASP A 1 657 ? -18.650 -5.774 12.841 1.00 95.69 657 ASP A O 1
ATOM 5168 N N . ARG A 1 658 ? -16.966 -7.106 12.222 1.00 96.50 658 ARG A N 1
ATOM 5169 C CA . ARG A 1 658 ? -17.835 -8.244 11.849 1.00 96.50 658 ARG A CA 1
ATOM 5170 C C . ARG A 1 658 ? -18.682 -8.733 13.024 1.00 96.50 658 ARG A C 1
ATOM 5172 O O . ARG A 1 658 ? -19.882 -8.935 12.878 1.00 96.50 658 ARG A O 1
ATOM 5179 N N . ILE A 1 659 ? -18.058 -8.937 14.185 1.00 97.56 659 ILE A N 1
ATOM 5180 C CA . ILE A 1 659 ? -18.724 -9.466 15.384 1.00 97.56 659 ILE A CA 1
ATOM 5181 C C . ILE A 1 659 ? -19.813 -8.525 15.918 1.00 97.56 659 ILE A C 1
ATOM 5183 O O . ILE A 1 659 ? -20.933 -8.999 16.111 1.00 97.56 659 ILE A O 1
ATOM 5187 N N . PRO A 1 660 ? -19.555 -7.227 16.166 1.00 97.81 660 PRO A N 1
ATOM 5188 C CA . PRO A 1 660 ? -20.599 -6.329 16.648 1.00 97.81 660 PRO A CA 1
ATOM 5189 C C . PRO A 1 660 ? -21.737 -6.150 15.628 1.00 97.81 660 PRO A C 1
ATOM 5191 O O . PRO A 1 660 ? -22.893 -6.138 16.041 1.00 97.81 660 PRO A O 1
ATOM 5194 N N . LEU A 1 661 ? -21.456 -6.120 14.316 1.00 98.00 661 LEU A N 1
ATOM 5195 C CA . LEU A 1 661 ? -22.502 -6.117 13.282 1.00 98.00 661 LEU A CA 1
ATOM 5196 C C . LEU A 1 661 ? -23.332 -7.408 13.286 1.00 98.00 661 LEU A C 1
ATOM 5198 O O . LEU A 1 661 ? -24.553 -7.358 13.159 1.00 98.00 661 LEU A O 1
ATOM 5202 N N . ALA A 1 662 ? -22.695 -8.568 13.455 1.00 98.00 662 ALA A N 1
ATOM 5203 C CA . ALA A 1 662 ? -23.407 -9.838 13.551 1.00 98.00 662 ALA A CA 1
ATOM 5204 C C . ALA A 1 662 ? -24.325 -9.894 14.783 1.00 98.00 662 ALA A C 1
ATOM 5206 O O . ALA A 1 662 ? -25.402 -10.478 14.718 1.00 98.00 662 ALA A O 1
ATOM 5207 N N . ILE A 1 663 ? -23.937 -9.255 15.892 1.00 98.00 663 ILE A N 1
ATOM 5208 C CA . ILE A 1 663 ? -24.803 -9.112 17.070 1.00 98.00 663 ILE A CA 1
ATOM 5209 C C . ILE A 1 663 ? -25.970 -8.161 16.771 1.00 98.00 663 ILE A C 1
ATOM 5211 O O . ILE A 1 663 ? -27.112 -8.523 17.054 1.00 98.00 663 ILE A O 1
ATOM 5215 N N . GLU A 1 664 ? -25.693 -6.991 16.183 1.00 97.81 664 GLU A N 1
ATOM 5216 C CA . GLU A 1 664 ? -26.697 -5.978 15.814 1.00 97.81 664 GLU A CA 1
ATOM 5217 C C . GLU A 1 664 ? -27.797 -6.580 14.926 1.00 97.81 664 GLU A C 1
ATOM 5219 O O . GLU A 1 664 ? -28.981 -6.448 15.225 1.00 97.81 664 GLU A O 1
ATOM 5224 N N . TYR A 1 665 ? -27.411 -7.341 13.898 1.00 97.44 665 TYR A N 1
ATOM 5225 C CA . TYR A 1 665 ? -28.344 -7.972 12.959 1.00 97.44 665 TYR A CA 1
ATOM 5226 C C . TYR A 1 665 ? -28.759 -9.399 13.335 1.00 97.44 665 TYR A C 1
ATOM 5228 O O . TYR A 1 665 ? -29.433 -10.063 12.546 1.00 97.44 665 TYR A O 1
ATOM 5236 N N . ARG A 1 666 ? -28.363 -9.891 14.519 1.00 97.19 666 ARG A N 1
ATOM 5237 C CA . ARG A 1 666 ? -28.633 -11.266 14.994 1.00 97.19 666 ARG A CA 1
ATOM 5238 C C . ARG A 1 666 ? -28.226 -12.353 13.984 1.00 97.19 666 ARG A C 1
ATOM 5240 O O . ARG A 1 666 ? -28.851 -13.409 13.895 1.00 97.19 666 ARG A O 1
ATOM 5247 N N . ASP A 1 667 ? -27.159 -12.110 13.233 1.00 97.06 667 ASP A N 1
ATOM 5248 C CA . ASP A 1 667 ? -26.708 -12.966 12.143 1.00 97.06 667 ASP A CA 1
ATOM 5249 C C . ASP A 1 667 ? -25.778 -14.078 12.651 1.00 97.06 667 ASP A C 1
ATOM 5251 O O . ASP A 1 667 ? -24.569 -13.895 12.811 1.00 97.06 667 ASP A O 1
ATOM 5255 N N . ARG A 1 668 ? -26.361 -15.254 12.903 1.00 97.38 668 ARG A N 1
ATOM 5256 C CA . ARG A 1 668 ? -25.660 -16.433 13.442 1.00 97.38 668 ARG A CA 1
ATOM 5257 C C . ARG A 1 668 ? -24.515 -16.906 12.536 1.00 97.38 668 ARG A C 1
ATOM 5259 O O . ARG A 1 668 ? -23.428 -17.207 13.019 1.00 97.38 668 ARG A O 1
ATOM 5266 N N . GLY A 1 669 ? -24.720 -16.905 11.216 1.00 95.62 669 GLY A N 1
ATOM 5267 C CA . GLY A 1 669 ? -23.704 -17.346 10.258 1.00 95.62 669 GLY A CA 1
ATOM 5268 C C . GLY A 1 669 ? -22.482 -16.421 10.230 1.00 95.62 669 GLY A C 1
ATOM 5269 O O . GLY A 1 669 ? -21.345 -16.892 10.272 1.00 95.62 669 GLY A O 1
ATOM 5270 N N . ALA A 1 670 ? -22.698 -15.101 10.215 1.00 96.00 670 ALA A N 1
ATOM 5271 C CA . ALA A 1 670 ? -21.607 -14.127 10.265 1.00 96.00 670 ALA A CA 1
ATOM 5272 C C . ALA A 1 670 ? -20.887 -14.129 11.619 1.00 96.00 670 ALA A C 1
ATOM 5274 O O . ALA A 1 670 ? -19.666 -13.964 11.670 1.00 96.00 670 ALA A O 1
ATOM 5275 N N . TYR A 1 671 ? -21.633 -14.336 12.706 1.00 97.38 671 TYR A N 1
ATOM 5276 C CA . TYR A 1 671 ? -21.099 -14.423 14.062 1.00 97.38 671 TYR A CA 1
ATOM 5277 C C . TYR A 1 671 ? -20.137 -15.609 14.219 1.00 97.38 671 TYR A C 1
ATOM 5279 O O . TYR A 1 671 ? -19.062 -15.465 14.804 1.00 97.38 671 TYR A O 1
ATOM 5287 N N . SER A 1 672 ? -20.498 -16.759 13.648 1.00 95.44 672 SER A N 1
ATOM 5288 C CA . SER A 1 672 ? -19.776 -18.024 13.809 1.00 95.44 672 SER A CA 1
ATOM 5289 C C . SER A 1 672 ? -18.654 -18.284 12.806 1.00 95.44 672 SER A C 1
ATOM 5291 O O . SER A 1 672 ? -17.927 -19.258 12.981 1.00 95.44 672 SER A O 1
ATOM 5293 N N . THR A 1 673 ? -18.473 -17.438 11.789 1.00 90.50 673 THR A N 1
ATOM 5294 C CA . THR A 1 673 ? -17.484 -17.661 10.717 1.00 90.50 673 THR A CA 1
ATOM 5295 C C . THR A 1 673 ? -16.225 -16.809 10.922 1.00 90.50 673 THR A C 1
ATOM 5297 O O . THR A 1 673 ? -16.354 -15.592 11.020 1.00 90.50 673 THR A O 1
ATOM 5300 N N . PRO A 1 674 ? -15.001 -17.378 10.955 1.00 87.31 674 PRO A N 1
ATOM 5301 C CA . PRO A 1 674 ? -14.666 -18.801 10.800 1.00 87.31 674 PRO A CA 1
ATOM 5302 C C . PRO A 1 674 ? -14.819 -19.624 12.091 1.00 87.31 674 PRO A C 1
ATOM 5304 O O . PRO A 1 674 ? -14.774 -20.850 12.040 1.00 87.31 674 PRO A O 1
ATOM 5307 N N . ALA A 1 675 ? -14.948 -18.964 13.243 1.00 91.56 675 ALA A N 1
ATOM 5308 C CA . ALA A 1 675 ? -15.200 -19.604 14.528 1.00 91.56 675 ALA A CA 1
ATOM 5309 C C . ALA A 1 675 ? -15.991 -18.669 15.450 1.00 91.56 675 ALA A C 1
ATOM 5311 O O . ALA A 1 675 ? -15.895 -17.442 15.338 1.00 91.56 675 ALA A O 1
ATOM 5312 N N . CYS A 1 676 ? -16.723 -19.248 16.405 1.00 95.06 676 CYS A N 1
ATOM 5313 C CA . CYS A 1 676 ? -17.437 -18.470 17.411 1.00 95.06 676 CYS A CA 1
ATOM 5314 C C . CYS A 1 676 ? -16.462 -17.675 18.298 1.00 95.06 676 CYS A C 1
ATOM 5316 O O . CYS A 1 676 ? -15.468 -18.231 18.783 1.00 95.06 676 CYS A O 1
ATOM 5318 N N . PRO A 1 677 ? -16.739 -16.387 18.564 1.00 95.31 677 PRO A N 1
ATOM 5319 C CA . PRO A 1 677 ? -15.920 -15.590 19.461 1.00 95.31 677 PRO A CA 1
ATOM 5320 C C . PRO A 1 677 ? -16.038 -16.097 20.904 1.00 95.31 677 PRO A C 1
ATOM 5322 O O . PRO A 1 677 ? -17.025 -16.716 21.304 1.00 95.31 677 PRO A O 1
ATOM 5325 N N . SER A 1 678 ? -15.038 -15.782 21.732 1.00 93.94 678 SER A N 1
ATOM 5326 C CA . SER A 1 678 ? -15.132 -16.055 23.170 1.00 93.94 678 SER A CA 1
ATOM 5327 C C . SER A 1 678 ? -16.356 -15.349 23.772 1.00 93.94 678 SER A C 1
ATOM 5329 O O . SER A 1 678 ? -16.540 -14.158 23.497 1.00 93.94 678 SER A O 1
ATOM 5331 N N . PRO A 1 679 ? -17.149 -16.023 24.620 1.00 93.81 679 PRO A N 1
ATOM 5332 C CA . PRO A 1 679 ? -18.412 -15.487 25.110 1.00 93.81 679 PRO A CA 1
ATOM 5333 C C . PRO A 1 679 ? -18.209 -14.336 26.100 1.00 93.81 679 PRO A C 1
ATOM 5335 O O . PRO A 1 679 ? -17.194 -14.265 26.803 1.00 93.81 679 PRO A O 1
ATOM 5338 N N . TYR A 1 680 ? -19.208 -13.455 26.170 1.00 94.94 680 TYR A N 1
ATOM 5339 C CA . TYR A 1 680 ? -19.314 -12.347 27.116 1.00 94.94 680 TYR A CA 1
ATOM 5340 C C . TYR A 1 680 ? -18.077 -11.438 27.145 1.00 94.94 680 TYR A C 1
ATOM 5342 O O . TYR A 1 680 ? -17.510 -11.174 28.208 1.00 94.94 680 TYR A O 1
ATOM 5350 N N . ARG A 1 681 ? -17.622 -10.985 25.975 1.00 93.94 681 ARG A N 1
ATOM 5351 C CA . ARG A 1 681 ? -16.540 -10.005 25.812 1.00 93.94 681 ARG A CA 1
ATOM 5352 C C . ARG A 1 681 ? -17.017 -8.798 25.009 1.00 93.94 681 ARG A C 1
ATOM 5354 O O . ARG A 1 681 ? -17.851 -8.981 24.127 1.00 93.94 681 ARG A O 1
ATOM 5361 N N . PRO A 1 682 ? -16.481 -7.593 25.260 1.00 94.81 682 PRO A N 1
ATOM 5362 C CA . PRO A 1 682 ? -16.786 -6.432 24.430 1.00 94.81 682 PRO A CA 1
ATOM 5363 C C . PRO A 1 682 ? -16.384 -6.709 22.982 1.00 94.81 682 PRO A C 1
ATOM 5365 O O . PRO A 1 682 ? -15.290 -7.222 22.734 1.00 94.81 682 PRO A O 1
ATOM 5368 N N . SER A 1 683 ? -17.272 -6.393 22.044 1.00 95.44 683 SER A N 1
ATOM 5369 C CA . SER A 1 683 ? -17.095 -6.720 20.623 1.00 95.44 683 SER A CA 1
ATOM 5370 C C . SER A 1 683 ? -16.475 -5.594 19.794 1.00 95.44 683 SER A C 1
ATOM 5372 O O . SER A 1 683 ? -16.002 -5.856 18.695 1.00 95.44 683 SER A O 1
ATOM 5374 N N . SER A 1 684 ? -16.444 -4.359 20.307 1.00 95.56 684 SER A N 1
ATOM 5375 C CA . SER A 1 684 ? -15.913 -3.193 19.591 1.00 95.56 684 SER A CA 1
ATOM 5376 C C . SER A 1 684 ? -15.369 -2.119 20.532 1.00 95.56 684 SER A C 1
ATOM 5378 O O . SER A 1 684 ? -15.751 -2.048 21.700 1.00 95.56 684 SER A O 1
ATOM 5380 N N . TRP A 1 685 ? -14.523 -1.240 19.992 1.00 95.19 685 TRP A N 1
ATOM 5381 C CA . TRP A 1 685 ? -14.184 0.053 20.590 1.00 95.19 685 TRP A CA 1
ATOM 5382 C C . TRP A 1 685 ? -15.221 1.137 20.190 1.00 95.19 685 TRP A C 1
ATOM 5384 O O . TRP A 1 685 ? -15.776 1.035 19.094 1.00 95.19 685 TRP A O 1
ATOM 5394 N N . PRO A 1 686 ? -15.488 2.174 21.019 1.00 95.06 686 PRO A N 1
ATOM 5395 C CA . PRO A 1 686 ? -15.082 2.283 22.427 1.00 95.06 686 PRO A CA 1
ATOM 5396 C C . PRO A 1 686 ? -15.848 1.290 23.310 1.00 95.06 686 PRO A C 1
ATOM 5398 O O . PRO A 1 686 ? -15.315 0.819 24.311 1.00 95.06 686 PRO A O 1
ATOM 5401 N N . TRP A 1 687 ? -17.052 0.903 22.882 1.00 96.69 687 TRP A N 1
ATOM 5402 C CA . TRP A 1 687 ? -17.800 -0.232 23.404 1.00 96.69 687 TRP A CA 1
ATOM 5403 C C . TRP A 1 687 ? -18.706 -0.812 22.313 1.00 96.69 687 TRP A C 1
ATOM 5405 O O . TRP A 1 687 ? -19.373 -0.071 21.590 1.00 96.69 687 TRP A O 1
ATOM 5415 N N . GLY A 1 688 ? -18.750 -2.137 22.213 1.00 94.38 688 GLY A N 1
ATOM 5416 C CA . GLY A 1 688 ? -19.751 -2.889 21.456 1.00 94.38 688 GLY A CA 1
ATOM 5417 C C . GLY A 1 688 ? -20.443 -3.891 22.381 1.00 94.38 688 GLY A C 1
ATOM 5418 O O . GLY A 1 688 ? -19.861 -4.229 23.419 1.00 94.38 688 GLY A O 1
ATOM 5419 N N . PRO A 1 689 ? -21.643 -4.385 22.023 1.00 94.81 689 PRO A N 1
ATOM 5420 C CA . PRO A 1 689 ? -22.388 -5.323 22.852 1.00 94.81 689 PRO A CA 1
ATOM 5421 C C . PRO A 1 689 ? -21.530 -6.536 23.206 1.00 94.81 689 PRO A C 1
ATOM 5423 O O . PRO A 1 689 ? -20.675 -6.967 22.423 1.00 94.81 689 PRO A O 1
ATOM 5426 N N . LEU A 1 690 ? -21.749 -7.101 24.392 1.00 96.69 690 LEU A N 1
ATOM 5427 C CA . LEU A 1 690 ? -21.047 -8.319 24.784 1.00 96.69 690 LEU A CA 1
ATOM 5428 C C . LEU A 1 690 ? -21.337 -9.452 23.790 1.00 96.69 690 LEU A C 1
ATOM 5430 O O . LEU A 1 690 ? -22.486 -9.671 23.410 1.00 96.69 690 LEU A O 1
ATOM 5434 N N . THR A 1 691 ? -20.303 -10.205 23.416 1.00 97.00 691 THR A N 1
ATOM 5435 C CA . THR A 1 691 ? -20.448 -11.408 22.594 1.00 97.00 691 THR A CA 1
ATOM 5436 C C . THR A 1 691 ? -21.451 -12.370 23.226 1.00 97.00 691 THR A C 1
ATOM 5438 O O . THR A 1 691 ? -21.329 -12.748 24.394 1.00 97.00 691 THR A O 1
ATOM 5441 N N . ASP A 1 692 ? -22.454 -12.760 22.440 1.00 95.19 692 ASP A N 1
ATOM 5442 C CA . ASP A 1 692 ? -23.562 -13.594 22.903 1.00 95.19 692 ASP A CA 1
ATOM 5443 C C . ASP A 1 692 ? -23.410 -15.052 22.427 1.00 95.19 692 ASP A C 1
ATOM 5445 O O . ASP A 1 692 ? -23.604 -15.311 21.237 1.00 95.19 692 ASP A O 1
ATOM 5449 N N . PRO A 1 693 ? -23.077 -16.019 23.309 1.00 95.56 693 PRO A N 1
ATOM 5450 C CA . PRO A 1 693 ? -22.947 -17.420 22.909 1.00 95.56 693 PRO A CA 1
ATOM 5451 C C . PRO A 1 693 ? -24.236 -18.008 22.325 1.00 95.56 693 PRO A C 1
ATOM 5453 O O . PRO A 1 693 ? -24.153 -18.995 21.604 1.00 95.56 693 PRO A O 1
ATOM 5456 N N . ALA A 1 694 ? -25.409 -17.409 22.570 1.00 96.25 694 ALA A N 1
ATOM 5457 C CA . ALA A 1 694 ? -26.661 -17.863 21.966 1.00 96.25 694 ALA A CA 1
ATOM 5458 C C . ALA A 1 694 ? -26.695 -17.693 20.434 1.00 96.25 694 ALA A C 1
ATOM 5460 O O . ALA A 1 694 ? -27.481 -18.364 19.764 1.00 96.25 694 ALA A O 1
ATOM 5461 N N . LEU A 1 695 ? -25.848 -16.817 19.875 1.00 97.06 695 LEU A N 1
ATOM 5462 C CA . LEU A 1 695 ? -25.682 -16.638 18.429 1.00 97.06 695 LEU A CA 1
ATOM 5463 C C . LEU A 1 695 ? -24.662 -17.605 17.812 1.00 97.06 695 LEU A C 1
ATOM 5465 O O . LEU A 1 695 ? -24.546 -17.642 16.590 1.00 97.06 695 LEU A O 1
ATOM 5469 N N . CYS A 1 696 ? -23.929 -18.375 18.624 1.00 97.56 696 CYS A N 1
ATOM 5470 C CA . CYS A 1 696 ? -22.951 -19.334 18.123 1.00 97.56 696 CYS A CA 1
ATOM 5471 C C . CYS A 1 696 ? -23.652 -20.530 17.473 1.00 97.56 696 CYS A C 1
ATOM 5473 O O . CYS A 1 696 ? -24.239 -21.370 18.151 1.00 97.56 696 CYS A O 1
ATOM 5475 N N . ASP A 1 697 ? -23.554 -20.600 16.151 1.00 96.75 697 ASP A N 1
ATOM 5476 C CA . ASP A 1 697 ? -24.086 -21.670 15.320 1.00 96.75 697 ASP A CA 1
ATOM 5477 C C . ASP A 1 697 ? -23.232 -21.831 14.053 1.00 96.75 697 ASP A C 1
ATOM 5479 O O . ASP A 1 697 ? -23.467 -21.151 13.050 1.00 96.75 697 ASP A O 1
ATOM 5483 N N . PRO A 1 698 ? -22.192 -22.681 14.091 1.00 93.62 698 PRO A N 1
ATOM 5484 C CA . PRO A 1 698 ? -21.320 -22.902 12.940 1.00 93.62 698 PRO A CA 1
ATOM 5485 C C . PRO A 1 698 ? -22.056 -23.381 11.681 1.00 93.62 698 PRO A C 1
ATOM 5487 O O . PRO A 1 698 ? -21.605 -23.094 10.577 1.00 93.62 698 PRO A O 1
ATOM 5490 N N . GLU A 1 699 ? -23.201 -24.055 11.829 1.00 94.81 699 GLU A N 1
ATOM 5491 C CA . GLU A 1 699 ? -23.973 -24.594 10.705 1.00 94.81 699 GLU A CA 1
ATOM 5492 C C . GLU A 1 699 ? -24.864 -23.534 10.044 1.00 94.81 699 GLU A C 1
ATOM 5494 O O . GLU A 1 699 ? -25.194 -23.655 8.863 1.00 94.81 699 GLU A O 1
ATOM 5499 N N . ALA A 1 700 ? -25.188 -22.441 10.746 1.00 96.00 700 ALA A N 1
ATOM 5500 C CA . ALA A 1 700 ? -26.039 -21.372 10.219 1.00 96.00 700 ALA A CA 1
ATOM 5501 C C . ALA A 1 700 ? -25.495 -20.733 8.931 1.00 96.00 700 ALA A C 1
ATOM 5503 O O . ALA A 1 700 ? -26.262 -20.163 8.153 1.00 96.00 700 ALA A O 1
ATOM 5504 N N . ILE A 1 701 ? -24.184 -20.833 8.680 1.00 94.62 701 ILE A N 1
ATOM 5505 C CA . ILE A 1 701 ? -23.581 -20.337 7.443 1.00 94.62 701 ILE A CA 1
ATOM 5506 C C . ILE A 1 701 ? -24.090 -21.085 6.203 1.00 94.62 701 ILE A C 1
ATOM 5508 O O . ILE A 1 701 ? -24.247 -20.468 5.152 1.00 94.62 701 ILE A O 1
ATOM 5512 N N . ARG A 1 702 ? -24.426 -22.378 6.329 1.00 94.25 702 ARG A N 1
ATOM 5513 C CA . ARG A 1 702 ? -24.895 -23.225 5.219 1.00 94.25 702 ARG A CA 1
ATOM 5514 C C . ARG A 1 702 ? -26.237 -22.779 4.649 1.00 94.25 702 ARG A C 1
ATOM 5516 O O . ARG A 1 702 ? -26.515 -23.051 3.489 1.00 94.25 702 ARG A O 1
ATOM 5523 N N . ASN A 1 703 ? -27.029 -22.061 5.443 1.00 91.94 703 ASN A N 1
ATOM 5524 C CA . ASN A 1 703 ? -28.338 -21.545 5.042 1.00 91.94 703 ASN A CA 1
ATOM 5525 C C . ASN A 1 703 ? -28.245 -20.264 4.202 1.00 91.94 703 ASN A C 1
ATOM 5527 O O . ASN A 1 703 ? -29.266 -19.741 3.758 1.00 91.94 703 ASN A O 1
ATOM 5531 N N . ARG A 1 704 ? -27.043 -19.704 4.015 1.00 93.38 704 ARG A N 1
ATOM 5532 C CA . ARG A 1 704 ? -26.874 -18.498 3.206 1.00 93.38 704 ARG A CA 1
ATOM 5533 C C . ARG A 1 704 ? -26.948 -18.819 1.714 1.00 93.38 704 ARG A C 1
ATOM 5535 O O . ARG A 1 704 ? -26.414 -19.851 1.300 1.00 93.38 704 ARG A O 1
ATOM 5542 N N . PRO A 1 705 ? -27.484 -17.891 0.900 1.00 94.56 705 PRO A N 1
ATOM 5543 C CA . PRO A 1 705 ? -27.416 -17.993 -0.548 1.00 94.56 705 PRO A CA 1
ATOM 5544 C C . PRO A 1 705 ? -26.003 -18.298 -1.047 1.00 94.56 705 PRO A C 1
ATOM 5546 O O . PRO A 1 705 ? -24.994 -17.876 -0.481 1.00 94.56 705 PRO A O 1
ATOM 5549 N N . LEU A 1 706 ? -25.939 -19.050 -2.136 1.00 96.00 706 LEU A N 1
ATOM 5550 C CA . LEU A 1 706 ? -24.680 -19.476 -2.737 1.00 96.00 706 LEU A CA 1
ATOM 5551 C C . LEU A 1 706 ? -24.061 -18.413 -3.650 1.00 96.00 706 LEU A C 1
ATOM 5553 O O . LEU A 1 706 ? -22.923 -18.554 -4.091 1.00 96.00 706 LEU A O 1
ATOM 5557 N N . GLN A 1 707 ? -24.787 -17.329 -3.903 1.00 95.19 707 GLN A N 1
ATOM 5558 C CA . GLN A 1 707 ? -24.329 -16.209 -4.706 1.00 95.19 707 GLN A CA 1
ATOM 5559 C C . GLN A 1 707 ? -24.775 -14.881 -4.104 1.00 95.19 707 GLN A C 1
ATOM 5561 O O . GLN A 1 707 ? -25.837 -14.783 -3.485 1.00 95.19 707 GLN A O 1
ATOM 5566 N N . ARG A 1 708 ? -23.960 -13.849 -4.300 1.00 95.25 708 ARG A N 1
ATOM 5567 C CA . ARG A 1 708 ? -24.255 -12.483 -3.874 1.00 95.25 708 ARG A CA 1
ATOM 5568 C C . ARG A 1 708 ? -23.615 -11.496 -4.837 1.00 95.25 708 ARG A C 1
ATOM 5570 O O . ARG A 1 708 ? -22.416 -11.581 -5.099 1.00 95.25 708 ARG A O 1
ATOM 5577 N N . LEU A 1 709 ? -24.418 -10.556 -5.328 1.00 96.38 709 LEU A N 1
ATOM 5578 C CA . LEU A 1 709 ? -23.943 -9.391 -6.065 1.00 96.38 709 LEU A CA 1
ATOM 5579 C C . LEU A 1 709 ? -23.817 -8.203 -5.107 1.00 96.38 709 LEU A C 1
ATOM 5581 O O . LEU A 1 709 ? -24.817 -7.744 -4.555 1.00 96.38 709 LEU A O 1
ATOM 5585 N N . PHE A 1 710 ? -22.597 -7.708 -4.941 1.00 97.12 710 PHE A N 1
ATOM 5586 C CA . PHE A 1 710 ? -22.282 -6.445 -4.280 1.00 97.12 710 PHE A CA 1
ATOM 5587 C C . PHE A 1 710 ? -22.386 -5.334 -5.323 1.00 97.12 710 PHE A C 1
ATOM 5589 O O . PHE A 1 710 ? -21.457 -5.105 -6.098 1.00 97.12 710 PHE A O 1
ATOM 5596 N N . ASP A 1 711 ? -23.568 -4.727 -5.391 1.00 95.38 711 ASP A N 1
ATOM 5597 C CA . ASP A 1 711 ? -24.032 -3.863 -6.477 1.00 95.38 711 ASP A CA 1
ATOM 5598 C C . ASP A 1 711 ? -23.213 -2.576 -6.605 1.00 95.38 711 ASP A C 1
ATOM 5600 O O . ASP A 1 711 ? -22.838 -2.218 -7.718 1.00 95.38 711 ASP A O 1
ATOM 5604 N N . GLY A 1 712 ? -22.855 -1.937 -5.487 1.00 95.31 712 GLY A N 1
ATOM 5605 C CA . GLY A 1 712 ? -22.078 -0.691 -5.507 1.00 95.31 712 GLY A CA 1
ATOM 5606 C C . GLY A 1 712 ? -20.691 -0.829 -6.150 1.00 95.31 712 GLY A C 1
ATOM 5607 O O . GLY A 1 712 ? -20.272 0.036 -6.912 1.00 95.31 712 GLY A O 1
ATOM 5608 N N . ILE A 1 713 ? -19.999 -1.950 -5.912 1.00 96.44 713 ILE A N 1
ATOM 5609 C CA . ILE A 1 713 ? -18.677 -2.244 -6.502 1.00 96.44 713 ILE A CA 1
ATOM 5610 C C . ILE A 1 713 ? -18.734 -3.165 -7.730 1.00 96.44 713 ILE A C 1
ATOM 5612 O O . ILE A 1 713 ? -17.688 -3.527 -8.269 1.00 96.44 713 ILE A O 1
ATOM 5616 N N . GLY A 1 714 ? -19.929 -3.592 -8.148 1.00 96.38 714 GLY A N 1
ATOM 5617 C CA . GLY A 1 714 ? -20.109 -4.530 -9.256 1.00 96.38 714 GLY A CA 1
ATOM 5618 C C . GLY A 1 714 ? -19.402 -5.876 -9.060 1.00 96.38 714 GLY A C 1
ATOM 5619 O O . GLY A 1 714 ? -18.882 -6.433 -10.023 1.00 96.38 714 GLY A O 1
ATOM 5620 N N . LEU A 1 715 ? -19.335 -6.399 -7.831 1.00 97.25 715 LEU A N 1
ATOM 5621 C CA . LEU A 1 715 ? -18.650 -7.661 -7.519 1.00 97.25 715 LEU A CA 1
ATOM 5622 C C . LEU A 1 715 ? -19.661 -8.788 -7.290 1.00 97.25 715 LEU A C 1
ATOM 5624 O O . LEU A 1 715 ? -20.373 -8.806 -6.288 1.00 97.25 715 LEU A O 1
ATOM 5628 N N . LEU A 1 716 ? -19.670 -9.774 -8.178 1.00 97.12 716 LEU A N 1
ATOM 5629 C CA . LEU A 1 716 ? -20.347 -11.046 -7.979 1.00 97.12 716 LEU A CA 1
ATOM 5630 C C . LEU A 1 716 ? -19.421 -12.015 -7.242 1.00 97.12 716 LEU A C 1
ATOM 5632 O O . LEU A 1 716 ? -18.288 -12.260 -7.658 1.00 97.12 716 LEU A O 1
ATOM 5636 N N . VAL A 1 717 ? -19.937 -12.619 -6.178 1.00 97.19 717 VAL A N 1
ATOM 5637 C CA . VAL A 1 717 ? -19.326 -13.764 -5.507 1.00 97.19 717 VAL A CA 1
ATOM 5638 C C . VAL A 1 717 ? -20.282 -14.942 -5.608 1.00 97.19 717 VAL A C 1
ATOM 5640 O O . VAL A 1 717 ? -21.435 -14.827 -5.200 1.00 97.19 717 VAL A O 1
ATOM 5643 N N . ALA A 1 718 ? -19.803 -16.072 -6.118 1.00 96.88 718 ALA A N 1
ATOM 5644 C CA . ALA A 1 718 ? -20.570 -17.302 -6.270 1.00 96.88 718 ALA A CA 1
ATOM 5645 C C . ALA A 1 718 ? -19.791 -18.501 -5.719 1.00 96.88 718 ALA A C 1
ATOM 5647 O O . ALA A 1 718 ? -18.559 -18.542 -5.748 1.00 96.88 718 ALA A O 1
ATOM 5648 N N . ARG A 1 719 ? -20.508 -19.489 -5.194 1.00 97.06 719 ARG A N 1
ATOM 5649 C CA . ARG A 1 719 ? -19.935 -20.715 -4.638 1.00 97.06 719 ARG A CA 1
ATOM 5650 C C . ARG A 1 719 ? -20.856 -21.909 -4.826 1.00 97.06 719 ARG A C 1
ATOM 5652 O O . ARG A 1 719 ? -22.055 -21.737 -4.960 1.00 97.06 719 ARG A O 1
ATOM 5659 N N . SER A 1 720 ? -20.307 -23.122 -4.834 1.00 97.19 720 SER A N 1
ATOM 5660 C CA . SER A 1 720 ? -21.121 -24.347 -4.941 1.00 97.19 720 SER A CA 1
ATOM 5661 C C . SER A 1 720 ? -21.712 -24.805 -3.603 1.00 97.19 720 SER A C 1
ATOM 5663 O O . SER A 1 720 ? -22.721 -25.496 -3.580 1.00 97.19 720 SER A O 1
ATOM 5665 N N . SER A 1 721 ? -21.063 -24.460 -2.491 1.00 96.12 721 SER A N 1
ATOM 5666 C CA . SER A 1 721 ? -21.514 -24.702 -1.116 1.00 96.12 721 SER A CA 1
ATOM 5667 C C . SER A 1 721 ? -20.727 -23.794 -0.158 1.00 96.12 721 SER A C 1
ATOM 5669 O O . SER A 1 721 ? -19.877 -23.010 -0.590 1.00 96.12 721 SER A O 1
ATOM 5671 N N . TRP A 1 722 ? -20.993 -23.896 1.145 1.00 95.44 722 TRP A N 1
ATOM 5672 C CA . TRP A 1 722 ? -20.189 -23.258 2.197 1.00 95.44 722 TRP A CA 1
ATOM 5673 C C . TRP A 1 722 ? -19.102 -24.185 2.771 1.00 95.44 722 TRP A C 1
ATOM 5675 O O . TRP A 1 722 ? -18.425 -23.817 3.731 1.00 95.44 722 TRP A O 1
ATOM 5685 N N . ASP A 1 723 ? -18.919 -25.373 2.186 1.00 93.50 723 ASP A N 1
ATOM 5686 C CA . ASP A 1 723 ? -17.900 -26.338 2.601 1.00 93.50 723 ASP A CA 1
ATOM 5687 C C . ASP A 1 723 ? -16.495 -25.948 2.135 1.00 93.50 723 ASP A C 1
ATOM 5689 O O . ASP A 1 723 ? -16.300 -25.147 1.219 1.00 93.50 723 ASP A O 1
ATOM 5693 N N . ARG A 1 724 ? -15.482 -26.559 2.759 1.00 92.06 724 ARG A N 1
ATOM 5694 C CA . ARG A 1 724 ? -14.065 -26.302 2.449 1.00 92.06 724 ARG A CA 1
ATOM 5695 C C . ARG A 1 724 ? -13.648 -26.755 1.051 1.00 92.06 724 ARG A C 1
ATOM 5697 O O . ARG A 1 724 ? -12.648 -26.270 0.528 1.00 92.06 724 ARG A O 1
ATOM 5704 N N . ASP A 1 725 ? -14.388 -27.677 0.451 1.00 94.75 725 ASP A N 1
ATOM 5705 C CA . ASP A 1 725 ? -14.153 -28.171 -0.901 1.00 94.75 725 ASP A CA 1
ATOM 5706 C C . ASP A 1 725 ? -14.984 -27.424 -1.954 1.00 94.75 725 ASP A C 1
ATOM 5708 O O . ASP A 1 725 ? -14.937 -27.798 -3.125 1.00 94.75 725 ASP A O 1
ATOM 5712 N N . ALA A 1 726 ? -15.726 -26.372 -1.589 1.00 97.19 726 ALA A N 1
ATOM 5713 C CA . ALA A 1 726 ? -16.571 -25.637 -2.521 1.00 97.19 726 ALA A CA 1
ATOM 5714 C C . ALA A 1 726 ? -15.782 -25.070 -3.715 1.00 97.19 726 ALA A C 1
ATOM 5716 O O . ALA A 1 726 ? -14.645 -24.605 -3.593 1.00 97.19 726 ALA A O 1
ATOM 5717 N N . THR A 1 727 ? -16.419 -25.067 -4.886 1.00 98.19 727 THR A N 1
ATOM 5718 C CA . THR A 1 727 ? -15.997 -24.197 -5.986 1.00 98.19 727 THR A CA 1
ATOM 5719 C C . THR A 1 727 ? -16.334 -22.771 -5.584 1.00 98.19 727 THR A C 1
ATOM 5721 O O . THR A 1 727 ? -17.450 -22.518 -5.140 1.00 98.19 727 THR A O 1
ATOM 5724 N N . PHE A 1 728 ? -15.392 -21.847 -5.730 1.00 98.31 728 PHE A N 1
ATOM 5725 C CA . PHE A 1 728 ? -15.568 -20.438 -5.401 1.00 98.31 728 PHE A CA 1
ATOM 5726 C C . PHE A 1 728 ? -15.143 -19.575 -6.583 1.00 98.31 728 PHE A C 1
ATOM 5728 O O . PHE A 1 728 ? -14.021 -19.706 -7.075 1.00 98.31 728 PHE A O 1
ATOM 5735 N N . LEU A 1 729 ? -16.044 -18.706 -7.030 1.00 97.88 729 LEU A N 1
ATOM 5736 C CA . LEU A 1 729 ? -15.865 -17.821 -8.168 1.00 97.88 729 LEU A CA 1
ATOM 5737 C C . LEU A 1 729 ? -16.141 -16.381 -7.752 1.00 97.88 729 LEU A C 1
ATOM 5739 O O . LEU A 1 729 ? -17.086 -16.095 -7.015 1.00 97.88 729 LEU A O 1
ATOM 5743 N N . THR A 1 730 ? -15.336 -15.465 -8.271 1.00 97.56 730 THR A N 1
ATOM 5744 C CA . THR A 1 730 ? -15.635 -14.035 -8.208 1.00 97.56 730 THR A CA 1
ATOM 5745 C C . THR A 1 730 ? -15.574 -13.438 -9.595 1.00 97.56 730 THR A C 1
ATOM 5747 O O . THR A 1 730 ? -14.670 -13.788 -10.345 1.00 97.56 730 THR A O 1
ATOM 5750 N N . PHE A 1 731 ? -16.464 -12.506 -9.905 1.00 97.50 731 PHE A N 1
ATOM 5751 C CA . PHE A 1 731 ? -16.438 -11.709 -11.129 1.00 97.50 731 PHE A CA 1
ATOM 5752 C C . PHE A 1 731 ? -16.689 -10.248 -10.773 1.00 97.50 731 PHE A C 1
ATOM 5754 O O . PHE A 1 731 ? -17.575 -9.968 -9.968 1.00 97.50 731 PHE A O 1
ATOM 5761 N N . LYS A 1 732 ? -15.916 -9.323 -11.338 1.00 95.94 732 LYS A N 1
ATOM 5762 C CA . LYS A 1 732 ? -15.993 -7.899 -11.003 1.00 95.94 732 LYS A CA 1
ATOM 5763 C C . LYS A 1 732 ? -16.206 -7.073 -12.264 1.00 95.94 732 LYS A C 1
ATOM 5765 O O . LYS A 1 732 ? -15.426 -7.199 -13.196 1.00 95.94 732 LYS A O 1
ATOM 5770 N N . ALA A 1 733 ? -17.225 -6.221 -12.287 1.00 95.75 733 ALA A N 1
ATOM 5771 C CA . ALA A 1 733 ? -17.421 -5.191 -13.304 1.00 95.75 733 ALA A CA 1
ATOM 5772 C C . ALA A 1 733 ? -18.249 -4.033 -12.725 1.00 95.75 733 ALA A C 1
ATOM 5774 O O . ALA A 1 733 ? -19.478 -4.087 -12.663 1.00 95.75 733 ALA A O 1
ATOM 5775 N N . GLY A 1 734 ? -17.563 -2.978 -12.303 1.00 95.00 734 GLY A N 1
ATOM 5776 C CA . GLY A 1 734 ? -18.154 -1.789 -11.703 1.00 95.00 734 GLY A CA 1
ATOM 5777 C C . GLY A 1 734 ? -17.261 -0.564 -11.858 1.00 95.00 734 GLY A C 1
ATOM 5778 O O . GLY A 1 734 ? -16.334 -0.540 -12.675 1.00 95.00 734 GLY A O 1
ATOM 5779 N N . ASP A 1 735 ? -17.538 0.450 -11.046 1.00 95.12 735 ASP A N 1
ATOM 5780 C CA . ASP A 1 735 ? -16.737 1.667 -10.963 1.00 95.12 735 ASP A CA 1
ATOM 5781 C C . ASP A 1 735 ? -15.392 1.419 -10.255 1.00 95.12 735 ASP A C 1
ATOM 5783 O O . ASP A 1 735 ? -15.252 0.536 -9.399 1.00 95.12 735 ASP A O 1
ATOM 5787 N N . ASN A 1 736 ? -14.384 2.222 -10.597 1.00 93.19 736 ASN A N 1
ATOM 5788 C CA . ASN A 1 736 ? -13.143 2.316 -9.845 1.00 93.19 736 ASN A CA 1
ATOM 5789 C C . ASN A 1 736 ? -13.259 3.482 -8.857 1.00 93.19 736 ASN A C 1
ATOM 5791 O O . ASN A 1 736 ? -13.483 4.630 -9.231 1.00 93.19 736 ASN A O 1
ATOM 5795 N N . PHE A 1 737 ? -13.075 3.189 -7.576 1.00 93.62 737 PHE A N 1
ATOM 5796 C CA . PHE A 1 737 ? -13.260 4.152 -6.492 1.00 93.62 737 PHE A CA 1
ATOM 5797 C C . PHE A 1 737 ? -11.933 4.691 -5.935 1.00 93.62 737 PHE A C 1
ATOM 5799 O O . PHE A 1 737 ? -11.871 5.116 -4.786 1.00 93.62 737 PHE A O 1
ATOM 5806 N N . TRP A 1 738 ? -10.863 4.696 -6.738 1.00 90.44 738 TRP A N 1
ATOM 5807 C CA . TRP A 1 738 ? -9.511 5.099 -6.332 1.00 90.44 738 TRP A CA 1
ATOM 5808 C C . TRP A 1 738 ? -8.900 4.147 -5.275 1.00 90.44 738 TRP A C 1
ATOM 5810 O O . TRP A 1 738 ? -9.348 3.014 -5.071 1.00 90.44 738 TRP A O 1
ATOM 5820 N N . SER A 1 739 ? -7.837 4.606 -4.614 1.00 88.19 739 SER A N 1
ATOM 5821 C CA . SER A 1 739 ? -7.112 3.903 -3.548 1.00 88.19 739 SER A CA 1
ATOM 5822 C C . SER A 1 739 ? -6.530 2.561 -4.020 1.00 88.19 739 SER A C 1
ATOM 5824 O O . SER A 1 739 ? -6.106 2.444 -5.166 1.00 88.19 739 SER A O 1
ATOM 5826 N N . HIS A 1 740 ? -6.524 1.552 -3.154 1.00 89.50 740 HIS A N 1
ATOM 5827 C CA . HIS A 1 740 ? -5.965 0.210 -3.348 1.00 89.50 740 HIS A CA 1
ATOM 5828 C C . HIS A 1 740 ? -6.765 -0.714 -4.296 1.00 89.50 740 HIS A C 1
ATOM 5830 O O . HIS A 1 740 ? -6.631 -1.937 -4.229 1.00 89.50 740 HIS A O 1
ATOM 5836 N N . SER A 1 741 ? -7.615 -0.152 -5.162 1.00 91.31 741 SER A N 1
ATOM 5837 C CA . SER A 1 741 ? -8.350 -0.896 -6.199 1.00 91.31 741 SER A CA 1
ATOM 5838 C C . SER A 1 741 ? -7.474 -1.068 -7.435 1.00 91.31 741 SER A C 1
ATOM 5840 O O . SER A 1 741 ? -6.922 -0.070 -7.885 1.00 91.31 741 SER A O 1
ATOM 5842 N N . HIS A 1 742 ? -7.386 -2.269 -8.014 1.00 93.75 742 HIS A N 1
ATOM 5843 C CA . HIS A 1 742 ? -6.631 -2.519 -9.252 1.00 93.75 742 HIS A CA 1
ATOM 5844 C C . HIS A 1 742 ? -7.407 -2.141 -10.530 1.00 93.75 742 HIS A C 1
ATOM 5846 O O . HIS A 1 742 ? -8.568 -1.727 -10.476 1.00 93.75 742 HIS A O 1
ATOM 5852 N N . LEU A 1 743 ? -6.747 -2.265 -11.687 1.00 94.69 743 LEU A N 1
ATOM 5853 C CA . LEU A 1 743 ? -7.323 -2.082 -13.024 1.00 94.69 743 LEU A CA 1
ATOM 5854 C C . LEU A 1 743 ? -7.912 -3.402 -13.546 1.00 94.69 743 LEU A C 1
ATOM 5856 O O . LEU A 1 743 ? -7.468 -3.956 -14.547 1.00 94.69 743 LEU A O 1
ATOM 5860 N N . ASP A 1 744 ? -8.887 -3.925 -12.813 1.00 95.44 744 ASP A N 1
ATOM 5861 C CA . ASP A 1 744 ? -9.304 -5.330 -12.823 1.00 95.44 744 ASP A CA 1
ATOM 5862 C C . ASP A 1 744 ? -10.786 -5.528 -13.213 1.00 95.44 744 ASP A C 1
ATOM 5864 O O . ASP A 1 744 ? -11.383 -6.575 -12.962 1.00 95.44 744 ASP A O 1
ATOM 5868 N N . GLN A 1 745 ? -11.417 -4.529 -13.832 1.00 95.69 745 GLN A N 1
ATOM 5869 C CA . GLN A 1 745 ? -12.817 -4.627 -14.261 1.00 95.69 745 GLN A CA 1
ATOM 5870 C C . GLN A 1 745 ? -12.994 -5.603 -15.436 1.00 95.69 745 GLN A C 1
ATOM 5872 O O . GLN A 1 745 ? -12.224 -5.612 -16.391 1.00 95.69 745 GLN A O 1
ATOM 5877 N N . GLY A 1 746 ? -14.017 -6.444 -15.372 1.00 95.88 746 GLY A N 1
ATOM 5878 C CA . GLY A 1 746 ? -14.214 -7.579 -16.271 1.00 95.88 746 GLY A CA 1
ATOM 5879 C C . GLY A 1 746 ? -13.414 -8.828 -15.885 1.00 95.88 746 GLY A C 1
ATOM 5880 O O . GLY A 1 746 ? -13.500 -9.828 -16.597 1.00 95.88 746 GLY A O 1
ATOM 5881 N N . ALA A 1 747 ? -12.653 -8.804 -14.784 1.00 97.50 747 ALA A N 1
ATOM 5882 C CA . ALA A 1 747 ? -11.884 -9.961 -14.348 1.00 97.50 747 ALA A CA 1
ATOM 5883 C C . ALA A 1 747 ? -12.711 -10.971 -13.549 1.00 97.50 747 ALA A C 1
ATOM 5885 O O . ALA A 1 747 ? -13.663 -10.626 -12.838 1.00 97.50 747 ALA A O 1
ATOM 5886 N N . PHE A 1 748 ? -12.270 -12.229 -13.593 1.00 98.06 748 PHE A N 1
ATOM 5887 C CA . PHE A 1 748 ? -12.759 -13.286 -12.713 1.00 98.06 748 PHE A CA 1
ATOM 5888 C C . PHE A 1 748 ? -11.635 -14.017 -11.969 1.00 98.06 748 PHE A C 1
ATOM 5890 O O . PHE A 1 748 ? -10.484 -14.040 -12.402 1.00 98.06 748 PHE A O 1
ATOM 5897 N N . THR A 1 749 ? -11.981 -14.662 -10.852 1.00 97.88 749 THR A N 1
ATOM 5898 C CA . THR A 1 749 ? -11.119 -15.645 -10.178 1.00 97.88 749 THR A CA 1
ATOM 5899 C C . THR A 1 749 ? -11.882 -16.945 -9.950 1.00 97.88 749 THR A C 1
ATOM 5901 O O . THR A 1 749 ? -13.106 -16.930 -9.807 1.00 97.88 749 THR A O 1
ATOM 5904 N N . LEU A 1 750 ? -11.165 -18.070 -9.922 1.00 98.19 750 LEU A N 1
ATOM 5905 C CA . LEU A 1 750 ? -11.721 -19.404 -9.696 1.00 98.19 750 LEU A CA 1
ATOM 5906 C C . LEU A 1 750 ? -10.850 -20.192 -8.716 1.00 98.19 750 LEU A C 1
ATOM 5908 O O . LEU A 1 750 ? -9.637 -20.312 -8.896 1.00 98.19 750 LEU A O 1
ATOM 5912 N N . PHE A 1 751 ? -11.484 -20.785 -7.711 1.00 97.88 751 PHE A N 1
ATOM 5913 C CA . PHE A 1 751 ? -10.855 -21.636 -6.708 1.00 97.88 751 PHE A CA 1
ATOM 5914 C C . PHE A 1 751 ? -11.630 -22.948 -6.536 1.00 97.88 751 PHE A C 1
ATOM 5916 O O . PHE A 1 751 ? -12.853 -22.930 -6.404 1.00 97.88 751 PHE A O 1
ATOM 5923 N N . LYS A 1 752 ? -10.914 -24.078 -6.482 1.00 96.94 752 LYS A N 1
ATOM 5924 C CA . LYS A 1 752 ? -11.455 -25.402 -6.124 1.00 96.94 752 LYS A CA 1
ATOM 5925 C C . LYS A 1 752 ? -10.326 -26.271 -5.576 1.00 96.94 752 LYS A C 1
ATOM 5927 O O . LYS A 1 752 ? -9.503 -26.767 -6.340 1.00 96.94 752 LYS A O 1
ATOM 5932 N N . GLY A 1 753 ? -10.236 -26.397 -4.252 1.00 94.56 753 GLY A N 1
ATOM 5933 C CA . GLY A 1 753 ? -9.124 -27.068 -3.554 1.00 94.56 753 GLY A CA 1
ATOM 5934 C C . GLY A 1 753 ? -7.782 -26.319 -3.627 1.00 94.56 753 GLY A C 1
ATOM 5935 O O . GLY A 1 753 ? -7.037 -26.291 -2.654 1.00 94.56 753 GLY A O 1
ATOM 5936 N N . ALA A 1 754 ? -7.511 -25.644 -4.744 1.00 94.56 754 ALA A N 1
ATOM 5937 C CA . ALA A 1 754 ? -6.404 -24.729 -4.972 1.00 94.56 754 ALA A CA 1
ATOM 5938 C C . ALA A 1 754 ? -6.864 -23.544 -5.855 1.00 94.56 754 ALA A C 1
ATOM 5940 O O . ALA A 1 754 ? -7.926 -23.618 -6.487 1.00 94.56 754 ALA A O 1
ATOM 5941 N N . PRO A 1 755 ? -6.110 -22.427 -5.897 1.00 94.44 755 PRO A N 1
ATOM 5942 C CA . PRO A 1 755 ? -6.354 -21.347 -6.855 1.00 94.44 755 PRO A CA 1
ATOM 5943 C C . PRO A 1 755 ? -6.149 -21.852 -8.292 1.00 94.44 755 PRO A C 1
ATOM 5945 O O . PRO A 1 755 ? -5.084 -22.383 -8.592 1.00 94.44 755 PRO A O 1
ATOM 5948 N N . LEU A 1 756 ? -7.155 -21.697 -9.159 1.00 96.94 756 LEU A N 1
ATOM 5949 C CA . LEU A 1 756 ? -7.126 -22.170 -10.551 1.00 96.94 756 LEU A CA 1
ATOM 5950 C C . LEU A 1 756 ? -6.970 -21.007 -11.537 1.00 96.94 756 LEU A C 1
ATOM 5952 O O . LEU A 1 756 ? -5.974 -20.937 -12.248 1.00 96.94 756 LEU A O 1
ATOM 5956 N N . ALA A 1 757 ? -7.925 -20.072 -11.537 1.00 97.56 757 ALA A N 1
ATOM 5957 C CA . ALA A 1 757 ? -7.813 -18.798 -12.247 1.00 97.56 757 ALA A CA 1
ATOM 5958 C C . ALA A 1 757 ? -7.537 -17.713 -11.206 1.00 97.56 757 ALA A C 1
ATOM 5960 O O . ALA A 1 757 ? -8.386 -17.432 -10.356 1.00 97.56 757 ALA A O 1
ATOM 5961 N N . ILE A 1 758 ? -6.319 -17.178 -11.209 1.00 95.25 758 ILE A N 1
ATOM 5962 C CA . ILE A 1 758 ? -5.815 -16.326 -10.127 1.00 95.25 758 ILE A CA 1
ATOM 5963 C C . ILE A 1 758 ? -5.853 -14.848 -10.510 1.00 95.25 758 ILE A C 1
ATOM 5965 O O . ILE A 1 758 ? -5.664 -14.513 -11.673 1.00 95.25 758 ILE A O 1
ATOM 5969 N N . ASP A 1 759 ? -6.045 -13.976 -9.522 1.00 93.94 759 ASP A N 1
ATOM 5970 C CA . ASP A 1 759 ? -5.533 -12.602 -9.581 1.00 93.94 759 ASP A CA 1
ATOM 5971 C C . ASP A 1 759 ? -4.028 -12.690 -9.282 1.00 93.94 759 ASP A C 1
ATOM 5973 O O . ASP A 1 759 ? -3.634 -13.228 -8.237 1.00 93.94 759 ASP A O 1
ATOM 5977 N N . SER A 1 760 ? -3.194 -12.343 -10.265 1.00 92.62 760 SER A N 1
ATOM 5978 C CA . SER A 1 760 ? -1.784 -12.726 -10.274 1.00 92.62 760 SER A CA 1
ATOM 5979 C C . SER A 1 760 ? -0.842 -11.640 -9.754 1.00 92.62 760 SER A C 1
ATOM 5981 O O . SER A 1 760 ? -1.095 -10.440 -9.792 1.00 92.62 760 SER A O 1
ATOM 5983 N N . GLY A 1 761 ? 0.332 -12.091 -9.313 1.00 84.12 761 GLY A N 1
ATOM 5984 C CA . GLY A 1 761 ? 1.384 -11.232 -8.794 1.00 84.12 761 GLY A CA 1
ATOM 5985 C C . GLY A 1 761 ? 1.240 -10.911 -7.305 1.00 84.12 761 GLY A C 1
ATOM 5986 O O . GLY A 1 761 ? 0.250 -11.214 -6.649 1.00 84.12 761 GLY A O 1
ATOM 5987 N N . LEU A 1 762 ? 2.317 -10.372 -6.741 1.00 79.94 762 LEU A N 1
ATOM 5988 C CA . LEU A 1 762 ? 2.432 -10.036 -5.327 1.00 79.94 762 LEU A CA 1
ATOM 5989 C C . LEU A 1 762 ? 2.529 -8.519 -5.197 1.00 79.94 762 LEU A C 1
ATOM 5991 O O . LEU A 1 762 ? 3.327 -7.922 -5.912 1.00 79.94 762 LEU A O 1
ATOM 5995 N N . TYR A 1 763 ? 1.824 -7.913 -4.240 1.00 76.31 763 TYR A N 1
ATOM 5996 C CA . TYR A 1 763 ? 1.876 -6.468 -3.959 1.00 76.31 763 TYR A CA 1
ATOM 5997 C C . TYR A 1 763 ? 3.315 -5.897 -3.826 1.00 76.31 763 TYR A C 1
ATOM 5999 O O . TYR A 1 763 ? 3.567 -4.718 -4.078 1.00 76.31 763 TYR A O 1
ATOM 6007 N N . GLY A 1 764 ? 4.302 -6.757 -3.537 1.00 60.06 764 GLY A N 1
ATOM 6008 C CA . GLY A 1 764 ? 5.727 -6.428 -3.541 1.00 60.06 764 GLY A CA 1
ATOM 6009 C C . GLY A 1 764 ? 6.162 -5.729 -2.248 1.00 60.06 764 GLY A C 1
ATOM 6010 O O . GLY A 1 764 ? 5.335 -5.427 -1.392 1.00 60.06 764 GLY A O 1
ATOM 6011 N N . PRO A 1 765 ? 7.468 -5.470 -2.047 1.00 60.56 765 PRO A N 1
ATOM 6012 C CA . PRO A 1 765 ? 7.971 -4.975 -0.762 1.00 60.56 765 PRO A CA 1
ATOM 6013 C C . PRO A 1 765 ? 7.523 -3.541 -0.436 1.00 60.56 765 PRO A C 1
ATOM 6015 O O . PRO A 1 765 ? 7.655 -3.114 0.710 1.00 60.56 765 PRO A O 1
ATOM 6018 N N . ARG A 1 766 ? 7.029 -2.776 -1.424 1.00 71.81 766 ARG A N 1
ATOM 6019 C CA . ARG A 1 766 ? 6.523 -1.412 -1.227 1.00 71.81 766 ARG A CA 1
ATOM 6020 C C . ARG A 1 766 ? 5.452 -1.027 -2.247 1.00 71.81 766 ARG A C 1
ATOM 6022 O O . ARG A 1 766 ? 5.560 -1.348 -3.430 1.00 71.81 766 ARG A O 1
ATOM 6029 N N . TYR A 1 767 ? 4.495 -0.225 -1.792 1.00 77.44 767 TYR A N 1
ATOM 6030 C CA . TYR A 1 767 ? 3.537 0.465 -2.647 1.00 77.44 767 TYR A CA 1
ATOM 6031 C C . TYR A 1 767 ? 4.243 1.316 -3.716 1.00 77.44 767 TYR A C 1
ATOM 6033 O O . TYR A 1 767 ? 5.217 2.016 -3.427 1.00 77.44 767 TYR A O 1
ATOM 6041 N N . GLY A 1 768 ? 3.752 1.275 -4.957 1.00 77.69 768 GLY A N 1
ATOM 6042 C CA . GLY A 1 768 ? 4.347 1.991 -6.082 1.00 77.69 768 GLY A CA 1
ATOM 6043 C C . GLY A 1 768 ? 5.656 1.398 -6.620 1.00 77.69 768 GLY A C 1
ATOM 6044 O O . GLY A 1 768 ? 6.325 2.071 -7.400 1.00 77.69 768 GLY A O 1
ATOM 6045 N N . ALA A 1 769 ? 6.050 0.178 -6.239 1.00 82.31 769 ALA A N 1
ATOM 6046 C CA . ALA A 1 769 ? 7.189 -0.519 -6.852 1.00 82.31 769 ALA A CA 1
ATOM 6047 C C . ALA A 1 769 ? 6.981 -0.786 -8.360 1.00 82.31 769 ALA A C 1
ATOM 6049 O O . ALA A 1 769 ? 5.877 -0.638 -8.878 1.00 82.31 769 ALA A O 1
ATOM 6050 N N . ASP A 1 770 ? 8.034 -1.184 -9.081 1.00 86.44 770 ASP A N 1
ATOM 6051 C CA . ASP A 1 770 ? 7.944 -1.513 -10.517 1.00 86.44 770 ASP A CA 1
ATOM 6052 C C . ASP A 1 770 ? 7.021 -2.679 -10.808 1.00 86.44 770 ASP A C 1
ATOM 6054 O O . ASP A 1 770 ? 6.157 -2.547 -11.666 1.00 86.44 770 ASP A O 1
ATOM 6058 N N . HIS A 1 771 ? 7.148 -3.770 -10.058 1.00 88.62 771 HIS A N 1
ATOM 6059 C CA . HIS A 1 771 ? 6.233 -4.903 -10.176 1.00 88.62 771 HIS A CA 1
ATOM 6060 C C . HIS A 1 771 ? 4.786 -4.505 -9.869 1.00 88.62 771 HIS A C 1
ATOM 6062 O O . HIS A 1 771 ? 3.869 -4.930 -10.561 1.00 88.62 771 HIS A O 1
ATOM 6068 N N . HIS A 1 772 ? 4.584 -3.632 -8.879 1.00 88.06 772 HIS A N 1
ATOM 6069 C CA . HIS A 1 772 ? 3.252 -3.141 -8.553 1.00 88.06 772 HIS A CA 1
ATOM 6070 C C . HIS A 1 772 ? 2.670 -2.341 -9.734 1.00 88.06 772 HIS A C 1
ATOM 6072 O O . HIS A 1 772 ? 1.677 -2.744 -10.327 1.00 88.06 772 HIS A O 1
ATOM 6078 N N . MET A 1 773 ? 3.333 -1.263 -10.157 1.00 88.38 773 MET A N 1
ATOM 6079 C CA . MET A 1 773 ? 2.781 -0.349 -11.166 1.00 88.38 773 MET A CA 1
ATOM 6080 C C . MET A 1 773 ? 2.821 -0.873 -12.610 1.00 88.38 773 MET A C 1
ATOM 6082 O O . MET A 1 773 ? 2.087 -0.370 -13.451 1.00 88.38 773 MET A O 1
ATOM 6086 N N . ASN A 1 774 ? 3.686 -1.835 -12.939 1.00 90.62 774 ASN A N 1
ATOM 6087 C CA . ASN A 1 774 ? 3.783 -2.383 -14.300 1.00 90.62 774 ASN A CA 1
ATOM 6088 C C . ASN A 1 774 ? 3.139 -3.762 -14.450 1.00 90.62 774 ASN A C 1
ATOM 6090 O O . ASN A 1 774 ? 3.113 -4.280 -15.564 1.00 90.62 774 ASN A O 1
ATOM 6094 N N . TYR A 1 775 ? 2.677 -4.375 -13.358 1.00 92.94 775 TYR A N 1
ATOM 6095 C CA . TYR A 1 775 ? 2.086 -5.706 -13.408 1.00 92.94 775 TYR A CA 1
ATOM 6096 C C . TYR A 1 775 ? 0.892 -5.845 -12.462 1.00 92.94 775 TYR A C 1
ATOM 6098 O O . TYR A 1 775 ? -0.221 -5.873 -12.955 1.00 92.94 775 TYR A O 1
ATOM 6106 N N . THR A 1 776 ? 1.054 -5.881 -11.132 1.00 92.31 776 THR A N 1
ATOM 6107 C CA . THR A 1 776 ? -0.077 -6.273 -10.247 1.00 92.31 776 THR A CA 1
ATOM 6108 C C . THR A 1 776 ? -1.241 -5.296 -10.237 1.00 92.31 776 THR A C 1
ATOM 6110 O O . THR A 1 776 ? -2.378 -5.722 -10.097 1.00 92.31 776 THR A O 1
ATOM 6113 N N . TYR A 1 777 ? -0.965 -3.999 -10.386 1.00 92.06 777 TYR A N 1
ATOM 6114 C CA . TYR A 1 777 ? -2.006 -2.976 -10.512 1.00 92.06 777 TYR A CA 1
ATOM 6115 C C . TYR A 1 777 ? -2.690 -3.054 -11.891 1.00 92.06 777 TYR A C 1
ATOM 6117 O O . TYR A 1 777 ? -3.833 -2.637 -12.045 1.00 92.06 777 TYR A O 1
ATOM 6125 N N . GLN A 1 778 ? -1.980 -3.555 -12.902 1.00 93.56 778 GLN A N 1
ATOM 6126 C CA . GLN A 1 778 ? -2.352 -3.494 -14.314 1.00 93.56 778 GLN A CA 1
ATOM 6127 C C . GLN A 1 778 ? -3.251 -4.656 -14.720 1.00 93.56 778 GLN A C 1
ATOM 6129 O O . GLN A 1 778 ? -3.138 -5.751 -14.176 1.00 93.56 778 GLN A O 1
ATOM 6134 N N . SER A 1 779 ? -4.077 -4.434 -15.737 1.00 96.06 779 SER A N 1
ATOM 6135 C CA . SER A 1 779 ? -5.070 -5.396 -16.218 1.00 96.06 779 SER A CA 1
ATOM 6136 C C . SER A 1 779 ? -4.459 -6.723 -16.685 1.00 96.06 779 SER A C 1
ATOM 6138 O O . SER A 1 779 ? -5.081 -7.771 -16.536 1.00 96.06 779 SER A O 1
ATOM 6140 N N . VAL A 1 780 ? -3.223 -6.718 -17.197 1.00 95.81 780 VAL A N 1
ATOM 6141 C CA . VAL A 1 780 ? -2.492 -7.942 -17.589 1.00 95.81 780 VAL A CA 1
ATOM 6142 C C . VAL A 1 780 ? -2.273 -8.944 -16.451 1.00 95.81 780 VAL A C 1
ATOM 6144 O O . VAL A 1 780 ? -2.034 -10.121 -16.716 1.00 95.81 780 VAL A O 1
ATOM 6147 N N . ALA A 1 781 ? -2.344 -8.516 -15.187 1.00 96.25 781 ALA A N 1
ATOM 6148 C CA . ALA A 1 781 ? -2.244 -9.427 -14.052 1.00 96.25 781 ALA A CA 1
ATOM 6149 C C . ALA A 1 781 ? -3.554 -10.179 -13.755 1.00 96.25 781 ALA A C 1
ATOM 6151 O O . ALA A 1 781 ? -3.542 -11.099 -12.927 1.00 96.25 781 ALA A O 1
ATOM 6152 N N . HIS A 1 782 ? -4.656 -9.834 -14.425 1.00 97.56 782 HIS A N 1
ATOM 6153 C CA . HIS A 1 782 ? -6.007 -10.313 -14.133 1.00 97.56 782 HIS A CA 1
ATOM 6154 C C . HIS A 1 782 ? -6.582 -11.156 -15.278 1.00 97.56 782 HIS A C 1
ATOM 6156 O O . HIS A 1 782 ? -6.210 -11.006 -16.440 1.00 97.56 782 HIS A O 1
ATOM 6162 N N . ASN A 1 783 ? -7.538 -12.040 -14.966 1.00 97.75 783 ASN A N 1
ATOM 6163 C CA . ASN A 1 783 ? -8.228 -12.851 -15.980 1.00 97.75 783 ASN A CA 1
ATOM 6164 C C . ASN A 1 783 ? -9.311 -12.022 -16.691 1.00 97.75 783 ASN A C 1
ATOM 6166 O O . ASN A 1 783 ? -10.498 -12.182 -16.407 1.00 97.75 783 ASN A O 1
ATOM 6170 N N . LEU A 1 784 ? -8.894 -11.118 -17.576 1.00 96.81 784 LEU A N 1
ATOM 6171 C CA . LEU A 1 784 ? -9.745 -10.222 -18.366 1.00 96.81 784 LEU A CA 1
ATOM 6172 C C . LEU A 1 784 ? -9.233 -10.100 -19.811 1.00 96.81 784 LEU A C 1
ATOM 6174 O O . LEU A 1 784 ? -8.252 -10.736 -20.194 1.00 96.81 784 LEU A O 1
ATOM 6178 N N . ILE A 1 785 ? -9.884 -9.254 -20.612 1.00 95.44 785 ILE A N 1
ATOM 6179 C CA . ILE A 1 785 ? -9.479 -8.944 -21.989 1.00 95.44 785 ILE A CA 1
ATOM 6180 C C . ILE A 1 785 ? -8.672 -7.641 -22.025 1.00 95.44 785 ILE A C 1
ATOM 6182 O O . ILE A 1 785 ? -9.100 -6.634 -21.463 1.00 95.44 785 ILE A O 1
ATOM 6186 N N . THR A 1 786 ? -7.551 -7.646 -22.747 1.00 94.81 786 THR A N 1
ATOM 6187 C CA . THR A 1 786 ? -6.765 -6.450 -23.077 1.00 94.81 786 THR A CA 1
ATOM 6188 C C . THR A 1 786 ? -6.870 -6.125 -24.570 1.00 94.81 786 THR A C 1
ATOM 6190 O O . THR A 1 786 ? -6.996 -7.015 -25.414 1.00 94.81 786 THR A O 1
ATOM 6193 N N . VAL A 1 787 ? -6.830 -4.836 -24.906 1.00 94.00 787 VAL A N 1
ATOM 6194 C CA . VAL A 1 787 ? -6.804 -4.314 -26.276 1.00 94.00 787 VAL A CA 1
ATOM 6195 C C . VAL A 1 787 ? -5.652 -3.323 -26.372 1.00 94.00 787 VAL A C 1
ATOM 6197 O O . VAL A 1 787 ? -5.720 -2.207 -25.867 1.00 94.00 787 VAL A O 1
ATOM 6200 N N . THR A 1 788 ? -4.558 -3.742 -27.003 1.00 92.75 788 THR A N 1
ATOM 6201 C CA . THR A 1 788 ? -3.358 -2.909 -27.100 1.00 92.75 788 THR A CA 1
ATOM 6202 C C . THR A 1 788 ? -3.520 -1.837 -28.170 1.00 92.75 788 THR A C 1
ATOM 6204 O O . THR A 1 788 ? -3.493 -2.144 -29.360 1.00 92.75 788 THR A O 1
ATOM 6207 N N . ASP A 1 789 ? -3.595 -0.578 -27.743 1.00 90.00 789 ASP A N 1
ATOM 6208 C CA . ASP A 1 789 ? -3.268 0.573 -28.582 1.00 90.00 789 ASP A CA 1
ATOM 6209 C C . ASP A 1 789 ? -1.750 0.831 -28.500 1.00 90.00 789 ASP A C 1
ATOM 6211 O O . ASP A 1 789 ? -1.276 1.270 -27.452 1.00 90.00 789 ASP A O 1
ATOM 6215 N N . PRO A 1 790 ? -0.951 0.584 -29.559 1.00 88.44 790 PRO A N 1
ATOM 6216 C CA . PRO A 1 790 ? 0.498 0.810 -29.536 1.00 88.44 790 PRO A CA 1
ATOM 6217 C C . PRO A 1 790 ? 0.910 2.273 -29.292 1.00 88.44 790 PRO A C 1
ATOM 6219 O O . PRO A 1 790 ? 2.084 2.536 -28.994 1.00 88.44 790 PRO A O 1
ATOM 6222 N N . ALA A 1 791 ? -0.022 3.218 -29.456 1.00 86.38 791 ALA A N 1
ATOM 6223 C CA . ALA A 1 791 ? 0.188 4.632 -29.186 1.00 86.38 791 ALA A CA 1
ATOM 6224 C C . ALA A 1 791 ? 0.026 4.993 -27.701 1.00 86.38 791 ALA A C 1
ATOM 6226 O O . ALA A 1 791 ? 0.541 6.038 -27.297 1.00 86.38 791 ALA A O 1
ATOM 6227 N N . ASP A 1 792 ? -0.591 4.139 -26.870 1.00 79.69 792 ASP A N 1
ATOM 6228 C CA . ASP A 1 792 ? -0.644 4.374 -25.426 1.00 79.69 792 ASP A CA 1
ATOM 6229 C C . ASP A 1 792 ? 0.756 4.222 -24.817 1.00 79.69 792 ASP A C 1
ATOM 6231 O O . ASP A 1 792 ? 1.287 3.131 -24.587 1.00 79.69 792 ASP A O 1
ATOM 6235 N N . ARG A 1 793 ? 1.389 5.374 -24.615 1.00 76.31 793 ARG A N 1
ATOM 6236 C CA . ARG A 1 793 ? 2.718 5.542 -24.023 1.00 76.31 793 ARG A CA 1
ATOM 6237 C C . ARG A 1 793 ? 2.674 6.515 -22.850 1.00 76.31 793 ARG A C 1
ATOM 6239 O O . ARG A 1 793 ? 3.724 6.980 -22.412 1.00 76.31 793 ARG A O 1
ATOM 6246 N N . THR A 1 794 ? 1.472 6.839 -22.371 1.00 71.19 794 THR A N 1
ATOM 6247 C CA . THR A 1 794 ? 1.240 7.876 -21.363 1.00 71.19 794 THR A CA 1
ATOM 6248 C C . THR A 1 794 ? 2.056 7.541 -20.116 1.00 71.19 794 THR A C 1
ATOM 6250 O O . THR A 1 794 ? 1.861 6.470 -19.559 1.00 71.19 794 THR A O 1
ATOM 6253 N N . PRO A 1 795 ? 3.015 8.350 -19.653 1.00 74.88 795 PRO A N 1
ATOM 6254 C CA . PRO A 1 795 ? 3.695 8.069 -18.394 1.00 74.88 795 PRO A CA 1
ATOM 6255 C C . PRO A 1 795 ? 2.796 8.435 -17.205 1.00 74.88 795 PRO A C 1
ATOM 6257 O O . PRO A 1 795 ? 1.864 9.224 -17.321 1.00 74.88 795 PRO A O 1
ATOM 6260 N N . THR A 1 796 ? 3.091 7.898 -16.022 1.00 73.19 796 THR A N 1
ATOM 6261 C CA . THR A 1 796 ? 2.557 8.497 -14.788 1.00 73.19 796 THR A CA 1
ATOM 6262 C C . THR A 1 796 ? 3.155 9.881 -14.573 1.00 73.19 796 THR A C 1
ATOM 6264 O O . THR A 1 796 ? 4.374 10.017 -14.720 1.00 73.19 796 THR A O 1
ATOM 6267 N N . PRO A 1 797 ? 2.353 10.888 -14.191 1.00 66.62 797 PRO A N 1
ATOM 6268 C CA . PRO A 1 797 ? 2.859 12.206 -13.862 1.00 66.62 797 PRO A CA 1
ATOM 6269 C C . PRO A 1 797 ? 3.874 12.152 -12.714 1.00 66.62 797 PRO A C 1
ATOM 6271 O O . PRO A 1 797 ? 3.857 11.244 -11.874 1.00 66.62 797 PRO A O 1
ATOM 6274 N N . PRO A 1 798 ? 4.775 13.139 -12.662 1.00 61.66 798 PRO A N 1
ATOM 6275 C CA . PRO A 1 798 ? 5.769 13.225 -11.610 1.00 61.66 798 PRO A CA 1
ATOM 6276 C C . PRO A 1 798 ? 5.096 13.490 -10.258 1.00 61.66 798 PRO A C 1
ATOM 6278 O O . PRO A 1 798 ? 4.230 14.355 -10.143 1.00 61.66 798 PRO A O 1
ATOM 6281 N N . ARG A 1 799 ? 5.500 12.756 -9.212 1.00 54.00 799 ARG A N 1
ATOM 6282 C CA . ARG A 1 799 ? 4.920 12.902 -7.860 1.00 54.00 799 ARG A CA 1
ATOM 6283 C C . ARG A 1 799 ? 5.310 14.211 -7.175 1.00 54.00 799 ARG A C 1
ATOM 6285 O O . ARG A 1 799 ? 4.648 14.628 -6.231 1.00 54.00 799 ARG A O 1
ATOM 6292 N N . ARG A 1 800 ? 6.390 14.853 -7.616 1.00 53.44 800 ARG A N 1
ATOM 6293 C CA . ARG A 1 800 ? 6.810 16.195 -7.201 1.00 53.44 800 ARG A CA 1
ATOM 6294 C C . ARG A 1 800 ? 7.147 17.011 -8.432 1.00 53.44 800 ARG A C 1
ATOM 629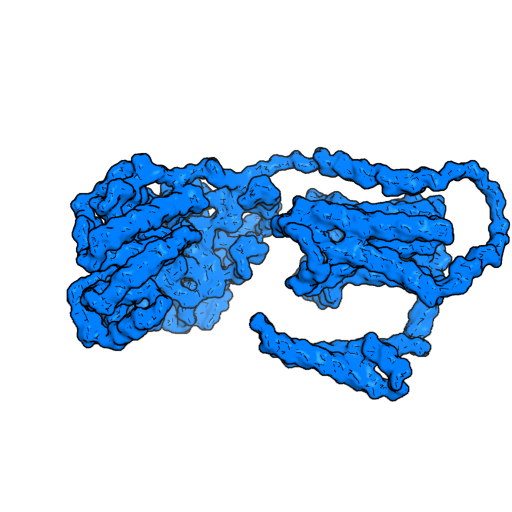6 O O . ARG A 1 800 ? 7.591 16.468 -9.433 1.00 53.44 800 ARG A O 1
ATOM 6303 N N . GLN A 1 801 ? 7.064 18.331 -8.310 1.00 45.91 801 GLN A N 1
ATOM 6304 C CA . GLN A 1 801 ? 7.330 19.286 -9.394 1.00 45.91 801 GLN A CA 1
ATOM 6305 C C . GLN A 1 801 ? 8.728 19.152 -10.047 1.00 45.91 801 GLN A C 1
ATOM 6307 O O . GLN A 1 801 ? 8.962 19.720 -11.106 1.00 45.91 801 GLN A O 1
ATOM 6312 N N . ARG A 1 802 ? 9.660 18.420 -9.413 1.00 46.03 802 ARG A N 1
ATOM 6313 C CA . ARG A 1 802 ? 11.023 18.151 -9.903 1.00 46.03 802 ARG A CA 1
ATOM 6314 C C . ARG A 1 802 ? 11.258 16.702 -10.359 1.00 46.03 802 ARG A C 1
ATOM 6316 O O . ARG A 1 802 ? 12.348 16.412 -10.842 1.00 46.03 802 ARG A O 1
ATOM 6323 N N . ASP A 1 803 ? 10.289 15.803 -10.185 1.00 52.00 803 ASP A N 1
ATOM 6324 C CA . ASP A 1 803 ? 10.411 14.411 -10.630 1.00 52.00 803 ASP A CA 1
ATOM 6325 C C . ASP A 1 803 ? 10.156 14.335 -12.147 1.00 52.00 803 ASP A C 1
ATOM 6327 O O . ASP A 1 803 ? 9.502 15.206 -12.724 1.00 52.00 803 ASP A O 1
ATOM 6331 N N . LYS A 1 804 ? 10.657 13.290 -12.815 1.00 58.72 804 LYS A N 1
ATOM 6332 C CA . LYS A 1 804 ? 10.271 12.995 -14.205 1.00 58.72 804 LYS A CA 1
ATOM 6333 C C . LYS A 1 804 ? 9.009 12.126 -14.218 1.00 58.72 804 LYS A C 1
ATOM 6335 O O . LYS A 1 804 ? 8.852 11.305 -13.308 1.00 58.72 804 LYS A O 1
ATOM 6340 N N . PRO A 1 805 ? 8.136 12.259 -15.235 1.00 66.25 805 PRO A N 1
ATOM 6341 C CA . PRO A 1 805 ? 7.071 11.294 -15.457 1.00 66.25 805 PRO A CA 1
ATOM 6342 C C . PRO A 1 805 ? 7.654 9.877 -15.525 1.00 66.25 805 PRO A C 1
ATOM 6344 O O . PRO A 1 805 ? 8.672 9.649 -16.183 1.00 66.25 805 PRO A O 1
ATOM 6347 N N . ARG A 1 806 ? 7.048 8.923 -14.819 1.00 78.94 806 ARG A N 1
ATOM 6348 C CA . ARG A 1 806 ? 7.509 7.530 -14.820 1.00 78.94 806 ARG A CA 1
ATOM 6349 C C . ARG A 1 806 ? 6.858 6.790 -15.976 1.00 78.94 806 ARG A C 1
ATOM 6351 O O . ARG A 1 806 ? 5.631 6.730 -16.047 1.00 78.94 806 ARG A O 1
ATOM 6358 N N . GLU A 1 807 ? 7.675 6.191 -16.835 1.00 84.69 807 GLU A N 1
ATOM 6359 C CA . GLU A 1 807 ? 7.185 5.281 -17.867 1.00 84.69 807 GLU A CA 1
ATOM 6360 C C . GLU A 1 807 ? 6.531 4.055 -17.233 1.00 84.69 807 GLU A C 1
ATOM 6362 O O . GLU A 1 807 ? 7.018 3.492 -16.250 1.00 84.69 807 GLU A O 1
ATOM 6367 N N . ILE A 1 808 ? 5.421 3.643 -17.828 1.00 84.62 808 ILE A N 1
ATOM 6368 C CA . ILE A 1 808 ? 4.652 2.484 -17.410 1.00 84.62 808 ILE A CA 1
ATOM 6369 C C . ILE A 1 808 ? 4.425 1.619 -18.640 1.00 84.62 808 ILE A C 1
ATOM 6371 O O . ILE A 1 808 ? 4.096 2.130 -19.714 1.00 84.62 808 ILE A O 1
ATOM 6375 N N . ALA A 1 809 ? 4.604 0.310 -18.477 1.00 88.75 809 ALA A N 1
ATOM 6376 C CA . ALA A 1 809 ? 4.350 -0.654 -19.532 1.00 88.75 809 ALA A CA 1
ATOM 6377 C C . ALA A 1 809 ? 2.922 -0.504 -20.081 1.00 88.75 809 ALA A C 1
ATOM 6379 O O . ALA A 1 809 ? 1.952 -0.432 -19.329 1.00 88.75 809 ALA A O 1
ATOM 6380 N N . ASN A 1 810 ? 2.807 -0.461 -21.405 1.00 91.62 810 ASN A N 1
ATOM 6381 C CA . ASN A 1 810 ? 1.530 -0.629 -22.077 1.00 91.62 810 ASN A CA 1
ATOM 6382 C C . ASN A 1 810 ? 1.175 -2.115 -22.036 1.00 91.62 810 ASN A C 1
ATOM 6384 O O . ASN A 1 810 ? 1.832 -2.936 -22.681 1.00 91.62 810 ASN A O 1
ATOM 6388 N N . ASP A 1 811 ? 0.185 -2.447 -21.221 1.00 93.62 811 ASP A N 1
ATOM 6389 C CA . ASP A 1 811 ? -0.319 -3.800 -21.039 1.00 93.62 811 ASP A CA 1
ATOM 6390 C C . ASP A 1 811 ? -1.575 -4.071 -21.893 1.00 93.62 811 ASP A C 1
ATOM 6392 O O . ASP A 1 811 ? -2.145 -5.159 -21.840 1.00 93.62 811 ASP A O 1
ATOM 6396 N N . GLY A 1 812 ? -1.989 -3.087 -22.706 1.00 93.50 812 GLY A N 1
ATOM 6397 C CA . GLY A 1 812 ? -3.266 -3.063 -23.419 1.00 93.50 812 GLY A CA 1
ATOM 6398 C C . GLY A 1 812 ? -4.479 -3.021 -22.490 1.00 93.50 812 GLY A C 1
ATOM 6399 O O . GLY A 1 812 ? -5.570 -3.411 -22.898 1.00 93.50 812 GLY A O 1
ATOM 6400 N N . GLY A 1 813 ? -4.277 -2.655 -21.228 1.00 93.69 813 GLY A N 1
ATOM 6401 C CA . GLY A 1 813 ? -5.269 -2.742 -20.177 1.00 93.69 813 GLY A CA 1
ATOM 6402 C C . GLY A 1 813 ? -6.213 -1.553 -20.097 1.00 93.69 813 GLY A C 1
ATOM 6403 O O . GLY A 1 813 ? -6.361 -0.739 -21.008 1.00 93.69 813 GLY A O 1
ATOM 6404 N N . GLN A 1 814 ? -6.886 -1.473 -18.956 1.00 93.12 814 GLN A N 1
ATOM 6405 C CA . GLN A 1 814 ? -7.784 -0.378 -18.627 1.00 93.12 814 GLN A CA 1
ATOM 6406 C C . GLN A 1 814 ? -7.023 0.918 -18.361 1.00 93.12 814 GLN A C 1
ATOM 6408 O O . GLN A 1 814 ? -5.825 0.954 -18.078 1.00 93.12 814 GLN A O 1
ATOM 6413 N N . ARG A 1 815 ? -7.781 2.014 -18.374 1.00 89.56 815 ARG A N 1
ATOM 6414 C CA . ARG A 1 815 ? -7.282 3.334 -18.010 1.00 89.56 815 ARG A CA 1
ATOM 6415 C C . ARG A 1 815 ? -6.704 3.340 -16.595 1.00 89.56 815 ARG A C 1
ATOM 6417 O O . ARG A 1 815 ? -7.314 2.850 -15.651 1.00 89.56 815 ARG A O 1
ATOM 6424 N N . ARG A 1 816 ? -5.557 3.994 -16.448 1.00 87.44 816 ARG A N 1
ATOM 6425 C CA . ARG A 1 816 ? -4.804 4.117 -15.197 1.00 87.44 816 ARG A CA 1
ATOM 6426 C C . ARG A 1 816 ? -5.478 5.067 -14.209 1.00 87.44 816 ARG A C 1
ATOM 6428 O O . ARG A 1 816 ? -5.336 6.283 -14.302 1.00 87.44 816 ARG A O 1
ATOM 6435 N N . ILE A 1 817 ? -6.211 4.490 -13.262 1.00 87.62 817 ILE A N 1
ATOM 6436 C CA . ILE A 1 817 ? -6.976 5.178 -12.213 1.00 87.62 817 ILE A CA 1
ATOM 6437 C C . ILE A 1 817 ? -6.536 4.652 -10.843 1.00 87.62 817 ILE A C 1
ATOM 6439 O O . ILE A 1 817 ? -6.242 3.468 -10.686 1.00 87.62 817 ILE A O 1
ATOM 6443 N N . GLY A 1 818 ? -6.466 5.534 -9.843 1.00 82.44 818 GLY A N 1
ATOM 6444 C CA . GLY A 1 818 ? -6.152 5.161 -8.461 1.00 82.44 818 GLY A CA 1
ATOM 6445 C C . GLY A 1 818 ? -4.910 5.824 -7.878 1.00 82.44 818 GLY A C 1
ATOM 6446 O O . GLY A 1 818 ? -4.193 6.581 -8.539 1.00 82.44 818 GLY A O 1
ATOM 6447 N N . SER A 1 819 ? -4.651 5.532 -6.604 1.00 77.00 819 SER A N 1
ATOM 6448 C CA . SER A 1 819 ? -3.633 6.224 -5.807 1.00 77.00 819 SER A CA 1
ATOM 6449 C C . SER A 1 819 ? -2.207 6.019 -6.308 1.00 77.00 819 SER A C 1
ATOM 6451 O O . SER A 1 819 ? -1.284 6.704 -5.865 1.00 77.00 819 SER A O 1
ATOM 6453 N N . GLY A 1 820 ? -1.973 5.017 -7.157 1.00 72.69 820 GLY A N 1
ATOM 6454 C CA . GLY A 1 820 ? -0.637 4.676 -7.642 1.00 72.69 820 GLY A CA 1
ATOM 6455 C C . GLY A 1 820 ? -0.144 5.655 -8.699 1.00 72.69 820 GLY A C 1
ATOM 6456 O O . GLY A 1 820 ? 1.057 5.939 -8.749 1.00 72.69 820 GLY A O 1
ATOM 6457 N N . TRP A 1 821 ? -1.082 6.184 -9.489 1.00 76.38 821 TRP A N 1
ATOM 6458 C CA . TRP A 1 821 ? -0.822 6.854 -10.761 1.00 76.38 821 TRP A CA 1
ATOM 6459 C C . TRP A 1 821 ? -0.501 8.339 -10.621 1.00 76.38 821 TRP A C 1
ATOM 6461 O O . TRP A 1 821 ? 0.192 8.879 -11.470 1.00 76.38 821 TRP A O 1
ATOM 6471 N N . GLY A 1 822 ? -0.966 8.999 -9.555 1.00 67.00 822 GLY A N 1
ATOM 6472 C CA . GLY A 1 822 ? -0.700 10.426 -9.319 1.00 67.00 822 GLY A CA 1
ATOM 6473 C C . GLY A 1 822 ? -1.359 11.378 -10.326 1.00 67.00 822 GLY A C 1
ATOM 6474 O O . GLY A 1 822 ? -0.996 12.549 -10.364 1.00 67.00 822 GLY A O 1
ATOM 6475 N N . ILE A 1 823 ? -2.295 10.876 -11.140 1.00 70.25 823 ILE A N 1
ATOM 6476 C CA . ILE A 1 823 ? -3.023 11.641 -12.167 1.00 70.25 823 ILE A CA 1
ATOM 6477 C C . ILE A 1 823 ? -4.161 12.443 -11.541 1.00 70.25 823 ILE A C 1
ATOM 6479 O O . ILE A 1 823 ? -4.362 13.597 -11.888 1.00 70.25 823 ILE A O 1
ATOM 6483 N N . GLU A 1 824 ? -4.860 11.850 -10.576 1.00 77.25 824 GLU A N 1
ATOM 6484 C CA . GLU A 1 824 ? -5.978 12.463 -9.865 1.00 77.25 824 GLU A CA 1
ATOM 6485 C C . GLU A 1 824 ? -5.858 12.184 -8.367 1.00 77.25 824 GLU A C 1
ATOM 6487 O O . GLU A 1 824 ? -5.429 11.097 -7.957 1.00 77.25 824 GLU A O 1
ATOM 6492 N N . SER A 1 825 ? -6.261 13.146 -7.534 1.00 81.88 825 SER A N 1
ATOM 6493 C CA . SER A 1 825 ? -6.459 12.891 -6.106 1.00 81.88 825 SER A CA 1
ATOM 6494 C C . SER A 1 825 ? -7.760 12.134 -5.862 1.00 81.88 825 SER A C 1
ATOM 6496 O O . SER A 1 825 ? -8.707 12.208 -6.647 1.00 81.88 825 SER A O 1
ATOM 6498 N N . ALA A 1 826 ? -7.814 11.439 -4.725 1.00 89.06 826 ALA A N 1
ATOM 6499 C CA . ALA A 1 826 ? -9.045 10.839 -4.235 1.00 89.06 826 ALA A CA 1
ATOM 6500 C C . ALA A 1 826 ? -10.158 11.903 -4.146 1.00 89.06 826 ALA A C 1
ATOM 6502 O O . ALA A 1 826 ? -9.905 12.974 -3.576 1.00 89.06 826 ALA A O 1
ATOM 6503 N N . PRO A 1 827 ? -11.379 11.634 -4.635 1.00 92.31 827 PRO A N 1
ATOM 6504 C CA . PRO A 1 827 ? -12.493 12.568 -4.489 1.00 92.31 827 PRO A CA 1
ATOM 6505 C C . PRO A 1 827 ? -12.820 12.815 -3.011 1.00 92.31 827 PRO A C 1
ATOM 6507 O O . PRO A 1 827 ? -12.758 11.890 -2.204 1.00 92.31 827 PRO A O 1
ATOM 6510 N N . LEU A 1 828 ? -13.151 14.040 -2.609 1.00 92.62 828 LEU A N 1
ATOM 6511 C CA . LEU A 1 828 ? -13.502 14.349 -1.214 1.00 92.62 828 LEU A CA 1
ATOM 6512 C C . LEU A 1 828 ? -14.920 13.924 -0.835 1.00 92.62 828 LEU A C 1
ATOM 6514 O O . LEU A 1 828 ? -15.210 13.738 0.348 1.00 92.62 828 LEU A O 1
ATOM 6518 N N . ASP A 1 829 ? -15.793 13.791 -1.824 1.00 94.44 829 ASP A N 1
ATOM 6519 C CA . ASP A 1 829 ? -17.187 13.409 -1.672 1.00 94.44 829 ASP A CA 1
ATOM 6520 C C . ASP A 1 829 ? -17.747 12.885 -3.000 1.00 94.44 829 ASP A C 1
ATOM 6522 O O . ASP A 1 829 ? -17.059 12.830 -4.025 1.00 94.44 829 ASP A O 1
ATOM 6526 N N . ARG A 1 830 ? -19.022 12.488 -2.964 1.00 95.25 830 ARG A N 1
ATOM 6527 C CA . ARG A 1 830 ? -19.738 11.994 -4.137 1.00 95.25 830 ARG A CA 1
ATOM 6528 C C . ARG A 1 830 ? -19.850 13.050 -5.238 1.00 95.25 830 ARG A C 1
ATOM 6530 O O . ARG A 1 830 ? -19.813 12.691 -6.406 1.00 95.25 830 ARG A O 1
ATOM 6537 N N . GLN A 1 831 ? -19.992 14.331 -4.901 1.00 94.69 831 GLN A N 1
ATOM 6538 C CA . GLN A 1 831 ? -20.156 15.374 -5.912 1.00 94.69 831 GLN A CA 1
ATOM 6539 C C . GLN A 1 831 ? -18.882 15.527 -6.748 1.00 94.69 831 GLN A C 1
ATOM 6541 O O . GLN A 1 831 ? -18.965 15.575 -7.973 1.00 94.69 831 GLN A O 1
ATOM 6546 N N . GLU A 1 832 ? -17.710 15.549 -6.110 1.00 92.88 832 GLU A N 1
ATOM 6547 C CA . GLU A 1 832 ? -16.428 15.573 -6.824 1.00 92.88 832 GLU A CA 1
ATOM 6548 C C . GLU A 1 832 ? -16.211 14.292 -7.644 1.00 92.88 832 GLU A C 1
ATOM 6550 O O . GLU A 1 832 ? -15.680 14.355 -8.753 1.00 92.88 832 GLU A O 1
ATOM 6555 N N . TRP A 1 833 ? -16.645 13.133 -7.134 1.00 94.50 833 TRP A N 1
ATOM 6556 C CA . TRP A 1 833 ? -16.597 11.887 -7.900 1.00 94.50 833 TRP A CA 1
ATOM 6557 C C . TRP A 1 833 ? -17.455 11.981 -9.172 1.00 94.50 833 TRP A C 1
ATOM 6559 O O . TRP A 1 833 ? -16.963 11.665 -10.249 1.00 94.50 833 TRP A O 1
ATOM 6569 N N . GLU A 1 834 ? -18.695 12.481 -9.078 1.00 95.00 834 GLU A N 1
ATOM 6570 C CA . GLU A 1 834 ? -19.612 12.629 -10.225 1.00 95.00 834 GLU A CA 1
ATOM 6571 C C . GLU A 1 834 ? -19.098 13.661 -11.243 1.00 95.00 834 GLU A C 1
ATOM 6573 O O . GLU A 1 834 ? -19.212 1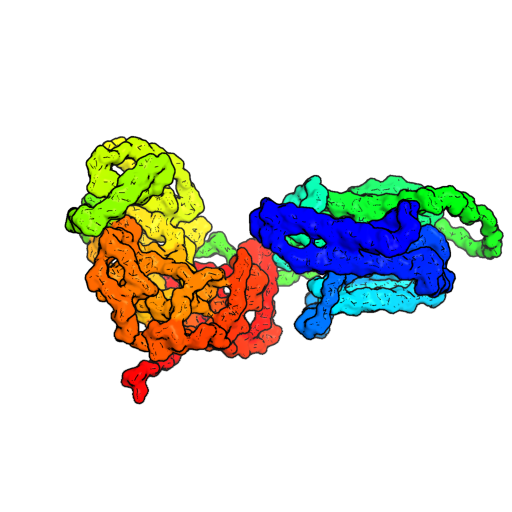3.459 -12.449 1.00 95.00 834 GLU A O 1
ATOM 6578 N N . GLN A 1 835 ? -18.455 14.740 -10.784 1.00 93.12 835 GLN A N 1
ATOM 6579 C CA . GLN A 1 835 ? -17.775 15.696 -11.672 1.00 93.12 835 GLN A CA 1
ATOM 6580 C C . GLN A 1 835 ? -16.632 15.050 -12.465 1.00 93.12 835 GLN A C 1
ATOM 658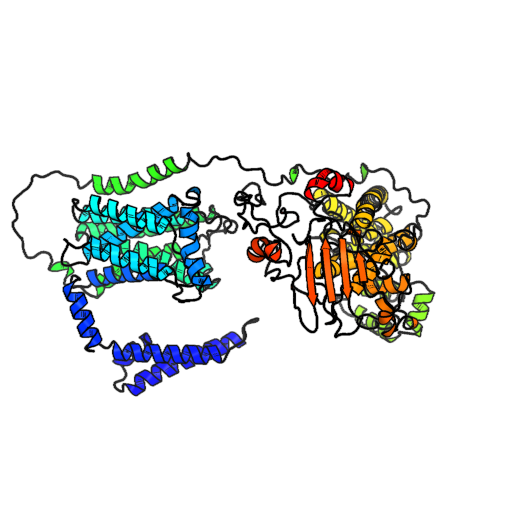2 O O . GLN A 1 835 ? -16.304 15.502 -13.559 1.00 93.12 835 GLN A O 1
ATOM 6587 N N . LYS A 1 836 ? -16.031 13.991 -11.915 1.00 90.75 836 LYS A N 1
ATOM 6588 C CA . LYS A 1 836 ? -14.946 13.210 -12.520 1.00 90.75 836 LYS A CA 1
ATOM 6589 C C . LYS A 1 836 ? -15.424 11.827 -12.969 1.00 90.75 836 LYS A C 1
ATOM 6591 O O . LYS A 1 836 ? -14.610 10.913 -13.112 1.00 90.75 836 LYS A O 1
ATOM 6596 N N . ARG A 1 837 ? -16.733 11.656 -13.196 1.00 92.00 837 ARG A N 1
ATOM 6597 C CA . ARG A 1 837 ? -17.346 10.357 -13.496 1.00 92.00 837 ARG A CA 1
ATOM 6598 C C . ARG A 1 837 ? -16.686 9.670 -14.680 1.00 92.00 837 ARG A C 1
ATOM 6600 O O . ARG A 1 837 ? -16.434 8.478 -14.606 1.00 92.00 837 ARG A O 1
ATOM 6607 N N . ASP A 1 838 ? -16.341 10.409 -15.728 1.00 89.31 838 ASP A N 1
ATOM 6608 C CA . ASP A 1 838 ? -15.702 9.834 -16.915 1.00 89.31 838 ASP A CA 1
ATOM 6609 C C . ASP A 1 838 ? -14.359 9.170 -16.609 1.00 89.31 838 ASP A C 1
ATOM 6611 O O . ASP A 1 838 ? -13.956 8.271 -17.342 1.00 89.31 838 ASP A O 1
ATOM 6615 N N . ILE A 1 839 ? -13.671 9.597 -15.543 1.00 88.62 839 ILE A N 1
ATOM 6616 C CA . ILE A 1 839 ? -12.422 9.003 -15.055 1.00 88.62 839 ILE A CA 1
ATOM 6617 C C . ILE A 1 839 ? -12.714 7.737 -14.257 1.00 88.62 839 ILE A C 1
ATOM 6619 O O . ILE A 1 839 ? -12.071 6.723 -14.491 1.00 88.62 839 ILE A O 1
ATOM 6623 N N . TYR A 1 840 ? -13.649 7.799 -13.313 1.00 92.56 840 TYR A N 1
ATOM 6624 C CA . TYR A 1 840 ? -13.869 6.732 -12.335 1.00 92.56 840 TYR A CA 1
ATOM 6625 C C . TYR A 1 840 ? -14.843 5.644 -12.791 1.00 92.56 840 TYR A C 1
ATOM 6627 O O . TYR A 1 840 ? -14.808 4.526 -12.277 1.00 92.56 840 TYR A O 1
ATOM 6635 N N . HIS A 1 841 ? -15.694 5.947 -13.767 1.00 94.81 841 HIS A N 1
ATOM 6636 C CA . HIS A 1 841 ? -16.603 4.983 -14.356 1.00 94.81 841 HIS A CA 1
ATOM 6637 C C . HIS A 1 841 ? -15.844 4.037 -15.285 1.00 94.81 841 HIS A C 1
ATOM 6639 O O . HIS A 1 841 ? -15.344 4.438 -16.337 1.00 94.81 841 HIS A O 1
ATOM 6645 N N . THR A 1 842 ? -15.762 2.770 -14.888 1.00 94.38 842 THR A N 1
ATOM 6646 C CA . THR A 1 842 ? -14.942 1.759 -15.577 1.00 94.38 842 THR A CA 1
ATOM 6647 C C . THR A 1 842 ? -15.732 0.565 -16.093 1.00 94.38 842 THR A C 1
ATOM 6649 O O . THR A 1 842 ? -15.240 -0.178 -16.938 1.00 94.38 842 THR A O 1
ATOM 6652 N N . GLY A 1 843 ? -16.958 0.374 -15.619 1.00 93.12 843 GLY A N 1
ATOM 6653 C CA . GLY A 1 843 ? -17.817 -0.718 -16.042 1.00 93.12 843 GLY A CA 1
ATOM 6654 C C . GLY A 1 843 ? -19.077 -0.793 -15.197 1.00 93.12 843 GLY A C 1
ATOM 6655 O O . GLY A 1 843 ? -19.242 -0.061 -14.223 1.00 93.12 843 GLY A O 1
ATOM 6656 N N . ARG A 1 844 ? -19.982 -1.686 -15.585 1.00 94.00 844 ARG A N 1
ATOM 6657 C CA . ARG A 1 844 ? -21.163 -2.043 -14.800 1.00 94.00 844 ARG A CA 1
ATOM 6658 C C . ARG A 1 844 ? -21.627 -3.445 -15.165 1.00 94.00 844 ARG A C 1
ATOM 6660 O O . ARG A 1 844 ? -21.408 -3.909 -16.284 1.00 94.00 844 ARG A O 1
ATOM 6667 N N . ILE A 1 845 ? -22.327 -4.086 -14.241 1.00 94.00 845 ILE A N 1
ATOM 6668 C CA . ILE A 1 845 ? -23.090 -5.298 -14.526 1.00 94.00 845 ILE A CA 1
ATOM 6669 C C . ILE A 1 845 ? -24.354 -4.893 -15.296 1.00 94.00 845 ILE A C 1
ATOM 6671 O O . ILE A 1 845 ? -25.235 -4.251 -14.733 1.00 94.00 845 ILE A O 1
ATOM 6675 N N . GLU A 1 846 ? -24.446 -5.256 -16.578 1.00 92.88 846 GLU A N 1
ATOM 6676 C CA . GLU A 1 846 ? -25.634 -4.979 -17.410 1.00 92.88 846 GLU A CA 1
ATOM 6677 C C . GLU A 1 846 ? -26.833 -5.846 -17.015 1.00 92.88 846 GLU A C 1
ATOM 6679 O O . GLU A 1 846 ? -27.975 -5.393 -17.006 1.00 92.88 846 GLU A O 1
ATOM 6684 N N . ARG A 1 847 ? -26.578 -7.118 -16.692 1.00 90.62 847 ARG A N 1
ATOM 6685 C CA . ARG A 1 847 ? -27.613 -8.072 -16.297 1.00 90.62 847 ARG A CA 1
ATOM 6686 C C . ARG A 1 847 ? -27.050 -9.080 -15.308 1.00 90.62 847 ARG A C 1
ATOM 6688 O O . ARG A 1 847 ? -25.990 -9.656 -15.535 1.00 90.62 847 ARG A O 1
ATOM 6695 N N . TYR A 1 848 ? -27.795 -9.310 -14.237 1.00 88.69 848 TYR A N 1
ATOM 6696 C CA . TYR A 1 848 ? -27.581 -10.386 -13.280 1.00 88.69 848 TYR A CA 1
ATOM 6697 C C . TYR A 1 848 ? -28.858 -11.221 -13.248 1.00 88.69 848 TYR A C 1
ATOM 6699 O O . TYR A 1 848 ? -29.944 -10.665 -13.117 1.00 88.69 848 TYR A O 1
ATOM 6707 N N . LEU A 1 849 ? -28.717 -12.530 -13.438 1.00 84.75 849 LEU A N 1
ATOM 6708 C CA . LEU A 1 849 ? -29.811 -13.492 -13.365 1.00 84.75 849 LEU A CA 1
ATOM 6709 C C . LEU A 1 849 ? -29.564 -14.362 -12.144 1.00 84.75 849 LEU A C 1
ATOM 6711 O O . LEU A 1 849 ? -28.540 -15.044 -12.058 1.00 84.75 849 LEU A O 1
ATOM 6715 N N . SER A 1 850 ? -30.467 -14.288 -11.178 1.00 76.81 850 SER A N 1
ATOM 6716 C CA . SER A 1 850 ? -30.442 -15.164 -10.023 1.00 76.81 850 SER A CA 1
ATOM 6717 C C . SER A 1 850 ? -31.066 -16.524 -10.350 1.00 76.81 850 SER A C 1
ATOM 6719 O O . SER A 1 850 ? -31.702 -16.692 -11.386 1.00 76.81 850 SER A O 1
ATOM 6721 N N . ALA A 1 851 ? -30.894 -17.510 -9.467 1.00 64.06 851 ALA A N 1
ATOM 6722 C CA . ALA A 1 851 ? -31.531 -18.820 -9.624 1.00 64.06 851 ALA A CA 1
ATOM 6723 C C . ALA A 1 851 ? -33.072 -18.764 -9.558 1.00 64.06 851 ALA A C 1
ATOM 6725 O O . ALA A 1 851 ? -33.714 -19.746 -9.895 1.00 64.06 851 ALA A O 1
ATOM 6726 N N . GLU A 1 852 ? -33.651 -17.647 -9.110 1.00 58.72 852 GLU A N 1
ATOM 6727 C CA . GLU A 1 852 ? -35.098 -17.397 -9.151 1.00 58.72 852 GLU A CA 1
ATOM 6728 C C . GLU A 1 852 ? -35.536 -16.758 -10.487 1.00 58.72 852 GLU A C 1
ATOM 6730 O O . GLU A 1 852 ? -36.722 -16.760 -10.803 1.00 58.72 852 GLU A O 1
ATOM 6735 N N . ASP A 1 853 ? -34.587 -16.230 -11.276 1.00 54.59 853 ASP A N 1
ATOM 6736 C CA . ASP A 1 853 ? -34.817 -15.592 -12.583 1.00 54.59 853 ASP A CA 1
ATOM 6737 C C . ASP A 1 853 ? -34.599 -16.549 -13.777 1.00 54.59 853 ASP A C 1
ATOM 6739 O O . ASP A 1 853 ? -34.819 -16.157 -14.929 1.00 54.59 853 ASP A O 1
ATOM 6743 N N . LEU A 1 854 ? -34.106 -17.764 -13.506 1.00 47.88 854 LEU A N 1
ATOM 6744 C CA . LEU A 1 854 ? -33.849 -18.859 -14.451 1.00 47.88 854 LEU A CA 1
ATOM 6745 C C . LEU A 1 854 ? -34.839 -19.994 -14.194 1.00 47.88 854 LEU A C 1
ATOM 6747 O O . LEU A 1 854 ? -35.313 -20.574 -15.198 1.00 47.88 854 LEU A O 1
#